Protein 4GYY (pdb70)

Sequence (1392 aa):
PTHADSSLNNLANIKREQGNIEEAVRLYRKALEVFPEFAAAHSNLASVLQQQGKLQEALMHYKEAIRRISSPTFADAYSNMGNTLKEMQDVQGALQCYTRAIQINPAFADAHSNLASIHKDSGNIPEAIASYRTALKLKPDFPDAYCNLAHCLQIVCDWTDYDERMKKLVSSIVADQLEKNRLPSVHPHHSMLYPLSHGFRKAIAEERHGNLCLDKINVLHKPPYEHPKDLKLSDGRLRVGYVSSDFGNHPTSHLMQSIPGMHNPDKFEVFCYALSPDDGTNFRVKVMAEANHFIDLSQIPCNGKAADRIHQDGIHILVNMNGYTKGARNELFALRPAPIQAMWLGYPGTSGALFMDYIITDQETSPAEVAEQYSEKLAYMPHTFFIGDHANMFPHLKKKAVIDFHIYDNRIVLNGIDLKAFLDSLPDVKIVNMPVIPMNTIAEAVIEMINRGQIQITINGFSISNGLATTQINNNKAATGEEVPRTIIVTTRSQYGLPEDAIVYCNFNQLYKIDPSSTLQMMWANILKRVPNSVLWLLRFPAVGEPNIQQYAQNMGLPQNRIIFSPVAPKEEHVRRGQLADVCLDTPLCNGHTTTGMDVLWAGTTPMVTMPGETLASRVAASQLTCLGCLELIAKNRQEYEDIAVKLGTDLEYLKKVRGKVWKQRISSPLFNTKQYTMELERLYLQMWEHYAAGNKPDHMIKYPGGSTPVSSANMMAVRLYRKALEVFPEFAAAHSNLASVLQQQGKLQEALMHYKEAIRISPTFADAYSNMGNTLKEMQDVQGALQCYTRAIQINPAFADAHSNLASIHKDSGNIPEAIASYRTALKLKPDFPDAYCNLAHCLQIVCDWTDYDERMKKLVSSIVADQLEKNRLPSVHPHHSMLYPLSHGFRKAIAEERHGNLCLDKINVLHKPPYEHPKDLKLSDGRLRVGYVSSDFGNHPTSHLMQSIPGMHNPDKFEVFCYALSPDDGTNFRVKVMAEANHFIDLSQIPCNGKAADRIHQDGIHILVNMNGYTKGARNELFALRPAPIQAMWLGYPGTSGALFMDYIITDQETSPAEVAEQYSEKLAYMPHTFFIGDHANMFPHLKKKAVIDFHIYDNRIVLLNGIDLKAFLDSLPDVKIVNMPVIPMNTIAEAVIEMINRGQIQITINGFSISNGLATTQINNKAATGEEVPRTIIVTTRSQYGLPEDAIVYCNFNQLYKIDPSSTLQMMWANILKRVPNSVLWLLRFPAVGEPNIQQYAQNMGLPQNRIIFSPVAPKEEHVRRGQLADVCLDTPLCNGHTTTGMDVLWAGTPMVTMPGETLASRVAASQLTCLGCLELIAKNRQEYEDIAVKLGTDLEYLKKVRGKVWKQRISSPLFNTKQYTMELERLYLQMWEHYAAGNKPDHMIKYPGGSTPVSSANMM

Organism: Homo sapiens (NCBI:txid9606)

CATH classification: 1.25.40.10 (+4 more: 1.25.40.10, 3.40.50.11380, 3.30.720.150)

Solvent-accessible surface area: 55702 Å² total; per-residue (Å²): 96,112,102,0,80,51,14,16,79,79,0,44,74,55,52,143,112,45,61,34,104,51,0,12,130,19,0,99,89,0,23,122,49,75,78,78,28,16,40,0,14,11,35,0,0,28,0,1,36,118,50,46,93,30,147,57,0,21,121,15,1,109,59,0,30,134,44,32,91,108,48,9,66,0,36,3,43,16,0,47,0,16,50,98,65,152,60,71,147,16,0,51,103,10,1,45,96,0,30,114,45,59,93,63,29,9,51,0,20,6,34,26,0,18,4,30,35,78,74,56,64,10,78,80,0,18,48,13,0,102,44,0,27,158,72,75,101,120,22,39,70,0,33,6,40,16,1,17,0,14,0,32,8,0,29,15,86,99,35,106,118,12,8,152,90,0,38,69,23,0,36,57,17,35,142,135,112,168,64,1,3,4,9,7,15,31,7,17,2,5,85,8,59,49,44,62,36,60,30,0,2,52,58,9,0,49,59,10,51,90,105,14,90,63,69,153,65,104,126,34,151,55,39,176,52,33,162,165,6,130,37,54,0,52,0,0,0,3,0,13,17,2,4,37,32,21,8,0,7,7,0,9,6,0,4,8,44,12,4,27,34,88,5,18,0,9,0,0,0,17,26,92,82,79,57,19,49,2,3,86,51,0,87,54,26,11,70,75,44,13,44,0,35,139,36,113,47,36,4,143,0,0,59,90,0,56,140,26,16,1,3,0,0,0,4,1,4,1,5,11,138,38,20,36,8,22,0,3,7,14,116,1,3,17,4,1,0,3,3,13,19,14,23,16,14,4,2,2,144,4,5,33,2,4,3,0,0,119,64,1,0,21,49,148,38,22,150,17,12,39,4,74,1,0,28,5,78,79,6,9,8,0,0,1,2,35,70,6,2,33,4,0,67,153,21,0,0,7,52,116,203,75,88,37,1,22,12,0,2,0,11,97,28,10,153,48,3,17,111,48,17,90,114,40,137,108,87,169,30,22,4,2,39,88,43,108,36,0,96,36,3,51,99,0,18,111,162,48,62,52,44,29,40,11,78,34,12,6,0,1,4,0,83,3,9,55,128,47,33,77,73,6,0,18,6,26,28,48,7,65,20,4,4,0,0,6,0,62,21,22,56,6,35,56,96,9,15,0,0,0,3,9,8,44,1,37,18,2,13,38,63,2,0,72,5,0,0,47,0,0,102,119,4,113,85,3,11,0,0,1,3,89,37,44,54,66,0,43,85,39,0,27,92,48,0,119,106,40,46,2,76,134,108,36,7,30,18,3,60,19,7,12,34,1,13,25,1,0,2,2,2,0,0,5,0,6,0,2,0,15,34,4,0,1,23,25,26,1,0,6,5,0,0,3,2,0,0,2,0,0,34,32,29,107,18,9,0,6,47,0,0,7,0,0,0,40,12,0,30,0,118,56,0,31,0,178,78,145,103,58,0,19,61,22,0,9,97,0,5,75,60,109,128,36,12,137,125,0,18,39,71,0,56,129,42,4,91,70,8,32,1,7,64,15,19,61,13,0,34,35,0,9,152,5,0,58,71,1,11,116,45,61,52,75,68,72,180,47,69,65,25,79,234,41,104,91,45,76,53,38,45,49,42,23,35,125,110,84,33,180,108,58,99,108,34,24,123,120,112,79,74,86,15,46,4,12,11,69,0,0,43,33,0,34,137,86,45,102,29,143,57,0,20,118,14,1,111,58,0,28,137,45,30,91,108,50,10,65,0,37,4,43,17,0,47,0,15,50,99,65,152,62,72,148,17,0,51,104,10,1,46,98,0,28,114,45,60,95,64,27,8,52,0,20,5,33,25,0,20,4,32,34,76,75,57,66,10,77,81,0,18,50,14,0,101,46,0,28,161,71,73,100,120,23,40,70,0,35,5,39,15,2,19,0,12,0,32,9,0,28,16,86,100,33,106,115,13,7,158,91,0,38,69,24,0,34,58,19,32,146,133,111,167,63,1,4,4,10,7,16,29,8,17,1,4,84,8,60,49,43,64,36,59,34,0,2,53,58,8,0,48,57,10,50,92,104,14,88,88,72,154,65,100,126,34,155,54,36,174,55,35,163,162,5,128,39,53,0,51,0,0,0,3,0,13,16,1,4,40,32,20,7,0,6,8,0,9,6,0,4,9,44,12,3,26,34,90,4,19,0,10,0,0,0,17,26,92,83,76,58,19,50,1,2,84,48,0,88,54,24,11,68,74,43,11,44,0,36,140,38,112,48,34,4,144,0,0,58,90,0,56,137,27,14,1,3,0,0,0,4,1,3,1,6,10,134,38,21,37,7,22,0,2,7,15,116,1,3,18,3,1,0,2,2,13,20,14,23,15,14,4,2,3,141,5,6,32,3,4,2,0,0,120,63,0,0,20,49,151,37,23,150,18,12,39,4,76,0,0,29,4,78,80,6,9,6,0,0,2,3,33,69,5,2,32,4,0,72,152,20,0,1,6,54,114,204,71,87,39,1,22,12,0,2,0,11,96,28,9,153,48,3,16,112,47,17,88,117,40,138,109,85,170,28,24,5,1,41,92,43,107,38,0,95,38,3,47,96,0,17,112,167,48,59,54,44,28,41,10,78,33,13,6,2,1,4,0,82,4,11,58,125,46,30,79,75,6,0,19,6,27,28,47,6,65,19,4,4,0,0,6,0,62,22,21,55,6,34,59,95,9,16,0,0,0,3,9,7,45,1,37,17,2,14,38,62,2,0,73,4,0,0,47,0,0,103,119,3,113,84,3,12,0,0,1,3,90,39,42,54,67,0,43,84,42,0,27,92,47,0,119,104,42,46,3,75,134,109,38,7,30,18,1,61,17,6,12,36,1,13,26,1,0,2,1,2,0,0,5,0,8,0,1,0,15,35,3,0,1,23,25,26,2,0,5,5,0,0,2,2,0,0,2,0,0,35,34,30,109,19,8,1,6,47,0,0,6,0,0,0,40,12,0,29,0,117,55,0,32,0,180,80,144,102,60,0,18,61,20,0,8,96,0,5,75,60,109,126,36,12,138,128,0,16,38,70,0,57,132,43,3,92,67,8,31,1,7,62,15,19,60,13,0,33,36,0,9,147,6,0,58,72,1,11,116,47,64,52,77,69,71,181,49,70,65,25,77,238,41,105,91,44,78,52,38,46,50,42,22,36,120,107

Foldseek 3Di:
DVVLVVLQVVLVVCVVVLNLVVSLVSLVVSCVVPVLDLVSLLVNLVSCVLLVVLVSSLVSLVSNCVSPVLPLVSLQVNLVSCVVVVNLVSSLVSLVSSCVSPVLPLSSLQSNLVSCVVVVNLVSSLVSLVSSCVSPVPDQLSLQVNVLSCLLQVPCVVVVVSLVVLQVQLVVCLVVVHQGNHALLCVLLGPHDLVSSLSNLLSVLVSLLSNCVNVVDDAADADLACVVVLQAAEEEEEDQPQAQDLVLQFFLCQQLLFDPNHYAYEYEHLHDYPPFLSNVSNCVRHNYYHDCVVPPDLVVVLVVVLVVRHAEYEAQAQPHPSDNCNSLSSPSYPAYEYADNGQAASSHPSHAEYEFACQLANPVVCVSYPHFYQHQHFGSTAGQCCPLEVQLLAWEAEPCVDDQFAKIKTAPCVVVVLVVDPPWDPPVYIYHYPDPVNVVLVVCLVVVNAWDADPNAIEGELQNCCVVPVCNLQSSDPDHGMYMAHCVNFVHDPFAAEEEDEDSSSLDHLVRLLLVLLLCVLQVRAAYEYECSPVSSVVSSQVSSVVSPDHPVRYGYDYDGRPNSLLQNLLNHLAYEFRQSFGDRSVLLSNLSSLHHYAAEADNRSRNRRNCSLCVQLPNNQRYDPDSVSSSVSSNCLRPVVVVSVVSS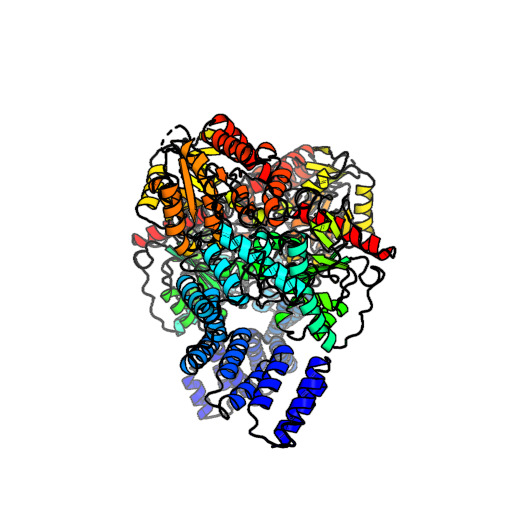VSSSVSNPVGCRHVSSVSSVSVVVSVVVQSVCVSVVHRRHHNHD/DVVDDDDDDDDDDD/DLVVLVVVCVVPVLDLVSLLVNLLVCVLLVNLVSSLVSLVSNCVSPVLPLVSLQVNLVSCVVVVNLVSSLVSLVSSCVSPVLPLSSLQSNLVSCVVVVNLVSSLVSLVSSCVSPVPDQLSLQVNVLSCLLLVPCVVVVVSLVVLQVQLVVCLVVVHQGNHALLCVLLGPHDLVSSLSNLLSVQVSLLVNCVVVVDDAADADLACVVVLQAAEEEEEDQPQALDLLLQFPLCQQLLFDPNHYAYEYEHLHDYPPFLSNVSNCVRHNYYHDCVVPPDLVVVLVVVLVVRHAEYEAQAQPHPSDNCNSLSSPSHPAYEYADNGQAESSHPSHAEYEFACQLANPVNCVSYPHFYQHQHFGSTAGQCCPLEVQLLAKEAEPCVDDQFAKIKTAPCVVVVLVVDPPFDPPVYIYHYPDPVNVVLVVCLVVVNAWDADPNAIEGELQRCCVVPVCSLQSSDPDHGMYMAHCVNQVHDPFAAEEEDEDSSSLDHLVNLLLVLLLCVLQVRAAYEYECSPVSSVVSSQVSSVVSVDHPVRYGYDYDGRPNSLLQNLLNHLAYEFRQSFGDRSVLLSNLSNLHHYAAEADNGSRNRRNVSLCVQLPNNQRYDPDSVSSSVSSNCLRPVVVVSVVSSVSSSVSNPVGCHHVSSVSSVSVVVSVVVQSVCVSVVHRRHHNHD/DVVDDDDDDDDDDD

Secondary structure (DSSP, 8-state):
-HHHHHHHHHHHHHHHHT-HHHHHHHHHHHHHH-S--HHHHHHHHHHHHHTT-HHHHHHHHHHHHHH-TT-HHHHHHHHHHHHHTT-HHHHHHHHHHHHHH-TT-HHHHHHHHHHHHHTT-HHHHHHHHHHHHHH-S--HHHHHHHHHHHHHTT--TTHHHHHHHHHHHHHHHHHTT---SS-GGGGGGS---HHHHHHHHHHHHHHHHHHHGGGTPPPPPPPSSSTTTTT-EEEEEEES-SSSSHHHHHHTTHHHHS-TTTEEEEEEESS---SSHHHHHHHHHSSEEEEGGG---HHHHHHHHHHTT-SEEEES-SSBTT--THHHHT--SSEEEEESS-SS----TT--EEEE-TTTS-GGGGGG-SSEEEE-SS-S----HHHH-GGGSS-EEE-----SSSEEEE-TTHHHHHHTSSS-EE---EEE-SSHHHHHHHHHHHHT-SEEEETTEEEEEGGGHHHH-HHHHHTSS---SEEEEEGGGTT--TTSEEEE--S-GGG--HHHHHHHHHHHHH-SSEEEEEEETTGGGHHHHHHHHHHTT--GGGEEEEE---HHHHHHHGGG-SEEE--SSS--SHHHHHHHHTT--EEB---SSGGGTHHHHHHHHHT-GGGB-SSHHHHHHHHHHHHH-HHHHHHHHHHHHHHHHHSSTT-HHHHHHHHHHHHHHHHHHHHTTPPP--B--/-TTS------BPP-/-HHHHHHHHHH-S--HHHHHHHHHHHHHTT-HHHHHHHHHHHHHH-TT-HHHHHHHHHHHHHTT-HHHHHHHHHHHHHH-TT-HHHHHHHHHHHHHTT-HHHHHHHHHHHHHH-SS-HHHHHHHHHHHHHTT--TTHHHHHHHHHHHHHHHHHTT---SS-GGGGGGS---HHHHHHHHHHHHHHHHHHHGGGTPPPPPPPSSSGGGTT-EEEEEEES-SSSSHHHHHHTTHHHHS-TTTEEEEEEESS---SSHHHHHHHHHSSEEEEGGG---HHHHHHHHHHTT-SEEEES-SSBTT--THHHHT--SSEEEEESS-SS----TT--EEEE-TTTS-GGGGGG-SSEEEE-SS-S----HHHH-GGGSS-EEE-----SSSEEEE-TTHHHHHHTSSS-EE---EEE-SSHHHHHHHHHHHHT-SEEEETTEEEEEGGGHHHH-HHHHTTSS---SEEEEEGGGTT--TTSEEEE--S-GGG--HHHHHHHHHHHHH-SSEEEEEEETTGGGHHHHHHHHHHTT--GGGEEEEE---HHHHHHHGGG-SEEE--SSS--SHHHHHHHHTT--EEB---SSGGGTHHHHHHHHHT-GGGB-SSHHHHHHHHHHHHH-HHHHHHHHHHHHHHHHHSSTT-HHHHHHHHHHHHHHHHHHHHTTPPP--B--/-TTS------BPP-

Structure (mmCIF, N/CA/C/O backbone):
data_4GYY
#
_entry.id   4GYY
#
_cell.length_a   98.520
_cell.length_b   136.480
_cell.length_c   152.770
_cell.angle_alpha   90.00
_cell.angle_beta   103.51
_cell.angle_gamma   90.00
#
_symmetry.space_group_name_H-M   'I 1 2 1'
#
loop_
_entity.id
_entity.type
_entity.pdbx_description
1 polymer 'UDP-N-acetylglucosamine--peptide N-acetylglucosaminyltransferase 110 kDa subunit'
2 polymer 'Casein kinase II subunit alpha'
3 non-polymer '(2S,3R,4R,5S,6R)-3-(acetylamino)-4,5-dihydroxy-6-(hydroxymethyl)tetrahydro-2H-thiopyran-2-yl [(2R,3S,4R,5R)-5-(2,4-dioxo-3,4-dihydropyrimidin-1(2H)-yl)-3,4-dihydroxytetrahydrofuran-2-yl]methyl dihydrogen diphosphate'
4 non-polymer 'SULFATE ION'
5 water water
#
loop_
_atom_site.group_PDB
_atom_site.id
_atom_site.type_symbol
_atom_site.label_atom_id
_atom_site.label_alt_id
_atom_site.label_comp_id
_atom_site.label_asym_id
_atom_site.label_entity_id
_atom_site.label_seq_id
_atom_site.pdbx_PDB_ins_code
_atom_site.Cartn_x
_atom_site.Cartn_y
_atom_site.Cartn_z
_atom_site.occupancy
_atom_site.B_iso_or_equiv
_atom_site.auth_seq_id
_atom_site.auth_comp_id
_atom_site.auth_asym_id
_atom_site.auth_atom_id
_atom_site.pdbx_PDB_model_num
ATOM 1 N N . PRO A 1 6 ? -1.081 41.302 -42.498 1.00 73.68 314 PRO A N 1
ATOM 2 C CA . PRO A 1 6 ? -1.466 42.615 -41.970 1.00 72.90 314 PRO A CA 1
ATOM 3 C C . PRO A 1 6 ? -2.953 42.895 -42.167 1.00 70.46 314 PRO A C 1
ATOM 4 O O . PRO A 1 6 ? -3.748 42.659 -41.257 1.00 68.38 314 PRO A O 1
ATOM 8 N N . THR A 1 7 ? -3.317 43.392 -43.345 1.00 70.02 315 THR A N 1
ATOM 9 C CA . THR A 1 7 ? -4.708 43.717 -43.648 1.00 68.10 315 THR A CA 1
ATOM 10 C C . THR A 1 7 ? -5.569 42.456 -43.675 1.00 63.02 315 THR A C 1
ATOM 11 O O . THR A 1 7 ? -6.701 42.455 -43.190 1.00 62.87 315 THR A O 1
ATOM 15 N N . HIS A 1 8 ? -5.021 41.385 -44.242 1.00 58.70 316 HIS A N 1
ATOM 16 C CA . HIS A 1 8 ? -5.704 40.096 -44.284 1.00 54.59 316 HIS A CA 1
ATOM 17 C C . HIS A 1 8 ? -5.905 39.553 -42.871 1.00 48.44 316 HIS A C 1
ATOM 18 O O . HIS A 1 8 ? -6.969 39.024 -42.543 1.00 46.32 316 HIS A O 1
ATOM 25 N N . ALA A 1 9 ? -4.879 39.690 -42.038 1.00 45.01 317 ALA A N 1
ATOM 26 C CA . ALA A 1 9 ? -4.939 39.202 -40.666 1.00 42.02 317 ALA A CA 1
ATOM 27 C C . ALA A 1 9 ? -5.966 39.967 -39.840 1.00 41.64 317 ALA A C 1
ATOM 28 O O . ALA A 1 9 ? -6.670 39.380 -39.014 1.00 39.90 317 ALA A O 1
ATOM 30 N N . ASP A 1 10 ? -6.039 41.277 -40.063 1.00 43.40 318 ASP A N 1
ATOM 31 C CA . ASP A 1 10 ? -7.015 42.128 -39.393 1.00 45.53 318 ASP A CA 1
ATOM 32 C C . ASP A 1 10 ? -8.425 41.636 -39.677 1.00 45.78 318 ASP A C 1
ATOM 33 O O . ASP A 1 10 ? -9.254 41.537 -38.770 1.00 44.69 318 ASP A O 1
ATOM 38 N N A SER A 1 11 ? -8.691 41.328 -40.942 0.47 47.05 319 SER A N 1
ATOM 39 N N B SER A 1 11 ? -8.688 41.328 -40.944 0.53 47.04 319 SER A N 1
ATOM 40 C CA A SER A 1 11 ? -10.003 40.850 -41.361 0.47 48.51 319 SER A CA 1
ATOM 41 C CA B SER A 1 11 ? -9.997 40.847 -41.369 0.53 48.51 319 SER A CA 1
ATOM 42 C C A SER A 1 11 ? -10.339 39.507 -40.721 0.47 47.23 319 SER A C 1
ATOM 43 C C B SER A 1 11 ? -10.336 39.512 -40.715 0.53 47.23 319 SER A C 1
ATOM 44 O O A SER A 1 11 ? -11.472 39.284 -40.295 0.47 47.81 319 SER A O 1
ATOM 45 O O B SER A 1 11 ? -11.465 39.297 -40.277 0.53 47.78 319 SER A O 1
ATOM 50 N N . LEU A 1 12 ? -9.351 38.621 -40.648 1.00 45.73 320 LEU A N 1
ATOM 51 C CA . LEU A 1 12 ? -9.539 37.311 -40.029 1.00 45.35 320 LEU A CA 1
ATOM 52 C C . LEU A 1 12 ? -9.838 37.423 -38.535 1.00 44.08 320 LEU A C 1
ATOM 53 O O . LEU A 1 12 ? -10.684 36.700 -38.009 1.00 43.83 320 LEU A O 1
ATOM 58 N N . ASN A 1 13 ? -9.137 38.329 -37.857 1.00 42.96 321 ASN A N 1
ATOM 59 C CA . ASN A 1 13 ? -9.377 38.575 -36.439 1.00 41.70 321 ASN A CA 1
ATOM 60 C C . ASN A 1 13 ? -10.780 39.131 -36.216 1.00 43.51 321 ASN A C 1
ATOM 61 O O . ASN A 1 13 ? -11.449 38.793 -35.238 1.00 43.29 321 ASN A O 1
ATOM 66 N N . ASN A 1 14 ? -11.224 39.978 -37.140 1.00 44.22 322 ASN A N 1
ATOM 67 C CA . ASN A 1 14 ? -12.575 40.519 -37.093 1.00 46.85 322 ASN A CA 1
ATOM 68 C C . ASN A 1 14 ? -13.629 39.422 -37.219 1.00 46.81 322 ASN A C 1
ATOM 69 O O . ASN A 1 14 ? -14.570 39.368 -36.429 1.00 48.44 322 ASN A O 1
ATOM 74 N N . LEU A 1 15 ? -13.461 38.551 -38.212 1.00 45.03 323 LEU A N 1
ATOM 75 C CA . LEU A 1 15 ? -14.394 37.451 -38.449 1.00 46.41 323 LEU A CA 1
ATOM 76 C C . LEU A 1 15 ? -14.447 36.496 -37.263 1.00 43.99 323 LEU A C 1
ATOM 77 O O . LEU A 1 15 ? -15.501 35.954 -36.935 1.00 45.08 323 LEU A O 1
ATOM 82 N N . ALA A 1 16 ? -13.298 36.287 -36.630 1.00 40.35 324 ALA A N 1
ATOM 83 C CA . ALA A 1 16 ? -13.227 35.458 -35.439 1.00 39.13 324 ALA A CA 1
ATOM 84 C C . ALA A 1 16 ? -14.006 36.112 -34.301 1.00 41.45 324 ALA A C 1
ATOM 85 O O . ALA A 1 16 ? -14.722 35.434 -33.563 1.00 40.80 324 ALA A O 1
ATOM 87 N N . ASN A 1 17 ? -13.862 37.429 -34.169 1.00 43.57 325 ASN A N 1
ATOM 88 C CA . ASN A 1 17 ? -14.643 38.196 -33.203 1.00 46.48 325 ASN A CA 1
ATOM 89 C C . ASN A 1 17 ? -16.127 38.129 -33.533 1.00 53.44 325 ASN A C 1
ATOM 90 O O . ASN A 1 17 ? -16.963 37.997 -32.640 1.00 55.35 325 ASN A O 1
ATOM 95 N N . ILE A 1 18 ? -16.441 38.229 -34.822 1.00 57.72 326 ILE A N 1
ATOM 96 C CA . ILE A 1 18 ? -17.813 38.094 -35.298 1.00 64.73 326 ILE A CA 1
ATOM 97 C C . ILE A 1 18 ? -18.377 36.741 -34.886 1.00 70.09 326 ILE A C 1
ATOM 98 O O . ILE A 1 18 ? -19.449 36.659 -34.287 1.00 73.20 326 ILE A O 1
ATOM 103 N N . LYS A 1 19 ? -17.636 35.683 -35.200 1.00 71.67 327 LYS A N 1
ATOM 104 C CA . LYS A 1 19 ? -18.048 34.326 -34.867 1.00 75.69 327 LYS A CA 1
ATOM 105 C C . LYS A 1 19 ? -18.048 34.102 -33.356 1.00 77.35 327 LYS A C 1
ATOM 106 O O . LYS A 1 19 ? -18.754 33.231 -32.849 1.00 79.25 327 LYS A O 1
ATOM 112 N N . ARG A 1 20 ? -17.251 34.893 -32.645 1.00 76.93 328 ARG A N 1
ATOM 113 C CA . ARG A 1 20 ? -17.185 34.806 -31.191 1.00 78.19 328 ARG A CA 1
ATOM 114 C C . ARG A 1 20 ? -18.487 35.285 -30.560 1.00 81.86 328 ARG A C 1
ATOM 115 O O . ARG A 1 20 ? -18.995 34.671 -29.623 1.00 83.03 328 ARG A O 1
ATOM 123 N N . GLU A 1 21 ? -19.026 36.382 -31.084 1.00 84.31 329 GLU A N 1
ATOM 124 C CA . GLU A 1 21 ? -20.266 36.949 -30.566 1.00 88.78 329 GLU A CA 1
ATOM 125 C C . GLU A 1 21 ? -21.467 36.080 -30.928 1.00 91.44 329 GLU A C 1
ATOM 126 O O . GLU A 1 21 ? -22.459 36.047 -30.199 1.00 94.11 329 GLU A O 1
ATOM 132 N N . GLN A 1 22 ? -21.373 35.382 -32.056 1.00 91.01 330 GLN A N 1
ATOM 133 C CA . GLN A 1 22 ? -22.440 34.492 -32.503 1.00 93.81 330 GLN A CA 1
ATOM 134 C C . GLN A 1 22 ? -22.614 33.327 -31.538 1.00 94.58 330 GLN A C 1
ATOM 135 O O . GLN A 1 22 ? -23.723 32.833 -31.335 1.00 98.08 330 GLN A O 1
ATOM 141 N N . GLY A 1 23 ? -21.507 32.890 -30.949 1.00 91.59 331 GLY A N 1
ATOM 142 C CA . GLY A 1 23 ? -21.522 31.755 -30.047 1.00 91.69 331 GLY A CA 1
ATOM 143 C C . GLY A 1 23 ? -20.681 30.612 -30.581 1.00 88.63 331 GLY A C 1
ATOM 144 O O . GLY A 1 23 ? -20.337 29.687 -29.846 1.00 88.28 331 GLY A O 1
ATOM 145 N N . ASN A 1 24 ? -20.354 30.676 -31.868 1.00 86.42 332 ASN A N 1
ATOM 146 C CA . ASN A 1 24 ? -19.511 29.665 -32.491 1.00 84.44 332 ASN A CA 1
ATOM 147 C C . ASN A 1 24 ? -18.062 29.837 -32.048 1.00 81.76 332 ASN A C 1
ATOM 148 O O . ASN A 1 24 ? -17.259 30.471 -32.733 1.00 78.95 332 ASN A O 1
ATOM 153 N N . ILE A 1 25 ? -17.740 29.265 -30.893 1.00 82.47 333 ILE A N 1
ATOM 154 C CA . ILE A 1 25 ? -16.441 29.460 -30.262 1.00 79.55 333 ILE A CA 1
ATOM 155 C C . ILE A 1 25 ? -15.312 28.725 -30.985 1.00 75.68 333 ILE A C 1
ATOM 156 O O . ILE A 1 25 ? -14.206 29.248 -31.115 1.00 73.12 333 ILE A O 1
ATOM 161 N N . GLU A 1 26 ? -15.593 27.514 -31.457 1.00 75.31 334 GLU A N 1
ATOM 162 C CA . GLU A 1 26 ? -14.584 26.726 -32.159 1.00 72.77 334 GLU A CA 1
ATOM 163 C C . GLU A 1 26 ? -14.193 27.348 -33.498 1.00 68.39 334 GLU A C 1
ATOM 164 O O . GLU A 1 26 ? -13.030 27.290 -33.901 1.00 65.49 334 GLU A O 1
ATOM 170 N N . GLU A 1 27 ? -15.167 27.939 -34.183 1.00 67.29 335 GLU A N 1
ATOM 171 C CA . GLU A 1 27 ? -14.893 28.659 -35.421 1.00 64.27 335 GLU A CA 1
ATOM 172 C C . GLU A 1 27 ? -14.058 29.902 -35.139 1.00 57.90 335 GLU A C 1
ATOM 173 O O . GLU A 1 27 ? -13.191 30.271 -35.932 1.00 55.67 335 GLU A O 1
ATOM 179 N N . ALA A 1 28 ? -14.325 30.541 -34.004 1.00 54.68 336 ALA A N 1
ATOM 180 C CA . ALA A 1 28 ? -13.554 31.702 -33.580 1.00 50.86 336 ALA A CA 1
ATOM 181 C C . ALA A 1 28 ? -12.093 31.319 -33.374 1.00 46.42 336 ALA A C 1
ATOM 182 O O . ALA A 1 28 ? -11.192 32.011 -33.845 1.00 43.71 336 ALA A O 1
ATOM 184 N N . VAL A 1 29 ? -11.867 30.209 -32.675 1.00 45.11 337 VAL A N 1
ATOM 185 C CA . VAL A 1 29 ? -10.515 29.708 -32.448 1.00 42.63 337 VAL A CA 1
ATOM 186 C C . VAL A 1 29 ? -9.823 29.408 -33.773 1.00 41.77 337 VAL A C 1
ATOM 187 O O . VAL A 1 29 ? -8.680 29.810 -33.990 1.00 41.18 337 VAL A O 1
ATOM 191 N N . ARG A 1 30 ? -10.531 28.715 -34.661 1.00 44.37 338 ARG A N 1
ATOM 192 C CA . ARG A 1 30 ? -10.008 28.380 -35.982 1.00 45.11 338 ARG A CA 1
ATOM 193 C C . ARG A 1 30 ? -9.608 29.626 -36.773 1.00 43.74 338 ARG A C 1
ATOM 194 O O . ARG A 1 30 ? -8.566 29.644 -37.430 1.00 43.54 338 ARG A O 1
ATOM 202 N N . LEU A 1 31 ? -10.435 30.665 -36.701 1.00 42.89 339 LEU A N 1
ATOM 203 C CA . LEU A 1 31 ? -10.177 31.904 -37.435 1.00 41.47 339 LEU A CA 1
ATOM 204 C C . LEU A 1 31 ? -9.055 32.739 -36.809 1.00 38.63 339 LEU A C 1
ATOM 205 O O . LEU A 1 31 ? -8.302 33.405 -37.520 1.00 38.60 339 LEU A O 1
ATOM 210 N N . TYR A 1 32 ? -8.952 32.707 -35.482 1.00 36.80 340 TYR A N 1
ATOM 211 C CA . TYR A 1 32 ? -7.857 33.380 -34.784 1.00 34.85 340 TYR A CA 1
ATOM 212 C C . TYR A 1 32 ? -6.518 32.770 -35.186 1.00 35.28 340 TYR A C 1
ATOM 213 O O . TYR A 1 32 ? -5.542 33.486 -35.415 1.00 33.16 340 TYR A O 1
ATOM 222 N N . ARG A 1 33 ? -6.477 31.443 -35.262 1.00 35.63 341 ARG A N 1
ATOM 223 C CA . ARG A 1 33 ? -5.256 30.740 -35.649 1.00 36.02 341 ARG A CA 1
ATOM 224 C C . ARG A 1 33 ? -4.861 31.056 -37.087 1.00 36.15 341 ARG A C 1
ATOM 225 O O . ARG A 1 33 ? -3.677 31.131 -37.411 1.00 36.23 341 ARG A O 1
ATOM 233 N N . LYS A 1 34 ? -5.858 31.237 -37.948 1.00 37.94 342 LYS A N 1
ATOM 234 C CA . LYS A 1 34 ? -5.600 31.566 -39.345 1.00 41.30 342 LYS A CA 1
ATOM 235 C C . LYS A 1 34 ? -5.030 32.978 -39.461 1.00 40.03 342 LYS A C 1
ATOM 236 O O . LYS A 1 34 ? -4.206 33.254 -40.332 1.00 41.63 342 LYS A O 1
ATOM 242 N N . ALA A 1 35 ? -5.474 33.864 -38.575 1.00 38.00 343 ALA A N 1
ATOM 243 C CA . ALA A 1 35 ? -4.940 35.221 -38.511 1.00 37.24 343 ALA A CA 1
ATOM 244 C C . ALA A 1 35 ? -3.468 35.183 -38.121 1.00 36.19 343 ALA A C 1
ATOM 245 O O . ALA A 1 35 ? -2.641 35.892 -38.695 1.00 35.45 343 ALA A O 1
ATOM 247 N N . LEU A 1 36 ? -3.149 34.346 -37.140 1.00 34.64 344 LEU A N 1
ATOM 248 C CA . LEU A 1 36 ? -1.773 34.180 -36.692 1.00 34.84 344 LEU A CA 1
ATOM 249 C C . LEU A 1 36 ? -0.926 33.536 -37.784 1.00 37.47 344 LEU A C 1
ATOM 250 O O . LEU A 1 36 ? 0.272 33.794 -37.887 1.00 38.61 344 LEU A O 1
ATOM 255 N N . GLU A 1 37 ? -1.556 32.698 -38.600 1.00 39.79 345 GLU A N 1
ATOM 256 C CA . GLU A 1 37 ? -0.867 32.068 -39.718 1.00 43.66 345 GLU A CA 1
ATOM 257 C C . GLU A 1 37 ? -0.464 33.113 -40.758 1.00 45.75 345 GLU A C 1
ATOM 258 O O . GLU A 1 37 ? 0.620 33.039 -41.336 1.00 47.96 345 GLU A O 1
ATOM 264 N N . VAL A 1 38 ? -1.337 34.091 -40.980 1.00 45.22 346 VAL A N 1
ATOM 265 C CA . VAL A 1 38 ? -1.069 35.163 -41.935 1.00 47.06 346 VAL A CA 1
ATOM 266 C C . VAL A 1 38 ? -0.072 36.175 -41.373 1.00 46.10 346 VAL A C 1
ATOM 267 O O . VAL A 1 38 ? 0.901 36.535 -42.034 1.00 46.88 346 VAL A O 1
ATOM 271 N N . PHE A 1 39 ? -0.325 36.630 -40.149 1.00 44.25 347 PHE A N 1
ATOM 272 C CA . PHE A 1 39 ? 0.542 37.599 -39.488 1.00 45.15 347 PHE A CA 1
ATOM 273 C C . PHE A 1 39 ? 0.828 37.147 -38.057 1.00 41.33 347 PHE A C 1
ATOM 274 O O . PHE A 1 39 ? 0.077 37.474 -37.140 1.00 38.24 347 PHE A O 1
ATOM 282 N N . PRO A 1 40 ? 1.917 36.386 -37.871 1.00 41.38 348 PRO A N 1
ATOM 283 C CA . PRO A 1 40 ? 2.330 35.804 -36.587 1.00 39.64 348 PRO A CA 1
ATOM 284 C C . PRO A 1 40 ? 2.451 36.817 -35.446 1.00 38.63 348 PRO A C 1
ATOM 285 O O . PRO A 1 40 ? 2.110 36.493 -34.308 1.00 36.86 348 PRO A O 1
ATOM 289 N N . GLU A 1 41 ? 2.925 38.022 -35.748 1.00 39.04 349 GLU A N 1
ATOM 290 C CA . GLU A 1 41 ? 3.144 39.036 -34.719 1.00 37.78 349 GLU A CA 1
ATOM 291 C C . GLU A 1 41 ? 1.912 39.911 -34.496 1.00 35.66 349 GLU A C 1
ATOM 292 O O . GLU A 1 41 ? 2.001 41.138 -34.511 1.00 35.09 349 GLU A O 1
ATOM 298 N N . PHE A 1 42 ? 0.766 39.272 -34.283 1.00 33.37 350 PHE A N 1
ATOM 299 C CA . PHE A 1 42 ? -0.492 39.989 -34.104 1.00 33.31 350 PHE A CA 1
ATOM 300 C C . PHE A 1 42 ? -0.923 39.928 -32.636 1.00 30.70 350 PHE A C 1
ATOM 301 O O . PHE A 1 42 ? -1.578 38.975 -32.211 1.00 27.82 350 PHE A O 1
ATOM 309 N N . ALA A 1 43 ? -0.554 40.955 -31.875 1.00 29.82 351 ALA A N 1
ATOM 310 C CA . ALA A 1 43 ? -0.825 40.999 -30.438 1.00 30.23 351 ALA A CA 1
ATOM 311 C C . ALA A 1 43 ? -2.310 40.864 -30.101 1.00 30.08 351 ALA A C 1
ATOM 312 O O . ALA A 1 43 ? -2.679 40.129 -29.187 1.00 31.37 351 ALA A O 1
ATOM 314 N N . ALA A 1 44 ? -3.154 41.573 -30.842 1.00 31.88 352 ALA A N 1
ATOM 315 C CA . ALA A 1 44 ? -4.592 41.546 -30.596 1.00 34.17 352 ALA A CA 1
ATOM 316 C C . ALA A 1 44 ? -5.183 40.155 -30.817 1.00 35.25 352 ALA A C 1
ATOM 317 O O . ALA A 1 44 ? -6.076 39.729 -30.083 1.00 36.04 352 ALA A O 1
ATOM 319 N N . ALA A 1 45 ? -4.678 39.450 -31.827 1.00 34.68 353 ALA A N 1
ATOM 320 C CA . ALA A 1 45 ? -5.164 38.111 -32.146 1.00 34.38 353 ALA A CA 1
ATOM 321 C C . ALA A 1 45 ? -4.774 37.111 -31.064 1.00 32.83 353 ALA A C 1
ATOM 322 O O . ALA A 1 45 ? -5.580 36.267 -30.670 1.00 32.28 353 ALA A O 1
ATOM 324 N N . HIS A 1 46 ? -3.536 37.208 -30.587 1.00 29.96 354 HIS A N 1
ATOM 325 C CA . HIS A 1 46 ? -3.085 36.375 -29.478 1.00 29.64 354 HIS A CA 1
ATOM 326 C C . HIS A 1 46 ? -3.920 36.640 -28.232 1.00 31.33 354 HIS A C 1
ATOM 327 O O . HIS A 1 46 ? -4.334 35.710 -27.541 1.00 31.01 354 HIS A O 1
ATOM 334 N N . SER A 1 47 ? -4.171 37.915 -27.958 1.00 32.39 355 SER A N 1
ATOM 335 C CA . SER A 1 47 ? -4.913 38.307 -26.767 1.00 32.65 355 SER A CA 1
ATOM 336 C C . SER A 1 47 ? -6.363 37.827 -26.827 1.00 32.13 355 SER A C 1
ATOM 337 O O . SER A 1 47 ? -6.919 37.389 -25.820 1.00 31.73 355 SER A O 1
ATOM 340 N N . ASN A 1 48 ? -6.966 37.904 -28.009 1.00 32.54 356 ASN A N 1
ATOM 341 C CA . ASN A 1 48 ? -8.342 37.454 -28.195 1.00 33.28 356 ASN A CA 1
ATOM 342 C C . ASN A 1 48 ? -8.474 35.937 -28.101 1.00 32.82 356 ASN A C 1
ATOM 343 O O . ASN A 1 48 ? -9.397 35.420 -27.471 1.00 34.06 356 ASN A O 1
ATOM 348 N N . LEU A 1 49 ? -7.552 35.228 -28.743 1.00 30.61 357 LEU A N 1
ATOM 349 C CA . LEU A 1 49 ? -7.546 33.771 -28.698 1.00 30.79 357 LEU A CA 1
ATOM 350 C C . LEU A 1 49 ? -7.318 33.279 -27.271 1.00 29.11 357 LEU A C 1
ATOM 351 O O . LEU A 1 49 ? -7.930 32.303 -26.838 1.00 29.46 357 LEU A O 1
ATOM 356 N N . ALA A 1 50 ? -6.444 33.966 -26.543 1.00 27.88 358 ALA A N 1
ATOM 357 C CA . ALA A 1 50 ? -6.161 33.616 -25.155 1.00 28.26 358 ALA A CA 1
ATOM 358 C C . ALA A 1 50 ? -7.415 33.755 -24.297 1.00 29.44 358 ALA A C 1
ATOM 359 O O . ALA A 1 50 ? -7.717 32.887 -23.480 1.00 27.81 358 ALA A O 1
ATOM 361 N N . SER A 1 51 ? -8.140 34.849 -24.496 1.00 30.48 359 SER A N 1
ATOM 362 C CA . SER A 1 51 ? -9.374 35.095 -23.762 1.00 34.92 359 SER A CA 1
ATOM 363 C C . SER A 1 51 ? -10.400 34.001 -24.043 1.00 35.04 359 SER A C 1
ATOM 364 O O . SER A 1 51 ? -11.073 33.518 -23.132 1.00 36.91 359 SER A O 1
ATOM 367 N N . VAL A 1 52 ? -10.504 33.613 -25.309 1.00 33.79 360 VAL A N 1
ATOM 368 C CA . VAL A 1 52 ? -11.435 32.574 -25.732 1.00 36.18 360 VAL A CA 1
ATOM 369 C C . VAL A 1 52 ? -11.066 31.216 -25.136 1.00 34.88 360 VAL A C 1
ATOM 370 O O . VAL A 1 52 ? -11.935 30.476 -24.668 1.00 36.03 360 VAL A O 1
ATOM 374 N N . LEU A 1 53 ? -9.775 30.898 -25.142 1.00 31.11 361 LEU A N 1
ATOM 375 C CA . LEU A 1 53 ? -9.298 29.651 -24.556 1.00 31.53 361 LEU A CA 1
ATOM 376 C C . LEU A 1 53 ? -9.534 29.646 -23.045 1.00 31.37 361 LEU A C 1
ATOM 377 O O . LEU A 1 53 ? -9.919 28.625 -22.473 1.00 30.97 361 LEU A O 1
ATOM 382 N N . GLN A 1 54 ? -9.311 30.796 -22.412 1.00 31.23 362 GLN A N 1
ATOM 383 C CA . GLN A 1 54 ? -9.524 30.946 -20.975 1.00 32.80 362 GLN A CA 1
ATOM 384 C C . GLN A 1 54 ? -10.989 30.711 -20.613 1.00 34.63 362 GLN A C 1
ATOM 385 O O . GLN A 1 54 ? -11.294 30.093 -19.590 1.00 33.47 362 GLN A O 1
ATOM 391 N N . GLN A 1 55 ? -11.889 31.206 -21.457 1.00 37.68 363 GLN A N 1
ATOM 392 C CA . GLN A 1 55 ? -13.320 31.005 -21.258 1.00 43.48 363 GLN A CA 1
ATOM 393 C C . GLN A 1 55 ? -13.704 29.538 -21.432 1.00 43.82 363 GLN A C 1
ATOM 394 O O . GLN A 1 55 ? -14.638 29.052 -20.793 1.00 44.19 363 GLN A O 1
ATOM 400 N N . GLN A 1 56 ? -12.978 28.835 -22.297 1.00 42.98 364 GLN A N 1
ATOM 401 C CA . GLN A 1 56 ? -13.225 27.415 -22.526 1.00 43.58 364 GLN A CA 1
ATOM 402 C C . GLN A 1 56 ? -12.634 26.559 -21.411 1.00 41.60 364 GLN A C 1
ATOM 403 O O . GLN A 1 56 ? -12.869 25.351 -21.351 1.00 42.43 364 GLN A O 1
ATOM 409 N N . GLY A 1 57 ? -11.861 27.190 -20.532 1.00 37.70 365 GLY A N 1
ATOM 410 C CA . GLY A 1 57 ? -11.232 26.492 -19.427 1.00 36.31 365 GLY A CA 1
ATOM 411 C C . GLY A 1 57 ? -9.871 25.925 -19.786 1.00 35.44 365 GLY A C 1
ATOM 412 O O . GLY A 1 57 ? -9.254 25.220 -18.986 1.00 35.73 365 GLY A O 1
ATOM 413 N N . LYS A 1 58 ? -9.406 26.229 -20.993 1.00 33.11 366 LYS A N 1
ATOM 414 C CA . LYS A 1 58 ? -8.099 25.775 -21.456 1.00 30.91 366 LYS A CA 1
ATOM 415 C C . LYS A 1 58 ? -7.023 26.767 -21.020 1.00 28.43 366 LYS A C 1
ATOM 416 O O . LYS A 1 58 ? -6.503 27.537 -21.829 1.00 28.96 366 LYS A O 1
ATOM 422 N N . LEU A 1 59 ? -6.693 26.732 -19.734 1.00 26.29 367 LEU A N 1
ATOM 423 C CA . LEU A 1 59 ? -5.861 27.756 -19.109 1.00 25.31 367 LEU A CA 1
ATOM 424 C C . LEU A 1 59 ? -4.390 27.735 -19.531 1.00 26.18 367 LEU A C 1
ATOM 425 O O . LEU A 1 59 ? -3.790 28.790 -19.744 1.00 23.59 367 LEU A O 1
ATOM 430 N N . GLN A 1 60 ? -3.804 26.545 -19.635 1.00 25.76 368 GLN A N 1
ATOM 431 C CA . GLN A 1 60 ? -2.409 26.433 -20.059 1.00 25.68 368 GLN A CA 1
ATOM 432 C C . GLN A 1 60 ? -2.215 26.962 -21.473 1.00 25.01 368 GLN A C 1
ATOM 433 O O . GLN A 1 60 ? -1.216 27.623 -21.771 1.00 24.96 368 GLN A O 1
ATOM 439 N N . GLU A 1 61 ? -3.179 26.675 -22.339 1.00 24.36 369 GLU A N 1
ATOM 440 C CA . GLU A 1 61 ? -3.107 27.110 -23.726 1.00 24.06 369 GLU A CA 1
ATOM 441 C C . GLU A 1 61 ? -3.328 28.616 -23.819 1.00 23.74 369 GLU A C 1
ATOM 442 O O . GLU A 1 61 ? -2.709 29.295 -24.638 1.00 24.44 369 GLU A O 1
ATOM 448 N N . ALA A 1 62 ? -4.214 29.135 -22.976 1.00 21.19 370 ALA A N 1
ATOM 449 C CA . ALA A 1 62 ? -4.472 30.571 -22.941 1.00 22.59 370 ALA A CA 1
ATOM 450 C C . ALA A 1 62 ? -3.208 31.317 -22.537 1.00 22.46 370 ALA A C 1
ATOM 451 O O . ALA A 1 62 ? -2.883 32.358 -23.102 1.00 23.36 370 ALA A O 1
ATOM 453 N N . LEU A 1 63 ? -2.495 30.758 -21.564 1.00 23.05 371 LEU A N 1
ATOM 454 C CA . LEU A 1 63 ? -1.253 31.336 -21.061 1.00 23.82 371 LEU A CA 1
ATOM 455 C C . LEU A 1 63 ? -0.204 31.514 -22.162 1.00 25.34 371 LEU A C 1
ATOM 456 O O . LEU A 1 63 ? 0.510 32.518 -22.192 1.00 22.49 371 LEU A O 1
ATOM 461 N N . MET A 1 64 ? -0.112 30.537 -23.062 1.00 26.06 372 MET A N 1
ATOM 462 C CA . MET A 1 64 ? 0.812 30.617 -24.193 1.00 26.27 372 MET A CA 1
ATOM 463 C C . MET A 1 64 ? 0.611 31.899 -24.983 1.00 27.17 372 MET A C 1
ATOM 464 O O . MET A 1 64 ? 1.566 32.601 -25.311 1.00 26.19 372 MET A O 1
ATOM 469 N N . HIS A 1 65 ? -0.647 32.196 -25.283 1.00 26.72 373 HIS A N 1
ATOM 470 C CA . HIS A 1 65 ? -0.977 33.317 -26.145 1.00 25.32 373 HIS A CA 1
ATOM 471 C C . HIS A 1 65 ? -0.892 34.664 -25.438 1.00 24.51 373 HIS A C 1
ATOM 472 O O . HIS A 1 65 ? -0.572 35.672 -26.063 1.00 22.19 373 HIS A O 1
ATOM 479 N N . TYR A 1 66 ? -1.170 34.682 -24.137 1.00 25.36 374 TYR A N 1
ATOM 480 C CA . TYR A 1 66 ? -0.941 35.885 -23.348 1.00 24.91 374 TYR A CA 1
ATOM 481 C C . TYR A 1 66 ? 0.541 36.246 -23.367 1.00 22.69 374 TYR A C 1
ATOM 482 O O . TYR A 1 66 ? 0.904 37.411 -23.513 1.00 20.67 374 TYR A O 1
ATOM 491 N N . LYS A 1 67 ? 1.396 35.239 -23.233 1.00 22.98 375 LYS A N 1
ATOM 492 C CA . LYS A 1 67 ? 2.836 35.471 -23.250 1.00 23.72 375 LYS A CA 1
ATOM 493 C C . LYS A 1 67 ? 3.299 36.032 -24.596 1.00 25.95 375 LYS A C 1
ATOM 494 O O . LYS A 1 67 ? 4.222 36.844 -24.653 1.00 24.22 375 LYS A O 1
ATOM 500 N N . GLU A 1 68 ? 2.645 35.607 -25.673 1.00 29.30 376 GLU A N 1
ATOM 501 C CA . GLU A 1 68 ? 2.933 36.150 -26.997 1.00 32.11 376 GLU A CA 1
ATOM 502 C C . GLU A 1 68 ? 2.543 37.619 -27.078 1.00 31.46 376 GLU A C 1
ATOM 503 O O . GLU A 1 68 ? 3.334 38.461 -27.509 1.00 30.57 376 GLU A O 1
ATOM 509 N N . ALA A 1 69 ? 1.314 37.912 -26.659 1.00 27.75 377 ALA A N 1
ATOM 510 C CA . ALA A 1 69 ? 0.773 39.265 -26.720 1.00 28.86 377 ALA A CA 1
ATOM 511 C C . ALA A 1 69 ? 1.653 40.280 -25.997 1.00 30.74 377 ALA A C 1
ATOM 512 O O . ALA A 1 69 ? 1.945 41.348 -26.538 1.00 33.21 377 ALA A O 1
ATOM 514 N N . ILE A 1 70 ? 2.087 39.943 -24.784 1.00 28.31 378 ILE A N 1
ATOM 515 C CA . ILE A 1 70 ? 2.875 40.881 -23.985 1.00 29.39 378 ILE A CA 1
ATOM 516 C C . ILE A 1 70 ? 4.259 41.149 -24.574 1.00 31.20 378 ILE A C 1
ATOM 517 O O . ILE A 1 70 ? 4.809 42.236 -24.398 1.00 33.74 378 ILE A O 1
ATOM 522 N N . ARG A 1 71 ? 4.823 40.166 -25.270 1.00 30.54 379 ARG A N 1
ATOM 523 C CA A ARG A 1 71 ? 6.110 40.360 -25.927 0.68 31.32 379 ARG A CA 1
ATOM 524 C CA B ARG A 1 71 ? 6.109 40.341 -25.938 0.32 31.07 379 ARG A CA 1
ATOM 525 C C . ARG A 1 71 ? 5.983 41.304 -27.117 1.00 33.37 379 ARG A C 1
ATOM 526 O O . ARG A 1 71 ? 6.753 42.260 -27.242 1.00 33.77 379 ARG A O 1
ATOM 541 N N . ILE A 1 72 ? 5.010 41.030 -27.982 1.00 33.34 380 ILE A N 1
ATOM 542 C CA . ILE A 1 72 ? 4.784 41.834 -29.175 1.00 33.81 380 ILE A CA 1
ATOM 543 C C . ILE A 1 72 ? 4.468 43.280 -28.803 1.00 34.43 380 ILE A C 1
ATOM 544 O O . ILE A 1 72 ? 4.979 44.214 -29.420 1.00 34.40 380 ILE A O 1
ATOM 549 N N . SER A 1 73 ? 3.639 43.457 -27.779 1.00 32.57 381 SER A N 1
ATOM 550 C CA A SER A 1 73 ? 3.260 44.789 -27.320 0.62 33.07 381 SER A CA 1
ATOM 551 C CA B SER A 1 73 ? 3.261 44.788 -27.318 0.38 33.06 381 SER A CA 1
ATOM 552 C C . SER A 1 73 ? 3.569 44.956 -25.834 1.00 32.69 381 SER A C 1
ATOM 553 O O . SER A 1 73 ? 2.778 44.556 -24.984 1.00 30.92 381 SER A O 1
ATOM 558 N N . PRO A 1 74 ? 4.732 45.549 -25.517 1.00 32.66 382 PRO A N 1
ATOM 559 C CA . PRO A 1 74 ? 5.177 45.738 -24.129 1.00 30.92 382 PRO A CA 1
ATOM 560 C C . PRO A 1 74 ? 4.312 46.717 -23.336 1.00 32.50 382 PRO A C 1
ATOM 561 O O . PRO A 1 74 ? 4.414 46.757 -22.110 1.00 31.70 382 PRO A O 1
ATOM 565 N N . THR A 1 75 ? 3.482 47.497 -24.021 1.00 34.09 383 THR A N 1
ATOM 566 C CA . THR A 1 75 ? 2.603 48.444 -23.341 1.00 35.44 383 THR A CA 1
ATOM 567 C C . THR A 1 75 ? 1.177 47.900 -23.238 1.00 33.77 383 THR A C 1
ATOM 568 O O . THR A 1 75 ? 0.249 48.623 -22.870 1.00 36.57 383 THR A O 1
ATOM 572 N N . PHE A 1 76 ? 1.013 46.622 -23.567 1.00 32.06 384 PHE A N 1
ATOM 573 C CA . PHE A 1 76 ? -0.294 45.972 -23.555 1.00 31.28 384 PHE A CA 1
ATOM 574 C C . PHE A 1 76 ? -0.699 45.635 -22.120 1.00 28.08 384 PHE A C 1
ATOM 575 O O . PHE A 1 76 ? -0.703 44.466 -21.731 1.00 26.73 384 PHE A O 1
ATOM 583 N N . ALA A 1 77 ? -1.033 46.660 -21.340 1.00 27.32 385 ALA A N 1
ATOM 584 C CA . ALA A 1 77 ? -1.412 46.472 -19.940 1.00 26.62 385 ALA A CA 1
ATOM 585 C C . ALA A 1 77 ? -2.599 45.525 -19.783 1.00 27.83 385 ALA A C 1
ATOM 586 O O . ALA A 1 77 ? -2.646 44.727 -18.845 1.00 26.53 385 ALA A O 1
ATOM 588 N N . ASP A 1 78 ? -3.553 45.622 -20.704 1.00 28.28 386 ASP A N 1
ATOM 589 C CA . ASP A 1 78 ? -4.754 44.794 -20.662 1.00 28.56 386 ASP A CA 1
ATOM 590 C C . ASP A 1 78 ? -4.403 43.312 -20.746 1.00 27.48 386 ASP A C 1
ATOM 591 O O . ASP A 1 78 ? -5.016 42.478 -20.073 1.00 25.90 386 ASP A O 1
ATOM 596 N N . ALA A 1 79 ? -3.405 42.992 -21.565 1.00 27.08 387 ALA A N 1
ATOM 597 C CA . ALA A 1 79 ? -2.944 41.617 -21.704 1.00 23.99 387 ALA A CA 1
ATOM 598 C C . ALA A 1 79 ? -2.332 41.104 -20.403 1.00 21.41 387 ALA A C 1
ATOM 599 O O . ALA A 1 79 ? -2.600 39.975 -19.987 1.00 22.33 387 ALA A O 1
ATOM 601 N N . TYR A 1 80 ? -1.512 41.932 -19.759 1.00 18.19 388 TYR A N 1
ATOM 602 C CA . TYR A 1 80 ? -0.942 41.574 -18.461 1.00 19.56 388 TYR A CA 1
ATOM 603 C C . TYR A 1 80 ? -2.040 41.304 -17.444 1.00 20.13 388 TYR A C 1
ATOM 604 O O . TYR A 1 80 ? -1.965 40.344 -16.674 1.00 19.38 388 TYR A O 1
ATOM 613 N N . SER A 1 81 ? -3.059 42.157 -17.452 1.00 21.17 389 SER A N 1
ATOM 614 C CA . SER A 1 81 ? -4.167 42.032 -16.514 1.00 22.29 389 SER A CA 1
ATOM 615 C C . SER A 1 81 ? -4.931 40.730 -16.733 1.00 23.66 389 SER A C 1
ATOM 616 O O . SER A 1 81 ? -5.185 39.978 -15.788 1.00 23.19 389 SER A O 1
ATOM 619 N N . ASN A 1 82 ? -5.300 40.467 -17.982 1.00 24.50 390 ASN A N 1
ATOM 620 C CA . ASN A 1 82 ? -6.026 39.244 -18.308 1.00 25.24 390 ASN A CA 1
ATOM 621 C C . ASN A 1 82 ? -5.190 37.993 -18.064 1.00 23.26 390 ASN A C 1
ATOM 622 O O . ASN A 1 82 ? -5.719 36.953 -17.665 1.00 20.63 390 ASN A O 1
ATOM 627 N N . MET A 1 83 ? -3.884 38.097 -18.297 1.00 20.98 391 MET A N 1
ATOM 628 C CA . MET A 1 83 ? -2.980 36.997 -17.995 1.00 21.06 391 MET A CA 1
ATOM 629 C C . MET A 1 83 ? -2.964 36.741 -16.491 1.00 20.71 391 MET A C 1
ATOM 630 O O . MET A 1 83 ? -2.882 35.596 -16.046 1.00 19.02 391 MET A O 1
ATOM 635 N N . GLY A 1 84 ? -3.056 37.812 -15.709 1.00 18.98 392 GLY A N 1
ATOM 636 C CA . GLY A 1 84 ? -3.129 37.678 -14.267 1.00 19.44 392 GLY A CA 1
ATOM 637 C C . GLY A 1 84 ? -4.376 36.919 -13.856 1.00 19.62 392 GLY A C 1
ATOM 638 O O . GLY A 1 84 ? -4.320 36.039 -12.997 1.00 18.11 392 GLY A O 1
ATOM 639 N N . ASN A 1 85 ? -5.501 37.254 -14.483 1.00 20.47 393 ASN A N 1
ATOM 640 C CA . ASN A 1 85 ? -6.762 36.566 -14.217 1.00 22.60 393 ASN A CA 1
ATOM 641 C C . ASN A 1 85 ? -6.653 35.073 -14.480 1.00 22.63 393 ASN A C 1
ATOM 642 O O . ASN A 1 85 ? -7.209 34.261 -13.741 1.00 22.15 393 ASN A O 1
ATOM 647 N N . THR A 1 86 ? -5.940 34.720 -15.544 1.00 18.59 394 THR A N 1
ATOM 648 C CA . THR A 1 86 ? -5.730 33.317 -15.894 1.00 20.09 394 THR A CA 1
ATOM 649 C C . THR A 1 86 ? -4.889 32.602 -14.838 1.00 18.90 394 THR A C 1
ATOM 650 O O . THR A 1 86 ? -5.243 31.508 -14.384 1.00 21.58 394 THR A O 1
ATOM 654 N N . LEU A 1 87 ? -3.784 33.225 -14.439 1.00 15.92 395 LEU A N 1
ATOM 655 C CA . LEU A 1 87 ? -2.920 32.661 -13.403 1.00 17.42 395 LEU A CA 1
ATOM 656 C C . LEU A 1 87 ? -3.657 32.479 -12.077 1.00 19.04 395 LEU A C 1
ATOM 657 O O . LEU A 1 87 ? -3.449 31.489 -11.369 1.00 19.72 395 LEU A O 1
ATOM 662 N N . LYS A 1 88 ? -4.514 33.440 -11.747 1.00 18.34 396 LYS A N 1
ATOM 663 C CA . LYS A 1 88 ? -5.329 33.352 -10.542 1.00 19.19 396 LYS A CA 1
ATOM 664 C C . LYS A 1 88 ? -6.189 32.094 -10.582 1.00 20.11 396 LYS A C 1
ATOM 665 O O . LYS A 1 88 ? -6.302 31.373 -9.589 1.00 21.68 396 LYS A O 1
ATOM 671 N N . GLU A 1 89 ? -6.783 31.830 -11.741 1.00 18.78 397 GLU A N 1
ATOM 672 C CA . GLU A 1 89 ? -7.653 30.671 -11.911 1.00 22.58 397 GLU A CA 1
ATOM 673 C C . GLU A 1 89 ? -6.846 29.371 -11.876 1.00 23.22 397 GLU A C 1
ATOM 674 O O . GLU A 1 89 ? -7.356 28.324 -11.469 1.00 22.37 397 GLU A O 1
ATOM 680 N N . MET A 1 90 ? -5.582 29.448 -12.291 1.00 20.78 398 MET A N 1
ATOM 681 C CA . MET A 1 90 ? -4.670 28.307 -12.227 1.00 23.35 398 MET A CA 1
ATOM 682 C C . MET A 1 90 ? -4.085 28.144 -10.830 1.00 24.03 398 MET A C 1
ATOM 683 O O . MET A 1 90 ? -3.250 27.267 -10.595 1.00 25.38 398 MET A O 1
ATOM 688 N N . GLN A 1 91 ? -4.526 29.005 -9.917 1.00 24.39 399 GLN A N 1
ATOM 689 C CA . GLN A 1 91 ? -4.082 29.005 -8.526 1.00 27.07 399 GLN A CA 1
ATOM 690 C C . GLN A 1 91 ? -2.603 29.364 -8.375 1.00 25.43 399 GLN A C 1
ATOM 691 O O . GLN A 1 91 ? -1.927 28.903 -7.457 1.00 25.62 399 GLN A O 1
ATOM 697 N N . ASP A 1 92 ? -2.112 30.197 -9.286 1.00 24.93 400 ASP A N 1
ATOM 698 C CA . ASP A 1 92 ? -0.777 30.765 -9.156 1.00 23.11 400 ASP A CA 1
ATOM 699 C C . ASP A 1 92 ? -0.952 32.200 -8.682 1.00 23.83 400 ASP A C 1
ATOM 700 O O . ASP A 1 92 ? -0.896 33.134 -9.480 1.00 24.97 400 ASP A O 1
ATOM 705 N N . VAL A 1 93 ? -1.173 32.366 -7.380 1.00 23.82 401 VAL A N 1
ATOM 706 C CA . VAL A 1 93 ? -1.469 33.679 -6.807 1.00 26.20 401 VAL A CA 1
ATOM 707 C C . VAL A 1 93 ? -0.300 34.652 -6.952 1.00 26.59 401 VAL A C 1
ATOM 708 O O . VAL A 1 93 ? -0.495 35.830 -7.256 1.00 24.76 401 VAL A O 1
ATOM 712 N N . GLN A 1 94 ? 0.916 34.162 -6.740 1.00 26.02 402 GLN A N 1
ATOM 713 C CA . GLN A 1 94 ? 2.087 35.021 -6.866 1.00 26.78 402 GLN A CA 1
ATOM 714 C C . GLN A 1 94 ? 2.270 35.509 -8.296 1.00 23.64 402 GLN A C 1
ATOM 715 O O . GLN A 1 94 ? 2.576 36.678 -8.522 1.00 23.93 402 GLN A O 1
ATOM 721 N N . GLY A 1 95 ? 2.075 34.611 -9.259 1.00 20.68 403 GLY A N 1
ATOM 722 C CA . GLY A 1 95 ? 2.195 34.962 -10.663 1.00 21.79 403 GLY A CA 1
ATOM 723 C C . GLY A 1 95 ? 1.143 35.974 -11.078 1.00 21.78 403 GLY A C 1
ATOM 724 O O . GLY A 1 95 ? 1.426 36.908 -11.834 1.00 21.72 403 GLY A O 1
ATOM 725 N N . ALA A 1 96 ? -0.077 35.788 -10.581 1.00 20.75 404 ALA A N 1
ATOM 726 C CA . ALA A 1 96 ? -1.171 36.706 -10.885 1.00 20.26 404 ALA A CA 1
ATOM 727 C C . ALA A 1 96 ? -0.862 38.101 -10.366 1.00 21.27 404 ALA A C 1
ATOM 728 O O . ALA A 1 96 ? -1.068 39.097 -11.065 1.00 19.02 404 ALA A O 1
ATOM 730 N N . LEU A 1 97 ? -0.367 38.171 -9.135 1.00 21.77 405 LEU A N 1
ATOM 731 C CA . LEU A 1 97 ? -0.010 39.452 -8.545 1.00 23.67 405 LEU A CA 1
ATOM 732 C C . LEU A 1 97 ? 1.091 40.147 -9.350 1.00 23.24 405 LEU A C 1
ATOM 733 O O . LEU A 1 97 ? 1.060 41.364 -9.527 1.00 23.44 405 LEU A O 1
ATOM 738 N N . GLN A 1 98 ? 2.057 39.378 -9.845 1.00 23.46 406 GLN A N 1
ATOM 739 C CA . GLN A 1 98 ? 3.108 39.952 -10.688 1.00 22.96 406 GLN A CA 1
ATOM 740 C C . GLN A 1 98 ? 2.514 40.589 -11.939 1.00 20.52 406 GLN A C 1
ATOM 741 O O . GLN A 1 98 ? 2.920 41.684 -12.344 1.00 18.47 406 GLN A O 1
ATOM 747 N N . CYS A 1 99 ? 1.548 39.908 -12.551 1.00 17.82 407 CYS A N 1
ATOM 748 C CA . CYS A 1 99 ? 0.929 40.416 -13.773 1.00 17.47 407 CYS A CA 1
ATOM 749 C C . CYS A 1 99 ? 0.111 41.669 -13.526 1.00 16.78 407 CYS A C 1
ATOM 750 O O . CYS A 1 99 ? 0.138 42.606 -14.321 1.00 15.89 407 CYS A O 1
ATOM 753 N N . TYR A 1 100 ? -0.639 41.675 -12.430 1.00 15.68 408 TYR A N 1
ATOM 754 C CA . TYR A 1 100 ? -1.421 42.848 -12.070 1.00 17.48 408 TYR A CA 1
ATOM 755 C C . TYR A 1 100 ? -0.495 44.014 -11.747 1.00 18.19 408 TYR A C 1
ATOM 756 O O . TYR A 1 100 ? -0.772 45.157 -12.114 1.00 17.98 408 TYR A O 1
ATOM 765 N N . THR A 1 101 ? 0.594 43.721 -11.041 1.00 15.66 409 THR A N 1
ATOM 766 C CA . THR A 1 101 ? 1.555 44.749 -10.654 1.00 19.32 409 THR A CA 1
ATOM 767 C C . THR A 1 101 ? 2.195 45.386 -11.883 1.00 18.11 409 THR A C 1
ATOM 768 O O . THR A 1 101 ? 2.363 46.605 -11.945 1.00 17.73 409 THR A O 1
ATOM 772 N N . ARG A 1 102 ? 2.534 44.565 -12.871 1.00 17.18 410 ARG A N 1
ATOM 773 C CA . ARG A 1 102 ? 3.110 45.088 -14.107 1.00 17.43 410 ARG A CA 1
ATOM 774 C C . ARG A 1 102 ? 2.103 45.928 -14.884 1.00 19.39 410 ARG A C 1
ATOM 775 O O . ARG A 1 102 ? 2.451 46.970 -15.429 1.00 20.41 410 ARG A O 1
ATOM 783 N N . ALA A 1 103 ? 0.855 45.475 -14.929 1.00 18.58 411 ALA A N 1
ATOM 784 C CA . ALA A 1 103 ? -0.200 46.220 -15.613 1.00 20.01 411 ALA A CA 1
ATOM 785 C C . ALA A 1 103 ? -0.327 47.633 -15.044 1.00 20.34 411 ALA A C 1
ATOM 786 O O . ALA A 1 103 ? -0.489 48.596 -15.788 1.00 19.83 411 ALA A O 1
ATOM 788 N N . ILE A 1 104 ? -0.230 47.743 -13.724 1.00 23.54 412 ILE A N 1
ATOM 789 C CA . ILE A 1 104 ? -0.328 49.026 -13.029 1.00 23.55 412 ILE A CA 1
ATOM 790 C C . ILE A 1 104 ? 0.911 49.901 -13.251 1.00 24.59 412 ILE A C 1
ATOM 791 O O . ILE A 1 104 ? 0.806 51.129 -13.356 1.00 25.62 412 ILE A O 1
ATOM 796 N N . GLN A 1 105 ? 2.081 49.271 -13.341 1.00 23.55 413 GLN A N 1
ATOM 797 C CA . GLN A 1 105 ? 3.313 49.995 -13.658 1.00 23.71 413 GLN A CA 1
ATOM 798 C C . GLN A 1 105 ? 3.257 50.554 -15.074 1.00 23.29 413 GLN A C 1
ATOM 799 O O . GLN A 1 105 ? 3.644 51.701 -15.324 1.00 21.87 413 GLN A O 1
ATOM 805 N N . ILE A 1 106 ? 2.765 49.740 -16.000 1.00 20.52 414 ILE A N 1
ATOM 806 C CA . ILE A 1 106 ? 2.615 50.164 -17.387 1.00 21.71 414 ILE A CA 1
ATOM 807 C C . ILE A 1 106 ? 1.597 51.300 -17.509 1.00 24.63 414 ILE A C 1
ATOM 808 O O . ILE A 1 106 ? 1.853 52.306 -18.178 1.00 25.58 414 ILE A O 1
ATOM 813 N N . ASN A 1 107 ? 0.456 51.147 -16.842 1.00 22.56 415 ASN A N 1
ATOM 814 C CA . ASN A 1 107 ? -0.602 52.155 -16.866 1.00 25.75 415 ASN A CA 1
ATOM 815 C C . ASN A 1 107 ? -1.188 52.391 -15.473 1.00 26.62 415 ASN A C 1
ATOM 816 O O . ASN A 1 107 ? -2.094 51.675 -15.051 1.00 24.49 415 ASN A O 1
ATOM 821 N N . PRO A 1 108 ? -0.674 53.405 -14.757 1.00 28.80 416 PRO A N 1
ATOM 822 C CA . PRO A 1 108 ? -1.111 53.713 -13.389 1.00 28.77 416 PRO A CA 1
ATOM 823 C C . PRO A 1 108 ? -2.606 54.026 -13.279 1.00 29.21 416 PRO A C 1
ATOM 824 O O . PRO A 1 108 ? -3.169 53.914 -12.190 1.00 29.27 416 PRO A O 1
ATOM 828 N N . ALA A 1 109 ? -3.234 54.393 -14.392 1.00 27.74 417 ALA A N 1
ATOM 829 C CA . ALA A 1 109 ? -4.641 54.790 -14.389 1.00 28.20 417 ALA A CA 1
ATOM 830 C C . ALA A 1 109 ? -5.575 53.654 -14.798 1.00 26.26 417 ALA A C 1
ATOM 831 O O . ALA A 1 109 ? -6.782 53.856 -14.948 1.00 27.32 417 ALA A O 1
ATOM 833 N N . PHE A 1 110 ? -5.009 52.461 -14.970 1.00 24.54 418 PHE A N 1
ATOM 834 C CA . PHE A 1 110 ? -5.759 51.276 -15.371 1.00 25.41 418 PHE A CA 1
ATOM 835 C C . PHE A 1 110 ? -6.604 50.784 -14.197 1.00 23.98 418 PHE A C 1
ATOM 836 O O . PHE A 1 110 ? -6.133 50.000 -13.379 1.00 21.79 418 PHE A O 1
ATOM 844 N N . ALA A 1 111 ? -7.852 51.242 -14.130 1.00 23.06 419 ALA A N 1
ATOM 845 C CA . ALA A 1 111 ? -8.744 50.934 -13.011 1.00 21.91 419 ALA A CA 1
ATOM 846 C C . ALA A 1 111 ? -8.955 49.433 -12.773 1.00 23.42 419 ALA A C 1
ATOM 847 O O . ALA A 1 111 ? -8.930 48.972 -11.627 1.00 24.12 419 ALA A O 1
ATOM 849 N N . ASP A 1 112 ? -9.159 48.680 -13.852 1.00 23.16 420 ASP A N 1
ATOM 850 C CA . ASP A 1 112 ? -9.425 47.242 -13.756 1.00 24.51 420 ASP A CA 1
ATOM 851 C C . ASP A 1 112 ? -8.305 46.463 -13.069 1.00 22.66 420 ASP A C 1
ATOM 852 O O . ASP A 1 112 ? -8.569 45.521 -12.318 1.00 20.19 420 ASP A O 1
ATOM 857 N N . ALA A 1 113 ? -7.061 46.851 -13.341 1.00 19.77 421 ALA A N 1
ATOM 858 C CA . ALA A 1 113 ? -5.901 46.167 -12.777 1.00 18.41 421 ALA A CA 1
ATOM 859 C C . ALA A 1 113 ? -5.813 46.382 -11.273 1.00 17.85 421 ALA A C 1
ATOM 860 O O . ALA A 1 113 ? -5.438 45.473 -10.532 1.00 15.74 421 ALA A O 1
ATOM 862 N N . HIS A 1 114 ? -6.145 47.592 -10.829 1.00 18.32 422 HIS A N 1
ATOM 863 C CA . HIS A 1 114 ? -6.167 47.903 -9.404 1.00 19.73 422 HIS A CA 1
ATOM 864 C C . HIS A 1 114 ? -7.225 47.071 -8.695 1.00 18.40 422 HIS A C 1
ATOM 865 O O . HIS A 1 114 ? -7.018 46.614 -7.573 1.00 18.09 422 HIS A O 1
ATOM 872 N N . SER A 1 115 ? -8.364 46.893 -9.356 1.00 16.70 423 SER A N 1
ATOM 873 C CA . SER A 1 115 ? -9.445 46.088 -8.815 1.00 19.22 423 SER A CA 1
ATOM 874 C C . SER A 1 115 ? -9.035 44.618 -8.759 1.00 19.96 423 SER A C 1
ATOM 875 O O . SER A 1 115 ? -9.317 43.915 -7.788 1.00 17.18 423 SER A O 1
ATOM 878 N N . ASN A 1 116 ? -8.357 44.152 -9.799 1.00 20.61 424 ASN A N 1
ATOM 879 C CA . ASN A 1 116 ? -7.909 42.768 -9.809 1.00 20.38 424 ASN A CA 1
ATOM 880 C C . ASN A 1 116 ? -6.867 42.506 -8.722 1.00 19.73 424 ASN A C 1
ATOM 881 O O . ASN A 1 116 ? -6.884 41.453 -8.086 1.00 20.79 424 ASN A O 1
ATOM 886 N N . LEU A 1 117 ? -5.986 43.481 -8.494 1.00 18.04 425 LEU A N 1
ATOM 887 C CA . LEU A 1 117 ? -4.986 43.377 -7.432 1.00 17.99 425 LEU A CA 1
ATOM 888 C C . LEU A 1 117 ? -5.642 43.380 -6.052 1.00 14.68 425 LEU A C 1
ATOM 889 O O . LEU A 1 117 ? -5.243 42.628 -5.155 1.00 15.93 425 LEU A O 1
ATOM 894 N N . ALA A 1 118 ? -6.648 44.232 -5.890 1.00 13.62 426 ALA A N 1
ATOM 895 C CA . ALA A 1 118 ? -7.432 44.258 -4.657 1.00 16.60 426 ALA A CA 1
ATOM 896 C C . ALA A 1 118 ? -8.014 42.886 -4.323 1.00 18.35 426 ALA A C 1
ATOM 897 O O . ALA A 1 118 ? -8.000 42.467 -3.164 1.00 17.09 426 ALA A O 1
ATOM 899 N N . SER A 1 119 ? -8.515 42.189 -5.339 1.00 19.45 427 SER A N 1
ATOM 900 C CA . SER A 1 119 ? -9.152 40.888 -5.137 1.00 21.78 427 SER A CA 1
ATOM 901 C C . SER A 1 119 ? -8.177 39.791 -4.690 1.00 22.26 427 SER A C 1
ATOM 902 O O . SER A 1 119 ? -8.568 38.861 -3.978 1.00 23.49 427 SER A O 1
ATOM 905 N N . ILE A 1 120 ? -6.920 39.893 -5.116 1.00 18.31 428 ILE A N 1
ATOM 906 C CA . ILE A 1 120 ? -5.878 38.979 -4.651 1.00 21.70 428 ILE A CA 1
ATOM 907 C C . ILE A 1 120 ? -5.630 39.218 -3.171 1.00 21.65 428 ILE A C 1
ATOM 908 O O . ILE A 1 120 ? -5.533 38.274 -2.385 1.00 23.74 428 ILE A O 1
ATOM 913 N N . HIS A 1 121 ? -5.532 40.491 -2.798 1.00 20.10 429 HIS A N 1
ATOM 914 C CA . HIS A 1 121 ? -5.365 40.868 -1.398 1.00 22.13 429 HIS A CA 1
ATOM 915 C C . HIS A 1 121 ? -6.542 40.367 -0.567 1.00 23.14 429 HIS A C 1
ATOM 916 O O . HIS A 1 121 ? -6.355 39.801 0.512 1.00 26.06 429 HIS A O 1
ATOM 923 N N . LYS A 1 122 ? -7.753 40.569 -1.081 1.00 23.91 430 LYS A N 1
ATOM 924 C CA . LYS A 1 122 ? -8.969 40.124 -0.396 1.00 22.30 430 LYS A CA 1
ATOM 925 C C . LYS A 1 122 ? -8.977 38.611 -0.204 1.00 25.94 430 LYS A C 1
ATOM 926 O O . LYS A 1 122 ? -9.228 38.114 0.899 1.00 25.03 430 LYS A O 1
ATOM 932 N N . ASP A 1 123 ? -8.701 37.878 -1.277 1.00 26.77 431 ASP A N 1
ATOM 933 C CA . ASP A 1 123 ? -8.702 36.420 -1.215 1.00 32.37 431 ASP A CA 1
ATOM 934 C C . ASP A 1 123 ? -7.571 35.899 -0.334 1.00 35.15 431 ASP A C 1
ATOM 935 O O . ASP A 1 123 ? -7.643 34.787 0.197 1.00 37.73 431 ASP A O 1
ATOM 940 N N . SER A 1 124 ? -6.533 36.712 -0.174 1.00 34.41 432 SER A N 1
ATOM 941 C CA . SER A 1 124 ? -5.385 36.344 0.645 1.00 37.76 432 SER A CA 1
ATOM 942 C C . SER A 1 124 ? -5.587 36.741 2.102 1.00 39.47 432 SER A C 1
ATOM 943 O O . SER A 1 124 ? -4.714 36.519 2.938 1.00 42.89 432 SER A O 1
ATOM 946 N N . GLY A 1 125 ? -6.737 37.337 2.400 1.00 37.30 433 GLY A N 1
ATOM 947 C CA . GLY A 1 125 ? -7.065 37.720 3.761 1.00 35.88 433 GLY A CA 1
ATOM 948 C C . GLY A 1 125 ? -6.501 39.064 4.190 1.00 35.00 433 GLY A C 1
ATOM 949 O O . GLY A 1 125 ? -6.563 39.417 5.368 1.00 39.17 433 GLY A O 1
ATOM 950 N N . ASN A 1 126 ? -5.956 39.816 3.238 1.00 26.76 434 ASN A N 1
ATOM 951 C CA . ASN A 1 126 ? -5.402 41.135 3.525 1.00 25.42 434 ASN A CA 1
ATOM 952 C C . ASN A 1 126 ? -6.416 42.224 3.189 1.00 23.77 434 ASN A C 1
ATOM 953 O O . ASN A 1 126 ? -6.321 42.886 2.153 1.00 19.90 434 ASN A O 1
ATOM 958 N N . ILE A 1 127 ? -7.389 42.404 4.075 1.00 22.38 435 ILE A N 1
ATOM 959 C CA . ILE A 1 127 ? -8.492 43.332 3.834 1.00 22.15 435 ILE A CA 1
ATOM 960 C C . ILE A 1 127 ? -8.099 44.814 3.734 1.00 23.25 435 ILE A C 1
ATOM 961 O O . ILE A 1 127 ? -8.537 45.494 2.806 1.00 21.66 435 ILE A O 1
ATOM 966 N N . PRO A 1 128 ? -7.286 45.327 4.684 1.00 27.16 436 PRO A N 1
ATOM 967 C CA . PRO A 1 128 ? -6.922 46.745 4.579 1.00 29.37 436 PRO A CA 1
ATOM 968 C C . PRO A 1 128 ? -6.223 47.076 3.264 1.00 28.15 436 PRO A C 1
ATOM 969 O O . PRO A 1 128 ? -6.389 48.178 2.743 1.00 29.62 436 PRO A O 1
ATOM 973 N N . GLU A 1 129 ? -5.463 46.130 2.727 1.00 28.22 437 GLU A N 1
ATOM 974 C CA . GLU A 1 129 ? -4.780 46.354 1.461 1.00 29.28 437 GLU A CA 1
ATOM 975 C C . GLU A 1 129 ? -5.747 46.221 0.284 1.00 25.81 437 GLU A C 1
ATOM 976 O O . GLU A 1 129 ? -5.633 46.945 -0.706 1.00 26.37 437 GLU A O 1
ATOM 982 N N . ALA A 1 130 ? -6.693 45.294 0.401 1.00 22.31 438 ALA A N 1
ATOM 983 C CA . ALA A 1 130 ? -7.748 45.129 -0.595 1.00 19.46 438 ALA A CA 1
ATOM 984 C C . ALA A 1 130 ? -8.574 46.408 -0.714 1.00 20.51 438 ALA A C 1
ATOM 985 O O . ALA A 1 130 ? -8.806 46.918 -1.818 1.00 19.43 438 ALA A O 1
ATOM 987 N N . ILE A 1 131 ? -9.004 46.921 0.433 1.00 20.07 439 ILE A N 1
ATOM 988 C CA . ILE A 1 131 ? -9.762 48.169 0.500 1.00 21.28 439 ILE A CA 1
ATOM 989 C C . ILE A 1 131 ? -9.015 49.325 -0.170 1.00 23.93 439 ILE A C 1
ATOM 990 O O . ILE A 1 131 ? -9.590 50.071 -0.965 1.00 23.63 439 ILE A O 1
ATOM 995 N N . ALA A 1 132 ? -7.730 49.455 0.142 1.00 25.64 440 ALA A N 1
ATOM 996 C CA . ALA A 1 132 ? -6.904 50.516 -0.427 1.00 26.25 440 ALA A CA 1
ATOM 997 C C . ALA A 1 132 ? -6.876 50.464 -1.954 1.00 23.66 440 ALA A C 1
ATOM 998 O O . ALA A 1 132 ? -7.027 51.487 -2.618 1.00 24.83 440 ALA A O 1
ATOM 1000 N N . SER A 1 133 ? -6.695 49.268 -2.507 1.00 21.80 441 SER A N 1
ATOM 1001 C CA . SER A 1 133 ? -6.644 49.099 -3.957 1.00 23.25 441 SER A CA 1
ATOM 1002 C C . SER A 1 133 ? -8.007 49.305 -4.632 1.00 21.40 441 SER A C 1
ATOM 1003 O O . SER A 1 133 ? -8.077 49.871 -5.723 1.00 20.31 441 SER A O 1
ATOM 1006 N N . TYR A 1 134 ? -9.081 48.845 -3.990 1.00 17.26 442 TYR A N 1
ATOM 1007 C CA . TYR A 1 134 ? -10.439 49.097 -4.488 1.00 19.25 442 TYR A CA 1
ATOM 1008 C C . TYR A 1 134 ? -10.758 50.586 -4.535 1.00 20.56 442 TYR A C 1
ATOM 1009 O O . TYR A 1 134 ? -11.410 51.065 -5.466 1.00 19.83 442 TYR A O 1
ATOM 1018 N N . ARG A 1 135 ? -10.303 51.318 -3.526 1.00 21.10 443 ARG A N 1
ATOM 1019 C CA . ARG A 1 135 ? -10.566 52.750 -3.475 1.00 22.15 443 ARG A CA 1
ATOM 1020 C C . ARG A 1 135 ? -9.813 53.487 -4.579 1.00 22.84 443 ARG A C 1
ATOM 1021 O O . ARG A 1 135 ? -10.314 54.463 -5.128 1.00 22.53 443 ARG A O 1
ATOM 1029 N N . THR A 1 136 ? -8.623 53.001 -4.916 1.00 24.00 444 THR A N 1
ATOM 1030 C CA . THR A 1 136 ? -7.858 53.568 -6.024 1.00 23.86 444 THR A CA 1
ATOM 1031 C C . THR A 1 136 ? -8.582 53.334 -7.351 1.00 21.78 444 THR A C 1
ATOM 1032 O O . THR A 1 136 ? -8.687 54.237 -8.181 1.00 22.10 444 THR A O 1
ATOM 1036 N N . ALA A 1 137 ? -9.078 52.115 -7.539 1.00 20.21 445 ALA A N 1
ATOM 1037 C CA . ALA A 1 137 ? -9.864 51.768 -8.719 1.00 21.06 445 ALA A CA 1
ATOM 1038 C C . ALA A 1 137 ? -11.050 52.715 -8.884 1.00 21.62 445 ALA A C 1
ATOM 1039 O O . ALA A 1 137 ? -11.303 53.234 -9.975 1.00 24.52 445 ALA A O 1
ATOM 1041 N N . LEU A 1 138 ? -11.758 52.952 -7.785 1.00 20.87 446 LEU A N 1
ATOM 1042 C CA . LEU A 1 138 ? -12.946 53.798 -7.794 1.00 22.94 446 LEU A CA 1
ATOM 1043 C C . LEU A 1 138 ? -12.624 55.284 -7.948 1.00 25.95 446 LEU A C 1
ATOM 1044 O O . LEU A 1 138 ? -13.465 56.062 -8.396 1.00 26.22 446 LEU A O 1
ATOM 1049 N N . LYS A 1 139 ? -11.417 55.682 -7.565 1.00 28.53 447 LYS A N 1
ATOM 1050 C CA . LYS A 1 139 ? -10.991 57.064 -7.774 1.00 31.29 447 LYS A CA 1
ATOM 1051 C C . LYS A 1 139 ? -10.738 57.288 -9.260 1.00 31.29 447 LYS A C 1
ATOM 1052 O O . LYS A 1 139 ? -11.082 58.334 -9.816 1.00 31.20 447 LYS A O 1
ATOM 1058 N N . LEU A 1 140 ? -10.149 56.286 -9.901 1.00 27.17 448 LEU A N 1
ATOM 1059 C CA . LEU A 1 140 ? -9.862 56.336 -11.327 1.00 29.77 448 LEU A CA 1
ATOM 1060 C C . LEU A 1 140 ? -11.141 56.201 -12.143 1.00 32.98 448 LEU A C 1
ATOM 1061 O O . LEU A 1 140 ? -11.338 56.904 -13.135 1.00 35.56 448 LEU A O 1
ATOM 1066 N N . LYS A 1 141 ? -12.010 55.293 -11.714 1.00 30.97 449 LYS A N 1
ATOM 1067 C CA . LYS A 1 141 ? -13.266 55.038 -12.405 1.00 30.82 449 LYS A CA 1
ATOM 1068 C C . LYS A 1 141 ? -14.408 54.974 -11.400 1.00 28.86 449 LYS A C 1
ATOM 1069 O O . LYS A 1 141 ? -14.695 53.907 -10.847 1.00 28.31 449 LYS A O 1
ATOM 1075 N N . PRO A 1 142 ? -15.058 56.124 -11.150 1.00 29.10 450 PRO A N 1
ATOM 1076 C CA . PRO A 1 142 ? -16.154 56.234 -10.180 1.00 29.76 450 PRO A CA 1
ATOM 1077 C C . PRO A 1 142 ? -17.299 55.266 -10.475 1.00 29.97 450 PRO A C 1
ATOM 1078 O O . PRO A 1 142 ? -17.946 54.783 -9.545 1.00 29.77 450 PRO A O 1
ATOM 1082 N N . ASP A 1 143 ? -17.544 55.000 -11.754 1.00 30.19 451 ASP A N 1
ATOM 1083 C CA . ASP A 1 143 ? -18.588 54.066 -12.160 1.00 33.13 451 ASP A CA 1
ATOM 1084 C C . ASP A 1 143 ? -17.976 52.694 -12.426 1.00 30.19 451 ASP A C 1
ATOM 1085 O O . ASP A 1 143 ? -17.608 52.370 -13.557 1.00 31.55 451 ASP A O 1
ATOM 1090 N N . PHE A 1 144 ? -17.873 51.892 -11.372 1.00 27.96 452 PHE A N 1
ATOM 1091 C CA . PHE A 1 144 ? -17.180 50.610 -11.448 1.00 24.88 452 PHE A CA 1
ATOM 1092 C C . PHE A 1 144 ? -17.857 49.615 -10.500 1.00 23.72 452 PHE A C 1
ATOM 1093 O O . PHE A 1 144 ? -17.411 49.424 -9.368 1.00 23.13 452 PHE A O 1
ATOM 1101 N N . PRO A 1 145 ? -18.938 48.976 -10.971 1.00 25.80 453 PRO A N 1
ATOM 1102 C CA . PRO A 1 145 ? -19.766 48.076 -10.159 1.00 27.39 453 PRO A CA 1
ATOM 1103 C C . PRO A 1 145 ? -18.977 46.962 -9.467 1.00 27.53 453 PRO A C 1
ATOM 1104 O O . PRO A 1 145 ? -19.212 46.705 -8.284 1.00 24.73 453 PRO A O 1
ATOM 1108 N N . ASP A 1 146 ? -18.065 46.311 -10.186 1.00 25.42 454 ASP A N 1
ATOM 1109 C CA . ASP A 1 146 ? -17.294 45.221 -9.587 1.00 29.91 454 ASP A CA 1
ATOM 1110 C C . ASP A 1 146 ? -16.484 45.700 -8.389 1.00 26.56 454 ASP A C 1
ATOM 1111 O O . ASP A 1 146 ? -16.499 45.070 -7.337 1.00 25.18 454 ASP A O 1
ATOM 1116 N N . ALA A 1 147 ? -15.786 46.821 -8.551 1.00 23.73 455 ALA A N 1
ATOM 1117 C CA . ALA A 1 147 ? -14.959 47.360 -7.475 1.00 21.09 455 ALA A CA 1
ATOM 1118 C C . ALA A 1 147 ? -15.798 47.895 -6.309 1.00 20.45 455 ALA A C 1
ATOM 1119 O O . ALA A 1 147 ? -15.433 47.723 -5.147 1.00 21.01 455 ALA A O 1
ATOM 1121 N N . TYR A 1 148 ? -16.916 48.545 -6.615 1.00 20.39 456 TYR A N 1
ATOM 1122 C CA . TYR A 1 148 ? -17.755 49.094 -5.552 1.00 19.08 456 TYR A CA 1
ATOM 1123 C C . TYR A 1 148 ? -18.340 47.974 -4.690 1.00 20.40 456 TYR A C 1
ATOM 1124 O O . TYR A 1 148 ? -18.339 48.061 -3.460 1.00 19.19 456 TYR A O 1
ATOM 1133 N N . CYS A 1 149 ? -18.832 46.923 -5.339 1.00 19.02 457 CYS A N 1
ATOM 1134 C CA . CYS A 1 149 ? -19.476 45.823 -4.621 1.00 19.96 457 CYS A CA 1
ATOM 1135 C C . CYS A 1 149 ? -18.480 44.952 -3.861 1.00 19.35 457 CYS A C 1
ATOM 1136 O O . CYS A 1 149 ? -18.769 44.478 -2.761 1.00 18.64 457 CYS A O 1
ATOM 1139 N N . ASN A 1 150 ? -17.310 44.725 -4.447 1.00 19.62 458 ASN A N 1
ATOM 1140 C CA . ASN A 1 150 ? -16.269 43.988 -3.741 1.00 20.18 458 ASN A CA 1
ATOM 1141 C C . ASN A 1 150 ? -15.749 44.786 -2.547 1.00 19.69 458 ASN A C 1
ATOM 1142 O O . ASN A 1 150 ? -15.445 44.217 -1.501 1.00 20.98 458 ASN A O 1
ATOM 1147 N N . LEU A 1 151 ? -15.651 46.104 -2.704 1.00 19.31 459 LEU A N 1
ATOM 1148 C CA . LEU A 1 151 ? -15.267 46.978 -1.596 1.00 17.22 459 LEU A CA 1
ATOM 1149 C C . LEU A 1 151 ? -16.302 46.895 -0.473 1.00 16.50 459 LEU A C 1
ATOM 1150 O O . LEU A 1 151 ? -15.949 46.829 0.705 1.00 15.94 459 LEU A O 1
ATOM 1155 N N . ALA A 1 152 ? -17.577 46.896 -0.847 1.00 16.88 460 ALA A N 1
ATOM 1156 C CA . ALA A 1 152 ? -18.660 46.845 0.129 1.00 17.83 460 ALA A CA 1
ATOM 1157 C C . ALA A 1 152 ? -18.572 45.570 0.964 1.00 16.72 460 ALA A C 1
ATOM 1158 O O . ALA A 1 152 ? -18.836 45.577 2.167 1.00 16.93 460 ALA A O 1
ATOM 1160 N N . HIS A 1 153 ? -18.185 44.473 0.330 1.00 15.92 461 HIS A N 1
ATOM 1161 C CA . HIS A 1 153 ? -18.063 43.220 1.062 1.00 14.77 461 HIS A CA 1
ATOM 1162 C C . HIS A 1 153 ? -16.846 43.243 1.988 1.00 14.40 461 HIS A C 1
ATOM 1163 O O . HIS A 1 153 ? -16.901 42.722 3.092 1.00 16.09 461 HIS A O 1
ATOM 1170 N N . CYS A 1 154 ? -15.750 43.851 1.537 1.00 15.51 462 CYS A N 1
ATOM 1171 C CA . CYS A 1 154 ? -14.587 44.067 2.405 1.00 15.40 462 CYS A CA 1
ATOM 1172 C C . CYS A 1 154 ? -14.977 44.836 3.663 1.00 15.27 462 CYS A C 1
ATOM 1173 O O . CYS A 1 154 ? -14.595 44.472 4.777 1.00 16.72 462 CYS A O 1
ATOM 1176 N N . LEU A 1 155 ? -15.732 45.910 3.472 1.00 14.32 463 LEU A N 1
ATOM 1177 C CA . LEU A 1 155 ? -16.149 46.743 4.585 1.00 15.86 463 LEU A CA 1
ATOM 1178 C C . LEU A 1 155 ? -17.078 45.957 5.498 1.00 16.48 463 LEU A C 1
ATOM 1179 O O . LEU A 1 155 ? -17.056 46.138 6.712 1.00 17.35 463 LEU A O 1
ATOM 1184 N N . GLN A 1 156 ? -17.886 45.078 4.911 1.00 14.99 464 GLN A N 1
ATOM 1185 C CA . GLN A 1 156 ? -18.785 44.228 5.695 1.00 16.56 464 GLN A CA 1
ATOM 1186 C C . GLN A 1 156 ? -17.986 43.267 6.574 1.00 14.93 464 GLN A C 1
ATOM 1187 O O . GLN A 1 156 ? -18.304 43.072 7.748 1.00 14.99 464 GLN A O 1
ATOM 1193 N N . ILE A 1 157 ? -16.952 42.665 5.990 1.00 14.31 465 ILE A N 1
ATOM 1194 C CA . ILE A 1 157 ? -16.083 41.723 6.701 1.00 13.05 465 ILE A CA 1
ATOM 1195 C C . ILE A 1 157 ? -15.452 42.331 7.954 1.00 13.75 465 ILE A C 1
ATOM 1196 O O . ILE A 1 157 ? -15.322 41.661 8.979 1.00 14.73 465 ILE A O 1
ATOM 1201 N N . VAL A 1 158 ? -15.067 43.604 7.882 1.00 14.55 466 VAL A N 1
ATOM 1202 C CA . VAL A 1 158 ? -14.388 44.232 9.014 1.00 15.41 466 VAL A CA 1
ATOM 1203 C C . VAL A 1 158 ? -15.291 45.153 9.831 1.00 15.01 466 VAL A C 1
ATOM 1204 O O . VAL A 1 158 ? -14.813 45.866 10.711 1.00 15.73 466 VAL A O 1
ATOM 1208 N N . CYS A 1 159 ? -16.588 45.118 9.540 1.00 13.70 467 CYS A N 1
ATOM 1209 C CA . CYS A 1 159 ? -17.576 45.924 10.254 1.00 15.88 467 CYS A CA 1
ATOM 1210 C C . CYS A 1 159 ? -17.255 47.413 10.179 1.00 15.99 467 CYS A C 1
ATOM 1211 O O . CYS A 1 159 ? -17.355 48.138 11.170 1.00 16.72 467 CYS A O 1
ATOM 1214 N N . ASP A 1 160 ? -16.852 47.854 8.994 1.00 16.47 468 ASP A N 1
ATOM 1215 C CA . ASP A 1 160 ? -16.736 49.274 8.705 1.00 15.38 468 ASP A CA 1
ATOM 1216 C C . ASP A 1 160 ? -18.084 49.717 8.153 1.00 18.83 468 ASP A C 1
ATOM 1217 O O . ASP A 1 160 ? -18.478 49.319 7.055 1.00 20.67 468 ASP A O 1
ATOM 1222 N N . TRP A 1 161 ? -18.787 50.541 8.922 1.00 16.36 469 TRP A N 1
ATOM 1223 C CA . TRP A 1 161 ? -20.150 50.918 8.587 1.00 18.77 469 TRP A CA 1
ATOM 1224 C C . TRP A 1 161 ? -20.252 52.402 8.246 1.00 22.11 469 TRP A C 1
ATOM 1225 O O . TRP A 1 161 ? -21.317 53.000 8.379 1.00 21.61 469 TRP A O 1
ATOM 1236 N N . THR A 1 162 ? -19.140 52.991 7.814 1.00 23.23 470 THR A N 1
ATOM 1237 C CA . THR A 1 162 ? -19.135 54.389 7.382 1.00 25.59 470 THR A CA 1
ATOM 1238 C C . THR A 1 162 ? -20.104 54.572 6.218 1.00 25.31 470 THR A C 1
ATOM 1239 O O . THR A 1 162 ? -20.016 53.858 5.222 1.00 22.62 470 THR A O 1
ATOM 1243 N N . ASP A 1 163 ? -21.039 55.509 6.361 1.00 27.60 471 ASP A N 1
ATOM 1244 C CA . ASP A 1 163 ? -22.030 55.799 5.320 1.00 31.48 471 ASP A CA 1
ATOM 1245 C C . ASP A 1 163 ? -22.800 54.549 4.898 1.00 29.96 471 ASP A C 1
ATOM 1246 O O . ASP A 1 163 ? -23.102 54.365 3.717 1.00 27.63 471 ASP A O 1
ATOM 1251 N N . TYR A 1 164 ? -23.112 53.701 5.874 1.00 28.53 472 TYR A N 1
ATOM 1252 C CA . TYR A 1 164 ? -23.719 52.392 5.624 1.00 26.42 472 TYR A CA 1
ATOM 1253 C C . TYR A 1 164 ? -25.021 52.458 4.824 1.00 25.62 472 TYR A C 1
ATOM 1254 O O . TYR A 1 164 ? -25.172 51.760 3.827 1.00 23.02 472 TYR A O 1
ATOM 1263 N N . ASP A 1 165 ? -25.955 53.298 5.264 1.00 27.89 473 ASP A N 1
ATOM 1264 C CA . ASP A 1 165 ? -27.274 53.383 4.631 1.00 30.73 473 ASP A CA 1
ATOM 1265 C C . ASP A 1 165 ? -27.185 53.781 3.158 1.00 29.36 473 ASP A C 1
ATOM 1266 O O . ASP A 1 165 ? -27.903 53.241 2.314 1.00 29.54 473 ASP A O 1
ATOM 1271 N N . GLU A 1 166 ? -26.304 54.730 2.864 1.00 27.98 474 GLU A N 1
ATOM 1272 C CA . GLU A 1 166 ? -26.067 55.182 1.501 1.00 30.34 474 GLU A CA 1
ATOM 1273 C C . GLU A 1 166 ? -25.383 54.082 0.696 1.00 25.26 474 GLU A C 1
ATOM 1274 O O . GLU A 1 166 ? -25.646 53.906 -0.496 1.00 24.45 474 GLU A O 1
ATOM 1280 N N . ARG A 1 167 ? -24.499 53.344 1.356 1.00 21.28 475 ARG A N 1
ATOM 1281 C CA . ARG A 1 167 ? -23.785 52.253 0.703 1.00 20.55 475 ARG A CA 1
ATOM 1282 C C . ARG A 1 167 ? -24.764 51.171 0.249 1.00 24.69 475 ARG A C 1
ATOM 1283 O O . ARG A 1 167 ? -24.672 50.661 -0.869 1.00 25.09 475 ARG A O 1
ATOM 1291 N N . MET A 1 168 ? -25.705 50.827 1.123 1.00 23.83 476 MET A N 1
ATOM 1292 C CA . MET A 1 168 ? -26.700 49.809 0.802 1.00 24.06 476 MET A CA 1
ATOM 1293 C C . MET A 1 168 ? -27.585 50.257 -0.357 1.00 26.19 476 MET A C 1
ATOM 1294 O O . MET A 1 168 ? -27.872 49.477 -1.262 1.00 27.77 476 MET A O 1
ATOM 1299 N N . LYS A 1 169 ? -28.014 51.515 -0.322 1.00 26.08 477 LYS A N 1
ATOM 1300 C CA . LYS A 1 169 ? -28.835 52.067 -1.394 1.00 28.76 477 LYS A CA 1
ATOM 1301 C C . LYS A 1 169 ? -28.116 51.988 -2.739 1.00 29.88 477 LYS A C 1
ATOM 1302 O O . LYS A 1 169 ? -28.714 51.618 -3.750 1.00 29.32 477 LYS A O 1
ATOM 1308 N N . LYS A 1 170 ? -26.830 52.328 -2.743 1.00 29.95 478 LYS A N 1
ATOM 1309 C CA . LYS A 1 170 ? -26.048 52.305 -3.975 1.00 32.64 478 LYS A CA 1
ATOM 1310 C C . LYS A 1 170 ? -25.901 50.885 -4.504 1.00 29.70 478 LYS A C 1
ATOM 1311 O O . LYS A 1 170 ? -25.988 50.656 -5.710 1.00 27.46 478 LYS A O 1
ATOM 1317 N N . LEU A 1 171 ? -25.691 49.936 -3.593 1.00 29.96 479 LEU A N 1
ATOM 1318 C CA . LEU A 1 171 ? -25.549 48.527 -3.955 1.00 30.42 479 LEU A CA 1
ATOM 1319 C C . LEU A 1 171 ? -26.803 47.991 -4.636 1.00 31.07 479 LEU A C 1
ATOM 1320 O O . LEU A 1 171 ? -26.723 47.269 -5.631 1.00 30.94 479 LEU A O 1
ATOM 1325 N N . VAL A 1 172 ? -27.958 48.337 -4.079 1.00 31.17 480 VAL A N 1
ATOM 1326 C CA . VAL A 1 172 ? -29.239 47.946 -4.652 1.00 30.88 480 VAL A CA 1
ATOM 1327 C C . VAL A 1 172 ? -29.409 48.582 -6.027 1.00 30.05 480 VAL A C 1
ATOM 1328 O O . VAL A 1 172 ? -29.866 47.940 -6.973 1.00 31.70 480 VAL A O 1
ATOM 1332 N N . SER A 1 173 ? -29.025 49.848 -6.130 1.00 29.24 481 SER A N 1
ATOM 1333 C CA A SER A 1 173 ? -29.135 50.582 -7.383 0.68 31.33 481 SER A CA 1
ATOM 1334 C CA B SER A 1 173 ? -29.132 50.583 -7.384 0.32 31.37 481 SER A CA 1
ATOM 1335 C C . SER A 1 173 ? -28.276 49.948 -8.474 1.00 32.11 481 SER A C 1
ATOM 1336 O O . SER A 1 173 ? -28.714 49.809 -9.614 1.00 31.04 481 SER A O 1
ATOM 1341 N N . ILE A 1 174 ? -27.055 49.563 -8.110 1.00 31.84 482 ILE A N 1
ATOM 1342 C CA . ILE A 1 174 ? -26.122 48.946 -9.049 1.00 33.37 482 ILE A CA 1
ATOM 1343 C C . ILE A 1 174 ? -26.657 47.618 -9.575 1.00 33.09 482 ILE A C 1
ATOM 1344 O O . ILE A 1 174 ? -26.630 47.361 -10.780 1.00 33.53 482 ILE A O 1
ATOM 1349 N N . VAL A 1 175 ? -27.147 46.782 -8.664 1.00 31.36 483 VAL A N 1
ATOM 1350 C CA . VAL A 1 175 ? -27.720 45.491 -9.034 1.00 31.94 483 VAL A CA 1
ATOM 1351 C C . VAL A 1 175 ? -28.946 45.670 -9.928 1.00 33.48 483 VAL A C 1
ATOM 1352 O O . VAL A 1 175 ? -29.104 44.968 -10.927 1.00 34.34 483 VAL A O 1
ATOM 1356 N N . ALA A 1 176 ? -29.805 46.621 -9.570 1.00 33.47 484 ALA A N 1
ATOM 1357 C CA . ALA A 1 176 ? -30.997 46.908 -10.359 1.00 36.37 484 ALA A CA 1
ATOM 1358 C C . ALA A 1 176 ? -30.623 47.279 -11.790 1.00 40.28 484 ALA A C 1
ATOM 1359 O O . ALA A 1 176 ? -31.295 46.881 -12.741 1.00 41.72 484 ALA A O 1
ATOM 1361 N N . ASP A 1 177 ? -29.538 48.035 -11.931 1.00 41.45 485 ASP A N 1
ATOM 1362 C CA . ASP A 1 177 ? -29.073 48.484 -13.238 1.00 43.86 485 ASP A CA 1
ATOM 1363 C C . ASP A 1 177 ? -28.427 47.349 -14.030 1.00 43.62 485 ASP A C 1
ATOM 1364 O O . ASP A 1 177 ? -28.661 47.209 -15.229 1.00 46.73 485 ASP A O 1
ATOM 1369 N N . GLN A 1 178 ? -27.620 46.535 -13.356 1.00 40.73 486 GLN A N 1
ATOM 1370 C CA . GLN A 1 178 ? -26.947 45.422 -14.019 1.00 41.07 486 GLN A CA 1
ATOM 1371 C C . GLN A 1 178 ? -27.940 44.368 -14.507 1.00 42.66 486 GLN A C 1
ATOM 1372 O O . GLN A 1 178 ? -27.800 43.838 -15.610 1.00 44.61 486 GLN A O 1
ATOM 1378 N N . LEU A 1 179 ? -28.941 44.074 -13.683 1.00 41.44 487 LEU A N 1
ATOM 1379 C CA . LEU A 1 179 ? -29.985 43.126 -14.054 1.00 43.92 487 LEU A CA 1
ATOM 1380 C C . LEU A 1 179 ? -30.793 43.643 -15.237 1.00 49.69 487 LEU A C 1
ATOM 1381 O O . LEU A 1 179 ? -31.192 42.875 -16.112 1.00 51.64 487 LEU A O 1
ATOM 1386 N N . GLU A 1 180 ? -31.030 44.951 -15.254 1.00 52.65 488 GLU A N 1
ATOM 1387 C CA . GLU A 1 180 ? -31.786 45.589 -16.325 1.00 58.35 488 GLU A CA 1
ATOM 1388 C C . GLU A 1 180 ? -31.020 45.561 -17.644 1.00 61.37 488 GLU A C 1
ATOM 1389 O O . GLU A 1 180 ? -31.600 45.340 -18.707 1.00 62.49 488 GLU A O 1
ATOM 1395 N N . LYS A 1 181 ? -29.712 45.785 -17.568 1.00 63.15 489 LYS A N 1
ATOM 1396 C CA . LYS A 1 181 ? -28.875 45.827 -18.761 1.00 67.25 489 LYS A CA 1
ATOM 1397 C C . LYS A 1 181 ? -28.327 44.452 -19.129 1.00 69.21 489 LYS A C 1
ATOM 1398 O O . LYS A 1 181 ? -27.394 44.341 -19.926 1.00 70.42 489 LYS A O 1
ATOM 1404 N N . ASN A 1 182 ? -28.919 43.414 -18.543 1.00 69.74 490 ASN A N 1
ATOM 1405 C CA . ASN A 1 182 ? -28.562 42.027 -18.836 1.00 70.91 490 ASN A CA 1
ATOM 1406 C C . ASN A 1 182 ? -27.074 41.733 -18.651 1.00 68.88 490 ASN A C 1
ATOM 1407 O O . ASN A 1 182 ? -26.432 41.151 -19.525 1.00 70.49 490 ASN A O 1
ATOM 1412 N N . ARG A 1 183 ? -26.529 42.148 -17.513 1.00 64.99 491 ARG A N 1
ATOM 1413 C CA . ARG A 1 183 ? -25.137 41.864 -17.195 1.00 62.81 491 ARG A CA 1
ATOM 1414 C C . ARG A 1 183 ? -25.031 41.082 -15.891 1.00 57.62 491 ARG A C 1
ATOM 1415 O O . ARG A 1 183 ? -25.977 41.038 -15.106 1.00 56.60 491 ARG A O 1
ATOM 1423 N N . LEU A 1 184 ? -23.879 40.457 -15.671 1.00 53.50 492 LEU A N 1
ATOM 1424 C CA . LEU A 1 184 ? -23.653 39.686 -14.456 1.00 47.49 492 LEU A CA 1
ATOM 1425 C C . LEU A 1 184 ? -23.478 40.622 -13.269 1.00 43.33 492 LEU A C 1
ATOM 1426 O O . LEU A 1 184 ? -22.523 41.400 -13.226 1.00 43.18 492 LEU A O 1
ATOM 1431 N N . PRO A 1 185 ? -24.405 40.550 -12.300 1.00 38.65 493 PRO A N 1
ATOM 1432 C CA . PRO A 1 185 ? -24.385 41.432 -11.129 1.00 35.37 493 PRO A CA 1
ATOM 1433 C C . PRO A 1 185 ? -23.075 41.325 -10.354 1.00 33.87 493 PRO A C 1
ATOM 1434 O O . PRO A 1 185 ? -22.502 40.239 -10.256 1.00 33.53 493 PRO A O 1
ATOM 1438 N N . SER A 1 186 ? -22.612 42.446 -9.813 1.00 30.96 494 SER A N 1
ATOM 1439 C CA . SER A 1 186 ? -21.332 42.486 -9.114 1.00 29.15 494 SER A CA 1
ATOM 1440 C C . SER A 1 186 ? -21.443 42.015 -7.668 1.00 27.60 494 SER A C 1
ATOM 1441 O O . SER A 1 186 ? -20.436 41.874 -6.971 1.00 25.03 494 SER A O 1
ATOM 1444 N N . VAL A 1 187 ? -22.670 41.785 -7.214 1.00 26.49 495 VAL A N 1
ATOM 1445 C CA . VAL A 1 187 ? -22.885 41.180 -5.910 1.00 24.49 495 VAL A CA 1
ATOM 1446 C C . VAL A 1 187 ? -22.996 39.672 -6.086 1.00 23.79 495 VAL A C 1
ATOM 1447 O O . VAL A 1 187 ? -23.780 39.193 -6.906 1.00 21.72 495 VAL A O 1
ATOM 1451 N N . HIS A 1 188 ? -22.196 38.932 -5.327 1.00 22.41 496 HIS A N 1
ATOM 1452 C CA . HIS A 1 188 ? -22.214 37.477 -5.389 1.00 23.89 496 HIS A CA 1
ATOM 1453 C C . HIS A 1 188 ? -23.464 36.949 -4.690 1.00 23.44 496 HIS A C 1
ATOM 1454 O O . HIS A 1 188 ? -23.853 37.463 -3.641 1.00 20.61 496 HIS A O 1
ATOM 1461 N N . PRO A 1 189 ? -24.101 35.919 -5.267 1.00 24.23 497 PRO A N 1
ATOM 1462 C CA . PRO A 1 189 ? -25.340 35.387 -4.687 1.00 24.59 497 PRO A CA 1
ATOM 1463 C C . PRO A 1 189 ? -25.170 34.882 -3.255 1.00 22.38 497 PRO A C 1
ATOM 1464 O O . PRO A 1 189 ? -26.126 34.930 -2.483 1.00 22.59 497 PRO A O 1
ATOM 1468 N N . HIS A 1 190 ? -23.973 34.428 -2.896 1.00 20.48 498 HIS A N 1
ATOM 1469 C CA . HIS A 1 190 ? -23.741 33.938 -1.540 1.00 22.92 498 HIS A CA 1
ATOM 1470 C C . HIS A 1 190 ? -23.702 35.090 -0.540 1.00 23.86 498 HIS A C 1
ATOM 1471 O O . HIS A 1 190 ? -23.788 34.881 0.673 1.00 25.63 498 HIS A O 1
ATOM 1478 N N . HIS A 1 191 ? -23.580 36.306 -1.060 1.00 21.33 499 HIS A N 1
ATOM 1479 C CA . HIS A 1 191 ? -23.523 37.499 -0.226 1.00 20.77 499 HIS A CA 1
ATOM 1480 C C . HIS A 1 191 ? -24.826 38.287 -0.263 1.00 20.67 499 HIS A C 1
ATOM 1481 O O . HIS A 1 191 ? -24.994 39.241 0.491 1.00 21.28 499 HIS A O 1
ATOM 1488 N N . SER A 1 192 ? -25.744 37.899 -1.143 1.00 22.06 500 SER A N 1
ATOM 1489 C CA . SER A 1 192 ? -26.928 38.718 -1.403 1.00 24.29 500 SER A CA 1
ATOM 1490 C C . SER A 1 192 ? -27.873 38.851 -0.204 1.00 24.75 500 SER A C 1
ATOM 1491 O O . SER A 1 192 ? -28.664 39.790 -0.135 1.00 24.21 500 SER A O 1
ATOM 1494 N N . MET A 1 193 ? -27.786 37.924 0.744 1.00 23.57 501 MET A N 1
ATOM 1495 C CA . MET A 1 193 ? -28.617 38.017 1.942 1.00 24.50 501 MET A CA 1
ATOM 1496 C C . MET A 1 193 ? -28.164 39.141 2.879 1.00 24.80 501 MET A C 1
ATOM 1497 O O . MET A 1 193 ? -28.896 39.527 3.787 1.00 27.30 501 MET A O 1
ATOM 1502 N N . LEU A 1 194 ? -26.963 39.671 2.655 1.00 20.45 502 LEU A N 1
ATOM 1503 C CA . LEU A 1 194 ? -26.407 40.695 3.541 1.00 19.47 502 LEU A CA 1
ATOM 1504 C C . LEU A 1 194 ? -26.918 42.106 3.246 1.00 20.25 502 LEU A C 1
ATOM 1505 O O . LEU A 1 194 ? -26.765 43.005 4.071 1.00 18.84 502 LEU A O 1
ATOM 1510 N N . TYR A 1 195 ? -27.517 42.293 2.074 1.00 21.27 503 TYR A N 1
ATOM 1511 C CA . TYR A 1 195 ? -27.905 43.622 1.604 1.00 22.59 503 TYR A CA 1
ATOM 1512 C C . TYR A 1 195 ? -29.411 43.686 1.396 1.00 22.70 503 TYR A C 1
ATOM 1513 O O . TYR A 1 195 ? -30.031 42.675 1.082 1.00 24.36 503 TYR A O 1
ATOM 1522 N N . PRO A 1 196 ? -30.008 44.878 1.564 1.00 24.44 504 PRO A N 1
ATOM 1523 C CA . PRO A 1 196 ? -31.468 45.018 1.483 1.00 26.65 504 PRO A CA 1
ATOM 1524 C C . PRO A 1 196 ? -32.014 44.926 0.056 1.00 29.71 504 PRO A C 1
ATOM 1525 O O . PRO A 1 196 ? -32.795 45.783 -0.367 1.00 29.73 504 PRO A O 1
ATOM 1529 N N . LEU A 1 197 ? -31.601 43.893 -0.670 1.00 30.77 505 LEU A N 1
ATOM 1530 C CA . LEU A 1 197 ? -32.126 43.622 -2.000 1.00 32.53 505 LEU A CA 1
ATOM 1531 C C . LEU A 1 197 ? -33.484 42.938 -1.866 1.00 34.51 505 LEU A C 1
ATOM 1532 O O . LEU A 1 197 ? -33.773 42.309 -0.846 1.00 35.95 505 LEU A O 1
ATOM 1537 N N . SER A 1 198 ? -34.317 43.053 -2.892 1.00 34.50 506 SER A N 1
ATOM 1538 C CA . SER A 1 198 ? -35.589 42.340 -2.901 1.00 34.61 506 SER A CA 1
ATOM 1539 C C . SER A 1 198 ? -35.337 40.847 -3.091 1.00 34.74 506 SER A C 1
ATOM 1540 O O . SER A 1 198 ? -34.277 40.448 -3.581 1.00 31.26 506 SER A O 1
ATOM 1543 N N . HIS A 1 199 ? -36.302 40.021 -2.698 1.00 35.48 507 HIS A N 1
ATOM 1544 C CA . HIS A 1 199 ? -36.186 38.582 -2.917 1.00 34.91 507 HIS A CA 1
ATOM 1545 C C . HIS A 1 199 ? -36.141 38.296 -4.413 1.00 31.87 507 HIS A C 1
ATOM 1546 O O . HIS A 1 199 ? -35.465 37.368 -4.860 1.00 29.45 507 HIS A O 1
ATOM 1553 N N . GLY A 1 200 ? -36.858 39.112 -5.182 1.00 31.80 508 GLY A N 1
ATOM 1554 C CA . GLY A 1 200 ? -36.832 39.019 -6.629 1.00 32.33 508 GLY A CA 1
ATOM 1555 C C . GLY A 1 200 ? -35.435 39.248 -7.175 1.00 31.37 508 GLY A C 1
ATOM 1556 O O . GLY A 1 200 ? -34.987 38.529 -8.068 1.00 31.49 508 GLY A O 1
ATOM 1557 N N . PHE A 1 201 ? -34.744 40.247 -6.630 1.00 29.90 509 PHE A N 1
ATOM 1558 C CA . PHE A 1 201 ? -33.380 40.555 -7.053 1.00 31.43 509 PHE A CA 1
ATOM 1559 C C . PHE A 1 201 ? -32.402 39.458 -6.657 1.00 29.64 509 PHE A C 1
ATOM 1560 O O . PHE A 1 201 ? -31.529 39.090 -7.441 1.00 30.22 509 PHE A O 1
ATOM 1568 N N . ARG A 1 202 ? -32.548 38.943 -5.439 1.00 27.76 510 ARG A N 1
ATOM 1569 C CA . ARG A 1 202 ? -31.661 37.891 -4.949 1.00 27.77 510 ARG A CA 1
ATOM 1570 C C . ARG A 1 202 ? -31.786 36.616 -5.779 1.00 27.53 510 ARG A C 1
ATOM 1571 O O . ARG A 1 202 ? -30.783 35.976 -6.099 1.00 25.69 510 ARG A O 1
ATOM 1579 N N . LYS A 1 203 ? -33.014 36.247 -6.129 1.00 28.29 511 LYS A N 1
ATOM 1580 C CA . LYS A 1 203 ? -33.230 35.074 -6.971 1.00 28.73 511 LYS A CA 1
ATOM 1581 C C . LYS A 1 203 ? -32.685 35.330 -8.370 1.00 27.50 511 LYS A C 1
ATOM 1582 O O . LYS A 1 203 ? -32.162 34.424 -9.019 1.00 27.13 511 LYS A O 1
ATOM 1588 N N . ALA A 1 204 ? -32.809 36.577 -8.822 1.00 25.61 512 ALA A N 1
ATOM 1589 C CA . ALA A 1 204 ? -32.348 36.973 -10.146 1.00 26.69 512 ALA A CA 1
ATOM 1590 C C . ALA A 1 204 ? -30.827 36.925 -10.254 1.00 25.05 512 ALA A C 1
ATOM 1591 O O . ALA A 1 204 ? -30.288 36.526 -11.282 1.00 24.29 512 ALA A O 1
ATOM 1593 N N . ILE A 1 205 ? -30.141 37.346 -9.197 1.00 24.11 513 ILE A N 1
ATOM 1594 C CA . ILE A 1 205 ? -28.686 37.257 -9.147 1.00 24.52 513 ILE A CA 1
ATOM 1595 C C . ILE A 1 205 ? -28.245 35.803 -9.283 1.00 25.66 513 ILE A C 1
ATOM 1596 O O . ILE A 1 205 ? -27.373 35.474 -10.094 1.00 24.22 513 ILE A O 1
ATOM 1601 N N . ALA A 1 206 ? -28.868 34.935 -8.493 1.00 24.30 514 ALA A N 1
ATOM 1602 C CA . ALA A 1 206 ? -28.556 33.513 -8.524 1.00 23.83 514 ALA A CA 1
ATOM 1603 C C . ALA A 1 206 ? -28.816 32.915 -9.901 1.00 25.39 514 ALA A C 1
ATOM 1604 O O . ALA A 1 206 ? -28.021 32.122 -10.401 1.00 26.70 514 ALA A O 1
ATOM 1606 N N . GLU A 1 207 ? -29.930 33.307 -10.509 1.00 27.71 515 GLU A N 1
ATOM 1607 C CA A GLU A 1 207 ? -30.304 32.811 -11.831 0.56 30.80 515 GLU A CA 1
ATOM 1608 C CA B GLU A 1 207 ? -30.302 32.810 -11.828 0.44 30.84 515 GLU A CA 1
ATOM 1609 C C . GLU A 1 207 ? -29.248 33.151 -12.881 1.00 32.07 515 GLU A C 1
ATOM 1610 O O . GLU A 1 207 ? -28.962 32.343 -13.769 1.00 32.34 515 GLU A O 1
ATOM 1621 N N . ARG A 1 208 ? -28.673 34.349 -12.777 1.00 34.73 516 ARG A N 1
ATOM 1622 C CA . ARG A 1 208 ? -27.629 34.789 -13.703 1.00 37.97 516 ARG A CA 1
ATOM 1623 C C . ARG A 1 208 ? -26.423 33.857 -13.643 1.00 37.53 516 ARG A C 1
ATOM 1624 O O . ARG A 1 208 ? -25.837 33.514 -14.666 1.00 37.88 516 ARG A O 1
ATOM 1632 N N . HIS A 1 209 ? -26.054 33.454 -12.433 1.00 37.24 517 HIS A N 1
ATOM 1633 C CA . HIS A 1 209 ? -24.927 32.549 -12.252 1.00 38.34 517 HIS A CA 1
ATOM 1634 C C . HIS A 1 209 ? -25.255 31.147 -12.753 1.00 38.23 517 HIS A C 1
ATOM 1635 O O . HIS A 1 209 ? -24.398 30.462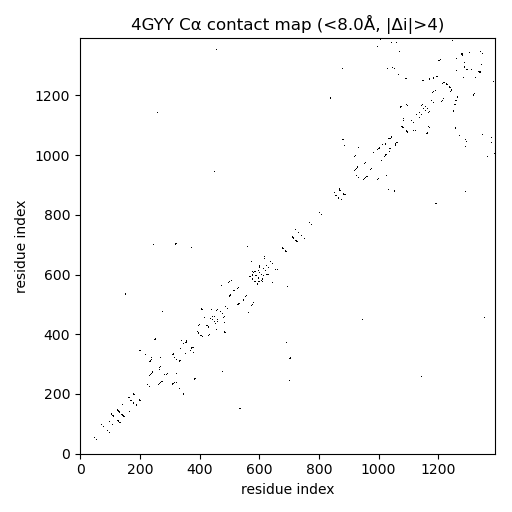 -13.311 1.00 39.02 517 HIS A O 1
ATOM 1642 N N . GLY A 1 210 ? -26.501 30.729 -12.555 1.00 37.79 518 GLY A N 1
ATOM 1643 C CA . GLY A 1 210 ? -26.974 29.456 -13.070 1.00 38.22 518 GLY A CA 1
ATOM 1644 C C . GLY A 1 210 ? -26.900 29.411 -14.585 1.00 40.31 518 GLY A C 1
ATOM 1645 O O . GLY A 1 210 ? -26.652 28.359 -15.173 1.00 40.36 518 GLY A O 1
ATOM 1646 N N . ASN A 1 211 ? -27.109 30.560 -15.219 1.00 42.41 519 ASN A N 1
ATOM 1647 C CA . ASN A 1 211 ? -27.025 30.653 -16.671 1.00 43.92 519 ASN A CA 1
ATOM 1648 C C . ASN A 1 211 ? -25.584 30.640 -17.177 1.00 42.16 519 ASN A C 1
ATOM 1649 O O . ASN A 1 211 ? -25.328 30.277 -18.324 1.00 43.72 519 ASN A O 1
ATOM 1654 N N . LEU A 1 212 ? -24.649 31.039 -16.320 1.00 40.36 520 LEU A N 1
ATOM 1655 C CA . LEU A 1 212 ? -23.231 30.944 -16.647 1.00 41.40 520 LEU A CA 1
ATOM 1656 C C . LEU A 1 212 ? -22.835 29.486 -16.850 1.00 40.82 520 LEU A C 1
ATOM 1657 O O . LEU A 1 212 ? -22.084 29.160 -17.767 1.00 42.27 520 LEU A O 1
ATOM 1662 N N . CYS A 1 213 ? -23.341 28.616 -15.981 1.00 38.66 521 CYS A N 1
ATOM 1663 C CA . CYS A 1 213 ? -23.066 27.187 -16.078 1.00 37.38 521 CYS A CA 1
ATOM 1664 C C . CYS A 1 213 ? -23.657 26.612 -17.360 1.00 38.65 521 CYS A C 1
ATOM 1665 O O . CYS A 1 213 ? -23.015 25.821 -18.052 1.00 38.92 521 CYS A O 1
ATOM 1668 N N . LEU A 1 214 ? -24.885 27.015 -17.668 1.00 39.68 522 LEU A N 1
ATOM 1669 C CA . LEU A 1 214 ? -25.550 26.589 -18.893 1.00 42.78 522 LEU A CA 1
ATOM 1670 C C . LEU A 1 214 ? -24.763 27.003 -20.134 1.00 45.25 522 LEU A C 1
ATOM 1671 O O . LEU A 1 214 ? -24.621 26.222 -21.073 1.00 46.58 522 LEU A O 1
ATOM 1676 N N . ASP A 1 215 ? -24.245 28.227 -20.132 1.00 46.56 523 ASP A N 1
ATOM 1677 C CA . ASP A 1 215 ? -23.467 28.720 -21.264 1.00 50.05 523 ASP A CA 1
ATOM 1678 C C . ASP A 1 215 ? -22.163 27.948 -21.433 1.00 49.73 523 ASP A C 1
ATOM 1679 O O . ASP A 1 215 ? -21.661 27.798 -22.548 1.00 51.25 523 ASP A O 1
ATOM 1684 N N . LYS A 1 216 ? -21.618 27.460 -20.324 1.00 47.25 524 LYS A N 1
ATOM 1685 C CA . LYS A 1 216 ? -20.376 26.698 -20.364 1.00 48.94 524 LYS A CA 1
ATOM 1686 C C . LYS A 1 216 ? -20.575 25.291 -20.924 1.00 50.14 524 LYS A C 1
ATOM 1687 O O . LYS A 1 216 ? -19.732 24.794 -21.668 1.00 52.94 524 LYS A O 1
ATOM 1693 N N . ILE A 1 217 ? -21.689 24.653 -20.571 1.00 47.90 525 ILE A N 1
ATOM 1694 C CA . ILE A 1 217 ? -21.942 23.279 -21.001 1.00 48.93 525 ILE A CA 1
ATOM 1695 C C . ILE A 1 217 ? -22.543 23.178 -22.403 1.00 53.40 525 ILE A C 1
ATOM 1696 O O . ILE A 1 217 ? -22.409 22.149 -23.065 1.00 53.92 525 ILE A O 1
ATOM 1701 N N . ASN A 1 218 ? -23.207 24.238 -22.854 1.00 56.36 526 ASN A N 1
ATOM 1702 C CA . ASN A 1 218 ? -23.838 24.221 -24.171 1.00 59.92 526 ASN A CA 1
ATOM 1703 C C . ASN A 1 218 ? -22.823 24.083 -25.303 1.00 58.87 526 ASN A C 1
ATOM 1704 O O . ASN A 1 218 ? -23.160 23.630 -26.397 1.00 59.87 526 ASN A O 1
ATOM 1709 N N . VAL A 1 219 ? -21.579 24.465 -25.031 1.00 57.34 527 VAL A N 1
ATOM 1710 C CA . VAL A 1 219 ? -20.518 24.366 -26.026 1.00 58.87 527 VAL A CA 1
ATOM 1711 C C . VAL A 1 219 ? -19.990 22.937 -26.137 1.00 57.91 527 VAL A C 1
ATOM 1712 O O . VAL A 1 219 ? -19.252 22.611 -27.066 1.00 59.33 527 VAL A O 1
ATOM 1716 N N . LEU A 1 220 ? -20.369 22.089 -25.185 1.00 54.63 528 LEU A N 1
ATOM 1717 C CA . LEU A 1 220 ? -20.023 20.674 -25.246 1.00 53.43 528 LEU A CA 1
ATOM 1718 C C . LEU A 1 220 ? -20.931 19.968 -26.244 1.00 54.44 528 LEU A C 1
ATOM 1719 O O . LEU A 1 220 ? -20.609 18.885 -26.732 1.00 55.32 528 LEU A O 1
ATOM 1724 N N . HIS A 1 221 ? -22.068 20.598 -26.534 1.00 54.60 529 HIS A N 1
ATOM 1725 C CA . HIS A 1 221 ? -23.062 20.067 -27.465 1.00 56.28 529 HIS A CA 1
ATOM 1726 C C . HIS A 1 221 ? -23.489 18.644 -27.117 1.00 55.12 529 HIS A C 1
ATOM 1727 O O . HIS A 1 221 ? -23.698 17.812 -28.000 1.00 56.35 529 HIS A O 1
ATOM 1734 N N . LYS A 1 222 ? -23.616 18.374 -25.823 1.00 52.26 530 LYS A N 1
ATOM 1735 C CA . LYS A 1 222 ? -24.044 17.064 -25.357 1.00 52.84 530 LYS A CA 1
ATOM 1736 C C . LYS A 1 222 ? -25.564 16.972 -25.354 1.00 52.65 530 LYS A C 1
ATOM 1737 O O . LYS A 1 222 ? -26.248 17.904 -24.932 1.00 53.18 530 LYS A O 1
ATOM 1743 N N . PRO A 1 223 ? -26.098 15.843 -25.837 1.00 52.28 531 PRO A N 1
ATOM 1744 C CA . PRO A 1 223 ? -27.544 15.610 -25.848 1.00 52.27 531 PRO A CA 1
ATOM 1745 C C . PRO A 1 223 ? -28.064 15.387 -24.433 1.00 49.32 531 PRO A C 1
ATOM 1746 O O . PRO A 1 223 ? -27.267 15.119 -23.532 1.00 46.41 531 PRO A O 1
ATOM 1750 N N . PRO A 1 224 ? -29.385 15.511 -24.233 1.00 48.80 532 PRO A N 1
ATOM 1751 C CA . PRO A 1 224 ? -29.966 15.193 -22.926 1.00 46.50 532 PRO A CA 1
ATOM 1752 C C . PRO A 1 224 ? -29.785 13.716 -22.598 1.00 45.65 532 PRO A C 1
ATOM 1753 O O . PRO A 1 224 ? -29.946 12.863 -23.472 1.00 48.13 532 PRO A O 1
ATOM 1757 N N . TYR A 1 225 ? -29.443 13.426 -21.348 1.00 42.14 533 TYR A N 1
ATOM 1758 C CA . TYR A 1 225 ? -29.215 12.056 -20.909 1.00 41.32 533 TYR A CA 1
ATOM 1759 C C . TYR A 1 225 ? -30.512 11.262 -20.830 1.00 43.99 533 TYR A C 1
ATOM 1760 O O . TYR A 1 225 ? -31.583 11.823 -20.600 1.00 44.11 533 TYR A O 1
ATOM 1769 N N . GLU A 1 226 ? -30.405 9.951 -21.020 1.00 46.23 534 GLU A N 1
ATOM 1770 C CA . GLU A 1 226 ? -31.520 9.048 -20.774 1.00 48.43 534 GLU A CA 1
ATOM 1771 C C . GLU A 1 226 ? -31.539 8.681 -19.295 1.00 45.37 534 GLU A C 1
ATOM 1772 O O . GLU A 1 226 ? -30.564 8.145 -18.767 1.00 46.00 534 GLU A O 1
ATOM 1778 N N . HIS A 1 227 ? -32.648 8.977 -18.628 1.00 43.00 535 HIS A N 1
ATOM 1779 C CA . HIS A 1 227 ? -32.761 8.738 -17.194 1.00 42.01 535 HIS A CA 1
ATOM 1780 C C . HIS A 1 227 ? -33.513 7.442 -16.908 1.00 44.30 535 HIS A C 1
ATOM 1781 O O . HIS A 1 227 ? -34.404 7.060 -17.666 1.00 45.59 535 HIS A O 1
ATOM 1788 N N . PRO A 1 228 ? -33.146 6.756 -15.814 1.00 43.66 536 PRO A N 1
ATOM 1789 C CA . PRO A 1 228 ? -33.842 5.528 -15.414 1.00 44.72 536 PRO A CA 1
ATOM 1790 C C . PRO A 1 228 ? -35.305 5.794 -15.066 1.00 46.03 536 PRO A C 1
ATOM 1791 O O . PRO A 1 228 ? -35.617 6.824 -14.467 1.00 45.08 536 PRO A O 1
ATOM 1795 N N . LYS A 1 229 ? -36.185 4.872 -15.445 1.00 48.84 537 LYS A N 1
ATOM 1796 C CA . LYS A 1 229 ? -37.619 5.023 -15.212 1.00 50.97 537 LYS A CA 1
ATOM 1797 C C . LYS A 1 229 ? -38.097 4.236 -13.999 1.00 47.69 537 LYS A C 1
ATOM 1798 O O . LYS A 1 229 ? -39.250 4.362 -13.587 1.00 47.35 537 LYS A O 1
ATOM 1804 N N . ASP A 1 230 ? -37.214 3.417 -13.438 1.00 45.82 538 ASP A N 1
ATOM 1805 C CA . ASP A 1 230 ? -37.565 2.587 -12.290 1.00 44.77 538 ASP A CA 1
ATOM 1806 C C . ASP A 1 230 ? -36.333 2.216 -11.474 1.00 42.07 538 ASP A C 1
ATOM 1807 O O . ASP A 1 230 ? -35.236 2.711 -11.730 1.00 42.12 538 ASP A O 1
ATOM 1812 N N . LEU A 1 231 ? -36.519 1.334 -10.498 1.00 40.35 539 LEU A N 1
ATOM 1813 C CA . LEU A 1 231 ? -35.418 0.893 -9.653 1.00 39.47 539 LEU A CA 1
ATOM 1814 C C . LEU A 1 231 ? -35.026 -0.553 -9.960 1.00 42.32 539 LEU A C 1
ATOM 1815 O O . LEU A 1 231 ? -34.340 -1.198 -9.169 1.00 42.81 539 LEU A O 1
ATOM 1820 N N . LYS A 1 232 ? -35.457 -1.053 -11.115 1.00 44.57 540 LYS A N 1
ATOM 1821 C CA . LYS A 1 232 ? -35.208 -2.445 -11.489 1.00 47.34 540 LYS A CA 1
ATOM 1822 C C . LYS A 1 232 ? -33.725 -2.753 -11.679 1.00 45.89 540 LYS A C 1
ATOM 1823 O O . LYS A 1 232 ? -33.227 -3.763 -11.183 1.00 46.39 540 LYS A O 1
ATOM 1829 N N . LEU A 1 233 ? -33.023 -1.881 -12.394 1.00 45.56 541 LEU A N 1
ATOM 1830 C CA . LEU A 1 233 ? -31.604 -2.090 -12.662 1.00 45.61 541 LEU A CA 1
ATOM 1831 C C . LEU A 1 233 ? -30.746 -1.907 -11.412 1.00 42.80 541 LEU A C 1
ATOM 1832 O O . LEU A 1 233 ? -29.591 -2.331 -11.378 1.00 43.42 541 LEU A O 1
ATOM 1837 N N . SER A 1 234 ? -31.318 -1.282 -10.387 1.00 38.54 542 SER A N 1
ATOM 1838 C CA . SER A 1 234 ? -30.603 -1.049 -9.139 1.00 35.94 542 SER A CA 1
ATOM 1839 C C . SER A 1 234 ? -31.106 -1.948 -8.009 1.00 35.67 542 SER A C 1
ATOM 1840 O O . SER A 1 234 ? -30.899 -1.650 -6.833 1.00 32.02 542 SER A O 1
ATOM 1843 N N . ASP A 1 235 ? -31.766 -3.044 -8.377 1.00 40.21 543 ASP A N 1
ATOM 1844 C CA . ASP A 1 235 ? -32.233 -4.040 -7.411 1.00 43.87 543 ASP A CA 1
ATOM 1845 C C . ASP A 1 235 ? -33.208 -3.455 -6.385 1.00 41.37 543 ASP A C 1
ATOM 1846 O O . ASP A 1 235 ? -33.207 -3.853 -5.221 1.00 40.39 543 ASP A O 1
ATOM 1851 N N . GLY A 1 236 ? -34.029 -2.505 -6.822 1.00 39.08 544 GLY A N 1
ATOM 1852 C CA . GLY A 1 236 ? -35.025 -1.898 -5.955 1.00 36.87 544 GLY A CA 1
ATOM 1853 C C . GLY A 1 236 ? -34.492 -0.780 -5.075 1.00 35.01 544 GLY A C 1
ATOM 1854 O O . GLY A 1 236 ? -35.226 -0.222 -4.258 1.00 33.71 544 GLY A O 1
ATOM 1855 N N . ARG A 1 237 ? -33.217 -0.445 -5.245 1.00 34.13 545 ARG A N 1
ATOM 1856 C CA . ARG A 1 237 ? -32.586 0.593 -4.436 1.00 32.94 545 ARG A CA 1
ATOM 1857 C C . ARG A 1 237 ? -32.574 1.933 -5.165 1.00 32.21 545 ARG A C 1
ATOM 1858 O O . ARG A 1 237 ? -32.365 1.986 -6.378 1.00 32.81 545 ARG A O 1
ATOM 1866 N N . LEU A 1 238 ? -32.797 3.011 -4.420 1.00 29.95 546 LEU A N 1
ATOM 1867 C CA . LEU A 1 238 ? -32.691 4.357 -4.971 1.00 30.10 546 LEU A CA 1
ATOM 1868 C C . LEU A 1 238 ? -31.234 4.799 -4.928 1.00 28.25 546 LEU A C 1
ATOM 1869 O O . LEU A 1 238 ? -30.611 4.808 -3.868 1.00 27.59 546 LEU A O 1
ATOM 1874 N N . ARG A 1 239 ? -30.687 5.155 -6.084 1.00 28.10 547 ARG A N 1
ATOM 1875 C CA . ARG A 1 239 ? -29.299 5.596 -6.158 1.00 27.14 547 ARG A CA 1
ATOM 1876 C C . ARG A 1 239 ? -29.190 7.101 -5.935 1.00 24.66 547 ARG A C 1
ATOM 1877 O O . ARG A 1 239 ? -29.657 7.894 -6.751 1.00 26.63 547 ARG A O 1
ATOM 1885 N N . VAL A 1 240 ? -28.577 7.477 -4.816 1.00 22.55 548 VAL A N 1
ATOM 1886 C CA . VAL A 1 240 ? -28.441 8.874 -4.421 1.00 23.22 548 VAL A CA 1
ATOM 1887 C C . VAL A 1 240 ? -26.985 9.311 -4.514 1.00 23.75 548 VAL A C 1
ATOM 1888 O O . VAL A 1 240 ? -26.108 8.701 -3.903 1.00 23.91 548 VAL A O 1
ATOM 1892 N N . GLY A 1 241 ? -26.731 10.364 -5.284 1.00 21.76 549 GLY A N 1
ATOM 1893 C CA . GLY A 1 241 ? -25.387 10.890 -5.422 1.00 20.94 549 GLY A CA 1
ATOM 1894 C C . GLY A 1 241 ? -25.208 12.208 -4.690 1.00 23.25 549 GLY A C 1
ATOM 1895 O O . GLY A 1 241 ? -25.909 13.176 -4.969 1.00 25.25 549 GLY A O 1
ATOM 1896 N N . TYR A 1 242 ? -24.273 12.240 -3.745 1.00 20.88 550 TYR A N 1
ATOM 1897 C CA . TYR A 1 242 ? -23.947 13.469 -3.027 1.00 20.27 550 TYR A CA 1
ATOM 1898 C C . TYR A 1 242 ? -22.714 14.130 -3.635 1.00 21.90 550 TYR A C 1
ATOM 1899 O O . TYR A 1 242 ? -21.620 13.561 -3.612 1.00 22.38 550 TYR A O 1
ATOM 1908 N N . VAL A 1 243 ? -22.895 15.331 -4.178 1.00 18.39 551 VAL A N 1
ATOM 1909 C CA . VAL A 1 243 ? -21.808 16.043 -4.838 1.00 19.12 551 VAL A CA 1
ATOM 1910 C C . VAL A 1 243 ? -21.318 17.192 -3.967 1.00 19.47 551 VAL A C 1
ATOM 1911 O O . VAL A 1 243 ? -22.079 18.109 -3.651 1.00 19.46 551 VAL A O 1
ATOM 1915 N N . SER A 1 244 ? -20.049 17.147 -3.578 1.00 18.88 552 SER A N 1
ATOM 1916 C CA . SER A 1 244 ? -19.508 18.180 -2.704 1.00 21.23 552 SER A CA 1
ATOM 1917 C C . SER A 1 244 ? -18.008 18.392 -2.885 1.00 20.94 552 SER A C 1
ATOM 1918 O O . SER A 1 244 ? -17.254 17.438 -3.080 1.00 18.46 552 SER A O 1
ATOM 1921 N N . SER A 1 245 ? -17.584 19.650 -2.806 1.00 18.38 553 SER A N 1
ATOM 1922 C CA . SER A 1 245 ? -16.167 19.982 -2.793 1.00 18.15 553 SER A CA 1
ATOM 1923 C C . SER A 1 245 ? -15.639 19.964 -1.363 1.00 19.21 553 SER A C 1
ATOM 1924 O O . SER A 1 245 ? -14.472 20.278 -1.120 1.00 18.48 553 SER A O 1
ATOM 1927 N N . ASP A 1 246 ? -16.499 19.586 -0.418 1.00 17.04 554 ASP A N 1
ATOM 1928 C CA . ASP A 1 246 ? -16.179 19.721 0.999 1.00 16.06 554 ASP A CA 1
ATOM 1929 C C . ASP A 1 246 ? -16.204 18.403 1.794 1.00 17.22 554 ASP A C 1
ATOM 1930 O O . ASP A 1 246 ? -16.505 18.404 2.992 1.00 16.36 554 ASP A O 1
ATOM 1935 N N . PHE A 1 247 ? -15.900 17.287 1.133 1.00 15.28 555 PHE A N 1
ATOM 1936 C CA . PHE A 1 247 ? -15.657 16.033 1.841 1.00 15.85 555 PHE A CA 1
ATOM 1937 C C . PHE A 1 247 ? -14.233 16.060 2.379 1.00 16.70 555 PHE A C 1
ATOM 1938 O O . PHE A 1 247 ? -13.282 15.697 1.680 1.00 17.30 555 PHE A O 1
ATOM 1946 N N . GLY A 1 248 ? -14.095 16.498 3.625 1.00 15.22 556 GLY A N 1
ATOM 1947 C CA . GLY A 1 248 ? -12.797 16.740 4.226 1.00 13.36 556 GLY A CA 1
ATOM 1948 C C . GLY A 1 248 ? -12.981 17.702 5.380 1.00 16.33 556 GLY A C 1
ATOM 1949 O O . GLY A 1 248 ? -14.083 17.818 5.912 1.00 15.41 556 GLY A O 1
ATOM 1950 N N . ASN A 1 249 ? -11.922 18.400 5.773 1.00 14.53 557 ASN A N 1
ATOM 1951 C CA . ASN A 1 249 ? -12.034 19.320 6.900 1.00 14.12 557 ASN A CA 1
ATOM 1952 C C . ASN A 1 249 ? -12.707 20.631 6.489 1.00 15.92 557 ASN A C 1
ATOM 1953 O O . ASN A 1 249 ? -12.057 21.566 6.016 1.00 13.47 557 ASN A O 1
ATOM 1958 N N . HIS A 1 250 ? -14.021 20.681 6.685 1.00 13.96 558 HIS A N 1
ATOM 1959 C CA . HIS A 1 250 ? -14.845 21.809 6.270 1.00 15.97 558 HIS A CA 1
ATOM 1960 C C . HIS A 1 250 ? -16.172 21.657 7.003 1.00 14.52 558 HIS A C 1
ATOM 1961 O O . HIS A 1 250 ? -16.581 20.531 7.298 1.00 12.76 558 HIS A O 1
ATOM 1968 N N . PRO A 1 251 ? -16.840 22.779 7.321 1.00 15.45 559 PRO A N 1
ATOM 1969 C CA . PRO A 1 251 ? -18.121 22.720 8.039 1.00 15.06 559 PRO A CA 1
ATOM 1970 C C . PRO A 1 251 ? -19.119 21.697 7.477 1.00 14.87 559 PRO A C 1
ATOM 1971 O O . PRO A 1 251 ? -19.816 21.041 8.253 1.00 15.52 559 PRO A O 1
ATOM 1975 N N . THR A 1 252 ? -19.165 21.537 6.157 1.00 15.23 560 THR A N 1
ATOM 1976 C CA . THR A 1 252 ? -20.101 20.599 5.544 1.00 16.90 560 THR A CA 1
ATOM 1977 C C . THR A 1 252 ? -19.928 19.176 6.093 1.00 17.35 560 THR A C 1
ATOM 1978 O O . THR A 1 252 ? -20.897 18.536 6.507 1.00 16.45 560 THR A O 1
ATOM 1982 N N . SER A 1 253 ? -18.694 18.689 6.120 1.00 16.39 561 SER A N 1
ATOM 1983 C CA . SER A 1 253 ? -18.436 17.374 6.701 1.00 16.09 561 SER A CA 1
ATOM 1984 C C . SER A 1 253 ? -18.675 17.351 8.215 1.00 15.77 561 SER A C 1
ATOM 1985 O O . SER A 1 253 ? -19.071 16.326 8.762 1.00 15.06 561 SER A O 1
ATOM 1988 N N . HIS A 1 254 ? -18.450 18.478 8.888 1.00 13.68 562 HIS A N 1
ATOM 1989 C CA . HIS A 1 254 ? -18.716 18.561 10.328 1.00 13.24 562 HIS A CA 1
ATOM 1990 C C . HIS A 1 254 ? -20.205 18.427 10.624 1.00 14.06 562 HIS A C 1
ATOM 1991 O O . HIS A 1 254 ? -20.603 18.112 11.749 1.00 14.95 562 HIS A O 1
ATOM 1998 N N . LEU A 1 255 ? -21.032 18.688 9.618 1.00 13.15 563 LEU A N 1
ATOM 1999 C CA . LEU A 1 255 ? -22.469 18.551 9.773 1.00 14.28 563 LEU A CA 1
ATOM 2000 C C . LEU A 1 255 ? -22.980 17.166 9.380 1.00 16.58 563 LEU A C 1
ATOM 2001 O O . LEU A 1 255 ? -23.796 16.586 10.096 1.00 15.77 563 LEU A O 1
ATOM 2006 N N . MET A 1 256 ? -22.506 16.637 8.250 1.00 15.36 564 MET A N 1
ATOM 2007 C CA . MET A 1 256 ? -23.150 15.460 7.661 1.00 17.36 564 MET A CA 1
ATOM 2008 C C . MET A 1 256 ? -22.297 14.211 7.444 1.00 14.26 564 MET A C 1
ATOM 2009 O O . MET A 1 256 ? -22.754 13.284 6.784 1.00 17.30 564 MET A O 1
ATOM 2014 N N . GLN A 1 257 ? -21.085 14.163 7.990 1.00 11.87 565 GLN A N 1
ATOM 2015 C CA . GLN A 1 257 ? -20.194 13.033 7.692 1.00 13.92 565 GLN A CA 1
ATOM 2016 C C . GLN A 1 257 ? -20.769 11.662 8.075 1.00 15.28 565 GLN A C 1
ATOM 2017 O O . GLN A 1 257 ? -20.377 10.646 7.506 1.00 16.37 565 GLN A O 1
ATOM 2023 N N . SER A 1 258 ? -21.705 11.631 9.020 1.00 17.00 566 SER A N 1
ATOM 2024 C CA . SER A 1 258 ? -22.267 10.356 9.467 1.00 17.78 566 SER A CA 1
ATOM 2025 C C . SER A 1 258 ? -23.409 9.876 8.580 1.00 18.42 566 SER A C 1
ATOM 2026 O O . SER A 1 258 ? -23.775 8.703 8.614 1.00 18.37 566 SER A O 1
ATOM 2029 N N . ILE A 1 259 ? -23.970 10.785 7.792 1.00 17.27 567 ILE A N 1
ATOM 2030 C CA . ILE A 1 259 ? -25.171 10.483 7.008 1.00 18.21 567 ILE A CA 1
ATOM 2031 C C . ILE A 1 259 ? -25.028 9.397 5.925 1.00 19.03 567 ILE A C 1
ATOM 2032 O O . ILE A 1 259 ? -25.892 8.520 5.826 1.00 19.76 567 ILE A O 1
ATOM 2037 N N . PRO A 1 260 ? -23.956 9.442 5.107 1.00 17.96 568 PRO A N 1
ATOM 2038 C CA . PRO A 1 260 ? -23.839 8.360 4.116 1.00 18.40 568 PRO A CA 1
ATOM 2039 C C . PRO A 1 260 ? -23.849 6.949 4.723 1.00 18.52 568 PRO A C 1
ATOM 2040 O O . PRO A 1 260 ? -24.500 6.057 4.180 1.00 19.98 568 PRO A O 1
ATOM 2044 N N . GLY A 1 261 ? -23.160 6.761 5.842 1.00 15.55 569 GLY A N 1
ATOM 2045 C CA . GLY A 1 261 ? -23.083 5.450 6.469 1.00 16.55 569 GLY A CA 1
ATOM 2046 C C . GLY A 1 261 ? -24.360 5.030 7.175 1.00 17.63 569 GLY A C 1
ATOM 2047 O O . GLY A 1 261 ? -24.528 3.858 7.528 1.00 18.44 569 GLY A O 1
ATOM 2048 N N . MET A 1 262 ? -25.263 5.984 7.384 1.00 18.89 570 MET A N 1
ATOM 2049 C CA . MET A 1 262 ? -26.518 5.705 8.070 1.00 21.35 570 MET A CA 1
ATOM 2050 C C . MET A 1 262 ? -27.665 5.379 7.120 1.00 22.65 570 MET A C 1
ATOM 2051 O O . MET A 1 262 ? -28.755 5.018 7.558 1.00 21.02 570 MET A O 1
ATOM 2056 N N . HIS A 1 263 ? -27.419 5.505 5.820 1.00 22.37 571 HIS A N 1
ATOM 2057 C CA . HIS A 1 263 ? -28.433 5.145 4.839 1.00 23.04 571 HIS A CA 1
ATOM 2058 C C . HIS A 1 263 ? -28.728 3.647 4.872 1.00 21.48 571 HIS A C 1
ATOM 2059 O O . HIS A 1 263 ? -27.835 2.833 5.093 1.00 25.89 571 HIS A O 1
ATOM 2066 N N . ASN A 1 264 ? -29.993 3.298 4.662 1.00 20.68 572 ASN A N 1
ATOM 2067 C CA . ASN A 1 264 ? -30.427 1.907 4.650 1.00 22.86 572 ASN A CA 1
ATOM 2068 C C . ASN A 1 264 ? -30.034 1.237 3.338 1.00 22.55 572 ASN A C 1
ATOM 2069 O O . ASN A 1 264 ? -30.581 1.566 2.287 1.00 24.12 572 ASN A O 1
ATOM 2074 N N . PRO A 1 265 ? -29.088 0.284 3.393 1.00 24.11 573 PRO A N 1
ATOM 2075 C CA . PRO A 1 265 ? -28.574 -0.352 2.174 1.00 24.63 573 PRO A CA 1
ATOM 2076 C C . PRO A 1 265 ? -29.604 -1.210 1.433 1.00 24.09 573 PRO A C 1
ATOM 2077 O O . PRO A 1 265 ? -29.412 -1.503 0.254 1.00 23.55 573 PRO A O 1
ATOM 2081 N N . ASP A 1 266 ? -30.676 -1.606 2.110 1.00 22.16 574 ASP A N 1
ATOM 2082 C CA . ASP A 1 266 ? -31.715 -2.407 1.472 1.00 25.63 574 ASP A CA 1
ATOM 2083 C C . ASP A 1 266 ? -32.518 -1.575 0.475 1.00 26.70 574 ASP A C 1
ATOM 2084 O O . ASP A 1 266 ? -33.088 -2.113 -0.479 1.00 25.51 574 ASP A O 1
ATOM 2089 N N . LYS A 1 267 ? -32.561 -0.265 0.700 1.00 27.55 575 LYS A N 1
ATOM 2090 C CA . LYS A 1 267 ? -33.386 0.625 -0.113 1.00 30.04 575 LYS A CA 1
ATOM 2091 C C . LYS A 1 267 ? -32.592 1.731 -0.800 1.00 29.29 575 LYS A C 1
ATOM 2092 O O . LYS A 1 267 ? -33.101 2.386 -1.708 1.00 29.89 575 LYS A O 1
ATOM 2098 N N . PHE A 1 268 ? -31.360 1.959 -0.357 1.00 27.76 576 PHE A N 1
ATOM 2099 C CA . PHE A 1 268 ? -30.559 3.049 -0.909 1.00 26.60 576 PHE A CA 1
ATOM 2100 C C . PHE A 1 268 ? -29.133 2.629 -1.237 1.00 27.40 576 PHE A C 1
ATOM 2101 O O . PHE A 1 268 ? -28.526 1.828 -0.527 1.00 26.98 576 PHE A O 1
ATOM 2109 N N . GLU A 1 269 ? -28.616 3.173 -2.331 1.00 26.97 577 GLU A N 1
ATOM 2110 C CA . GLU A 1 269 ? -27.231 2.967 -2.724 1.00 25.93 577 GLU A CA 1
ATOM 2111 C C . GLU A 1 269 ? -26.585 4.343 -2.817 1.00 24.46 577 GLU A C 1
ATOM 2112 O O . GLU A 1 269 ? -26.972 5.159 -3.653 1.00 25.70 577 GLU A O 1
ATOM 2118 N N . VAL A 1 270 ? -25.615 4.605 -1.947 1.00 21.76 578 VAL A N 1
ATOM 2119 C CA . VAL A 1 270 ? -25.053 5.948 -1.831 1.00 24.08 578 VAL A CA 1
ATOM 2120 C C . VAL A 1 270 ? -23.760 6.118 -2.617 1.00 24.21 578 VAL A C 1
ATOM 2121 O O . VAL A 1 270 ? -22.803 5.358 -2.446 1.00 22.49 578 VAL A O 1
ATOM 2125 N N . PHE A 1 271 ? -23.760 7.125 -3.484 1.00 21.80 579 PHE A N 1
ATOM 2126 C CA . PHE A 1 271 ? -22.590 7.511 -4.249 1.00 21.52 579 PHE A CA 1
ATOM 2127 C C . PHE A 1 271 ? -22.157 8.888 -3.768 1.00 21.88 579 PHE A C 1
ATOM 2128 O O . PHE A 1 271 ? -22.951 9.828 -3.771 1.00 22.23 579 PHE A O 1
ATOM 2136 N N . CYS A 1 272 ? -20.910 9.010 -3.332 1.00 20.28 580 CYS A N 1
ATOM 2137 C CA . CYS A 1 272 ? -20.372 10.323 -2.998 1.00 21.45 580 CYS A CA 1
ATOM 2138 C C . CYS A 1 272 ? -19.400 10.761 -4.079 1.00 21.52 580 CYS A C 1
ATOM 2139 O O . CYS A 1 272 ? -18.442 10.049 -4.381 1.00 21.32 580 CYS A O 1
ATOM 2142 N N . TYR A 1 273 ? -19.668 11.920 -4.676 1.00 18.41 581 TYR A N 1
ATOM 2143 C CA . TYR A 1 273 ? -18.801 12.467 -5.708 1.00 21.30 581 TYR A CA 1
ATOM 2144 C C . TYR A 1 273 ? -18.032 13.645 -5.141 1.00 21.12 581 TYR A C 1
ATOM 2145 O O . TYR A 1 273 ? -18.595 14.715 -4.922 1.00 20.32 581 TYR A O 1
ATOM 2154 N N . ALA A 1 274 ? -16.747 13.433 -4.886 1.00 21.80 582 ALA A N 1
ATOM 2155 C CA . ALA A 1 274 ? -15.900 14.473 -4.323 1.00 21.97 582 ALA A CA 1
ATOM 2156 C C . ALA A 1 274 ? -15.373 15.380 -5.426 1.00 21.50 582 ALA A C 1
ATOM 2157 O O . ALA A 1 274 ? -14.854 14.903 -6.431 1.00 20.91 582 ALA A O 1
ATOM 2159 N N . LEU A 1 275 ? -15.507 16.688 -5.230 1.00 19.31 583 LEU A N 1
ATOM 2160 C CA . LEU A 1 275 ? -14.987 17.655 -6.190 1.00 19.02 583 LEU A CA 1
ATOM 2161 C C . LEU A 1 275 ? -13.608 18.151 -5.768 1.00 22.49 583 LEU A C 1
ATOM 2162 O O . LEU A 1 275 ? -12.949 18.884 -6.503 1.00 28.20 583 LEU A O 1
ATOM 2167 N N . SER A 1 276 ? -13.179 17.755 -4.576 1.00 21.33 584 SER A N 1
ATOM 2168 C CA . SER A 1 276 ? -11.872 18.145 -4.064 1.00 23.21 584 SER A CA 1
ATOM 2169 C C . SER A 1 276 ? -10.994 16.913 -3.891 1.00 24.55 584 SER A C 1
ATOM 2170 O O . SER A 1 276 ? -11.506 15.810 -3.714 1.00 23.73 584 SER A O 1
ATOM 2173 N N . PRO A 1 277 ? -9.666 17.096 -3.958 1.00 24.96 585 PRO A N 1
ATOM 2174 C CA . PRO A 1 277 ? -8.747 15.996 -3.646 1.00 26.30 585 PRO A CA 1
ATOM 2175 C C . PRO A 1 277 ? -8.770 15.625 -2.162 1.00 24.42 585 PRO A C 1
ATOM 2176 O O . PRO A 1 277 ? -9.267 16.393 -1.330 1.00 20.83 585 PRO A O 1
ATOM 2180 N N . ASP A 1 278 ? -8.251 14.441 -1.850 1.00 22.35 586 ASP A N 1
ATOM 2181 C CA . ASP A 1 278 ? -8.187 13.934 -0.480 1.00 23.50 586 ASP A CA 1
ATOM 2182 C C . ASP A 1 278 ? -7.257 14.812 0.351 1.00 22.27 586 ASP A C 1
ATOM 2183 O O . ASP A 1 278 ? -6.071 14.920 0.042 1.00 20.89 586 ASP A O 1
ATOM 2188 N N . ASP A 1 279 ? -7.793 15.431 1.404 1.00 19.78 587 ASP A N 1
ATOM 2189 C CA . ASP A 1 279 ? -6.995 16.321 2.249 1.00 20.60 587 ASP A CA 1
ATOM 2190 C C . ASP A 1 279 ? -6.309 15.604 3.415 1.00 20.71 587 ASP A C 1
ATOM 2191 O O . ASP A 1 279 ? -5.654 16.239 4.241 1.00 21.30 587 ASP A O 1
ATOM 2196 N N . GLY A 1 280 ? -6.461 14.282 3.473 1.00 21.46 588 GLY A N 1
ATOM 2197 C CA . GLY A 1 280 ? -5.781 13.470 4.468 1.00 21.80 588 GLY A CA 1
ATOM 2198 C C . GLY A 1 280 ? -6.418 13.440 5.852 1.00 22.25 588 GLY A C 1
ATOM 2199 O O . GLY A 1 280 ? -5.861 12.854 6.781 1.00 24.40 588 GLY A O 1
ATOM 2200 N N . THR A 1 281 ? -7.584 14.061 5.999 1.00 18.22 589 THR A N 1
ATOM 2201 C CA . THR A 1 281 ? -8.238 14.135 7.302 1.00 17.96 589 THR A CA 1
ATOM 2202 C C . THR A 1 281 ? -9.215 12.986 7.527 1.00 19.01 589 THR A C 1
ATOM 2203 O O . THR A 1 281 ? -9.646 12.332 6.576 1.00 19.82 589 THR A O 1
ATOM 2207 N N . ASN A 1 282 ? -9.573 12.757 8.790 1.00 18.24 590 ASN A N 1
ATOM 2208 C CA . ASN A 1 282 ? -10.499 11.679 9.141 1.00 16.35 590 ASN A CA 1
ATOM 2209 C C . ASN A 1 282 ? -11.901 11.895 8.590 1.00 18.14 590 ASN A C 1
ATOM 2210 O O . ASN A 1 282 ? -12.657 10.941 8.419 1.00 17.05 590 ASN A O 1
ATOM 2215 N N . PHE A 1 283 ? -12.253 13.148 8.319 1.00 17.20 591 PHE A N 1
ATOM 2216 C CA . PHE A 1 283 ? -13.551 13.448 7.730 1.00 16.40 591 PHE A CA 1
ATOM 2217 C C . PHE A 1 283 ? -13.652 12.814 6.348 1.00 16.71 591 PHE A C 1
ATOM 2218 O O . PHE A 1 283 ? -14.675 12.232 5.994 1.00 17.06 591 PHE A O 1
ATOM 2226 N N . ARG A 1 284 ? -12.580 12.925 5.571 1.00 17.14 592 ARG A N 1
ATOM 2227 C CA . ARG A 1 284 ? -12.546 12.329 4.244 1.00 17.30 592 ARG A CA 1
ATOM 2228 C C . ARG A 1 284 ? -12.506 10.800 4.363 1.00 17.58 592 ARG A C 1
ATOM 2229 O O . ARG A 1 284 ? -13.199 10.094 3.628 1.00 16.24 592 ARG A O 1
ATOM 2237 N N . VAL A 1 285 ? -11.715 10.301 5.309 1.00 14.59 593 VAL A N 1
ATOM 2238 C CA . VAL A 1 285 ? -11.613 8.864 5.555 1.00 17.99 593 VAL A CA 1
ATOM 2239 C C . VAL A 1 285 ? -12.984 8.237 5.828 1.00 18.51 593 VAL A C 1
ATOM 2240 O O . VAL A 1 285 ? -13.323 7.183 5.274 1.00 18.85 593 VAL A O 1
ATOM 2244 N N . LYS A 1 286 ? -13.770 8.892 6.675 1.00 17.35 594 LYS A N 1
ATOM 2245 C CA . LYS A 1 286 ? -15.057 8.345 7.095 1.00 17.40 594 LYS A CA 1
ATOM 2246 C C . LYS A 1 286 ? -16.035 8.239 5.934 1.00 17.72 594 LYS A C 1
ATOM 2247 O O . LYS A 1 286 ? -16.698 7.217 5.764 1.00 18.73 594 LYS A O 1
ATOM 2253 N N . VAL A 1 287 ? -16.126 9.298 5.137 1.00 14.43 595 VAL A N 1
ATOM 2254 C CA . VAL A 1 287 ? -17.057 9.308 4.013 1.00 16.31 595 VAL A CA 1
ATOM 2255 C C . VAL A 1 287 ? -16.645 8.273 2.959 1.00 17.48 595 VAL A C 1
ATOM 2256 O O . VAL A 1 287 ? -17.485 7.552 2.419 1.00 17.79 595 VAL A O 1
ATOM 2260 N N . MET A 1 288 ? -15.349 8.190 2.679 1.00 18.37 596 MET A N 1
ATOM 2261 C CA . MET A 1 288 ? -14.850 7.206 1.720 1.00 16.74 596 MET A CA 1
ATOM 2262 C C . MET A 1 288 ? -15.093 5.770 2.189 1.00 19.16 596 MET A C 1
ATOM 2263 O O . MET A 1 288 ? -15.314 4.871 1.377 1.00 21.83 596 MET A O 1
ATOM 2268 N N . ALA A 1 289 ? -15.059 5.558 3.498 1.00 19.51 597 ALA A N 1
ATOM 2269 C CA . ALA A 1 289 ? -15.220 4.215 4.046 1.00 21.93 597 ALA A CA 1
ATOM 2270 C C . ALA A 1 289 ? -16.681 3.785 4.170 1.00 22.04 597 ALA A C 1
ATOM 2271 O O . ALA A 1 289 ? -16.992 2.592 4.078 1.00 22.59 597 ALA A O 1
ATOM 2273 N N . GLU A 1 290 ? -17.576 4.748 4.370 1.00 20.73 598 GLU A N 1
ATOM 2274 C CA . GLU A 1 290 ? -18.962 4.424 4.696 1.00 20.01 598 GLU A CA 1
ATOM 2275 C C . GLU A 1 290 ? -19.949 4.599 3.541 1.00 22.57 598 GLU A C 1
ATOM 2276 O O . GLU A 1 290 ? -21.034 4.015 3.558 1.00 24.92 598 GLU A O 1
ATOM 2282 N N . ALA A 1 291 ? -19.583 5.392 2.539 1.00 20.14 599 ALA A N 1
ATOM 2283 C CA . ALA A 1 291 ? -20.414 5.484 1.345 1.00 22.31 599 ALA A CA 1
ATOM 2284 C C . ALA A 1 291 ? -20.329 4.158 0.596 1.00 22.44 599 ALA A C 1
ATOM 2285 O O . ALA A 1 291 ? -19.307 3.466 0.665 1.00 22.45 599 ALA A O 1
ATOM 2287 N N . ASN A 1 292 ? -21.399 3.792 -0.106 1.00 22.43 600 ASN A N 1
ATOM 2288 C CA . ASN A 1 292 ? -21.370 2.581 -0.921 1.00 25.10 600 ASN A CA 1
ATOM 2289 C C . ASN A 1 292 ? -20.350 2.716 -2.043 1.00 25.77 600 ASN A C 1
ATOM 2290 O O . ASN A 1 292 ? -19.645 1.762 -2.380 1.00 24.31 600 ASN A O 1
ATOM 2295 N N . HIS A 1 293 ? -20.273 3.914 -2.613 1.00 23.92 601 HIS A N 1
ATOM 2296 C CA . HIS A 1 293 ? -19.301 4.207 -3.658 1.00 25.37 601 HIS A CA 1
ATOM 2297 C C . HIS A 1 293 ? -18.747 5.609 -3.456 1.00 24.68 601 HIS A C 1
ATOM 2298 O O . HIS A 1 293 ? -19.488 6.533 -3.116 1.00 24.10 601 HIS A O 1
ATOM 2305 N N . PHE A 1 294 ? -17.443 5.766 -3.653 1.00 23.88 602 PHE A N 1
ATOM 2306 C CA . PHE A 1 294 ? -16.820 7.080 -3.548 1.00 23.59 602 PHE A CA 1
ATOM 2307 C C . PHE A 1 294 ? -16.013 7.369 -4.804 1.00 25.21 602 PHE A C 1
ATOM 2308 O O . PHE A 1 294 ? -15.123 6.602 -5.173 1.00 25.87 602 PHE A O 1
ATOM 2316 N N . ILE A 1 295 ? -16.336 8.481 -5.456 1.00 23.45 603 ILE A N 1
ATOM 2317 C CA . ILE A 1 295 ? -15.718 8.838 -6.726 1.00 24.10 603 ILE A CA 1
ATOM 2318 C C . ILE A 1 295 ? -15.003 10.178 -6.614 1.00 23.80 603 ILE A C 1
ATOM 2319 O O . ILE A 1 295 ? -15.604 11.181 -6.230 1.00 23.18 603 ILE A O 1
ATOM 2324 N N . ASP A 1 296 ? -13.717 10.191 -6.944 1.00 27.07 604 ASP A N 1
ATOM 2325 C CA . ASP A 1 296 ? -12.940 11.423 -6.886 1.00 27.00 604 ASP A CA 1
ATOM 2326 C C . ASP A 1 296 ? -13.021 12.149 -8.224 1.00 26.72 604 ASP A C 1
ATOM 2327 O O . ASP A 1 296 ? -12.260 11.860 -9.149 1.00 27.06 604 ASP A O 1
ATOM 2332 N N . LEU A 1 297 ? -13.955 13.091 -8.324 1.00 25.64 605 LEU A N 1
ATOM 2333 C CA . LEU A 1 297 ? -14.145 13.841 -9.560 1.00 25.24 605 LEU A CA 1
ATOM 2334 C C . LEU A 1 297 ? -13.107 14.946 -9.748 1.00 25.75 605 LEU A C 1
ATOM 2335 O O . LEU A 1 297 ? -13.059 15.582 -10.800 1.00 26.05 605 LEU A O 1
ATOM 2340 N N . SER A 1 298 ? -12.278 15.177 -8.735 1.00 24.74 606 SER A N 1
ATOM 2341 C CA . SER A 1 298 ? -11.212 16.168 -8.864 1.00 27.52 606 SER A CA 1
ATOM 2342 C C . SER A 1 298 ? -10.167 15.681 -9.865 1.00 30.64 606 SER A C 1
ATOM 2343 O O . SER A 1 298 ? -9.418 16.476 -10.430 1.00 31.66 606 SER A O 1
ATOM 2346 N N . GLN A 1 299 ? -10.132 14.370 -10.088 1.00 32.13 607 GLN A N 1
ATOM 2347 C CA . GLN A 1 299 ? -9.219 13.777 -11.064 1.00 35.33 607 GLN A CA 1
ATOM 2348 C C . GLN A 1 299 ? -9.815 13.805 -12.469 1.00 34.79 607 GLN A C 1
ATOM 2349 O O . GLN A 1 299 ? -9.169 13.399 -13.438 1.00 35.58 607 GLN A O 1
ATOM 2355 N N . ILE A 1 300 ? -11.053 14.281 -12.572 1.00 33.35 608 ILE A N 1
ATOM 2356 C CA . ILE A 1 300 ? -11.747 14.373 -13.854 1.00 33.21 608 ILE A CA 1
ATOM 2357 C C . ILE A 1 300 ? -12.193 15.815 -14.111 1.00 33.35 608 ILE A C 1
ATOM 2358 O O . ILE A 1 300 ? -13.338 16.175 -13.834 1.00 31.29 608 ILE A O 1
ATOM 2363 N N . PRO A 1 301 ? -11.278 16.648 -14.635 1.00 36.70 609 PRO A N 1
ATOM 2364 C CA . PRO A 1 301 ? -11.515 18.083 -14.843 1.00 37.37 609 PRO A CA 1
ATOM 2365 C C . PRO A 1 301 ? -12.653 18.385 -15.819 1.00 37.59 609 PRO A C 1
ATOM 2366 O O . PRO A 1 301 ? -13.363 19.374 -15.635 1.00 39.17 609 PRO A O 1
ATOM 2370 N N . CYS A 1 302 ? -12.816 17.556 -16.845 1.00 35.68 610 CYS A N 1
ATOM 2371 C CA . CYS A 1 302 ? -13.859 17.782 -17.840 1.00 35.80 610 CYS A CA 1
ATOM 2372 C C . CYS A 1 302 ? -15.247 17.541 -17.252 1.00 34.59 610 CYS A C 1
ATOM 2373 O O . CYS A 1 302 ? -15.557 16.434 -16.805 1.00 31.60 610 CYS A O 1
ATOM 2376 N N . ASN A 1 303 ? -16.078 18.580 -17.248 1.00 34.37 611 ASN A N 1
ATOM 2377 C CA . ASN A 1 303 ? -17.440 18.457 -16.735 1.00 34.00 611 ASN A CA 1
ATOM 2378 C C . ASN A 1 303 ? -18.295 17.508 -17.575 1.00 33.27 611 ASN A C 1
ATOM 2379 O O . ASN A 1 303 ? -19.225 16.880 -17.065 1.00 32.66 611 ASN A O 1
ATOM 2384 N N . GLY A 1 304 ? -17.970 17.401 -18.858 1.00 33.04 612 GLY A N 1
ATOM 2385 C CA . GLY A 1 304 ? -18.653 16.475 -19.742 1.00 35.41 612 GLY A CA 1
ATOM 2386 C C . GLY A 1 304 ? -18.374 15.029 -19.372 1.00 36.30 612 GLY A C 1
ATOM 2387 O O . GLY A 1 304 ? -19.287 14.203 -19.315 1.00 35.80 612 GLY A O 1
ATOM 2388 N N . LYS A 1 305 ? -17.107 14.723 -19.112 1.00 35.59 613 LYS A N 1
ATOM 2389 C CA . LYS A 1 305 ? -16.701 13.366 -18.756 1.00 34.62 613 LYS A CA 1
ATOM 2390 C C . LYS A 1 305 ? -17.126 13.000 -17.334 1.00 33.08 613 LYS A C 1
ATOM 2391 O O . LYS A 1 305 ? -17.424 11.841 -17.044 1.00 31.66 613 LYS A O 1
ATOM 2397 N N . ALA A 1 306 ? -17.154 13.990 -16.449 1.00 30.70 614 ALA A N 1
ATOM 2398 C CA . ALA A 1 306 ? -17.595 13.758 -15.080 1.00 28.97 614 ALA A CA 1
ATOM 2399 C C . ALA A 1 306 ? -19.100 13.508 -15.030 1.00 29.45 614 ALA A C 1
ATOM 2400 O O . ALA A 1 306 ? -19.565 12.633 -14.302 1.00 28.48 614 ALA A O 1
ATOM 2402 N N . ALA A 1 307 ? -19.857 14.279 -15.807 1.00 31.27 615 ALA A N 1
ATOM 2403 C CA . ALA A 1 307 ? -21.304 14.099 -15.886 1.00 31.79 615 ALA A CA 1
ATOM 2404 C C . ALA A 1 307 ? -21.638 12.744 -16.500 1.00 33.71 615 ALA A C 1
ATOM 2405 O O . ALA A 1 307 ? -22.599 12.089 -16.097 1.00 33.73 615 ALA A O 1
ATOM 2407 N N . ASP A 1 308 ? -20.842 12.333 -17.482 1.00 35.18 616 ASP A N 1
ATOM 2408 C CA . ASP A 1 308 ? -20.991 11.013 -18.081 1.00 34.94 616 ASP A CA 1
ATOM 2409 C C . ASP A 1 308 ? -20.827 9.920 -17.023 1.00 33.82 616 ASP A C 1
ATOM 2410 O O . ASP A 1 308 ? -21.560 8.934 -17.022 1.00 33.25 616 ASP A O 1
ATOM 2415 N N . ARG A 1 309 ? -19.873 10.114 -16.118 1.00 33.26 617 ARG A N 1
ATOM 2416 C CA . ARG A 1 309 ? -19.614 9.159 -15.045 1.00 33.75 617 ARG A CA 1
ATOM 2417 C C . ARG A 1 309 ? -20.794 9.043 -14.083 1.00 32.03 617 ARG A C 1
ATOM 2418 O O . ARG A 1 309 ? -21.172 7.943 -13.670 1.00 32.12 617 ARG A O 1
ATOM 2426 N N . ILE A 1 310 ? -21.360 10.189 -13.717 1.00 28.05 618 ILE A N 1
ATOM 2427 C CA . ILE A 1 310 ? -22.523 10.226 -12.842 1.00 27.03 618 ILE A CA 1
ATOM 2428 C C . ILE A 1 310 ? -23.696 9.502 -13.494 1.00 30.08 618 ILE A C 1
ATOM 2429 O O . ILE A 1 310 ? -24.380 8.703 -12.853 1.00 30.65 618 ILE A O 1
ATOM 2434 N N . HIS A 1 311 ? -23.913 9.769 -14.778 1.00 31.05 619 HIS A N 1
ATOM 2435 C CA . HIS A 1 311 ? -24.980 9.113 -15.531 1.00 34.12 619 HIS A CA 1
ATOM 2436 C C . HIS A 1 311 ? -24.756 7.605 -15.667 1.00 34.98 619 HIS A C 1
ATOM 2437 O O . HIS A 1 311 ? -25.706 6.825 -15.622 1.00 34.83 619 HIS A O 1
ATOM 2444 N N . GLN A 1 312 ? -23.500 7.204 -15.839 1.00 36.24 620 GLN A N 1
ATOM 2445 C CA . GLN A 1 312 ? -23.157 5.786 -15.948 1.00 40.16 620 GLN A CA 1
ATOM 2446 C C . GLN A 1 312 ? -23.509 5.046 -14.658 1.00 38.12 620 GLN A C 1
ATOM 2447 O O . GLN A 1 312 ? -23.923 3.885 -14.687 1.00 39.13 620 GLN A O 1
ATOM 2453 N N . ASP A 1 313 ? -23.349 5.730 -13.527 1.00 34.46 621 ASP A N 1
ATOM 2454 C CA . ASP A 1 313 ? -23.653 5.146 -12.221 1.00 34.04 621 ASP A CA 1
ATOM 2455 C C . ASP A 1 313 ? -25.152 4.948 -12.002 1.00 33.31 621 ASP A C 1
ATOM 2456 O O . ASP A 1 313 ? -25.562 4.241 -11.084 1.00 33.73 621 ASP A O 1
ATOM 2461 N N . GLY A 1 314 ? -25.966 5.585 -12.839 1.00 32.95 622 GLY A N 1
ATOM 2462 C CA . GLY A 1 314 ? -27.406 5.403 -12.791 1.00 32.13 622 GLY A CA 1
ATOM 2463 C C . GLY A 1 314 ? -28.086 6.150 -11.658 1.00 30.63 622 GLY A C 1
ATOM 2464 O O . GLY A 1 314 ? -29.123 5.712 -11.157 1.00 30.24 622 GLY A O 1
ATOM 2465 N N . ILE A 1 315 ? -27.505 7.281 -11.266 1.00 29.24 623 ILE A N 1
ATOM 2466 C CA . ILE A 1 315 ? -28.028 8.099 -10.173 1.00 28.86 623 ILE A CA 1
ATOM 2467 C C . ILE A 1 315 ? -29.471 8.546 -10.416 1.00 29.68 623 ILE A C 1
ATOM 2468 O O . ILE A 1 315 ? -29.787 9.097 -11.470 1.00 30.85 623 ILE A O 1
ATOM 2473 N N . HIS A 1 316 ? -30.341 8.305 -9.439 1.00 27.17 624 HIS A N 1
ATOM 2474 C CA . HIS A 1 316 ? -31.727 8.757 -9.528 1.00 26.92 624 HIS A CA 1
ATOM 2475 C C . HIS A 1 316 ? -31.869 10.174 -8.995 1.00 27.22 624 HIS A C 1
ATOM 2476 O O . HIS A 1 316 ? -32.533 11.011 -9.603 1.00 29.03 624 HIS A O 1
ATOM 2483 N N . ILE A 1 317 ? -31.251 10.434 -7.848 1.00 24.74 625 ILE A N 1
ATOM 2484 C CA . ILE A 1 317 ? -31.296 11.760 -7.242 1.00 25.04 625 ILE A CA 1
ATOM 2485 C C . ILE A 1 317 ? -29.890 12.284 -6.996 1.00 24.57 625 ILE A C 1
ATOM 2486 O O . ILE A 1 317 ? -29.128 11.700 -6.228 1.00 22.95 625 ILE A O 1
ATOM 2491 N N . LEU A 1 318 ? -29.553 13.385 -7.659 1.00 24.35 626 LEU A N 1
ATOM 2492 C CA . LEU A 1 318 ? -28.250 14.013 -7.491 1.00 24.35 626 LEU A CA 1
ATOM 2493 C C . LEU A 1 318 ? -28.390 15.204 -6.555 1.00 24.21 626 LEU A C 1
ATOM 2494 O O . LEU A 1 318 ? -29.250 16.059 -6.752 1.00 26.60 626 LEU A O 1
ATOM 2499 N N . VAL A 1 319 ? -27.540 15.257 -5.537 1.00 22.25 627 VAL A N 1
ATOM 2500 C CA . VAL A 1 319 ? -27.680 16.254 -4.481 1.00 22.35 627 VAL A CA 1
ATOM 2501 C C . VAL A 1 319 ? -26.571 17.300 -4.519 1.00 21.07 627 VAL A C 1
ATOM 2502 O O . VAL A 1 319 ? -25.391 16.974 -4.363 1.00 19.40 627 VAL A O 1
ATOM 2506 N N . ASN A 1 320 ? -26.964 18.558 -4.723 1.00 21.21 628 ASN A N 1
ATOM 2507 C CA . ASN A 1 320 ? -26.023 19.670 -4.804 1.00 21.75 628 ASN A CA 1
ATOM 2508 C C . ASN A 1 320 ? -25.735 20.256 -3.432 1.00 21.26 628 ASN A C 1
ATOM 2509 O O . ASN A 1 320 ? -26.570 20.947 -2.856 1.00 23.10 628 ASN A O 1
ATOM 2514 N N . MET A 1 321 ? -24.541 19.991 -2.920 1.00 19.25 629 MET A N 1
ATOM 2515 C CA . MET A 1 321 ? -24.185 20.441 -1.584 1.00 19.18 629 MET A CA 1
ATOM 2516 C C . MET A 1 321 ? -23.340 21.716 -1.596 1.00 17.58 629 MET A C 1
ATOM 2517 O O . MET A 1 321 ? -22.905 22.182 -0.548 1.00 19.70 629 MET A O 1
ATOM 2522 N N . ASN A 1 322 ? -23.108 22.278 -2.778 1.00 16.75 630 ASN A N 1
ATOM 2523 C CA . ASN A 1 322 ? -22.281 23.483 -2.877 1.00 19.45 630 ASN A CA 1
ATOM 2524 C C . ASN A 1 322 ? -23.020 24.776 -3.200 1.00 20.21 630 ASN A C 1
ATOM 2525 O O . ASN A 1 322 ? -22.764 25.809 -2.583 1.00 18.57 630 ASN A O 1
ATOM 2530 N N . GLY A 1 323 ? -23.923 24.727 -4.171 1.00 20.43 631 GLY A N 1
ATOM 2531 C CA . GLY A 1 323 ? -24.483 25.950 -4.712 1.00 20.96 631 GLY A CA 1
ATOM 2532 C C . GLY A 1 323 ? -23.341 26.801 -5.239 1.00 22.30 631 GLY A C 1
ATOM 2533 O O . GLY A 1 323 ? -22.425 26.285 -5.882 1.00 21.55 631 GLY A O 1
ATOM 2534 N N . TYR A 1 324 ? -23.370 28.096 -4.946 1.00 20.55 632 TYR A N 1
ATOM 2535 C CA . TYR A 1 324 ? -22.329 28.999 -5.430 1.00 21.83 632 TYR A CA 1
ATOM 2536 C C . TYR A 1 324 ? -21.242 29.223 -4.381 1.00 20.95 632 TYR A C 1
ATOM 2537 O O . TYR A 1 324 ? -21.012 30.338 -3.920 1.00 21.16 632 TYR A O 1
ATOM 2546 N N . THR A 1 325 ? -20.580 28.132 -4.012 1.00 21.96 633 THR A N 1
ATOM 2547 C CA . THR A 1 325 ? -19.493 28.176 -3.050 1.00 18.36 633 THR A CA 1
ATOM 2548 C C . THR A 1 325 ? -18.223 27.603 -3.661 1.00 21.75 633 THR A C 1
ATOM 2549 O O . THR A 1 325 ? -18.272 26.914 -4.678 1.00 22.62 633 THR A O 1
ATOM 2553 N N . LYS A 1 326 ? -17.094 27.901 -3.028 1.00 22.98 634 LYS A N 1
ATOM 2554 C CA . LYS A 1 326 ? -15.778 27.479 -3.500 1.00 21.56 634 LYS A CA 1
ATOM 2555 C C . LYS A 1 326 ? -15.710 25.988 -3.836 1.00 20.72 634 LYS A C 1
ATOM 2556 O O . LYS A 1 326 ? -16.112 25.138 -3.037 1.00 19.66 634 LYS A O 1
ATOM 2562 N N . GLY A 1 327 ? -15.200 25.678 -5.022 1.00 22.81 635 GLY A N 1
ATOM 2563 C CA . GLY A 1 327 ? -15.044 24.297 -5.440 1.00 22.99 635 GLY A CA 1
ATOM 2564 C C . GLY A 1 327 ? -16.235 23.749 -6.201 1.00 23.83 635 GLY A C 1
ATOM 2565 O O . GLY A 1 327 ? -16.168 22.656 -6.764 1.00 25.12 635 GLY A O 1
ATOM 2566 N N . ALA A 1 328 ? -17.330 24.503 -6.226 1.00 22.75 636 ALA A N 1
ATOM 2567 C CA . ALA A 1 328 ? -18.530 24.058 -6.930 1.00 22.74 636 ALA A CA 1
ATOM 2568 C C . ALA A 1 328 ? -18.269 23.801 -8.407 1.00 24.09 636 ALA A C 1
ATOM 2569 O O . ALA A 1 328 ? -17.457 24.481 -9.043 1.00 23.94 636 ALA A O 1
ATOM 2571 N N . ARG A 1 329 ? -18.960 22.802 -8.943 1.00 23.85 637 ARG A N 1
ATOM 2572 C CA . ARG A 1 329 ? -18.966 22.551 -10.375 1.00 25.76 637 ARG A CA 1
ATOM 2573 C C . ARG A 1 329 ? -20.403 22.335 -10.829 1.00 25.74 637 ARG A C 1
ATOM 2574 O O . ARG A 1 329 ? -20.785 21.241 -11.230 1.00 26.58 637 ARG A O 1
ATOM 2582 N N . ASN A 1 330 ? -21.199 23.397 -10.759 1.00 23.46 638 ASN A N 1
ATOM 2583 C CA . ASN A 1 330 ? -22.622 23.313 -11.064 1.00 24.28 638 ASN A CA 1
ATOM 2584 C C . ASN A 1 330 ? -22.914 23.027 -12.534 1.00 27.21 638 ASN A C 1
ATOM 2585 O O . ASN A 1 330 ? -24.054 22.747 -12.903 1.00 29.71 638 ASN A O 1
ATOM 2590 N N . GLU A 1 331 ? -21.879 23.097 -13.366 1.00 28.22 639 GLU A N 1
ATOM 2591 C CA . GLU A 1 331 ? -21.965 22.632 -14.745 1.00 29.13 639 GLU A CA 1
ATOM 2592 C C . GLU A 1 331 ? -22.400 21.165 -14.791 1.00 28.14 639 GLU A C 1
ATOM 2593 O O . GLU A 1 331 ? -23.099 20.746 -15.713 1.00 30.45 639 GLU A O 1
ATOM 2599 N N . LEU A 1 332 ? -21.983 20.394 -13.791 1.00 27.32 640 LEU A N 1
ATOM 2600 C CA . LEU A 1 332 ? -22.387 18.993 -13.674 1.00 26.98 640 LEU A CA 1
ATOM 2601 C C . LEU A 1 332 ? -23.905 18.866 -13.598 1.00 27.22 640 LEU A C 1
ATOM 2602 O O . LEU A 1 332 ? -24.495 18.001 -14.237 1.00 28.27 640 LEU A O 1
ATOM 2607 N N . PHE A 1 333 ? -24.532 19.743 -12.818 1.00 26.11 641 PHE A N 1
ATOM 2608 C CA . PHE A 1 333 ? -25.986 19.746 -12.677 1.00 25.94 641 PHE A CA 1
ATOM 2609 C C . PHE A 1 333 ? -26.691 20.362 -13.889 1.00 26.92 641 PHE A C 1
ATOM 2610 O O . PHE A 1 333 ? -27.791 19.943 -14.254 1.00 25.69 641 PHE A O 1
ATOM 2618 N N . ALA A 1 334 ? -26.052 21.342 -14.521 1.00 27.07 642 ALA A N 1
ATOM 2619 C CA . ALA A 1 334 ? -26.597 21.935 -15.739 1.00 29.12 642 ALA A CA 1
ATOM 2620 C C . ALA A 1 334 ? -26.703 20.897 -16.856 1.00 29.64 642 ALA A C 1
ATOM 2621 O O . ALA A 1 334 ? -27.561 20.999 -17.735 1.00 29.02 642 ALA A O 1
ATOM 2623 N N . LEU A 1 335 ? -25.828 19.897 -16.817 1.00 28.28 643 LEU A N 1
ATOM 2624 C CA . LEU A 1 335 ? -25.844 18.825 -17.809 1.00 31.71 643 LEU A CA 1
ATOM 2625 C C . LEU A 1 335 ? -26.954 17.809 -17.537 1.00 34.33 643 LEU A C 1
ATOM 2626 O O . LEU A 1 335 ? -27.262 16.972 -18.389 1.00 35.80 643 LEU A O 1
ATOM 2631 N N . ARG A 1 336 ? -27.545 17.895 -16.348 1.00 32.91 644 ARG A N 1
ATOM 2632 C CA . ARG A 1 336 ? -28.649 17.021 -15.933 1.00 34.38 644 ARG A CA 1
ATOM 2633 C C . ARG A 1 336 ? -28.427 15.516 -16.150 1.00 31.90 644 ARG A C 1
ATOM 2634 O O . ARG A 1 336 ? -29.171 14.883 -16.900 1.00 31.68 644 ARG A O 1
ATOM 2642 N N . PRO A 1 337 ? -27.416 14.934 -15.485 1.00 30.61 645 PRO A N 1
ATOM 2643 C CA . PRO A 1 337 ? -27.177 13.492 -15.622 1.00 30.64 645 PRO A CA 1
ATOM 2644 C C . PRO A 1 337 ? -28.170 12.658 -14.813 1.00 31.86 645 PRO A C 1
ATOM 2645 O O . PRO A 1 337 ? -28.239 11.441 -14.992 1.00 32.74 645 PRO A O 1
ATOM 2649 N N . ALA A 1 338 ? -28.922 13.309 -13.928 1.00 30.64 646 ALA A N 1
ATOM 2650 C CA . ALA A 1 338 ? -29.905 12.619 -13.097 1.00 30.90 646 ALA A CA 1
ATOM 2651 C C . ALA A 1 338 ? -31.294 13.219 -13.303 1.00 32.57 646 ALA A C 1
ATOM 2652 O O . ALA A 1 338 ? -31.417 14.411 -13.586 1.00 32.27 646 ALA A O 1
ATOM 2654 N N . PRO A 1 339 ? -32.345 12.391 -13.175 1.00 33.59 647 PRO A N 1
ATOM 2655 C CA . PRO A 1 339 ? -33.727 12.841 -13.398 1.00 34.39 647 PRO A CA 1
ATOM 2656 C C . PRO A 1 339 ? -34.254 13.772 -12.307 1.00 33.45 647 PRO A C 1
ATOM 2657 O O . PRO A 1 339 ? -35.198 14.526 -12.542 1.00 32.92 647 PRO A O 1
ATOM 2661 N N . ILE A 1 340 ? -33.659 13.698 -11.122 1.00 33.10 648 ILE A N 1
ATOM 2662 C CA . ILE A 1 340 ? -34.052 14.545 -10.005 1.00 31.71 648 ILE A CA 1
ATOM 2663 C C . ILE A 1 340 ? -32.801 15.143 -9.385 1.00 29.64 648 ILE A C 1
ATOM 2664 O O . ILE A 1 340 ? -31.874 14.419 -9.019 1.00 27.55 648 ILE A O 1
ATOM 2669 N N . GLN A 1 341 ? -32.767 16.468 -9.281 1.00 28.28 649 GLN A N 1
ATOM 2670 C CA . GLN A 1 341 ? -31.598 17.154 -8.743 1.00 26.31 649 GLN A CA 1
ATOM 2671 C C . GLN A 1 341 ? -32.002 18.162 -7.672 1.00 26.22 649 GLN A C 1
ATOM 2672 O O . GLN A 1 341 ? -32.836 19.033 -7.907 1.00 28.23 649 GLN A O 1
ATOM 2678 N N . ALA A 1 342 ? -31.411 18.029 -6.489 1.00 24.26 650 ALA A N 1
ATOM 2679 C CA . ALA A 1 342 ? -31.846 18.805 -5.334 1.00 23.01 650 ALA A CA 1
ATOM 2680 C C . ALA A 1 342 ? -30.700 19.523 -4.623 1.00 22.71 650 ALA A C 1
ATOM 2681 O O . ALA A 1 342 ? -29.591 18.997 -4.518 1.00 21.66 650 ALA A O 1
ATOM 2683 N N . MET A 1 343 ? -30.982 20.731 -4.141 1.00 22.37 651 MET A N 1
ATOM 2684 C CA . MET A 1 343 ? -30.046 21.474 -3.304 1.00 22.40 651 MET A CA 1
ATOM 2685 C C . MET A 1 343 ? -30.202 21.015 -1.861 1.00 22.13 651 MET A C 1
ATOM 2686 O O . MET A 1 343 ? -31.325 20.862 -1.376 1.00 23.19 651 MET A O 1
ATOM 2691 N N . TRP A 1 344 ? -29.087 20.812 -1.167 1.00 19.89 652 TRP A N 1
ATOM 2692 C CA . TRP A 1 344 ? -29.146 20.376 0.225 1.00 19.75 652 TRP A CA 1
ATOM 2693 C C . TRP A 1 344 ? -27.991 20.872 1.090 1.00 20.55 652 TRP A C 1
ATOM 2694 O O . TRP A 1 344 ? -26.821 20.597 0.803 1.00 18.95 652 TRP A O 1
ATOM 2705 N N . LEU A 1 345 ? -28.351 21.624 2.131 1.00 18.15 653 LEU A N 1
ATOM 2706 C CA . LEU A 1 345 ? -27.502 21.867 3.305 1.00 17.85 653 LEU A CA 1
ATOM 2707 C C . LEU A 1 345 ? -26.374 22.893 3.146 1.00 19.14 653 LEU A C 1
ATOM 2708 O O . LEU A 1 345 ? -26.284 23.850 3.919 1.00 19.25 653 LEU A O 1
ATOM 2713 N N . GLY A 1 346 ? -25.511 22.693 2.160 1.00 17.35 654 GLY A N 1
ATOM 2714 C CA . GLY A 1 346 ? -24.340 23.539 2.016 1.00 16.14 654 GLY A CA 1
ATOM 2715 C C . GLY A 1 346 ? -24.629 24.985 1.655 1.00 18.31 654 GLY A C 1
ATOM 2716 O O . GLY A 1 346 ? -23.987 25.894 2.172 1.00 21.64 654 GLY A O 1
ATOM 2717 N N . TYR A 1 347 ? -25.597 25.204 0.774 1.00 17.77 655 TYR A N 1
ATOM 2718 C CA . TYR A 1 347 ? -25.855 26.545 0.258 1.00 19.69 655 TYR A CA 1
ATOM 2719 C C . TYR A 1 347 ? -27.124 27.170 0.845 1.00 21.15 655 TYR A C 1
ATOM 2720 O O . TYR A 1 347 ? -28.228 26.693 0.587 1.00 21.74 655 TYR A O 1
ATOM 2729 N N . PRO A 1 348 ? -26.964 28.247 1.635 1.00 21.33 656 PRO A N 1
ATOM 2730 C CA . PRO A 1 348 ? -28.101 28.884 2.313 1.00 21.01 656 PRO A CA 1
ATOM 2731 C C . PRO A 1 348 ? -28.861 29.873 1.436 1.00 21.61 656 PRO A C 1
ATOM 2732 O O . PRO A 1 348 ? -28.978 31.055 1.774 1.00 21.65 656 PRO A O 1
ATOM 2736 N N . GLY A 1 349 ? -29.394 29.389 0.322 1.00 21.82 657 GLY A N 1
ATOM 2737 C CA . GLY A 1 349 ? -30.146 30.246 -0.572 1.00 24.82 657 GLY A CA 1
ATOM 2738 C C . GLY A 1 349 ? -30.601 29.477 -1.788 1.00 25.02 657 GLY A C 1
ATOM 2739 O O . GLY A 1 349 ? -30.303 28.292 -1.926 1.00 23.45 657 GLY A O 1
ATOM 2740 N N . THR A 1 350 ? -31.326 30.151 -2.672 1.00 26.86 658 THR A N 1
ATOM 2741 C CA . THR A 1 350 ? -31.810 29.519 -3.890 1.00 26.87 658 THR A CA 1
ATOM 2742 C C . THR A 1 350 ? -30.720 29.522 -4.954 1.00 26.08 658 THR A C 1
ATOM 2743 O O . THR A 1 350 ? -29.874 30.415 -4.985 1.00 26.40 658 THR A O 1
ATOM 2747 N N . SER A 1 351 ? -30.732 28.510 -5.816 1.00 26.58 659 SER A N 1
ATOM 2748 C CA . SER A 1 351 ? -29.771 28.435 -6.907 1.00 26.10 659 SER A CA 1
ATOM 2749 C C . SER A 1 351 ? -30.218 29.326 -8.057 1.00 26.72 659 SER A C 1
ATOM 2750 O O . SER A 1 351 ? -29.411 29.745 -8.887 1.00 28.34 659 SER A O 1
ATOM 2753 N N . GLY A 1 352 ? -31.518 29.600 -8.111 1.00 26.72 660 GLY A N 1
ATOM 2754 C CA . GLY A 1 352 ? -32.084 30.387 -9.188 1.00 27.68 660 GLY A CA 1
ATOM 2755 C C . GLY A 1 352 ? -32.053 29.661 -10.520 1.00 30.76 660 GLY A C 1
ATOM 2756 O O . GLY A 1 352 ? -32.430 30.221 -11.546 1.00 32.63 660 GLY A O 1
ATOM 2757 N N . ALA A 1 353 ? -31.622 28.403 -10.505 1.00 30.57 661 ALA A N 1
ATOM 2758 C CA . ALA A 1 353 ? -31.360 27.669 -11.737 1.00 32.43 661 ALA A CA 1
ATOM 2759 C C . ALA A 1 353 ? -32.455 26.663 -12.071 1.00 34.65 661 ALA A C 1
ATOM 2760 O O . ALA A 1 353 ? -32.964 25.966 -11.193 1.00 35.72 661 ALA A O 1
ATOM 2762 N N . LEU A 1 354 ? -32.801 26.580 -13.350 1.00 36.05 662 LEU A N 1
ATOM 2763 C CA . LEU A 1 354 ? -33.850 25.670 -13.792 1.00 38.90 662 LEU A CA 1
ATOM 2764 C C . LEU A 1 354 ? -33.408 24.207 -13.782 1.00 36.72 662 LEU A C 1
ATOM 2765 O O . LEU A 1 354 ? -34.244 23.307 -13.844 1.00 38.46 662 LEU A O 1
ATOM 2770 N N . PHE A 1 355 ? -32.103 23.966 -13.702 1.00 34.06 663 PHE A N 1
ATOM 2771 C CA . PHE A 1 355 ? -31.604 22.592 -13.654 1.00 32.86 663 PHE A CA 1
ATOM 2772 C C . PHE A 1 355 ? -31.614 21.991 -12.245 1.00 30.55 663 PHE A C 1
ATOM 2773 O O . PHE A 1 355 ? -31.316 20.810 -12.065 1.00 29.75 663 PHE A O 1
ATOM 2781 N N . MET A 1 356 ? -31.960 22.803 -11.249 1.00 27.48 664 MET A N 1
ATOM 2782 C CA . MET A 1 356 ? -32.186 22.289 -9.900 1.00 27.13 664 MET A CA 1
ATOM 2783 C C . MET A 1 356 ? -33.684 22.172 -9.631 1.00 28.67 664 MET A C 1
ATOM 2784 O O . MET A 1 356 ? -34.412 23.163 -9.680 1.00 29.64 664 MET A O 1
ATOM 2789 N N . ASP A 1 357 ? -34.138 20.960 -9.335 1.00 29.33 665 ASP A N 1
ATOM 2790 C CA . ASP A 1 357 ? -35.566 20.686 -9.189 1.00 30.63 665 ASP A CA 1
ATOM 2791 C C . ASP A 1 357 ? -36.116 21.061 -7.815 1.00 29.58 665 ASP A C 1
ATOM 2792 O O . ASP A 1 357 ? -37.194 21.654 -7.708 1.00 29.59 665 ASP A O 1
ATOM 2797 N N . TYR A 1 358 ? -35.372 20.704 -6.772 1.00 26.26 666 TYR A N 1
ATOM 2798 C CA . TYR A 1 358 ? -35.825 20.887 -5.399 1.00 26.25 666 TYR A CA 1
ATOM 2799 C C . TYR A 1 358 ? -34.789 21.591 -4.546 1.00 25.87 666 TYR A C 1
ATOM 2800 O O . TYR A 1 358 ? -33.594 21.551 -4.839 1.00 25.42 666 TYR A O 1
ATOM 2809 N N . ILE A 1 359 ? -35.258 22.235 -3.483 1.00 26.50 667 ILE A N 1
ATOM 2810 C CA . ILE A 1 359 ? -34.382 22.636 -2.393 1.00 24.46 667 ILE A CA 1
ATOM 2811 C C . ILE A 1 359 ? -34.875 21.971 -1.110 1.00 26.02 667 ILE A C 1
ATOM 2812 O O . ILE A 1 359 ? -36.051 22.069 -0.753 1.00 27.67 667 ILE A O 1
ATOM 2817 N N . ILE A 1 360 ? -33.978 21.265 -0.436 1.00 23.23 668 ILE A N 1
ATOM 2818 C CA . ILE A 1 360 ? -34.340 20.573 0.789 1.00 22.72 668 ILE A CA 1
ATOM 2819 C C . ILE A 1 360 ? -34.291 21.560 1.944 1.00 22.69 668 ILE A C 1
ATOM 2820 O O . ILE A 1 360 ? -33.231 22.080 2.292 1.00 21.83 668 ILE A O 1
ATOM 2825 N N . THR A 1 361 ? -35.455 21.827 2.518 1.00 21.60 669 THR A N 1
ATOM 2826 C CA . THR A 1 361 ? -35.581 22.817 3.574 1.00 21.81 669 THR A CA 1
ATOM 2827 C C . THR A 1 361 ? -36.648 22.356 4.565 1.00 20.94 669 THR A C 1
ATOM 2828 O O . THR A 1 361 ? -36.868 21.154 4.729 1.00 20.68 669 THR A O 1
ATOM 2832 N N . ASP A 1 362 ? -37.295 23.293 5.245 1.00 21.18 670 ASP A N 1
ATOM 2833 C CA . ASP A 1 362 ? -38.379 22.938 6.158 1.00 21.91 670 ASP A CA 1
ATOM 2834 C C . ASP A 1 362 ? -39.368 24.089 6.304 1.00 22.58 670 ASP A C 1
ATOM 2835 O O . ASP A 1 362 ? -39.119 25.192 5.814 1.00 20.72 670 ASP A O 1
ATOM 2840 N N . GLN A 1 363 ? -40.484 23.825 6.978 1.00 23.24 671 GLN A N 1
ATOM 2841 C CA . GLN A 1 363 ? -41.570 24.797 7.092 1.00 25.81 671 GLN A CA 1
ATOM 2842 C C . GLN A 1 363 ? -41.166 26.061 7.853 1.00 24.50 671 GLN A C 1
ATOM 2843 O O . GLN A 1 363 ? -41.638 27.160 7.552 1.00 24.62 671 GLN A O 1
ATOM 2849 N N . GLU A 1 364 ? -40.294 25.905 8.842 1.00 24.17 672 GLU A N 1
ATOM 2850 C CA . GLU A 1 364 ? -39.847 27.048 9.635 1.00 24.83 672 GLU A CA 1
ATOM 2851 C C . GLU A 1 364 ? -38.850 27.902 8.855 1.00 24.98 672 GLU A C 1
ATOM 2852 O O . GLU A 1 364 ? -38.914 29.133 8.885 1.00 24.75 672 GLU A O 1
ATOM 2858 N N . THR A 1 365 ? -37.936 27.243 8.151 1.00 21.88 673 THR A N 1
ATOM 2859 C CA . THR A 1 365 ? -36.917 27.947 7.379 1.00 22.54 673 THR A CA 1
ATOM 2860 C C . THR A 1 365 ? -37.521 28.617 6.149 1.00 25.31 673 THR A C 1
ATOM 2861 O O . THR A 1 365 ? -37.198 29.763 5.830 1.00 25.01 673 THR A O 1
ATOM 2865 N N . SER A 1 366 ? -38.405 27.898 5.464 1.00 25.69 674 SER A N 1
ATOM 2866 C CA . SER A 1 366 ? -38.953 28.373 4.201 1.00 25.23 674 SER A CA 1
ATOM 2867 C C . SER A 1 366 ? -40.453 28.136 4.115 1.00 26.42 674 SER A C 1
ATOM 2868 O O . SER A 1 366 ? -40.894 27.252 3.381 1.00 25.53 674 SER A O 1
ATOM 2871 N N . PRO A 1 367 ? -41.245 28.928 4.857 1.00 29.91 675 PRO A N 1
ATOM 2872 C CA . PRO A 1 367 ? -42.705 28.770 4.833 1.00 31.07 675 PRO A CA 1
ATOM 2873 C C . PRO A 1 367 ? -43.256 28.899 3.414 1.00 33.90 675 PRO A C 1
ATOM 2874 O O . PRO A 1 367 ? -42.680 29.618 2.601 1.00 33.69 675 PRO A O 1
ATOM 2878 N N . ALA A 1 368 ? -44.351 28.202 3.124 1.00 36.36 676 ALA A N 1
ATOM 2879 C CA . ALA A 1 368 ? -44.897 28.149 1.768 1.00 40.77 676 ALA A CA 1
ATOM 2880 C C . ALA A 1 368 ? -45.254 29.527 1.217 1.00 44.44 676 ALA A C 1
ATOM 2881 O O . ALA A 1 368 ? -45.332 29.715 0.004 1.00 45.27 676 ALA A O 1
ATOM 2883 N N . GLU A 1 369 ? -45.463 30.482 2.118 1.00 46.68 677 GLU A N 1
ATOM 2884 C CA . GLU A 1 369 ? -45.827 31.841 1.739 1.00 51.11 677 GLU A CA 1
ATOM 2885 C C . GLU A 1 369 ? -44.728 32.524 0.930 1.00 50.01 677 GLU A C 1
ATOM 2886 O O . GLU A 1 369 ? -45.009 33.362 0.072 1.00 51.76 677 GLU A O 1
ATOM 2892 N N . VAL A 1 370 ? -43.478 32.166 1.204 1.00 46.67 678 VAL A N 1
ATOM 2893 C CA . VAL A 1 370 ? -42.348 32.782 0.518 1.00 45.23 678 VAL A CA 1
ATOM 2894 C C . VAL A 1 370 ? -41.686 31.842 -0.490 1.00 43.16 678 VAL A C 1
ATOM 2895 O O . VAL A 1 370 ? -40.479 31.909 -0.716 1.00 42.81 678 VAL A O 1
ATOM 2899 N N . ALA A 1 371 ? -42.487 30.978 -1.105 1.00 42.34 679 ALA A N 1
ATOM 2900 C CA . ALA A 1 371 ? -41.984 30.059 -2.121 1.00 41.86 679 ALA A CA 1
ATOM 2901 C C . ALA A 1 371 ? -41.408 30.799 -3.329 1.00 40.62 679 ALA A C 1
ATOM 2902 O O . ALA A 1 371 ? -40.552 30.270 -4.036 1.00 39.05 679 ALA A O 1
ATOM 2904 N N . GLU A 1 372 ? -41.873 32.025 -3.559 1.00 41.41 680 GLU A N 1
ATOM 2905 C CA . GLU A 1 372 ? -41.399 32.808 -4.699 1.00 42.37 680 GLU A CA 1
ATOM 2906 C C . GLU A 1 372 ? -39.965 33.311 -4.534 1.00 37.08 680 GLU A C 1
ATOM 2907 O O . GLU A 1 372 ? -39.377 33.837 -5.478 1.00 36.75 680 GLU A O 1
ATOM 2913 N N . GLN A 1 373 ? -39.406 33.143 -3.339 1.00 34.45 681 GLN A N 1
ATOM 2914 C CA . GLN A 1 373 ? -37.999 33.456 -3.106 1.00 34.10 681 GLN A CA 1
ATOM 2915 C C . GLN A 1 373 ? -37.101 32.415 -3.760 1.00 31.97 681 GLN A C 1
ATOM 2916 O O . GLN A 1 373 ? -35.916 32.656 -3.983 1.00 32.80 681 GLN A O 1
ATOM 2922 N N . TYR A 1 374 ? -37.673 31.252 -4.056 1.00 29.16 682 TYR A N 1
ATOM 2923 C CA . TYR A 1 374 ? -36.907 30.123 -4.567 1.00 28.17 682 TYR A CA 1
ATOM 2924 C C . TYR A 1 374 ? -37.327 29.763 -5.984 1.00 30.00 682 TYR A C 1
ATOM 2925 O O . TYR A 1 374 ? -38.507 29.813 -6.322 1.00 33.69 682 TYR A O 1
ATOM 2934 N N . SER A 1 375 ? -36.356 29.397 -6.813 1.00 28.96 683 SER A N 1
ATOM 2935 C CA . SER A 1 375 ? -36.653 28.900 -8.149 1.00 30.37 683 SER A CA 1
ATOM 2936 C C . SER A 1 375 ? -37.027 27.427 -8.067 1.00 29.81 683 SER A C 1
ATOM 2937 O O . SER A 1 375 ? -37.793 26.921 -8.888 1.00 30.41 683 SER A O 1
ATOM 2940 N N . GLU A 1 376 ? -36.476 26.744 -7.068 1.00 29.57 684 GLU A N 1
ATOM 2941 C CA . GLU A 1 376 ? -36.756 25.330 -6.854 1.00 30.72 684 GLU A CA 1
ATOM 2942 C C . GLU A 1 376 ? -38.101 25.129 -6.167 1.00 31.17 684 GLU A C 1
ATOM 2943 O O . GLU A 1 376 ? -38.633 26.043 -5.535 1.00 31.36 684 GLU A O 1
ATOM 2949 N N . LYS A 1 377 ? -38.641 23.922 -6.286 1.00 30.88 685 LYS A N 1
ATOM 2950 C CA . LYS A 1 377 ? -39.792 23.527 -5.492 1.00 31.16 685 LYS A CA 1
ATOM 2951 C C . LYS A 1 377 ? -39.309 23.197 -4.086 1.00 29.25 685 LYS A C 1
ATOM 2952 O O . LYS A 1 377 ? -38.197 22.700 -3.905 1.00 28.70 685 LYS A O 1
ATOM 2958 N N . LEU A 1 378 ? -40.143 23.477 -3.092 1.00 28.51 686 LEU A N 1
ATOM 2959 C CA . LEU A 1 378 ? -39.781 23.226 -1.704 1.00 27.80 686 LEU A CA 1
ATOM 2960 C C . LEU A 1 378 ? -39.963 21.757 -1.350 1.00 28.19 686 LEU A C 1
ATOM 2961 O O . LEU A 1 378 ? -40.983 21.153 -1.677 1.00 31.69 686 LEU A O 1
ATOM 2966 N N . ALA A 1 379 ? -38.968 21.188 -0.679 1.00 26.37 687 ALA A N 1
ATOM 2967 C CA . ALA A 1 379 ? -39.059 19.820 -0.185 1.00 26.39 687 ALA A CA 1
ATOM 2968 C C . ALA A 1 379 ? -38.761 19.828 1.307 1.00 25.08 687 ALA A C 1
ATOM 2969 O O . ALA A 1 379 ? -37.612 20.015 1.717 1.00 22.38 687 ALA A O 1
ATOM 2971 N N . TYR A 1 380 ? -39.803 19.639 2.113 1.00 25.70 688 TYR A N 1
ATOM 2972 C CA . TYR A 1 380 ? -39.704 19.807 3.561 1.00 26.36 688 TYR A CA 1
ATOM 2973 C C . TYR A 1 380 ? -39.231 18.563 4.296 1.00 25.36 688 TYR A C 1
ATOM 2974 O O . TYR A 1 380 ? -39.808 17.487 4.149 1.00 24.35 688 TYR A O 1
ATOM 2983 N N . MET A 1 381 ? -38.192 18.730 5.104 1.00 22.87 689 MET A N 1
ATOM 2984 C CA . MET A 1 381 ? -37.889 17.783 6.163 1.00 22.46 689 MET A CA 1
ATOM 2985 C C . MET A 1 381 ? -38.868 18.091 7.291 1.00 25.39 689 MET A C 1
ATOM 2986 O O . MET A 1 381 ? -39.330 19.229 7.410 1.00 25.61 689 MET A O 1
ATOM 2991 N N . PRO A 1 382 ? -39.200 17.087 8.121 1.00 25.29 690 PRO A N 1
ATOM 2992 C CA . PRO A 1 382 ? -40.288 17.269 9.094 1.00 25.85 690 PRO A CA 1
ATOM 2993 C C . PRO A 1 382 ? -39.979 18.224 10.247 1.00 24.06 690 PRO A C 1
ATOM 2994 O O . PRO A 1 382 ? -40.901 18.843 10.780 1.00 25.17 690 PRO A O 1
ATOM 2998 N N . HIS A 1 383 ? -38.716 18.341 10.639 1.00 20.83 691 HIS A N 1
ATOM 2999 C CA . HIS A 1 383 ? -38.359 19.267 11.709 1.00 22.83 691 HIS A CA 1
ATOM 3000 C C . HIS A 1 383 ? -37.514 20.429 11.188 1.00 22.83 691 HIS A C 1
ATOM 3001 O O . HIS A 1 383 ? -38.051 21.479 10.835 1.00 23.84 691 HIS A O 1
ATOM 3008 N N . THR A 1 384 ? -36.201 20.249 11.136 1.00 22.31 692 THR A N 1
ATOM 3009 C CA . THR A 1 384 ? -35.354 21.221 10.447 1.00 21.47 692 THR A CA 1
ATOM 3010 C C . THR A 1 384 ? -34.511 20.501 9.406 1.00 20.04 692 THR A C 1
ATOM 3011 O O . THR A 1 384 ? -34.219 19.311 9.550 1.00 21.76 692 THR A O 1
ATOM 3015 N N . PHE A 1 385 ? -34.136 21.212 8.347 1.00 18.78 693 PHE A N 1
ATOM 3016 C CA . PHE A 1 385 ? -33.245 20.638 7.353 1.00 19.87 693 PHE A CA 1
ATOM 3017 C C . PHE A 1 385 ? -31.823 20.658 7.888 1.00 20.25 693 PHE A C 1
ATOM 3018 O O . PHE A 1 385 ? -30.947 19.968 7.365 1.00 19.99 693 PHE A O 1
ATOM 3026 N N . PHE A 1 386 ? -31.583 21.459 8.922 1.00 20.01 694 PHE A N 1
ATOM 3027 C CA . PHE A 1 386 ? -30.234 21.522 9.465 1.00 18.82 694 PHE A CA 1
ATOM 3028 C C . PHE A 1 386 ? -29.897 20.288 10.300 1.00 18.27 694 PHE A C 1
ATOM 3029 O O . PHE A 1 386 ? -30.777 19.653 10.888 1.00 21.20 694 PHE A O 1
ATOM 3037 N N . ILE A 1 387 ? -28.618 19.937 10.311 1.00 16.26 695 ILE A N 1
ATOM 3038 C CA . ILE A 1 387 ? -28.137 18.777 11.042 1.00 15.82 695 ILE A CA 1
ATOM 3039 C C . ILE A 1 387 ? -26.699 19.074 11.452 1.00 16.38 695 ILE A C 1
ATOM 3040 O O . ILE A 1 387 ? -26.068 19.979 10.903 1.00 17.62 695 ILE A O 1
ATOM 3045 N N . GLY A 1 388 ? -26.196 18.344 12.440 1.00 15.50 696 GLY A N 1
ATOM 3046 C CA . GLY A 1 388 ? -24.820 18.486 12.877 1.00 16.05 696 GLY A CA 1
ATOM 3047 C C . GLY A 1 388 ? -24.306 17.155 13.382 1.00 16.75 696 GLY A C 1
ATOM 3048 O O . GLY A 1 388 ? -25.081 16.341 13.881 1.00 17.15 696 GLY A O 1
ATOM 3049 N N . ASP A 1 389 ? -23.004 16.920 13.255 1.00 17.00 697 ASP A N 1
ATOM 3050 C CA . ASP A 1 389 ? -22.444 15.642 13.679 1.00 15.12 697 ASP A CA 1
ATOM 3051 C C . ASP A 1 389 ? -21.932 15.686 15.116 1.00 13.28 697 ASP A C 1
ATOM 3052 O O . ASP A 1 389 ? -21.119 14.859 15.516 1.00 15.52 697 ASP A O 1
ATOM 3057 N N . HIS A 1 390 ? -22.426 16.638 15.900 1.00 13.84 698 HIS A N 1
ATOM 3058 C CA . HIS A 1 390 ? -21.881 16.882 17.231 1.00 11.20 698 HIS A CA 1
ATOM 3059 C C . HIS A 1 390 ? -21.938 15.677 18.172 1.00 14.36 698 HIS A C 1
ATOM 3060 O O . HIS A 1 390 ? -21.036 15.489 18.986 1.00 13.62 698 HIS A O 1
ATOM 3067 N N . ALA A 1 391 ? -22.989 14.868 18.064 1.00 13.19 699 ALA A N 1
ATOM 3068 C CA . ALA A 1 391 ? -23.141 13.719 18.957 1.00 16.13 699 ALA A CA 1
ATOM 3069 C C . ALA A 1 391 ? -22.029 12.695 18.726 1.00 18.06 699 ALA A C 1
ATOM 3070 O O . ALA A 1 391 ? -21.611 11.999 19.651 1.00 19.31 699 ALA A O 1
ATOM 3072 N N . ASN A 1 392 ? -21.548 12.623 17.489 1.00 17.36 700 ASN A N 1
ATOM 3073 C CA . ASN A 1 392 ? -20.447 11.732 17.126 1.00 17.07 700 ASN A CA 1
ATOM 3074 C C . ASN A 1 392 ? -19.070 12.360 17.347 1.00 17.07 700 ASN A C 1
ATOM 3075 O O . ASN A 1 392 ? -18.150 11.700 17.826 1.00 17.68 700 ASN A O 1
ATOM 3080 N N . MET A 1 393 ? -18.932 13.636 16.995 1.00 15.64 701 MET A N 1
ATOM 3081 C CA . MET A 1 393 ? -17.640 14.313 17.071 1.00 14.48 701 MET A CA 1
ATOM 3082 C C . MET A 1 393 ? -17.268 14.742 18.481 1.00 13.80 701 MET A C 1
ATOM 3083 O O . MET A 1 393 ? -16.100 14.662 18.865 1.00 13.81 701 MET A O 1
ATOM 3088 N N . PHE A 1 394 ? -18.256 15.209 19.244 1.00 13.76 702 PHE A N 1
ATOM 3089 C CA . PHE A 1 394 ? -18.000 15.754 20.578 1.00 13.09 702 PHE A CA 1
ATOM 3090 C C . PHE A 1 394 ? -18.820 15.088 21.692 1.00 13.93 702 PHE A C 1
ATOM 3091 O O . PHE A 1 394 ? -19.522 15.781 22.438 1.00 14.62 702 PHE A O 1
ATOM 3099 N N . PRO A 1 395 ? -18.718 13.754 21.833 1.00 14.17 703 PRO A N 1
ATOM 3100 C CA . PRO A 1 395 ? -19.534 13.079 22.846 1.00 14.16 703 PRO A CA 1
ATOM 3101 C C . PRO A 1 395 ? -19.055 13.375 24.262 1.00 15.78 703 PRO A C 1
ATOM 3102 O O . PRO A 1 395 ? -19.783 13.120 25.227 1.00 15.80 703 PRO A O 1
ATOM 3106 N N . HIS A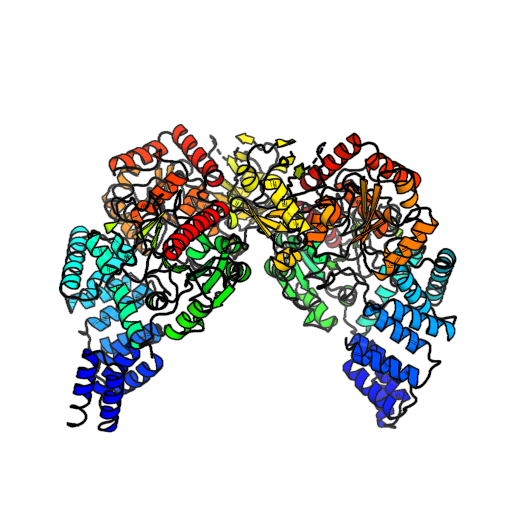 1 396 ? -17.845 13.910 24.390 1.00 14.17 704 HIS A N 1
ATOM 3107 C CA . HIS A 1 396 ? -17.326 14.282 25.699 1.00 16.32 704 HIS A CA 1
ATOM 3108 C C . HIS A 1 396 ? -18.055 15.492 26.291 1.00 15.91 704 HIS A C 1
ATOM 3109 O O . HIS A 1 396 ? -17.912 15.786 27.477 1.00 17.92 704 HIS A O 1
ATOM 3116 N N . LEU A 1 397 ? -18.841 16.181 25.466 1.00 14.07 705 LEU A N 1
ATOM 3117 C CA . LEU A 1 397 ? -19.605 17.341 25.917 1.00 14.83 705 LEU A CA 1
ATOM 3118 C C . LEU A 1 397 ? -21.051 16.977 26.258 1.00 15.16 705 LEU A C 1
ATOM 3119 O O . LEU A 1 397 ? -21.851 17.847 26.598 1.00 16.03 705 LEU A O 1
ATOM 3124 N N . LYS A 1 398 ? -21.381 15.689 26.159 1.00 19.75 706 LYS A N 1
ATOM 3125 C CA . LYS A 1 398 ? -22.715 15.214 26.523 1.00 21.47 706 LYS A CA 1
ATOM 3126 C C . LYS A 1 398 ? -22.985 15.399 28.006 1.00 20.81 706 LYS A C 1
ATOM 3127 O O . LYS A 1 398 ? -24.117 15.660 28.410 1.00 23.37 706 LYS A O 1
ATOM 3133 N N . LYS A 1 399 ? -21.942 15.261 28.815 1.00 18.78 707 LYS A N 1
ATOM 3134 C CA . LYS A 1 399 ? -22.061 15.499 30.246 1.00 22.28 707 LYS A CA 1
ATOM 3135 C C . LYS A 1 399 ? -20.988 16.486 30.692 1.00 23.92 707 LYS A C 1
ATOM 3136 O O . LYS A 1 399 ? -20.004 16.708 29.982 1.00 21.57 707 LYS A O 1
ATOM 3142 N N . LYS A 1 400 ? -21.194 17.091 31.857 1.00 23.91 708 LYS A N 1
ATOM 3143 C CA . LYS A 1 400 ? -20.205 17.999 32.428 1.00 22.25 708 LYS A CA 1
ATOM 3144 C C . LYS A 1 400 ? -20.189 17.912 33.950 1.00 23.97 708 LYS A C 1
ATOM 3145 O O . LYS A 1 400 ? -21.106 17.360 34.566 1.00 25.37 708 LYS A O 1
ATOM 3151 N N . ALA A 1 401 ? -19.121 18.427 34.548 1.00 20.81 709 ALA A N 1
ATOM 3152 C CA . ALA A 1 401 ? -19.078 18.657 35.983 1.00 22.42 709 ALA A CA 1
ATOM 3153 C C . ALA A 1 401 ? -18.521 20.052 36.202 1.00 21.30 709 ALA A C 1
ATOM 3154 O O . ALA A 1 401 ? -17.937 20.642 35.292 1.00 20.15 709 ALA A O 1
ATOM 3156 N N . VAL A 1 402 ? -18.717 20.596 37.394 1.00 20.87 710 VAL A N 1
ATOM 3157 C CA . VAL A 1 402 ? -18.170 21.907 37.695 1.00 21.91 710 VAL A CA 1
ATOM 3158 C C . VAL A 1 402 ? -17.385 21.903 39.000 1.00 26.54 710 VAL A C 1
ATOM 3159 O O . VAL A 1 402 ? -17.546 21.013 39.842 1.00 29.90 710 VAL A O 1
ATOM 3163 N N . ILE A 1 403 ? -16.513 22.891 39.146 1.00 27.43 711 ILE A N 1
ATOM 3164 C CA . ILE A 1 403 ? -15.785 23.097 40.384 1.00 32.49 711 ILE A CA 1
ATOM 3165 C C . ILE A 1 403 ? -16.327 24.346 41.057 1.00 38.13 711 ILE A C 1
ATOM 3166 O O . ILE A 1 403 ? -16.308 25.430 40.473 1.00 39.02 711 ILE A O 1
ATOM 3171 N N . ASP A 1 404 ? -16.821 24.191 42.279 1.00 42.01 712 ASP A N 1
ATOM 3172 C CA . ASP A 1 404 ? -17.327 25.324 43.043 1.00 48.70 712 ASP A CA 1
ATOM 3173 C C . ASP A 1 404 ? -16.208 25.944 43.872 1.00 56.59 712 ASP A C 1
ATOM 3174 O O . ASP A 1 404 ? -15.796 25.383 44.888 1.00 59.92 712 ASP A O 1
ATOM 3179 N N . PHE A 1 405 ? -15.714 27.097 43.434 1.00 61.06 713 PHE A N 1
ATOM 3180 C CA . PHE A 1 405 ? -14.657 27.787 44.162 1.00 69.74 713 PHE A CA 1
ATOM 3181 C C . PHE A 1 405 ? -15.226 28.907 45.025 1.00 72.28 713 PHE A C 1
ATOM 3182 O O . PHE A 1 405 ? -14.608 29.328 46.003 1.00 76.12 713 PHE A O 1
ATOM 3190 N N . HIS A 1 410 ? -22.582 31.047 45.420 1.00 77.20 718 HIS A N 1
ATOM 3191 C CA . HIS A 1 410 ? -23.465 29.926 45.122 1.00 75.05 718 HIS A CA 1
ATOM 3192 C C . HIS A 1 410 ? -22.797 28.956 44.154 1.00 67.07 718 HIS A C 1
ATOM 3193 O O . HIS A 1 410 ? -21.572 28.930 44.040 1.00 66.12 718 HIS A O 1
ATOM 3200 N N . ILE A 1 411 ? -23.606 28.160 43.461 1.00 48.10 719 ILE A N 1
ATOM 3201 C CA . ILE A 1 411 ? -23.086 27.206 42.484 1.00 44.59 719 ILE A CA 1
ATOM 3202 C C . ILE A 1 411 ? -23.402 27.632 41.051 1.00 43.15 719 ILE A C 1
ATOM 3203 O O . ILE A 1 411 ? -24.567 27.778 40.680 1.00 44.57 719 ILE A O 1
ATOM 3208 N N . TYR A 1 412 ? -22.354 27.833 40.256 1.00 40.29 720 TYR A N 1
ATOM 3209 C CA . TYR A 1 412 ? -22.493 28.197 38.849 1.00 36.86 720 TYR A CA 1
ATOM 3210 C C . TYR A 1 412 ? -22.255 26.967 37.975 1.00 30.74 720 TYR A C 1
ATOM 3211 O O . TYR A 1 412 ? -21.447 26.112 38.323 1.00 25.93 720 TYR A O 1
ATOM 3220 N N . ASP A 1 413 ? -22.934 26.894 36.833 1.00 20.26 721 ASP A N 1
ATOM 3221 C CA . ASP A 1 413 ? -22.746 25.773 35.912 1.00 19.28 721 ASP A CA 1
ATOM 3222 C C . ASP A 1 413 ? -21.781 26.114 34.779 1.00 18.95 721 ASP A C 1
ATOM 3223 O O . ASP A 1 413 ? -21.544 25.294 33.889 1.00 22.14 721 ASP A O 1
ATOM 3228 N N . ASN A 1 414 ? -21.228 27.322 34.803 1.00 19.24 722 ASN A N 1
ATOM 3229 C CA . ASN A 1 414 ? -20.454 27.787 33.654 1.00 18.47 722 ASN A CA 1
ATOM 3230 C C . ASN A 1 414 ? -19.252 28.680 3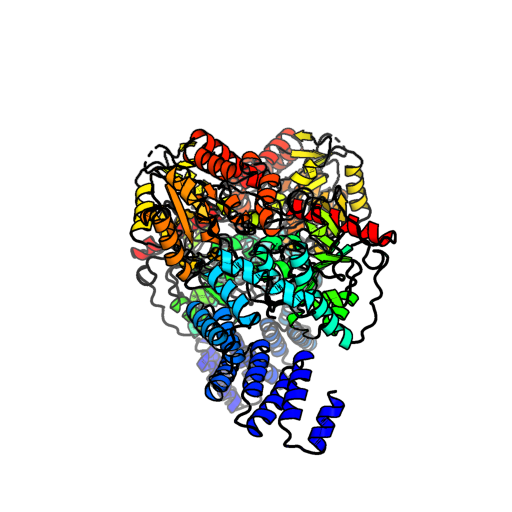3.972 1.00 20.18 722 ASN A C 1
ATOM 3231 O O . ASN A 1 414 ? -18.861 29.508 33.154 1.00 23.66 722 ASN A O 1
ATOM 3236 N N . ARG A 1 415 ? -18.668 28.501 35.152 1.00 21.78 723 ARG A N 1
ATOM 3237 C CA . ARG A 1 415 ? -17.475 29.248 35.539 1.00 22.30 723 ARG A CA 1
ATOM 3238 C C . ARG A 1 415 ? -16.213 28.390 35.418 1.00 22.61 723 ARG A C 1
ATOM 3239 O O . ARG A 1 415 ? -15.211 28.813 34.839 1.00 20.58 723 ARG A O 1
ATOM 3247 N N . ILE A 1 416 ? -16.272 27.183 35.974 1.00 20.73 724 ILE A N 1
ATOM 3248 C CA . ILE A 1 416 ? -15.194 26.210 35.847 1.00 21.05 724 ILE A CA 1
ATOM 3249 C C . ILE A 1 416 ? -15.816 24.870 35.489 1.00 22.35 724 ILE A C 1
ATOM 3250 O O . ILE A 1 416 ? -16.578 24.307 36.275 1.00 23.55 724 ILE A O 1
ATOM 3255 N N . VAL A 1 417 ? -15.498 24.372 34.297 1.00 19.05 725 VAL A N 1
ATOM 3256 C CA . VAL A 1 417 ? -16.179 23.206 33.748 1.00 18.01 725 VAL A CA 1
ATOM 3257 C C . VAL A 1 417 ? -15.208 22.070 33.404 1.00 18.16 725 VAL A C 1
ATOM 3258 O O . VAL A 1 417 ? -14.113 22.314 32.902 1.00 17.02 725 VAL A O 1
ATOM 3262 N N . LEU A 1 418 ? -15.608 20.835 33.703 1.00 16.97 726 LEU A N 1
ATOM 3263 C CA . LEU A 1 418 ? -14.863 19.646 33.280 1.00 17.47 726 LEU A CA 1
ATOM 3264 C C . LEU A 1 418 ? -15.692 18.843 32.286 1.00 18.49 726 LEU A C 1
ATOM 3265 O O . LEU A 1 418 ? -16.915 18.765 32.417 1.00 18.32 726 LEU A O 1
ATOM 3270 N N . ASN A 1 419 ? -15.024 18.243 31.301 1.00 16.84 727 ASN A N 1
ATOM 3271 C CA . ASN A 1 419 ? -15.658 17.319 30.370 1.00 16.70 727 ASN A CA 1
ATOM 3272 C C . ASN A 1 419 ? -14.697 16.182 30.074 1.00 17.44 727 ASN A C 1
ATOM 3273 O O . ASN A 1 419 ? -13.491 16.396 29.960 1.00 17.15 727 ASN A O 1
ATOM 3278 N N . GLY A 1 420 ? -15.224 14.980 29.926 1.00 17.53 728 GLY A N 1
ATOM 3279 C CA . GLY A 1 420 ? -14.388 13.880 29.487 1.00 17.89 728 GLY A CA 1
ATOM 3280 C C . GLY A 1 420 ? -15.140 12.576 29.402 1.00 18.05 728 GLY A C 1
ATOM 3281 O O . GLY A 1 420 ? -16.096 12.346 30.139 1.00 19.67 728 GLY A O 1
ATOM 3282 N N . ILE A 1 421 ? -14.691 11.719 28.492 1.00 19.58 729 ILE A N 1
ATOM 3283 C CA . ILE A 1 421 ? -15.238 10.381 28.359 1.00 21.39 729 ILE A CA 1
ATOM 3284 C C . ILE A 1 421 ? -15.111 9.635 29.684 1.00 21.51 729 ILE A C 1
ATOM 3285 O O . ILE A 1 421 ? -16.000 8.872 30.069 1.00 21.25 729 ILE A O 1
ATOM 3290 N N . ASP A 1 422 ? -14.020 9.888 30.400 1.00 20.63 730 ASP A N 1
ATOM 3291 C CA . ASP A 1 422 ? -13.768 9.208 31.667 1.00 21.85 730 ASP A CA 1
ATOM 3292 C C . ASP A 1 422 ? -14.075 10.076 32.894 1.00 20.26 730 ASP A C 1
ATOM 3293 O O . ASP A 1 422 ? -13.613 9.793 34.000 1.00 19.64 730 ASP A O 1
ATOM 3298 N N . LEU A 1 423 ? -14.873 11.120 32.701 1.00 21.19 731 LEU A N 1
ATOM 3299 C CA . LEU A 1 423 ? -15.211 12.036 33.793 1.00 21.83 731 LEU A CA 1
ATOM 3300 C C . LEU A 1 423 ? -15.883 11.361 34.996 1.00 23.63 731 LEU A C 1
ATOM 3301 O O . LEU A 1 423 ? -15.613 11.717 36.145 1.00 22.40 731 LEU A O 1
ATOM 3306 N N . LYS A 1 424 ? -16.757 10.394 34.737 1.00 22.84 732 LYS A N 1
ATOM 3307 C CA . LYS A 1 424 ? -17.461 9.719 35.823 1.00 24.84 732 LYS A CA 1
ATOM 3308 C C . LYS A 1 424 ? -16.486 8.998 36.751 1.00 24.27 732 LYS A C 1
ATOM 3309 O O . LYS A 1 424 ? -16.548 9.160 37.968 1.00 25.72 732 LYS A O 1
ATOM 3315 N N . ALA A 1 425 ? -15.586 8.212 36.164 1.00 22.93 733 ALA A N 1
ATOM 3316 C CA . ALA A 1 425 ? -14.558 7.501 36.918 1.00 25.01 733 ALA A CA 1
ATOM 3317 C C . ALA A 1 425 ? -13.703 8.447 37.767 1.00 23.59 733 ALA A C 1
ATOM 3318 O O . ALA A 1 425 ? -13.396 8.149 38.922 1.00 23.73 733 ALA A O 1
ATOM 3320 N N . PHE A 1 426 ? -13.323 9.582 37.187 1.00 19.89 734 PHE A N 1
ATOM 3321 C CA . PHE A 1 426 ? -12.538 10.586 37.898 1.00 21.39 734 PHE A CA 1
ATOM 3322 C C . PHE A 1 426 ? -13.293 11.109 39.107 1.00 24.46 734 PHE A C 1
ATOM 3323 O O . PHE A 1 426 ? -12.753 11.152 40.213 1.00 27.07 734 PHE A O 1
ATOM 3331 N N . LEU A 1 427 ? -14.547 11.495 38.888 1.00 24.51 735 LEU A N 1
ATOM 3332 C CA . LEU A 1 427 ? -15.412 11.961 39.966 1.00 25.12 735 LEU A CA 1
ATOM 3333 C C . LEU A 1 427 ? -15.554 10.902 41.058 1.00 27.60 735 LEU A C 1
ATOM 3334 O O . LEU A 1 427 ? -15.566 11.226 42.242 1.00 26.68 735 LEU A O 1
ATOM 3339 N N . ASP A 1 428 ? -15.645 9.636 40.658 1.00 26.47 736 ASP A N 1
ATOM 3340 C CA . ASP A 1 428 ? -15.787 8.548 41.622 1.00 32.14 736 ASP A CA 1
ATOM 3341 C C . ASP A 1 428 ? -14.545 8.386 42.495 1.00 32.03 736 ASP A C 1
ATOM 3342 O O . ASP A 1 428 ? -14.614 7.797 43.574 1.00 33.02 736 ASP A O 1
ATOM 3347 N N . SER A 1 429 ? -13.413 8.910 42.033 1.00 27.29 737 SER A N 1
ATOM 3348 C CA . SER A 1 429 ? -12.172 8.809 42.793 1.00 30.93 737 SER A CA 1
ATOM 3349 C C . SER A 1 429 ? -12.106 9.879 43.875 1.00 34.55 737 SER A C 1
ATOM 3350 O O . SER A 1 429 ? -11.264 9.815 44.771 1.00 36.65 737 SER A O 1
ATOM 3353 N N . LEU A 1 430 ? -13.003 10.857 43.787 1.00 35.52 738 LEU A N 1
ATOM 3354 C CA . LEU A 1 430 ? -12.980 12.010 44.679 1.00 39.00 738 LEU A CA 1
ATOM 3355 C C . LEU A 1 430 ? -14.001 11.887 45.805 1.00 44.59 738 LEU A C 1
ATOM 3356 O O . LEU A 1 430 ? -15.078 11.323 45.616 1.00 45.69 738 LEU A O 1
ATOM 3361 N N . PRO A 1 431 ? -13.658 12.414 46.987 1.00 50.20 739 PRO A N 1
ATOM 3362 C CA . PRO A 1 431 ? -14.617 12.513 48.090 1.00 55.08 739 PRO A CA 1
ATOM 3363 C C . PRO A 1 431 ? -15.378 13.836 48.049 1.00 57.83 739 PRO A C 1
ATOM 3364 O O . PRO A 1 431 ? -14.934 14.783 47.399 1.00 57.58 739 PRO A O 1
ATOM 3368 N N . ASP A 1 432 ? -16.519 13.882 48.731 1.00 62.31 740 ASP A N 1
ATOM 3369 C CA . ASP A 1 432 ? -17.299 15.110 48.898 1.00 63.49 740 ASP A CA 1
ATOM 3370 C C . ASP A 1 432 ? -17.851 15.703 47.600 1.00 56.08 740 ASP A C 1
ATOM 3371 O O . ASP A 1 432 ? -18.210 16.880 47.556 1.00 54.82 740 ASP A O 1
ATOM 3376 N N . VAL A 1 433 ? -17.923 14.889 46.550 1.00 48.21 741 VAL A N 1
ATOM 3377 C CA . VAL A 1 433 ? -18.561 15.308 45.307 1.00 42.58 741 VAL A CA 1
ATOM 3378 C C . VAL A 1 433 ? -20.067 15.437 45.521 1.00 42.86 741 VAL A C 1
ATOM 3379 O O . VAL A 1 433 ? -20.713 14.517 46.023 1.00 40.87 741 VAL A O 1
ATOM 3383 N N . LYS A 1 434 ? -20.617 16.589 45.152 1.00 43.36 742 LYS A N 1
ATOM 3384 C CA . LYS A 1 434 ? -22.034 16.869 45.350 1.00 45.43 742 LYS A CA 1
ATOM 3385 C C . LYS A 1 434 ? -22.795 16.766 44.033 1.00 44.22 742 LYS A C 1
ATOM 3386 O O . LYS A 1 434 ? -22.294 17.173 42.982 1.00 41.84 742 LYS A O 1
ATOM 3392 N N . ILE A 1 435 ? -24.006 16.221 44.090 1.00 44.45 743 ILE A N 1
ATOM 3393 C CA . ILE A 1 435 ? -24.845 16.099 42.903 1.00 45.13 743 ILE A CA 1
ATOM 3394 C C . ILE A 1 435 ? -26.071 17.002 43.007 1.00 46.78 743 ILE A C 1
ATOM 3395 O O . ILE A 1 435 ? -26.860 16.882 43.944 1.00 48.22 743 ILE A O 1
ATOM 3400 N N . VAL A 1 436 ? -26.227 17.911 42.049 1.00 44.53 744 VAL A N 1
ATOM 3401 C CA . VAL A 1 436 ? -27.380 18.808 42.034 1.00 46.62 744 VAL A CA 1
ATOM 3402 C C . VAL A 1 436 ? -28.216 18.608 40.776 1.00 47.38 744 VAL A C 1
ATOM 3403 O O . VAL A 1 436 ? -27.696 18.213 39.734 1.00 47.39 744 VAL A O 1
ATOM 3407 N N . ASN A 1 455 ? -28.827 16.381 36.167 1.00 56.69 763 ASN A N 1
ATOM 3408 C CA . ASN A 1 455 ? -27.852 16.057 37.202 1.00 55.57 763 ASN A CA 1
ATOM 3409 C C . ASN A 1 455 ? -26.458 16.591 36.891 1.00 48.32 763 ASN A C 1
ATOM 3410 O O . ASN A 1 455 ? -25.804 16.144 35.947 1.00 48.93 763 ASN A O 1
ATOM 3415 N N . MET A 1 456 ? -26.009 17.549 37.696 1.00 42.08 764 MET A N 1
ATOM 3416 C CA . MET A 1 456 ? -24.690 18.142 37.526 1.00 35.88 764 MET A CA 1
ATOM 3417 C C . MET A 1 456 ? -23.819 17.929 38.761 1.00 32.10 764 MET A C 1
ATOM 3418 O O . MET A 1 456 ? -24.098 18.483 39.830 1.00 30.24 764 MET A O 1
ATOM 3423 N N . PRO A 1 457 ? -22.763 17.114 38.617 1.00 29.05 765 PRO A N 1
ATOM 3424 C CA . PRO A 1 457 ? -21.797 16.871 39.693 1.00 28.45 765 PRO A CA 1
ATOM 3425 C C . PRO A 1 457 ? -20.999 18.130 40.018 1.00 28.95 765 PRO A C 1
ATOM 3426 O O . PRO A 1 457 ? -20.557 18.844 39.109 1.00 27.58 765 PRO A O 1
ATOM 3430 N N . VAL A 1 458 ? -20.818 18.397 41.307 1.00 29.94 766 VAL A N 1
ATOM 3431 C CA . VAL A 1 458 ? -20.062 19.564 41.749 1.00 31.28 766 VAL A CA 1
ATOM 3432 C C . VAL A 1 458 ? -18.902 19.157 42.651 1.00 33.47 766 VAL A C 1
ATOM 3433 O O . VAL A 1 458 ? -19.099 18.465 43.655 1.00 35.58 766 VAL A O 1
ATOM 3437 N N . ILE A 1 459 ? -17.697 19.585 42.287 1.00 44.96 767 ILE A N 1
ATOM 3438 C CA . ILE A 1 459 ? -16.513 19.350 43.105 1.00 44.66 767 ILE A CA 1
ATOM 3439 C C . ILE A 1 459 ? -16.275 20.539 44.027 1.00 49.58 767 ILE A C 1
ATOM 3440 O O . ILE A 1 459 ? -16.143 21.670 43.561 1.00 48.73 767 ILE A O 1
ATOM 3445 N N . PRO A 1 460 ? -16.223 20.284 45.344 1.00 53.94 768 PRO A N 1
ATOM 3446 C CA . PRO A 1 460 ? -16.026 21.338 46.346 1.00 58.53 768 PRO A CA 1
ATOM 3447 C C . PRO A 1 460 ? -14.625 21.940 46.285 1.00 61.14 768 PRO A C 1
ATOM 3448 O O . PRO A 1 460 ? -13.712 21.329 45.733 1.00 58.92 768 PRO A O 1
ATOM 3452 N N . MET A 1 461 ? -14.466 23.131 46.853 1.00 65.49 769 MET A N 1
ATOM 3453 C CA . MET A 1 461 ? -13.183 23.824 46.830 1.00 67.78 769 MET A CA 1
ATOM 3454 C C . MET A 1 461 ? -12.191 23.184 47.797 1.00 67.40 769 MET A C 1
ATOM 3455 O O . MET A 1 461 ? -12.109 23.569 48.964 1.00 69.75 769 MET A O 1
ATOM 3460 N N . ASN A 1 462 ? -11.442 22.204 47.306 1.00 64.00 770 ASN A N 1
ATOM 3461 C CA . ASN A 1 462 ? -10.443 21.527 48.122 1.00 63.66 770 ASN A CA 1
ATOM 3462 C C . ASN A 1 462 ? -9.070 21.497 47.456 1.00 63.16 770 ASN A C 1
ATOM 3463 O O . ASN A 1 462 ? -8.800 22.275 46.541 1.00 61.91 770 ASN A O 1
ATOM 3468 N N . THR A 1 463 ? -8.211 20.596 47.926 1.00 64.01 771 THR A N 1
ATOM 3469 C CA . THR A 1 463 ? -6.854 20.469 47.406 1.00 64.83 771 THR A CA 1
ATOM 3470 C C . THR A 1 463 ? -6.862 20.155 45.914 1.00 64.95 771 THR A C 1
ATOM 3471 O O . THR A 1 463 ? -6.057 20.691 45.151 1.00 65.14 771 THR A O 1
ATOM 3475 N N . ILE A 1 464 ? -7.785 19.289 45.507 1.00 65.18 772 ILE A N 1
ATOM 3476 C CA . ILE A 1 464 ? -7.945 18.922 44.106 1.00 65.48 772 ILE A CA 1
ATOM 3477 C C . ILE A 1 464 ? -8.312 20.136 43.252 1.00 67.04 772 ILE A C 1
ATOM 3478 O O . ILE A 1 464 ? -7.779 20.321 42.157 1.00 66.95 772 ILE A O 1
ATOM 3483 N N . ALA A 1 465 ? -9.213 20.968 43.765 1.00 43.93 773 ALA A N 1
ATOM 3484 C CA . ALA A 1 465 ? -9.702 22.130 43.023 1.00 43.27 773 ALA A CA 1
ATOM 3485 C C . ALA A 1 465 ? -8.650 23.226 42.854 1.00 43.42 773 ALA A C 1
ATOM 3486 O O . ALA A 1 465 ? -8.636 23.936 41.847 1.00 43.25 773 ALA A O 1
ATOM 3488 N N . GLU A 1 466 ? -7.779 23.373 43.847 1.00 43.47 774 GLU A N 1
ATOM 3489 C CA . GLU A 1 466 ? -6.733 24.388 43.794 1.00 44.42 774 GLU A CA 1
ATOM 3490 C C . GLU A 1 466 ? -5.698 24.024 42.735 1.00 41.49 774 GLU A C 1
ATOM 3491 O O . GLU A 1 466 ? -5.128 24.897 42.078 1.00 40.30 774 GLU A O 1
ATOM 3497 N N . ALA A 1 467 ? -5.470 22.725 42.576 1.00 40.15 775 ALA A N 1
ATOM 3498 C CA . ALA A 1 467 ? -4.492 22.211 41.625 1.00 37.32 775 ALA A CA 1
ATOM 3499 C C . ALA A 1 467 ? -4.889 22.530 40.187 1.00 33.57 775 ALA A C 1
ATOM 3500 O O . ALA A 1 467 ? -4.035 22.759 39.331 1.00 31.75 775 ALA A O 1
ATOM 3502 N N . VAL A 1 468 ? -6.190 22.548 39.928 1.00 34.17 776 VAL A N 1
ATOM 3503 C CA . VAL A 1 468 ? -6.696 22.851 38.596 1.00 34.52 776 VAL A CA 1
ATOM 3504 C C . VAL A 1 468 ? -6.552 24.337 38.270 1.00 35.89 776 VAL A C 1
ATOM 3505 O O . VAL A 1 468 ? -6.143 24.705 37.167 1.00 33.82 776 VAL A O 1
ATOM 3509 N N . ILE A 1 469 ? -6.880 25.190 39.237 1.00 35.90 777 ILE A N 1
ATOM 3510 C CA . ILE A 1 469 ? -6.754 26.632 39.059 1.00 35.92 777 ILE A CA 1
ATOM 3511 C C . ILE A 1 469 ? -5.295 27.024 38.848 1.00 34.68 777 ILE A C 1
ATOM 3512 O O . ILE A 1 469 ? -4.977 27.882 38.020 1.00 32.97 777 ILE A O 1
ATOM 3517 N N . GLU A 1 470 ? -4.412 26.383 39.605 1.00 35.54 778 GLU A N 1
ATOM 3518 C CA . GLU A 1 470 ? -2.981 26.638 39.512 1.00 36.75 778 GLU A CA 1
ATOM 3519 C C . GLU A 1 470 ? -2.454 26.314 38.115 1.00 31.15 778 GLU A C 1
ATOM 3520 O O . GLU A 1 470 ? -1.616 27.040 37.575 1.00 29.71 778 GLU A O 1
ATOM 3526 N N . MET A 1 471 ? -2.956 25.229 37.532 1.00 27.81 779 MET A N 1
ATOM 3527 C CA . MET A 1 471 ? -2.562 24.833 36.182 1.00 25.24 779 MET A CA 1
ATOM 3528 C C . MET A 1 471 ? -2.907 25.915 35.166 1.00 24.92 779 MET A C 1
ATOM 3529 O O . MET A 1 471 ? -2.072 26.301 34.345 1.00 23.64 779 MET A O 1
ATOM 3534 N N . ILE A 1 472 ? -4.145 26.398 35.231 1.00 26.32 780 ILE A N 1
ATOM 3535 C CA . ILE A 1 472 ? -4.628 27.417 34.304 1.00 28.04 780 ILE A CA 1
ATOM 3536 C C . ILE A 1 472 ? -3.832 28.714 34.420 1.00 29.59 780 ILE A C 1
ATOM 3537 O O . ILE A 1 472 ? -3.427 29.297 33.412 1.00 31.04 780 ILE A O 1
ATOM 3542 N N . ASN A 1 473 ? -3.607 29.164 35.650 1.00 32.54 781 ASN A N 1
ATOM 3543 C CA . ASN A 1 473 ? -2.886 30.414 35.887 1.00 32.92 781 ASN A CA 1
ATOM 3544 C C . ASN A 1 473 ? -1.427 30.371 35.440 1.00 34.59 781 ASN A C 1
ATOM 3545 O O . ASN A 1 473 ? -0.887 31.369 34.956 1.00 34.82 781 ASN A O 1
ATOM 3550 N N . ARG A 1 474 ? -0.794 29.213 35.599 1.00 33.29 782 ARG A N 1
ATOM 3551 C CA . ARG A 1 474 ? 0.606 29.056 35.226 1.00 31.81 782 ARG A CA 1
ATOM 3552 C C . ARG A 1 474 ? 0.748 28.753 33.742 1.00 30.18 782 ARG A C 1
ATOM 3553 O O . ARG A 1 474 ? 1.853 28.734 33.203 1.00 31.69 782 ARG A O 1
ATOM 3561 N N . GLY A 1 475 ? -0.381 28.520 33.083 1.00 27.81 783 GLY A N 1
ATOM 3562 C CA . GLY A 1 475 ? -0.378 28.189 31.672 1.00 26.93 783 GLY A CA 1
ATOM 3563 C C . GLY A 1 475 ? 0.122 26.779 31.422 1.00 27.38 783 GLY A C 1
ATOM 3564 O O . GLY A 1 475 ? 0.547 26.451 30.314 1.00 28.66 783 GLY A O 1
ATOM 3565 N N . GLN A 1 476 ? 0.080 25.946 32.458 1.00 28.54 784 GLN A N 1
ATOM 3566 C CA . GLN A 1 476 ? 0.481 24.548 32.333 1.00 28.92 784 GLN A CA 1
ATOM 3567 C C . GLN A 1 476 ? -0.446 23.803 31.377 1.00 25.24 784 GLN A C 1
ATOM 3568 O O . GLN A 1 476 ? -1.643 24.087 31.306 1.00 22.17 784 GLN A O 1
ATOM 3574 N N . ILE A 1 477 ? 0.119 22.846 30.649 1.00 22.20 785 ILE A N 1
ATOM 3575 C CA . ILE A 1 477 ? -0.609 22.105 29.626 1.00 21.48 785 ILE A CA 1
ATOM 3576 C C . ILE A 1 477 ? -1.535 21.049 30.224 1.00 19.64 785 ILE A C 1
ATOM 3577 O O . ILE A 1 477 ? -2.654 20.840 29.748 1.00 17.63 785 ILE A O 1
ATOM 3582 N N . GLN A 1 478 ? -1.064 20.383 31.270 1.00 19.20 786 GLN A N 1
ATOM 3583 C CA . GLN A 1 478 ? -1.802 19.265 31.845 1.00 21.12 786 GLN A CA 1
ATOM 3584 C C . GLN A 1 478 ? -1.237 18.894 33.206 1.00 22.63 786 GLN A C 1
ATOM 3585 O O . GLN A 1 478 ? -0.081 19.189 33.511 1.00 24.48 786 GLN A O 1
ATOM 3591 N N . ILE A 1 479 ? -2.061 18.250 34.024 1.00 21.72 787 ILE A N 1
ATOM 3592 C CA . ILE A 1 479 ? -1.608 17.699 35.294 1.00 23.42 787 ILE A CA 1
ATOM 3593 C C . ILE A 1 479 ? -2.205 16.308 35.455 1.00 21.41 787 ILE A C 1
ATOM 3594 O O . ILE A 1 479 ? -2.957 15.847 34.598 1.00 21.57 787 ILE A O 1
ATOM 3599 N N . THR A 1 480 ? -1.862 15.639 36.546 1.00 20.40 788 THR A N 1
ATOM 3600 C CA . THR A 1 480 ? -2.418 14.327 36.836 1.00 22.55 788 THR A CA 1
ATOM 3601 C C . THR A 1 480 ? -3.045 14.346 38.222 1.00 24.27 788 THR A C 1
ATOM 3602 O O . THR A 1 480 ? -2.417 14.786 39.182 1.00 26.58 788 THR A O 1
ATOM 3606 N N . ILE A 1 481 ? -4.289 13.888 38.323 1.00 24.39 789 ILE A N 1
ATOM 3607 C CA . ILE A 1 481 ? -4.954 13.763 39.617 1.00 23.50 789 ILE A CA 1
ATOM 3608 C C . ILE A 1 481 ? -5.574 12.376 39.768 1.00 24.04 789 ILE A C 1
ATOM 3609 O O . ILE A 1 481 ? -6.436 11.990 38.980 1.00 24.65 789 ILE A O 1
ATOM 3614 N N . ASN A 1 482 ? -5.138 11.644 40.792 1.00 23.84 790 ASN A N 1
ATOM 3615 C CA . ASN A 1 482 ? -5.570 10.262 41.013 1.00 23.79 790 ASN A CA 1
ATOM 3616 C C . ASN A 1 482 ? -5.390 9.392 39.775 1.00 24.51 790 ASN A C 1
ATOM 3617 O O . ASN A 1 482 ? -6.213 8.517 39.494 1.00 23.97 790 ASN A O 1
ATOM 3622 N N . GLY A 1 483 ? -4.316 9.646 39.032 1.00 23.26 791 GLY A N 1
ATOM 3623 C CA . GLY A 1 483 ? -3.988 8.841 37.870 1.00 23.42 791 GLY A CA 1
ATOM 3624 C C . GLY A 1 483 ? -4.710 9.269 36.608 1.00 21.72 791 GLY A C 1
ATOM 3625 O O . GLY A 1 483 ? -4.454 8.732 35.530 1.00 20.81 791 GLY A O 1
ATOM 3626 N N . PHE A 1 484 ? -5.611 10.239 36.735 1.00 20.51 792 PHE A N 1
ATOM 3627 C CA . PHE A 1 484 ? -6.384 10.715 35.591 1.00 19.83 792 PHE A CA 1
ATOM 3628 C C . PHE A 1 484 ? -5.702 11.894 34.907 1.00 22.54 792 PHE A C 1
ATOM 3629 O O . PHE A 1 484 ? -5.096 12.737 35.566 1.00 23.08 792 PHE A O 1
ATOM 3637 N N . SER A 1 485 ? -5.814 11.948 33.583 1.00 25.22 793 SER A N 1
ATOM 3638 C CA . SER A 1 485 ? -5.226 13.017 32.791 1.00 24.42 793 SER A CA 1
ATOM 3639 C C . SER A 1 485 ? -6.142 14.240 32.761 1.00 23.50 793 SER A C 1
ATOM 3640 O O . SER A 1 485 ? -7.249 14.176 32.229 1.00 24.09 793 SER A O 1
ATOM 3643 N N . ILE A 1 486 ? -5.673 15.349 33.329 1.00 22.37 794 ILE A N 1
ATOM 3644 C CA . ILE A 1 486 ? -6.441 16.593 33.375 1.00 22.36 794 ILE A CA 1
ATOM 3645 C C . ILE A 1 486 ? -5.785 17.655 32.487 1.00 21.83 794 ILE A C 1
ATOM 3646 O O . ILE A 1 486 ? -4.711 18.151 32.811 1.00 24.02 794 ILE A O 1
ATOM 3651 N N . SER A 1 487 ? -6.438 18.009 31.382 1.00 19.70 795 SER A N 1
ATOM 3652 C CA . SER A 1 487 ? -5.833 18.882 30.372 1.00 16.95 795 SER A CA 1
ATOM 3653 C C . SER A 1 487 ? -6.344 20.321 30.438 1.00 17.83 795 SER A C 1
ATOM 3654 O O . SER A 1 487 ? -7.527 20.554 30.667 1.00 16.49 795 SER A O 1
ATOM 3657 N N . ASN A 1 488 ? -5.444 21.277 30.226 1.00 17.16 796 ASN A N 1
ATOM 3658 C CA . ASN A 1 488 ? -5.820 22.678 30.050 1.00 18.00 796 ASN A CA 1
ATOM 3659 C C . ASN A 1 488 ? -6.524 22.848 28.704 1.00 17.26 796 ASN A C 1
ATOM 3660 O O . ASN A 1 488 ? -5.942 22.584 27.655 1.00 17.25 796 ASN A O 1
ATOM 3665 N N . GLY A 1 489 ? -7.775 23.294 28.735 1.00 16.44 797 GLY A N 1
ATOM 3666 C CA . GLY A 1 489 ? -8.547 23.477 27.518 1.00 15.46 797 GLY A CA 1
ATOM 3667 C C . GLY A 1 489 ? -7.950 24.398 26.458 1.00 13.98 797 GLY A C 1
ATOM 3668 O O . GLY A 1 489 ? -8.371 24.354 25.307 1.00 14.82 797 GLY A O 1
ATOM 3669 N N . LEU A 1 490 ? -6.983 25.227 26.839 1.00 14.16 798 LEU A N 1
ATOM 3670 C CA . LEU A 1 490 ? -6.339 26.146 25.896 1.00 14.66 798 LEU A CA 1
ATOM 3671 C C . LEU A 1 490 ? -5.182 25.489 25.160 1.00 15.71 798 LEU A C 1
ATOM 3672 O O . LEU A 1 490 ? -4.570 26.098 24.283 1.00 16.61 798 LEU A O 1
ATOM 3677 N N . ALA A 1 491 ? -4.878 24.249 25.518 1.00 15.50 799 ALA A N 1
ATOM 3678 C CA . ALA A 1 491 ? -3.654 23.625 25.033 1.00 15.70 799 ALA A CA 1
ATOM 3679 C C . ALA A 1 491 ? -3.888 22.351 24.235 1.00 17.79 799 ALA A C 1
ATOM 3680 O O . ALA A 1 491 ? -2.978 21.532 24.100 1.00 17.56 799 ALA A O 1
ATOM 3682 N N . THR A 1 492 ? -5.091 22.189 23.690 1.00 15.78 800 THR A N 1
ATOM 3683 C CA . THR A 1 492 ? -5.444 20.941 23.016 1.00 17.77 800 THR A CA 1
ATOM 3684 C C . THR A 1 492 ? -4.562 20.610 21.807 1.00 18.48 800 THR A C 1
ATOM 3685 O O . THR A 1 492 ? -4.295 19.435 21.546 1.00 19.00 800 THR A O 1
ATOM 3689 N N . THR A 1 493 ? -4.101 21.624 21.075 1.00 15.76 801 THR A N 1
ATOM 3690 C CA . THR A 1 493 ? -3.267 21.346 19.900 1.00 14.44 801 THR A CA 1
ATOM 3691 C C . THR A 1 493 ? -1.922 20.732 20.287 1.00 17.07 801 THR A C 1
ATOM 3692 O O . THR A 1 493 ? -1.310 20.010 19.493 1.00 16.33 801 THR A O 1
ATOM 3696 N N . GLN A 1 494 ? -1.476 21.015 21.506 1.00 15.07 802 GLN A N 1
ATOM 3697 C CA . GLN A 1 494 ? -0.214 20.481 22.023 1.00 18.70 802 GLN A CA 1
ATOM 3698 C C . GLN A 1 494 ? -0.361 19.068 22.591 1.00 20.95 802 GLN A C 1
ATOM 3699 O O . GLN A 1 494 ? 0.630 18.366 22.803 1.00 23.46 802 GLN A O 1
ATOM 3705 N N . ILE A 1 495 ? -1.599 18.664 22.849 1.00 17.93 803 ILE A N 1
ATOM 3706 C CA . ILE A 1 495 ? -1.879 17.368 23.463 1.00 18.07 803 ILE A CA 1
ATOM 3707 C C . ILE A 1 495 ? -2.302 16.355 22.414 1.00 19.51 803 ILE A C 1
ATOM 3708 O O . ILE A 1 495 ? -1.737 15.263 22.324 1.00 22.71 803 ILE A O 1
ATOM 3713 N N . ASN A 1 496 ? -3.290 16.727 21.608 1.00 17.38 804 ASN A N 1
ATOM 3714 C CA . ASN A 1 496 ? -3.735 15.885 20.500 1.00 18.39 804 ASN A CA 1
ATOM 3715 C C . ASN A 1 496 ? -4.359 16.761 19.427 1.00 17.46 804 ASN A C 1
ATOM 3716 O O . ASN A 1 496 ? -5.510 17.174 19.547 1.00 16.27 804 ASN A O 1
ATOM 3721 N N . ASN A 1 497 ? -3.601 17.035 18.370 1.00 19.06 805 ASN A N 1
ATOM 3722 C CA A ASN A 1 497 ? -4.062 17.951 17.336 0.67 20.86 805 ASN A CA 1
ATOM 3723 C CA B ASN A 1 497 ? -4.054 17.946 17.326 0.33 21.01 805 ASN A CA 1
ATOM 3724 C C . ASN A 1 497 ? -5.309 17.458 16.605 1.00 19.76 805 ASN A C 1
ATOM 3725 O O . ASN A 1 497 ? -6.134 18.258 16.173 1.00 18.44 805 ASN A O 1
ATOM 3734 N N . LYS A 1 498 ? -5.450 16.141 16.474 1.00 16.45 806 LYS A N 1
ATOM 3735 C CA . LYS A 1 498 ? -6.636 15.583 15.830 1.00 16.11 806 LYS A CA 1
ATOM 3736 C C . LYS A 1 498 ? -7.873 15.742 16.713 1.00 13.99 806 LYS A C 1
ATOM 3737 O O . LYS A 1 498 ? -8.989 15.891 16.215 1.00 15.32 806 LYS A O 1
ATOM 3743 N N . ALA A 1 499 ? -7.671 15.716 18.023 1.00 12.08 807 ALA A N 1
ATOM 3744 C CA . ALA A 1 499 ? -8.759 15.988 18.951 1.00 15.93 807 ALA A CA 1
ATOM 3745 C C . ALA A 1 499 ? -9.172 17.461 18.853 1.00 15.61 807 ALA A C 1
ATOM 3746 O O . ALA A 1 499 ? -10.353 17.789 18.915 1.00 18.30 807 ALA A O 1
ATOM 3748 N N . ALA A 1 500 ? -8.188 18.338 18.689 1.00 14.93 808 ALA A N 1
ATOM 3749 C CA . ALA A 1 500 ? -8.446 19.775 18.572 1.00 16.52 808 ALA A CA 1
ATOM 3750 C C . ALA A 1 500 ? -9.312 20.111 17.353 1.00 17.99 808 ALA A C 1
ATOM 3751 O O . ALA A 1 500 ? -10.197 20.965 17.423 1.00 16.85 808 ALA A O 1
ATOM 3753 N N . THR A 1 501 ? -9.058 19.432 16.239 1.00 17.05 809 THR A N 1
ATOM 3754 C CA . THR A 1 501 ? -9.754 19.718 14.987 1.00 15.34 809 THR A CA 1
ATOM 3755 C C . THR A 1 501 ? -11.087 18.990 14.882 1.00 14.95 809 THR A C 1
ATOM 3756 O O . THR A 1 501 ? -11.863 19.239 13.963 1.00 18.05 809 THR A O 1
ATOM 3760 N N . GLY A 1 502 ? -11.347 18.072 15.809 1.00 14.14 810 GLY A N 1
ATOM 3761 C CA . GLY A 1 502 ? -12.573 17.298 15.771 1.00 12.40 810 GLY A CA 1
ATOM 3762 C C . GLY A 1 502 ? -12.433 15.975 15.027 1.00 15.12 810 GLY A C 1
ATOM 3763 O O . GLY A 1 502 ? -13.406 15.236 14.885 1.00 15.68 810 GLY A O 1
ATOM 3764 N N . GLU A 1 503 ? -11.229 15.676 14.549 1.00 13.39 811 GLU A N 1
ATOM 3765 C CA . GLU A 1 503 ? -10.984 14.417 13.834 1.00 14.37 811 GLU A CA 1
ATOM 3766 C C . GLU A 1 503 ? -11.000 13.194 14.750 1.00 16.62 811 GLU A C 1
ATOM 3767 O O . GLU A 1 503 ? -11.260 12.076 14.295 1.00 16.10 811 GLU A O 1
ATOM 3773 N N . GLU A 1 504 ? -10.692 13.413 16.026 1.00 16.73 812 GLU A N 1
ATOM 3774 C CA . GLU A 1 504 ? -10.713 12.368 17.047 1.00 15.93 812 GLU A CA 1
ATOM 3775 C C . GLU A 1 504 ? -11.428 12.882 18.289 1.00 14.65 812 GLU A C 1
ATOM 3776 O O . GLU A 1 504 ? -11.415 14.073 18.564 1.00 13.46 812 GLU A O 1
ATOM 3782 N N . VAL A 1 505 ? -12.045 11.979 19.045 1.00 13.04 813 VAL A N 1
ATOM 3783 C CA . VAL A 1 505 ? -12.611 12.344 20.338 1.00 14.53 813 VAL A CA 1
ATOM 3784 C C . VAL A 1 505 ? -11.464 12.452 21.339 1.00 15.38 813 VAL A C 1
ATOM 3785 O O . VAL A 1 505 ? -10.595 11.581 21.373 1.00 16.09 813 VAL A O 1
ATOM 3789 N N . PRO A 1 506 ? -11.435 13.534 22.139 1.00 13.81 814 PRO A N 1
ATOM 3790 C CA . PRO A 1 506 ? -10.383 13.675 23.155 1.00 15.31 814 PRO A CA 1
ATOM 3791 C C . PRO A 1 506 ? -10.373 12.486 24.112 1.00 15.90 814 PRO A C 1
ATOM 3792 O O . PRO A 1 506 ? -11.437 11.938 24.426 1.00 17.48 814 PRO A O 1
ATOM 3796 N N . ARG A 1 507 ? -9.192 12.088 24.570 1.00 16.46 815 ARG A N 1
ATOM 3797 C CA . ARG A 1 507 ? -9.087 10.933 25.457 1.00 17.36 815 ARG A CA 1
ATOM 3798 C C . ARG A 1 507 ? -8.688 11.325 26.878 1.00 18.21 815 ARG A C 1
ATOM 3799 O O . ARG A 1 507 ? -8.532 10.466 27.744 1.00 17.98 815 ARG A O 1
ATOM 3807 N N . THR A 1 508 ? -8.551 12.630 27.112 1.00 16.11 816 THR A N 1
ATOM 3808 C CA . THR A 1 508 ? -8.286 13.145 28.449 1.00 16.66 816 THR A CA 1
ATOM 3809 C C . THR A 1 508 ? -9.484 13.941 28.957 1.00 16.79 816 THR A C 1
ATOM 3810 O O . THR A 1 508 ? -10.416 14.233 28.208 1.00 17.29 816 THR A O 1
ATOM 3814 N N . ILE A 1 509 ? -9.451 14.271 30.242 1.00 16.67 817 ILE A N 1
ATOM 3815 C CA . ILE A 1 509 ? -10.445 15.152 30.844 1.00 16.66 817 ILE A CA 1
ATOM 3816 C C . ILE A 1 509 ? -9.976 16.598 30.686 1.00 19.07 817 ILE A C 1
ATOM 3817 O O . ILE A 1 509 ? -8.841 16.928 31.029 1.00 22.06 817 ILE A O 1
ATOM 3822 N N . ILE A 1 510 ? -10.848 17.454 30.161 1.00 13.51 818 ILE A N 1
ATOM 3823 C CA . ILE A 1 510 ? -10.459 18.810 29.800 1.00 13.63 818 ILE A CA 1
ATOM 3824 C C . ILE A 1 510 ? -11.093 19.814 30.755 1.00 16.30 818 ILE A C 1
ATOM 3825 O O . ILE A 1 510 ? -12.220 19.613 31.199 1.00 16.30 818 ILE A O 1
ATOM 3830 N N . VAL A 1 511 ? -10.350 20.872 31.080 1.00 17.38 819 VAL A N 1
ATOM 3831 C CA . VAL A 1 511 ? -10.842 21.948 31.933 1.00 16.33 819 VAL A CA 1
ATOM 3832 C C . VAL A 1 511 ? -11.073 23.205 31.111 1.00 17.80 819 VAL A C 1
ATOM 3833 O O . VAL A 1 511 ? -10.204 23.627 30.342 1.00 17.40 819 VAL A O 1
ATOM 3837 N N . THR A 1 512 ? -12.242 23.808 31.299 1.00 17.12 820 THR A N 1
ATOM 3838 C CA . THR A 1 512 ? -12.611 25.034 30.606 1.00 17.31 820 THR A CA 1
ATOM 3839 C C . THR A 1 512 ? -13.070 26.035 31.657 1.00 17.04 820 THR A C 1
ATOM 3840 O O . THR A 1 512 ? -13.905 25.709 32.495 1.00 16.86 820 THR A O 1
ATOM 3844 N N . THR A 1 513 ? -12.504 27.240 31.644 1.00 18.19 821 THR A N 1
ATOM 3845 C CA . THR A 1 513 ? -12.832 28.228 32.669 1.00 17.94 821 THR A CA 1
ATOM 3846 C C . THR A 1 513 ? -13.000 29.623 32.086 1.00 16.80 821 THR A C 1
ATOM 3847 O O . THR A 1 513 ? -12.395 29.955 31.074 1.00 15.76 821 THR A O 1
ATOM 3851 N N . ARG A 1 514 ? -13.809 30.447 32.746 1.00 15.60 822 ARG A N 1
ATOM 3852 C CA . ARG A 1 514 ? -13.967 31.834 32.323 1.00 15.03 822 ARG A CA 1
ATOM 3853 C C . ARG A 1 514 ? -12.642 32.599 32.366 1.00 16.78 822 ARG A C 1
ATOM 3854 O O . ARG A 1 514 ? -12.395 33.484 31.537 1.00 18.85 822 ARG A O 1
ATOM 3862 N N . SER A 1 515 ? -11.786 32.246 33.321 1.00 16.94 823 SER A N 1
ATOM 3863 C CA . SER A 1 515 ? -10.490 32.905 33.460 1.00 21.15 823 SER A CA 1
ATOM 3864 C C . SER A 1 515 ? -9.580 32.664 32.250 1.00 20.82 823 SER A C 1
ATOM 3865 O O . SER A 1 515 ? -8.720 33.488 31.945 1.00 21.23 823 SER A O 1
ATOM 3868 N N . GLN A 1 516 ? -9.776 31.541 31.560 1.00 18.77 824 GLN A N 1
ATOM 3869 C CA . GLN A 1 516 ? -9.018 31.256 30.343 1.00 17.94 824 GLN A CA 1
ATOM 3870 C C . GLN A 1 516 ? -9.249 32.320 29.275 1.00 18.76 824 GLN A C 1
ATOM 3871 O O . GLN A 1 516 ? -8.394 32.546 28.420 1.00 21.59 824 GLN A O 1
ATOM 3877 N N . TYR A 1 517 ? -10.403 32.977 29.330 1.00 17.60 825 TYR A N 1
ATOM 3878 C CA . TYR A 1 517 ? -10.783 33.916 28.281 1.00 17.30 825 TYR A CA 1
ATOM 3879 C C . TYR A 1 517 ? -10.991 35.345 28.755 1.00 18.89 825 TYR A C 1
ATOM 3880 O O . TYR A 1 517 ? -11.369 36.212 27.965 1.00 20.64 825 TYR A O 1
ATOM 3889 N N . GLY A 1 518 ? -10.733 35.594 30.035 1.00 17.92 826 GLY A N 1
ATOM 3890 C CA . GLY A 1 518 ? -10.863 36.933 30.589 1.00 17.99 826 GLY A CA 1
ATOM 3891 C C . GLY A 1 518 ? -12.310 37.325 30.820 1.00 19.02 826 GLY A C 1
ATOM 3892 O O . GLY A 1 518 ? -12.654 38.511 30.840 1.00 18.35 826 GLY A O 1
ATOM 3893 N N . LEU A 1 519 ? -13.159 36.321 31.003 1.00 20.10 827 LEU A N 1
ATOM 3894 C CA . LEU A 1 519 ? -14.581 36.533 31.258 1.00 19.89 827 LEU A CA 1
ATOM 3895 C C . LEU A 1 519 ? -14.843 36.736 32.747 1.00 21.70 827 LEU A C 1
ATOM 3896 O O . LEU A 1 519 ? -14.246 36.058 33.584 1.00 20.70 827 LEU A O 1
ATOM 3901 N N . PRO A 1 520 ? -15.746 37.668 33.088 1.00 24.53 828 PRO A N 1
ATOM 3902 C CA . PRO A 1 520 ? -16.011 37.952 34.503 1.00 25.75 828 PRO A CA 1
ATOM 3903 C C . PRO A 1 520 ? -16.684 36.781 35.217 1.00 24.80 828 PRO A C 1
ATOM 3904 O O . PRO A 1 520 ? -17.630 36.197 34.688 1.00 22.54 828 PRO A O 1
ATOM 3908 N N . GLU A 1 521 ? -16.193 36.460 36.411 1.00 27.07 829 GLU A N 1
ATOM 3909 C CA . GLU A 1 521 ? -16.730 35.374 37.227 1.00 31.22 829 GLU A CA 1
ATOM 3910 C C . GLU A 1 521 ? -18.081 35.718 37.844 1.00 35.46 829 GLU A C 1
ATOM 3911 O O . GLU A 1 521 ? -18.776 34.840 38.357 1.00 39.72 829 GLU A O 1
ATOM 3917 N N . ASP A 1 522 ? -18.446 36.994 37.817 1.00 34.32 830 ASP A N 1
ATOM 3918 C CA . ASP A 1 522 ? -19.631 37.448 38.541 1.00 38.69 830 ASP A CA 1
ATOM 3919 C C . ASP A 1 522 ? -20.604 38.237 37.675 1.00 38.32 830 ASP A C 1
ATOM 3920 O O . ASP A 1 522 ? -21.220 39.199 38.145 1.00 40.68 830 ASP A O 1
ATOM 3925 N N . ALA A 1 523 ? -20.747 37.829 36.419 1.00 35.19 831 ALA A N 1
ATOM 3926 C CA . ALA A 1 523 ? -21.619 38.540 35.493 1.00 31.87 831 ALA A CA 1
ATOM 3927 C C . ALA A 1 523 ? -22.187 37.639 34.400 1.00 25.03 831 ALA A C 1
ATOM 3928 O O . ALA A 1 523 ? -21.704 36.534 34.177 1.00 23.62 831 ALA A O 1
ATOM 3930 N N . ILE A 1 524 ? -23.227 38.129 33.733 1.00 22.11 832 ILE A N 1
ATOM 3931 C CA . ILE A 1 524 ? -23.882 37.416 32.642 1.00 17.57 832 ILE A CA 1
ATOM 3932 C C . ILE A 1 524 ? -23.063 37.530 31.359 1.00 17.87 832 ILE A C 1
ATOM 3933 O O . ILE A 1 524 ? -22.679 38.628 30.962 1.00 19.02 832 ILE A O 1
ATOM 3938 N N . VAL A 1 525 ? -22.789 36.397 30.719 1.00 14.72 833 VAL A N 1
ATOM 3939 C CA . VAL A 1 525 ? -22.016 36.397 29.475 1.00 17.22 833 VAL A CA 1
ATOM 3940 C C . VAL A 1 525 ? -22.916 36.114 28.277 1.00 16.41 833 VAL A C 1
ATOM 3941 O O . VAL A 1 525 ? -23.472 35.024 28.161 1.00 16.05 833 VAL A O 1
ATOM 3945 N N . TYR A 1 526 ? -23.093 37.118 27.417 1.00 15.30 834 TYR A N 1
ATOM 3946 C CA . TYR A 1 526 ? -23.777 36.930 26.137 1.00 14.65 834 TYR A CA 1
ATOM 3947 C C . TYR A 1 526 ? -22.726 36.688 25.071 1.00 17.22 834 TYR A C 1
ATOM 3948 O O . TYR A 1 526 ? -21.781 37.462 24.949 1.00 18.92 834 TYR A O 1
ATOM 3957 N N . CYS A 1 527 ? -22.892 35.638 24.279 1.00 16.90 835 CYS A N 1
ATOM 3958 C CA . CYS A 1 527 ? -21.887 35.343 23.260 1.00 13.99 835 CYS A CA 1
ATOM 3959 C C . CYS A 1 527 ? -22.426 35.365 21.833 1.00 14.57 835 CYS A C 1
ATOM 3960 O O . CYS A 1 527 ? -23.624 35.252 21.603 1.00 18.24 835 CYS A O 1
ATOM 3963 N N . ASN A 1 528 ? -21.520 35.536 20.874 1.00 13.48 836 ASN A N 1
ATOM 3964 C CA . ASN A 1 528 ? -21.818 35.263 19.476 1.00 14.03 836 ASN A CA 1
ATOM 3965 C C . ASN A 1 528 ? -20.503 34.913 18.798 1.00 14.41 836 ASN A C 1
ATOM 3966 O O . ASN A 1 528 ? -19.596 35.743 18.731 1.00 13.67 836 ASN A O 1
ATOM 3971 N N . PHE A 1 529 ? -20.396 33.678 18.319 1.00 12.70 837 PHE A N 1
ATOM 3972 C CA . PHE A 1 529 ? -19.125 33.182 17.789 1.00 13.88 837 PHE A CA 1
ATOM 3973 C C . PHE A 1 529 ? -19.045 33.167 16.260 1.00 16.64 837 PHE A C 1
ATOM 3974 O O . PHE A 1 529 ? -18.245 32.432 15.678 1.00 16.25 837 PHE A O 1
ATOM 3982 N N . ASN A 1 530 ? -19.865 33.983 15.608 1.00 14.41 838 ASN A N 1
ATOM 3983 C CA . ASN A 1 530 ? -19.849 34.045 14.153 1.00 15.56 838 ASN A CA 1
ATOM 3984 C C . ASN A 1 530 ? -18.750 34.948 13.613 1.00 14.64 838 ASN A C 1
ATOM 3985 O O . ASN A 1 530 ? -18.206 35.791 14.337 1.00 14.71 838 ASN A O 1
ATOM 3990 N N . GLN A 1 531 ? -18.432 34.766 12.336 1.00 10.54 839 GLN A N 1
ATOM 3991 C CA . GLN A 1 531 ? -17.610 35.739 11.631 1.00 12.37 839 GLN A CA 1
ATOM 3992 C C . GLN A 1 531 ? -18.302 37.086 11.753 1.00 14.65 839 GLN A C 1
ATOM 3993 O O . GLN A 1 531 ? -19.529 37.166 11.663 1.00 15.10 839 GLN A O 1
ATOM 3999 N N . LEU A 1 532 ? -17.513 38.138 11.944 1.00 15.26 840 LEU A N 1
ATOM 4000 C CA . LEU A 1 532 ? -18.050 39.466 12.235 1.00 15.08 840 LEU A CA 1
ATOM 4001 C C . LEU A 1 532 ? -18.870 40.057 11.089 1.00 16.07 840 LEU A C 1
ATOM 4002 O O . LEU A 1 532 ? -19.638 40.996 11.299 1.00 16.15 840 LEU A O 1
ATOM 4007 N N . TYR A 1 533 ? -18.722 39.504 9.885 1.00 13.71 841 TYR A N 1
ATOM 4008 C CA . TYR A 1 533 ? -19.445 40.029 8.728 1.00 15.40 841 TYR A CA 1
ATOM 4009 C C . TYR A 1 533 ? -20.968 39.981 8.903 1.00 13.74 841 TYR A C 1
ATOM 4010 O O . TYR A 1 533 ? -21.700 40.741 8.263 1.00 14.15 841 TYR A O 1
ATOM 4019 N N . LYS A 1 534 ? -21.440 39.091 9.771 1.00 14.84 842 LYS A N 1
ATOM 4020 C CA . LYS A 1 534 ? -22.875 38.911 9.979 1.00 15.37 842 LYS A CA 1
ATOM 4021 C C . LYS A 1 534 ? -23.498 40.005 10.839 1.00 16.94 842 LYS A C 1
ATOM 4022 O O . LYS A 1 534 ? -24.720 40.083 10.960 1.00 16.25 842 LYS A O 1
ATOM 4028 N N . ILE A 1 535 ? -22.659 40.838 11.446 1.00 15.82 843 ILE A N 1
ATOM 4029 C CA . ILE A 1 535 ? -23.153 41.936 12.275 1.00 16.89 843 ILE A CA 1
ATOM 4030 C C . ILE A 1 535 ? -23.379 43.181 11.423 1.00 17.83 843 ILE A C 1
ATOM 4031 O O . ILE A 1 535 ? -22.598 43.466 10.512 1.00 19.39 843 ILE A O 1
ATOM 4036 N N . ASP A 1 536 ? -24.457 43.908 11.708 1.00 18.01 844 ASP A N 1
ATOM 4037 C CA . ASP A 1 536 ? -24.728 45.183 11.053 1.00 18.14 844 ASP A CA 1
ATOM 4038 C C . ASP A 1 536 ? -25.031 46.236 12.132 1.00 15.90 844 ASP A C 1
ATOM 4039 O O . ASP A 1 536 ? -25.143 45.886 13.308 1.00 15.61 844 ASP A O 1
ATOM 4044 N N . PRO A 1 537 ? -25.132 47.524 11.751 1.00 15.33 845 PRO A N 1
ATOM 4045 C CA . PRO A 1 537 ? -25.398 48.546 12.774 1.00 17.35 845 PRO A CA 1
ATOM 4046 C C . PRO A 1 537 ? -26.640 48.288 13.636 1.00 19.60 845 PRO A C 1
ATOM 4047 O O . PRO A 1 537 ? -26.600 48.513 14.852 1.00 20.39 845 PRO A O 1
ATOM 4051 N N . SER A 1 538 ? -27.725 47.836 13.015 1.00 18.97 846 SER A N 1
ATOM 4052 C CA A SER A 1 538 ? -28.959 47.586 13.751 0.36 20.73 846 SER A CA 1
ATOM 4053 C CA C SER A 1 538 ? -28.967 47.565 13.731 0.64 20.93 846 SER A CA 1
ATOM 4054 C C . SER A 1 538 ? -28.777 46.475 14.782 1.00 20.03 846 SER A C 1
ATOM 4055 O O . SER A 1 538 ? -29.362 46.527 15.869 1.00 17.89 846 SER A O 1
ATOM 4060 N N . THR A 1 539 ? -27.957 45.481 14.450 1.00 18.83 847 THR A N 1
ATOM 4061 C CA . THR A 1 539 ? -27.702 44.373 15.364 1.00 19.54 847 THR A CA 1
ATOM 4062 C C . THR A 1 539 ? -26.855 44.813 16.554 1.00 17.43 847 THR A C 1
ATOM 4063 O O . THR A 1 539 ? -27.163 44.477 17.694 1.00 15.87 847 THR A O 1
ATOM 4067 N N . LEU A 1 540 ? -25.781 45.555 16.298 1.00 16.90 848 LEU A N 1
ATOM 4068 C CA . LEU A 1 540 ? -24.927 45.992 17.401 1.00 18.22 848 LEU A CA 1
ATOM 4069 C C . LEU A 1 540 ? -25.702 46.926 18.341 1.00 17.94 848 LEU A C 1
ATOM 4070 O O . LEU A 1 540 ? -25.526 46.875 19.563 1.00 17.87 848 LEU A O 1
ATOM 4075 N N . GLN A 1 541 ? -26.581 47.751 17.778 1.00 19.64 849 GLN A N 1
ATOM 4076 C CA . GLN A 1 541 ? -27.413 48.637 18.596 1.00 19.68 849 GLN A CA 1
ATOM 4077 C C . GLN A 1 541 ? -28.339 47.823 19.501 1.00 20.26 849 GLN A C 1
ATOM 4078 O O . GLN A 1 541 ? -28.520 48.154 20.673 1.00 22.32 849 GLN A O 1
ATOM 4084 N N . MET A 1 542 ? -28.919 46.759 18.951 1.00 18.80 850 MET A N 1
ATOM 4085 C CA A MET A 1 542 ? -29.764 45.851 19.723 0.58 17.34 850 MET A CA 1
ATOM 4086 C CA B MET A 1 542 ? -29.770 45.861 19.723 0.42 17.56 850 MET A CA 1
ATOM 4087 C C . MET A 1 542 ? -28.999 45.274 20.904 1.00 17.87 850 MET A C 1
ATOM 4088 O O . MET A 1 542 ? -29.495 45.249 22.035 1.00 18.29 850 MET A O 1
ATOM 4097 N N . TRP A 1 543 ? -27.788 44.802 20.627 1.00 17.77 851 TRP A N 1
ATOM 4098 C CA . TRP A 1 543 ? -26.933 44.208 21.646 1.00 17.20 851 TRP A CA 1
ATOM 4099 C C . TRP A 1 543 ? -26.530 45.236 22.695 1.00 18.44 851 TRP A C 1
ATOM 4100 O O . TRP A 1 543 ? -26.429 44.920 23.882 1.00 17.87 851 TRP A O 1
ATOM 4111 N N . ALA A 1 544 ? -26.306 46.469 22.251 1.00 17.79 852 ALA A N 1
ATOM 4112 C CA . ALA A 1 544 ? -25.968 47.550 23.165 1.00 20.14 852 ALA A CA 1
ATOM 4113 C C . ALA A 1 544 ? -27.125 47.837 24.114 1.00 21.47 852 ALA A C 1
ATOM 4114 O O . ALA A 1 544 ? -26.914 48.116 25.298 1.00 21.19 852 ALA A O 1
ATOM 4116 N N . ASN A 1 545 ? -28.347 47.777 23.591 1.00 19.46 853 ASN A N 1
ATOM 4117 C CA . ASN A 1 545 ? -29.527 48.053 24.404 1.00 21.39 853 ASN A CA 1
ATOM 4118 C C . ASN A 1 545 ? -29.682 46.999 25.489 1.00 19.60 853 ASN A C 1
ATOM 4119 O O . ASN A 1 545 ? -30.135 47.291 26.598 1.00 20.37 853 ASN A O 1
ATOM 4124 N N . ILE A 1 546 ? -29.292 45.773 25.155 1.00 18.12 854 ILE A N 1
ATOM 4125 C CA . ILE A 1 546 ? -29.369 44.650 26.078 1.00 19.71 854 ILE A CA 1
ATOM 4126 C C . ILE A 1 546 ? -28.334 44.789 27.190 1.00 20.28 854 ILE A C 1
ATOM 4127 O O . ILE A 1 546 ? -28.664 44.668 28.370 1.00 19.95 854 ILE A O 1
ATOM 4132 N N . LEU A 1 547 ? -27.089 45.066 26.812 1.00 17.24 855 LEU A N 1
ATOM 4133 C CA . LEU A 1 547 ? -26.018 45.269 27.785 1.00 18.91 855 LEU A CA 1
ATOM 4134 C C . LEU A 1 547 ? -26.341 46.395 28.769 1.00 19.99 855 LEU A C 1
ATOM 4135 O O . LEU A 1 547 ? -26.105 46.272 29.973 1.00 20.32 855 LEU A O 1
ATOM 4140 N N . LYS A 1 548 ? -26.874 47.492 28.242 1.00 18.69 856 LYS A N 1
ATOM 4141 C CA . LYS A 1 548 ? -27.262 48.633 29.065 1.00 21.83 856 LYS A CA 1
ATOM 4142 C C . LYS A 1 548 ? -28.321 48.267 30.103 1.00 22.49 856 LYS A C 1
ATOM 4143 O O . LYS A 1 548 ? -28.339 48.825 31.198 1.00 24.46 856 LYS A O 1
ATOM 4149 N N . ARG A 1 549 ? -29.204 47.339 29.749 1.00 20.63 857 ARG A N 1
ATOM 4150 C CA . ARG A 1 549 ? -30.292 46.933 30.642 1.00 22.34 857 ARG A CA 1
ATOM 4151 C C . ARG A 1 549 ? -29.874 45.883 31.672 1.00 22.96 857 ARG A C 1
ATOM 4152 O O . ARG A 1 549 ? -30.598 45.635 32.638 1.00 22.47 857 ARG A O 1
ATOM 4160 N N . VAL A 1 550 ? -28.713 45.268 31.461 1.00 19.41 858 VAL A N 1
ATOM 4161 C CA . VAL A 1 550 ? -28.226 44.210 32.341 1.00 19.85 858 VAL A CA 1
ATOM 4162 C C . VAL A 1 550 ? -26.832 44.588 32.834 1.00 23.44 858 VAL A C 1
ATOM 4163 O O . VAL A 1 550 ? -25.832 44.226 32.207 1.00 24.19 858 VAL A O 1
ATOM 4167 N N . PRO A 1 551 ? -26.765 45.338 33.948 1.00 28.10 859 PRO A N 1
ATOM 4168 C CA . PRO A 1 551 ? -25.534 45.934 34.484 1.00 30.37 859 PRO A CA 1
ATOM 4169 C C . PRO A 1 551 ? -24.392 44.938 34.586 1.00 30.30 859 PRO A C 1
ATOM 4170 O O . PRO A 1 551 ? -23.270 45.213 34.157 1.00 29.58 859 PRO A O 1
ATOM 4174 N N . ASN A 1 552 ? -24.686 43.774 35.143 1.00 30.11 860 ASN A N 1
ATOM 4175 C CA . ASN A 1 552 ? -23.675 42.758 35.311 1.00 36.11 860 ASN A CA 1
ATOM 4176 C C . ASN A 1 552 ? -23.655 41.879 34.071 1.00 34.47 860 ASN A C 1
ATOM 4177 O O . ASN A 1 552 ? -24.121 40.738 34.126 1.00 35.67 860 ASN A O 1
ATOM 4182 N N . SER A 1 553 ? -23.150 42.414 32.953 1.00 25.66 861 SER A N 1
ATOM 4183 C CA . SER A 1 553 ? -23.070 41.629 31.714 1.00 20.12 861 SER A CA 1
ATOM 4184 C C . SER A 1 553 ? -22.007 42.076 30.711 1.00 16.93 861 SER A C 1
ATOM 4185 O O . SER A 1 553 ? -21.695 43.263 30.580 1.00 19.46 861 SER A O 1
ATOM 4188 N N . VAL A 1 554 ? -21.482 41.101 29.979 1.00 16.45 862 VAL A N 1
ATOM 4189 C CA . VAL A 1 554 ? -20.545 41.377 28.898 1.00 16.45 862 VAL A CA 1
ATOM 4190 C C . VAL A 1 554 ? -20.990 40.698 27.610 1.00 18.34 862 VAL A C 1
ATOM 4191 O O . VAL A 1 554 ? -21.758 39.735 27.631 1.00 19.82 862 VAL A O 1
ATOM 4195 N N . LEU A 1 555 ? -20.500 41.205 26.484 1.00 18.08 863 LEU A N 1
ATOM 4196 C CA . LEU A 1 555 ? -20.717 40.556 25.201 1.00 17.68 863 LEU A CA 1
ATOM 4197 C C . LEU A 1 555 ? -19.408 39.907 24.776 1.00 17.44 863 LEU A C 1
ATOM 4198 O O . LEU A 1 555 ? -18.355 40.539 24.834 1.00 18.93 863 LEU A O 1
ATOM 4203 N N . TRP A 1 556 ? -19.483 38.647 24.352 1.00 13.78 864 TRP A N 1
ATOM 4204 C CA . TRP A 1 556 ? -18.302 37.859 24.019 1.00 14.99 864 TRP A CA 1
ATOM 4205 C C . TRP A 1 556 ? -18.268 37.612 22.514 1.00 14.63 864 TRP A C 1
ATOM 4206 O O . TRP A 1 556 ? -19.130 36.908 21.977 1.00 14.74 864 TRP A O 1
ATOM 4217 N N . LEU A 1 557 ? -17.280 38.202 21.836 1.00 14.39 865 LEU A N 1
ATOM 4218 C CA . LEU A 1 557 ? -17.139 38.074 20.383 1.00 14.52 865 LEU A CA 1
ATOM 4219 C C . LEU A 1 557 ? -15.772 37.506 19.995 1.00 14.37 865 LEU A C 1
ATOM 4220 O O . LEU A 1 557 ? -14.887 37.371 20.835 1.00 14.90 865 LEU A O 1
ATOM 4225 N N . LEU A 1 558 ? -15.599 37.205 18.710 1.00 13.37 866 LEU A N 1
ATOM 4226 C CA . LEU A 1 558 ? -14.344 36.645 18.224 1.00 11.39 866 LEU A CA 1
ATOM 4227 C C . LEU A 1 558 ? -13.600 37.609 17.300 1.00 11.88 866 LEU A C 1
ATOM 4228 O O . LEU A 1 558 ? -14.216 38.421 16.616 1.00 13.32 866 LEU A O 1
ATOM 4233 N N . ARG A 1 559 ? -12.278 37.498 17.286 1.00 14.09 867 ARG A N 1
ATOM 4234 C CA . ARG A 1 559 ? -11.448 38.214 16.319 1.00 14.89 867 ARG A CA 1
ATOM 4235 C C . ARG A 1 559 ? -11.528 37.502 14.975 1.00 13.24 867 ARG A C 1
ATOM 4236 O O . ARG A 1 559 ? -10.638 36.726 14.602 1.00 15.13 867 ARG A O 1
ATOM 4244 N N . PHE A 1 560 ? -12.607 37.772 14.249 1.00 13.59 868 PHE A N 1
ATOM 4245 C CA . PHE A 1 560 ? -12.979 36.958 13.097 1.00 13.88 868 PHE A CA 1
ATOM 4246 C C . PHE A 1 560 ? -13.410 37.850 11.936 1.00 14.49 868 PHE A C 1
ATOM 4247 O O . PHE A 1 560 ? -14.568 37.803 11.535 1.00 13.56 868 PHE A O 1
ATOM 4255 N N . PRO A 1 561 ? -12.479 38.638 11.361 1.00 16.38 869 PRO A N 1
ATOM 4256 C CA . PRO A 1 561 ? -11.043 38.748 11.654 1.00 17.65 869 PRO A CA 1
ATOM 4257 C C . PRO A 1 561 ? -10.739 39.793 12.720 1.00 17.43 869 PRO A C 1
ATOM 4258 O O . PRO A 1 561 ? -11.604 40.615 13.040 1.00 17.34 869 PRO A O 1
ATOM 4262 N N . ALA A 1 562 ? -9.513 39.772 13.240 1.00 14.56 870 ALA A N 1
ATOM 4263 C CA . ALA A 1 562 ? -9.091 40.724 14.268 1.00 15.64 870 ALA A CA 1
ATOM 4264 C C . ALA A 1 562 ? -9.269 42.181 13.852 1.00 16.52 870 ALA A C 1
ATOM 4265 O O . ALA A 1 562 ? -9.613 43.028 14.680 1.00 16.03 870 ALA A O 1
ATOM 4267 N N . VAL A 1 563 ? -9.035 42.484 12.577 1.00 14.64 871 VAL A N 1
ATOM 4268 C CA . VAL A 1 563 ? -9.165 43.866 12.110 1.00 18.90 871 VAL A CA 1
ATOM 4269 C C . VAL A 1 563 ? -10.584 44.441 12.264 1.00 20.37 871 VAL A C 1
ATOM 4270 O O . VAL A 1 563 ? -10.789 45.643 12.119 1.00 21.22 871 VAL A O 1
ATOM 4274 N N . GLY A 1 564 ? -11.550 43.583 12.579 1.00 18.87 872 GLY A N 1
ATOM 4275 C CA . GLY A 1 564 ? -12.907 44.025 12.855 1.00 18.89 872 GLY A CA 1
ATOM 4276 C C . GLY A 1 564 ? -13.096 44.488 14.291 1.00 19.44 872 GLY A C 1
ATOM 4277 O O . GLY A 1 564 ? -14.020 45.248 14.591 1.00 18.71 872 GLY A O 1
ATOM 4278 N N . GLU A 1 565 ? -12.212 44.043 15.180 1.00 20.33 873 GLU A N 1
ATOM 4279 C CA . GLU A 1 565 ? -12.300 44.404 16.596 1.00 20.34 873 GLU A CA 1
ATOM 4280 C C . GLU A 1 565 ? -12.319 45.916 16.890 1.00 19.88 873 GLU A C 1
ATOM 4281 O O . GLU A 1 565 ? -13.190 46.387 17.625 1.00 20.21 873 GLU A O 1
ATOM 4287 N N . PRO A 1 566 ? -11.370 46.686 16.325 1.00 20.35 874 PRO A N 1
ATOM 4288 C CA . PRO A 1 566 ? -11.429 48.117 16.642 1.00 20.31 874 PRO A CA 1
ATOM 4289 C C . PRO A 1 566 ? -12.666 48.816 16.073 1.00 21.80 874 PRO A C 1
ATOM 4290 O O . PRO A 1 566 ? -13.093 49.827 16.630 1.00 21.76 874 PRO A O 1
ATOM 4294 N N . ASN A 1 567 ? -13.232 48.295 14.987 1.00 17.91 875 ASN A N 1
ATOM 4295 C CA . ASN A 1 567 ? -14.444 48.889 14.430 1.00 18.91 875 ASN A CA 1
ATOM 4296 C C . ASN A 1 567 ? -15.655 48.654 15.330 1.00 18.96 875 ASN A C 1
ATOM 4297 O O . ASN A 1 567 ? -16.418 49.577 15.610 1.00 20.64 875 ASN A O 1
ATOM 4302 N N . ILE A 1 568 ? -15.820 47.417 15.786 1.00 18.47 876 ILE A N 1
ATOM 4303 C CA . ILE A 1 568 ? -16.870 47.090 16.746 1.00 18.36 876 ILE A CA 1
ATOM 4304 C C . ILE A 1 568 ? -16.725 47.910 18.024 1.00 20.08 876 ILE A C 1
ATOM 4305 O O . ILE A 1 568 ? -17.705 48.459 18.548 1.00 20.17 876 ILE A O 1
ATOM 4310 N N . GLN A 1 569 ? -15.501 48.006 18.529 1.00 21.39 877 GLN A N 1
ATOM 4311 C CA . GLN A 1 569 ? -15.273 48.746 19.765 1.00 26.10 877 GLN A CA 1
ATOM 4312 C C . GLN A 1 569 ? -15.589 50.233 19.619 1.00 26.83 877 GLN A C 1
ATOM 4313 O O . GLN A 1 569 ? -16.142 50.847 20.537 1.00 26.37 877 GLN A O 1
ATOM 4319 N N . GLN A 1 570 ? -15.256 50.812 18.469 1.00 25.34 878 GLN A N 1
ATOM 4320 C CA . GLN A 1 570 ? -15.542 52.226 18.242 1.00 27.39 878 GLN A CA 1
ATOM 4321 C C . GLN A 1 570 ? -17.044 52.489 18.209 1.00 25.72 878 GLN A C 1
ATOM 4322 O O . GLN A 1 570 ? -17.534 53.429 18.838 1.00 25.52 878 GLN A O 1
ATOM 4328 N N . TYR A 1 571 ? -17.773 51.659 17.470 1.00 22.31 879 TYR A N 1
ATOM 4329 C CA . TYR A 1 571 ? -19.221 51.806 17.377 1.00 22.41 879 TYR A CA 1
ATOM 4330 C C . TYR A 1 571 ? -19.885 51.568 18.728 1.00 23.61 879 TYR A C 1
ATOM 4331 O O . TYR A 1 571 ? -20.829 52.270 19.093 1.00 24.15 879 TYR A O 1
ATOM 4340 N N . ALA A 1 572 ? -19.374 50.588 19.469 1.00 21.51 880 ALA A N 1
ATOM 4341 C CA . ALA A 1 572 ? -19.869 50.297 20.811 1.00 25.18 880 ALA A CA 1
ATOM 4342 C C . ALA A 1 572 ? -19.695 51.501 21.734 1.00 27.33 880 ALA A C 1
ATOM 4343 O O . ALA A 1 572 ? -20.605 51.855 22.489 1.00 28.89 880 ALA A O 1
ATOM 4345 N N . GLN A 1 573 ? -18.520 52.120 21.671 1.00 29.52 881 GLN A N 1
ATOM 4346 C CA . GLN A 1 573 ? -18.224 53.309 22.465 1.00 33.79 881 GLN A CA 1
ATOM 4347 C C . GLN A 1 573 ? -19.142 54.465 22.078 1.00 33.12 881 GLN A C 1
ATOM 4348 O O . GLN A 1 573 ? -19.577 55.238 22.936 1.00 34.92 881 GLN A O 1
ATOM 4354 N N . ASN A 1 574 ? -19.438 54.580 20.787 1.00 30.98 882 ASN A N 1
ATOM 4355 C CA . ASN A 1 574 ? -20.368 55.601 20.312 1.00 34.61 882 ASN A CA 1
ATOM 4356 C C . ASN A 1 574 ? -21.773 55.363 20.855 1.00 35.71 882 ASN A C 1
ATOM 4357 O O . ASN A 1 574 ? -22.540 56.305 21.057 1.00 35.18 882 ASN A O 1
ATOM 4362 N N . MET A 1 575 ? -22.103 54.095 21.089 1.00 35.31 883 MET A N 1
ATOM 4363 C CA . MET A 1 575 ? -23.410 53.723 21.625 1.00 36.77 883 MET A CA 1
ATOM 4364 C C . MET A 1 575 ? -23.454 53.829 23.148 1.00 38.17 883 MET A C 1
ATOM 4365 O O . MET A 1 575 ? -24.492 53.593 23.759 1.00 39.99 883 MET A O 1
ATOM 4370 N N . GLY A 1 576 ? -22.326 54.178 23.759 1.00 38.49 884 GLY A N 1
ATOM 4371 C CA . GLY A 1 576 ? -22.282 54.405 25.194 1.00 40.54 884 GLY A CA 1
ATOM 4372 C C . GLY A 1 576 ? -21.799 53.229 26.025 1.00 41.31 884 GLY A C 1
ATOM 4373 O O . GLY A 1 576 ? -21.970 53.218 27.245 1.00 42.23 884 GLY A O 1
ATOM 4374 N N . LEU A 1 577 ? -21.194 52.241 25.370 1.00 37.46 885 LEU A N 1
ATOM 4375 C CA . LEU A 1 577 ? -20.644 51.079 26.062 1.00 37.02 885 LEU A CA 1
ATOM 4376 C C . LEU A 1 577 ? -19.135 51.201 26.224 1.00 38.87 885 LEU A C 1
ATOM 4377 O O . LEU A 1 577 ? -18.413 51.294 25.234 1.00 39.79 885 LEU A O 1
ATOM 4382 N N . PRO A 1 578 ? -18.651 51.196 27.474 1.00 37.43 886 PRO A N 1
ATOM 4383 C CA . PRO A 1 578 ? -17.203 51.173 27.713 1.00 35.89 886 PRO A CA 1
ATOM 4384 C C . PRO A 1 578 ? -16.540 49.913 27.153 1.00 34.24 886 PRO A C 1
ATOM 4385 O O . PRO A 1 578 ? -17.207 48.894 26.951 1.00 31.65 886 PRO A O 1
ATOM 4389 N N . GLN A 1 579 ? -15.234 49.993 26.913 1.00 34.62 887 GLN A N 1
ATOM 4390 C CA . GLN A 1 579 ? -14.486 48.904 26.287 1.00 35.74 887 GLN A CA 1
ATOM 4391 C C . GLN A 1 579 ? -14.620 47.586 27.046 1.00 33.33 887 GLN A C 1
ATOM 4392 O O . GLN A 1 579 ? -14.575 46.506 26.451 1.00 33.24 887 GLN A O 1
ATOM 4398 N N . ASN A 1 580 ? -14.802 47.677 28.360 1.00 34.53 888 ASN A N 1
ATOM 4399 C CA . ASN A 1 580 ? -14.855 46.485 29.202 1.00 34.29 888 ASN A CA 1
ATOM 4400 C C . ASN A 1 580 ? -16.163 45.697 29.113 1.00 30.11 888 ASN A C 1
ATOM 4401 O O . ASN A 1 580 ? -16.318 44.677 29.782 1.00 33.65 888 ASN A O 1
ATOM 4406 N N . ARG A 1 581 ? -17.105 46.165 28.301 1.00 25.36 889 ARG A N 1
ATOM 4407 C CA . ARG A 1 581 ? -18.386 45.470 28.177 1.00 23.96 889 ARG A CA 1
ATOM 4408 C C . ARG A 1 581 ? -18.328 44.448 27.051 1.00 22.15 889 ARG A C 1
ATOM 4409 O O . ARG A 1 581 ? -19.189 43.579 26.954 1.00 20.48 889 ARG A O 1
ATOM 4417 N N . ILE A 1 582 ? -17.315 44.565 26.195 1.00 21.99 890 ILE A N 1
ATOM 4418 C CA . ILE A 1 582 ? -17.136 43.621 25.093 1.00 19.89 890 ILE A CA 1
ATOM 4419 C C . ILE A 1 582 ? -15.790 42.915 25.201 1.00 19.70 890 ILE A C 1
ATOM 4420 O O . ILE A 1 582 ? -14.746 43.554 25.310 1.00 21.49 890 ILE A O 1
ATOM 4425 N N . ILE A 1 583 ? -15.826 41.589 25.177 1.00 17.06 891 ILE A N 1
ATOM 4426 C CA . ILE A 1 583 ? -14.622 40.788 25.326 1.00 19.22 891 ILE A CA 1
ATOM 4427 C C . ILE A 1 583 ? -14.376 39.995 24.047 1.00 17.97 891 ILE A C 1
ATOM 4428 O O . ILE A 1 583 ? -15.276 39.326 23.543 1.00 17.04 891 ILE A O 1
ATOM 4433 N N . PHE A 1 584 ? -13.162 40.104 23.511 1.00 16.91 892 PHE A N 1
ATOM 4434 C CA . PHE A 1 584 ? -12.787 39.381 22.303 1.00 15.50 892 PHE A CA 1
ATOM 4435 C C . PHE A 1 584 ? -11.857 38.213 22.606 1.00 15.33 892 PHE A C 1
ATOM 4436 O O . PHE A 1 584 ? -10.988 38.305 23.473 1.00 18.78 892 PHE A O 1
ATOM 4444 N N . SER A 1 585 ? -12.065 37.111 21.894 1.00 11.87 893 SER A N 1
ATOM 4445 C CA . SER A 1 585 ? -11.178 35.960 21.961 1.00 14.29 893 SER A CA 1
ATOM 4446 C C . SER A 1 585 ? -10.728 35.641 20.544 1.00 14.83 893 SER A C 1
ATOM 4447 O O . SER A 1 585 ? -11.425 35.978 19.583 1.00 14.11 893 SER A O 1
ATOM 4450 N N . PRO A 1 586 ? -9.567 34.986 20.407 1.00 15.05 894 PRO A N 1
ATOM 4451 C CA . PRO A 1 586 ? -9.142 34.506 19.090 1.00 16.01 894 PRO A CA 1
ATOM 4452 C C . PRO A 1 586 ? -10.054 33.381 18.612 1.00 16.19 894 PRO A C 1
ATOM 4453 O O . PRO A 1 586 ? -10.687 32.707 19.436 1.00 15.24 894 PRO A O 1
ATOM 4457 N N . VAL A 1 587 ? -10.127 33.196 17.297 1.00 17.27 895 VAL A N 1
ATOM 4458 C CA . VAL A 1 587 ? -10.746 32.013 16.716 1.00 15.42 895 VAL A CA 1
ATOM 4459 C C . VAL A 1 587 ? -9.990 30.813 17.279 1.00 15.41 895 VAL A C 1
ATOM 4460 O O . VAL A 1 587 ? -8.777 30.878 17.486 1.00 14.74 895 VAL A O 1
ATOM 4464 N N . ALA A 1 588 ? -10.711 29.732 17.549 1.00 13.15 896 ALA A N 1
ATOM 4465 C CA . ALA A 1 588 ? -10.132 28.577 18.226 1.00 12.88 896 ALA A CA 1
ATOM 4466 C C . ALA A 1 588 ? -10.234 27.330 17.354 1.00 14.42 896 ALA A C 1
ATOM 4467 O O . ALA A 1 588 ? -11.030 27.293 16.418 1.00 13.49 896 ALA A O 1
ATOM 4469 N N . PRO A 1 589 ? -9.424 26.300 17.658 1.00 13.24 897 PRO A N 1
ATOM 4470 C CA . PRO A 1 589 ? -9.637 24.998 17.017 1.00 16.12 897 PRO A CA 1
ATOM 4471 C C . PRO A 1 589 ? -11.068 24.533 17.263 1.00 15.18 897 PRO A C 1
ATOM 4472 O O . PRO A 1 589 ? -11.669 24.939 18.262 1.00 12.44 897 PRO A O 1
ATOM 4476 N N . LYS A 1 590 ? -11.585 23.703 16.360 1.00 13.63 898 LYS A N 1
ATOM 4477 C CA . LYS A 1 590 ? -12.988 23.287 16.348 1.00 12.85 898 LYS A CA 1
ATOM 4478 C C . LYS A 1 590 ? -13.511 22.826 17.710 1.00 13.61 898 LYS A C 1
ATOM 4479 O O . LYS A 1 590 ? -14.541 23.315 18.188 1.00 12.08 898 LYS A O 1
ATOM 4485 N N . GLU A 1 591 ? -12.801 21.894 18.338 1.00 14.33 899 GLU A N 1
ATOM 4486 C CA . GLU A 1 591 ? -13.253 21.329 19.614 1.00 13.00 899 GLU A CA 1
ATOM 4487 C C . GLU A 1 591 ? -13.302 22.377 20.721 1.00 13.84 899 GLU A C 1
ATOM 4488 O O . GLU A 1 591 ? -14.253 22.404 21.516 1.00 13.25 899 GLU A O 1
ATOM 4494 N N . GLU A 1 592 ? -12.284 23.236 20.780 1.00 12.26 900 GLU A N 1
ATOM 4495 C CA . GLU A 1 592 ? -12.238 24.282 21.809 1.00 15.41 900 GLU A CA 1
ATOM 4496 C C . GLU A 1 592 ? -13.366 25.296 21.622 1.00 14.48 900 GLU A C 1
ATOM 4497 O O . GLU A 1 592 ? -13.978 25.758 22.591 1.00 12.24 900 GLU A O 1
ATOM 4503 N N . HIS A 1 593 ? -13.623 25.643 20.368 1.00 14.93 901 HIS A N 1
ATOM 4504 C CA . HIS A 1 593 ? -14.735 26.513 20.003 1.00 13.45 901 HIS A CA 1
ATOM 4505 C C . HIS A 1 593 ? -16.079 25.984 20.518 1.00 13.66 901 HIS A C 1
ATOM 4506 O O . HIS A 1 593 ? -16.839 26.718 21.158 1.00 12.60 901 HIS A O 1
ATOM 4513 N N . VAL A 1 594 ? -16.370 24.710 20.262 1.00 11.79 902 VAL A N 1
ATOM 4514 C CA . VAL A 1 594 ? -17.623 24.126 20.744 1.00 12.60 902 VAL A CA 1
ATOM 4515 C C . VAL A 1 594 ? -17.619 24.021 22.268 1.00 14.73 902 VAL A C 1
ATOM 4516 O O . VAL A 1 594 ? -18.588 24.397 22.930 1.00 13.40 902 VAL A O 1
ATOM 4520 N N . ARG A 1 595 ? -16.510 23.546 22.825 1.00 14.03 903 ARG A N 1
ATOM 4521 C CA . ARG A 1 595 ? -16.397 23.366 24.274 1.00 14.29 903 ARG A CA 1
ATOM 4522 C C . ARG A 1 595 ? -16.542 24.668 25.072 1.00 14.01 903 ARG A C 1
ATOM 4523 O O . ARG A 1 595 ? -17.209 24.699 26.111 1.00 12.92 903 ARG A O 1
ATOM 4531 N N . ARG A 1 596 ? -15.931 25.749 24.595 1.00 13.61 904 ARG A N 1
ATOM 4532 C CA . ARG A 1 596 ? -15.977 26.999 25.355 1.00 15.80 904 ARG A CA 1
ATOM 4533 C C . ARG A 1 596 ? -17.352 27.674 25.362 1.00 13.39 904 ARG A C 1
ATOM 4534 O O . ARG A 1 596 ? -17.605 28.550 26.178 1.00 11.68 904 ARG A O 1
ATOM 4542 N N . GLY A 1 597 ? -18.243 27.259 24.469 1.00 12.65 905 GLY A N 1
ATOM 4543 C CA . GLY A 1 597 ? -19.614 27.743 24.501 1.00 13.60 905 GLY A CA 1
ATOM 4544 C C . GLY A 1 597 ? -20.285 27.479 25.840 1.00 14.18 905 GLY A C 1
ATOM 4545 O O . GLY A 1 597 ? -21.206 28.199 26.230 1.00 12.91 905 GLY A O 1
ATOM 4546 N N . GLN A 1 598 ? -19.815 26.462 26.561 1.00 14.01 906 GLN A N 1
ATOM 4547 C CA . GLN A 1 598 ? -20.361 26.133 27.884 1.00 14.29 906 GLN A CA 1
ATOM 4548 C C . GLN A 1 598 ? -20.158 27.266 28.894 1.00 17.45 906 GLN A C 1
ATOM 4549 O O . GLN A 1 598 ? -20.828 27.312 29.924 1.00 18.37 906 GLN A O 1
ATOM 4555 N N . LEU A 1 599 ? -19.222 28.167 28.609 1.00 16.32 907 LEU A N 1
ATOM 4556 C CA . LEU A 1 599 ? -18.912 29.262 29.532 1.00 15.62 907 LEU A CA 1
ATOM 4557 C C . LEU A 1 599 ? -19.895 30.422 29.438 1.00 16.98 907 LEU A C 1
ATOM 4558 O O . LEU A 1 599 ? -19.983 31.244 30.356 1.00 16.63 907 LEU A O 1
ATOM 4563 N N . ALA A 1 600 ? -20.625 30.507 28.331 1.00 15.09 908 ALA A N 1
ATOM 4564 C CA . ALA A 1 600 ? -21.577 31.608 28.162 1.00 14.35 908 ALA A CA 1
ATOM 4565 C C . ALA A 1 600 ? -22.887 31.315 28.875 1.00 14.56 908 ALA A C 1
ATOM 4566 O O . ALA A 1 600 ? -23.215 30.156 29.151 1.00 14.80 908 ALA A O 1
ATOM 4568 N N . ASP A 1 601 ? -23.647 32.365 29.173 1.00 15.50 909 ASP A N 1
ATOM 4569 C CA . ASP A 1 601 ? -24.985 32.167 29.705 1.00 15.23 909 ASP A CA 1
ATOM 4570 C C . ASP A 1 601 ? -25.993 32.037 28.565 1.00 15.14 909 ASP A C 1
ATOM 4571 O O . ASP A 1 601 ? -26.874 31.175 28.593 1.00 14.36 909 ASP A O 1
ATOM 4576 N N . VAL A 1 602 ? -25.851 32.910 27.572 1.00 15.12 910 VAL A N 1
ATOM 4577 C CA . VAL A 1 602 ? -26.818 33.068 26.486 1.00 18.24 910 VAL A CA 1
ATOM 4578 C C . VAL A 1 602 ? -26.082 33.437 25.198 1.00 17.53 910 VAL A C 1
ATOM 4579 O O . VAL A 1 602 ? -25.136 34.220 25.232 1.00 14.83 910 VAL A O 1
ATOM 4583 N N . CYS A 1 603 ? -26.514 32.883 24.069 1.00 15.24 911 CYS A N 1
ATOM 4584 C CA . CYS A 1 603 ? -26.005 33.310 22.766 1.00 15.39 911 CYS A CA 1
ATOM 4585 C C . CYS A 1 603 ? -26.987 34.278 22.115 1.00 16.43 911 CYS A C 1
ATOM 4586 O O . CYS A 1 603 ? -28.195 34.026 22.093 1.00 15.53 911 CYS A O 1
ATOM 4589 N N . LEU A 1 604 ? -26.476 35.397 21.606 1.00 16.41 912 LEU A N 1
ATOM 4590 C CA . LEU A 1 604 ? -27.317 36.344 20.882 1.00 18.32 912 LEU A CA 1
ATOM 4591 C C . LEU A 1 604 ? -27.095 36.179 19.379 1.00 16.93 912 LEU A C 1
ATOM 4592 O O . LEU A 1 604 ? -26.065 36.584 18.849 1.00 16.12 912 LEU A O 1
ATOM 4597 N N . ASP A 1 605 ? -28.058 35.568 18.698 1.00 15.44 913 ASP A N 1
ATOM 4598 C CA . ASP A 1 605 ? -27.902 35.266 17.281 1.00 18.28 913 ASP A CA 1
ATOM 4599 C C . ASP A 1 605 ? -27.982 36.524 16.410 1.00 18.20 913 ASP A C 1
ATOM 4600 O O . ASP A 1 605 ? -28.652 37.493 16.757 1.00 19.28 913 ASP A O 1
ATOM 4605 N N . THR A 1 606 ? -27.283 36.489 15.280 1.00 15.74 914 THR A N 1
ATOM 4606 C CA . THR A 1 606 ? -27.268 37.584 14.315 1.00 15.42 914 THR A CA 1
ATOM 4607 C C . THR A 1 606 ? -28.469 37.520 13.366 1.00 17.07 914 THR A C 1
ATOM 4608 O O . THR A 1 606 ? -28.586 36.587 12.585 1.00 17.96 914 THR A O 1
ATOM 4612 N N . PRO A 1 607 ? -29.356 38.527 13.417 1.00 17.62 915 PRO A N 1
ATOM 4613 C CA . PRO A 1 607 ? -30.566 38.509 12.581 1.00 19.92 915 PRO A CA 1
ATOM 4614 C C . PRO A 1 607 ? -30.328 38.666 11.079 1.00 21.45 915 PRO A C 1
ATOM 4615 O O . PRO A 1 607 ? -31.122 38.133 10.301 1.00 20.97 915 PRO A O 1
ATOM 4619 N N . LEU A 1 608 ? -29.277 39.387 10.682 1.00 19.33 916 LEU A N 1
ATOM 4620 C CA . LEU A 1 608 ? -28.993 39.620 9.269 1.00 17.66 916 LEU A CA 1
ATOM 4621 C C . LEU A 1 608 ? -28.730 38.299 8.556 1.00 19.12 916 LEU A C 1
ATOM 4622 O O . LEU A 1 608 ? -29.299 38.007 7.505 1.00 21.52 916 LEU A O 1
ATOM 4627 N N . CYS A 1 609 ? -27.847 37.515 9.151 1.00 16.40 917 CYS A N 1
ATOM 4628 C CA . CYS A 1 609 ? -27.545 36.173 8.696 1.00 19.19 917 CYS A CA 1
ATOM 4629 C C . CYS A 1 609 ? -27.266 35.383 9.958 1.00 17.92 917 CYS A C 1
ATOM 4630 O O . CYS A 1 609 ? -26.320 35.688 10.687 1.00 15.98 917 CYS A O 1
ATOM 4633 N N . ASN A 1 610 ? -28.104 34.388 10.239 1.00 18.15 918 ASN A N 1
ATOM 4634 C CA . ASN A 1 610 ? -27.976 33.632 11.476 1.00 18.37 918 ASN A CA 1
ATOM 4635 C C . ASN A 1 610 ? -26.684 32.838 11.525 1.00 19.07 918 ASN A C 1
ATOM 4636 O O . ASN A 1 610 ? -26.024 32.622 10.505 1.00 18.14 918 ASN A O 1
ATOM 4641 N N . GLY A 1 611 ? -26.338 32.390 12.724 1.00 16.69 919 GLY A N 1
ATOM 4642 C CA . GLY A 1 611 ? -25.395 31.302 12.861 1.00 15.22 919 GLY A CA 1
ATOM 4643 C C . GLY A 1 611 ? -26.059 30.046 12.333 1.00 15.40 919 GLY A C 1
ATOM 4644 O O . GLY A 1 611 ? -27.224 29.777 12.637 1.00 15.54 919 GLY A O 1
ATOM 4645 N N . HIS A 1 612 ? -25.337 29.278 11.523 1.00 14.37 920 HIS A N 1
ATOM 4646 C CA . HIS A 1 612 ? -25.895 28.041 10.987 1.00 16.63 920 HIS A CA 1
ATOM 4647 C C . HIS A 1 612 ? -25.173 26.864 11.630 1.00 15.96 920 HIS A C 1
ATOM 4648 O O . HIS A 1 612 ? -25.667 26.288 12.597 1.00 14.48 920 HIS A O 1
ATOM 4655 N N . THR A 1 613 ? -23.996 26.531 11.114 1.00 15.75 921 THR A N 1
ATOM 4656 C CA . THR A 1 613 ? -23.104 25.593 11.788 1.00 14.58 921 THR A CA 1
ATOM 4657 C C . THR A 1 613 ? -22.855 26.100 13.202 1.00 15.31 921 THR A C 1
ATOM 4658 O O . THR A 1 613 ? -22.858 25.338 14.168 1.00 15.99 921 THR A O 1
ATOM 4662 N N . THR A 1 614 ? -22.653 27.405 13.311 1.00 12.00 922 THR A N 1
ATOM 4663 C CA A THR A 1 614 ? -22.354 28.075 14.571 0.46 13.24 922 THR A CA 1
ATOM 4664 C CA B THR A 1 614 ? -22.326 27.983 14.607 0.54 13.14 922 THR A CA 1
ATOM 4665 C C . THR A 1 614 ? -23.519 27.959 15.559 1.00 14.34 922 THR A C 1
ATOM 4666 O O . THR A 1 614 ? -23.335 27.947 16.775 1.00 15.24 922 THR A O 1
ATOM 4673 N N . GLY A 1 615 ? -24.733 27.914 15.017 1.00 13.12 923 GLY A N 1
ATOM 4674 C CA . GLY A 1 615 ? -25.913 27.765 15.848 1.00 15.46 923 GLY A CA 1
ATOM 4675 C C . GLY A 1 615 ? -25.942 26.375 16.463 1.00 16.69 923 GLY A C 1
ATOM 4676 O O . GLY A 1 615 ? -26.208 26.215 17.656 1.00 16.55 923 GLY A O 1
ATOM 4677 N N . MET A 1 616 ? -25.657 25.363 15.647 1.00 15.53 924 MET A N 1
ATOM 4678 C CA . MET A 1 616 ? -25.571 23.995 16.144 1.00 15.10 924 MET A CA 1
ATOM 4679 C C . MET A 1 616 ? -24.463 23.891 17.188 1.00 13.75 924 MET A C 1
ATOM 4680 O O . MET A 1 616 ? -24.626 23.224 18.208 1.00 14.42 924 MET A O 1
ATOM 4685 N N . ASP A 1 617 ? -23.336 24.548 16.920 1.00 12.53 925 ASP A N 1
ATOM 4686 C CA . ASP A 1 617 ? -22.193 24.526 17.834 1.00 13.15 925 ASP A CA 1
ATOM 4687 C C . ASP A 1 617 ? -22.592 25.020 19.223 1.00 12.76 925 ASP A C 1
ATOM 4688 O O . ASP A 1 617 ? -22.280 24.387 20.244 1.00 14.81 925 ASP A O 1
ATOM 4693 N N . VAL A 1 618 ? -23.284 26.151 19.263 1.00 12.01 926 VAL A N 1
ATOM 4694 C CA . VAL A 1 618 ? -23.625 26.764 20.543 1.00 13.16 926 VAL A CA 1
ATOM 4695 C C . VAL A 1 618 ? -24.675 25.950 21.320 1.00 15.36 926 VAL A C 1
ATOM 4696 O O . VAL A 1 618 ? -24.599 25.838 22.546 1.00 15.24 926 VAL A O 1
ATOM 4700 N N . LEU A 1 619 ? -25.629 25.360 20.604 1.00 13.61 927 LEU A N 1
ATOM 4701 C CA . LEU A 1 619 ? -26.685 24.573 21.243 1.00 13.59 927 LEU A CA 1
ATOM 4702 C C . LEU A 1 619 ? -26.158 23.260 21.812 1.00 15.68 927 LEU A C 1
ATOM 4703 O O . LEU A 1 619 ? -26.659 22.771 22.823 1.00 16.99 927 LEU A O 1
ATOM 4708 N N . TRP A 1 620 ? -25.149 22.685 21.164 1.00 11.71 928 TRP A N 1
ATOM 4709 C CA . TRP A 1 620 ? -24.565 21.437 21.654 1.00 13.40 928 TRP A CA 1
ATOM 4710 C C . TRP A 1 620 ? -23.903 21.646 23.011 1.00 15.03 928 TRP A C 1
ATOM 4711 O O . TRP A 1 620 ? -23.808 20.719 23.810 1.00 14.87 928 TRP A O 1
ATOM 4722 N N . ALA A 1 621 ? -23.472 22.879 23.276 1.00 17.24 929 ALA A N 1
ATOM 4723 C CA . ALA A 1 621 ? -22.902 23.233 24.574 1.00 15.96 929 ALA A CA 1
ATOM 4724 C C . ALA A 1 621 ? -23.974 23.491 25.635 1.00 16.97 929 ALA A C 1
ATOM 4725 O O . ALA A 1 621 ? -23.659 23.673 26.809 1.00 17.63 929 ALA A O 1
ATOM 4727 N N . GLY A 1 622 ? -25.238 23.505 25.220 1.00 16.22 930 GLY A N 1
ATOM 4728 C CA . GLY A 1 622 ? -26.343 23.695 26.144 1.00 17.60 930 GLY A CA 1
ATOM 4729 C C . GLY A 1 622 ? -26.670 25.158 26.379 1.00 17.61 930 GLY A C 1
ATOM 4730 O O . GLY A 1 622 ? -27.360 25.513 27.329 1.00 19.78 930 GLY A O 1
ATOM 4731 N N . THR A 1 623 ? -26.174 26.016 25.499 1.00 14.46 931 THR A N 1
ATOM 4732 C CA A THR A 1 623 ? -26.360 27.460 25.627 0.66 14.64 931 THR A CA 1
ATOM 4733 C CA B THR A 1 623 ? -26.397 27.445 25.659 0.34 14.61 931 THR A CA 1
ATOM 4734 C C . THR A 1 623 ? -27.593 27.934 24.858 1.00 14.66 931 THR A C 1
ATOM 4735 O O . THR A 1 623 ? -27.657 27.768 23.642 1.00 18.04 931 THR A O 1
ATOM 4742 N N . PRO A 1 624 ? -28.564 28.537 25.556 1.00 17.27 932 PRO A N 1
ATOM 4743 C CA . PRO A 1 624 ? -29.747 29.083 24.887 1.00 19.86 932 PRO A CA 1
ATOM 4744 C C . PRO A 1 624 ? -29.352 30.166 23.889 1.00 20.56 932 PRO A C 1
ATOM 4745 O O . PRO A 1 624 ? -28.431 30.942 24.144 1.00 20.11 932 PRO A O 1
ATOM 4749 N N . MET A 1 625 ? -30.060 30.212 22.769 1.00 19.41 933 MET A N 1
ATOM 4750 C CA . MET A 1 625 ? -29.764 31.159 21.708 1.00 19.27 933 MET A CA 1
ATOM 4751 C C . MET A 1 625 ? -31.015 31.970 21.389 1.00 20.79 933 MET A C 1
ATOM 4752 O O . MET A 1 625 ? -32.067 31.407 21.090 1.00 21.86 933 MET A O 1
ATOM 4757 N N . VAL A 1 626 ? -30.901 33.291 21.481 1.00 19.09 934 VAL A N 1
ATOM 4758 C CA . VAL A 1 626 ? -31.999 34.184 21.133 1.00 19.85 934 VAL A CA 1
ATOM 4759 C C . VAL A 1 626 ? -31.897 34.593 19.668 1.00 19.95 934 VAL A C 1
ATOM 4760 O O . VAL A 1 626 ? -30.858 35.094 19.230 1.00 18.31 934 VAL A O 1
ATOM 4764 N N . THR A 1 627 ? -32.970 34.388 18.911 1.00 18.91 935 THR A N 1
ATOM 4765 C CA . THR A 1 627 ? -32.952 34.721 17.489 1.00 20.27 935 THR A CA 1
ATOM 4766 C C . THR A 1 627 ? -34.172 35.534 17.061 1.00 22.78 935 THR A C 1
ATOM 4767 O O . THR A 1 627 ? -35.219 35.501 17.711 1.00 22.06 935 THR A O 1
ATOM 4771 N N . MET A 1 628 ? -34.015 36.280 15.972 1.00 22.45 936 MET A N 1
ATOM 4772 C CA . MET A 1 628 ? -35.120 37.003 15.353 1.00 22.84 936 MET A CA 1
ATOM 4773 C C . MET A 1 628 ? -35.143 36.661 13.866 1.00 24.61 936 MET A C 1
ATOM 4774 O O . MET A 1 628 ? -34.401 37.258 13.079 1.00 23.69 936 MET A O 1
ATOM 4779 N N . PRO A 1 629 ? -35.983 35.688 13.474 1.00 24.43 937 PRO A N 1
ATOM 4780 C CA . PRO A 1 629 ? -36.007 35.237 12.077 1.00 24.41 937 PRO A CA 1
ATOM 4781 C C . PRO A 1 629 ? -36.488 36.328 11.124 1.00 25.63 937 PRO A C 1
ATOM 4782 O O . PRO A 1 629 ? -37.413 37.073 11.445 1.00 26.55 937 PRO A O 1
ATOM 4786 N N . GLY A 1 630 ? -35.845 36.421 9.965 1.00 25.11 938 GLY A N 1
ATOM 4787 C CA . GLY A 1 630 ? -36.227 37.395 8.961 1.00 26.36 938 GLY A CA 1
ATOM 4788 C C . GLY A 1 630 ? -37.027 36.735 7.858 1.00 27.92 938 GLY A C 1
ATOM 4789 O O . GLY A 1 630 ? -37.917 35.925 8.125 1.00 29.33 938 GLY A O 1
ATOM 4790 N N . GLU A 1 631 ? -36.710 37.075 6.614 1.00 26.90 939 GLU A N 1
ATOM 4791 C CA . GLU A 1 631 ? -37.434 36.519 5.478 1.00 30.84 939 GLU A CA 1
ATOM 4792 C C . GLU A 1 631 ? -36.566 35.590 4.635 1.00 30.47 939 GLU A C 1
ATOM 4793 O O . GLU A 1 631 ? -37.051 34.585 4.112 1.00 32.33 939 GLU A O 1
ATOM 4799 N N . THR A 1 632 ? -35.287 35.924 4.502 1.00 26.33 940 THR A N 1
ATOM 4800 C CA . THR A 1 632 ? -34.372 35.087 3.737 1.00 23.29 940 THR A CA 1
ATOM 4801 C C . THR A 1 632 ? -34.121 33.788 4.486 1.00 22.60 940 THR A C 1
ATOM 4802 O O . THR A 1 632 ? -34.236 33.742 5.710 1.00 24.64 940 THR A O 1
ATOM 4806 N N . LEU A 1 633 ? -33.783 32.736 3.745 1.00 19.15 941 LEU A N 1
ATOM 4807 C CA . LEU A 1 633 ? -33.413 31.460 4.336 1.00 19.55 941 LEU A CA 1
ATOM 4808 C C . LEU A 1 633 ? -32.350 31.645 5.416 1.00 20.03 941 LEU A C 1
ATOM 4809 O O . LEU A 1 633 ? -32.477 31.110 6.521 1.00 21.63 941 LEU A O 1
ATOM 4814 N N . ALA A 1 634 ? -31.301 32.395 5.084 1.00 17.93 942 ALA A N 1
ATOM 4815 C CA . ALA A 1 634 ? -30.137 32.531 5.958 1.00 19.50 942 ALA A CA 1
ATOM 4816 C C . ALA A 1 634 ? -30.489 33.216 7.277 1.00 19.15 942 ALA A C 1
ATOM 4817 O O . ALA A 1 634 ? -29.813 33.023 8.288 1.00 19.41 942 ALA A O 1
ATOM 4819 N N . SER A 1 635 ? -31.554 34.005 7.261 1.00 18.67 943 SER A N 1
ATOM 4820 C CA . SER A 1 635 ? -31.978 34.738 8.446 1.00 17.41 943 SER A CA 1
ATOM 4821 C C . SER A 1 635 ? -32.976 33.945 9.277 1.00 18.03 943 SER A C 1
ATOM 4822 O O . SER A 1 635 ? -33.443 34.429 10.304 1.00 17.93 943 SER A O 1
ATOM 4825 N N . ARG A 1 636 ? -33.301 32.730 8.841 1.00 16.96 944 ARG A N 1
ATOM 4826 C CA . ARG A 1 636 ? -34.343 31.943 9.511 1.00 18.99 944 ARG A CA 1
ATOM 4827 C C . ARG A 1 636 ? -33.875 30.595 10.056 1.00 19.67 944 ARG A C 1
ATOM 4828 O O . ARG A 1 636 ? -34.642 29.895 10.720 1.00 19.42 944 ARG A O 1
ATOM 4836 N N . VAL A 1 637 ? -32.622 30.236 9.782 1.00 19.09 945 VAL A N 1
ATOM 4837 C CA . VAL A 1 637 ? -32.090 28.926 10.164 1.00 18.87 945 VAL A CA 1
ATOM 4838 C C . VAL A 1 637 ? -32.052 28.696 11.679 1.00 18.32 945 VAL A C 1
ATOM 4839 O O . VAL A 1 637 ? -32.436 27.629 12.159 1.00 16.43 945 VAL A O 1
ATOM 4843 N N . ALA A 1 638 ? -31.603 29.699 12.429 1.00 19.30 946 ALA A N 1
ATOM 4844 C CA . ALA A 1 638 ? -31.543 29.593 13.886 1.00 20.09 946 ALA A CA 1
ATOM 4845 C C . ALA A 1 638 ? -32.913 29.298 14.509 1.00 18.34 946 ALA A C 1
ATOM 4846 O O . ALA A 1 638 ? -33.034 28.442 15.386 1.00 15.86 946 ALA A O 1
ATOM 4848 N N . ALA A 1 639 ? -33.943 30.002 14.050 1.00 18.56 947 ALA A N 1
ATOM 4849 C CA . ALA A 1 639 ? -35.290 29.775 14.570 1.00 18.82 947 ALA A CA 1
ATOM 4850 C C . ALA A 1 639 ? -35.786 28.369 14.238 1.00 19.98 947 ALA A C 1
ATOM 4851 O O . ALA A 1 639 ? -36.505 27.763 15.024 1.00 19.43 947 ALA A O 1
ATOM 4853 N N . SER A 1 640 ? -35.400 27.855 13.074 1.00 19.54 948 SER A N 1
ATOM 4854 C CA . SER A 1 640 ? -35.757 26.490 12.702 1.00 19.97 948 SER A CA 1
ATOM 4855 C C . SER A 1 640 ? -35.079 25.495 13.635 1.00 17.57 948 SER A C 1
ATOM 4856 O O . SER A 1 640 ? -35.691 24.513 14.060 1.00 17.72 948 SER A O 1
ATOM 4859 N N . GLN A 1 641 ? -33.815 25.763 13.958 1.00 17.38 949 GLN A N 1
ATOM 4860 C CA . GLN A 1 641 ? -33.071 24.928 14.895 1.00 19.53 949 GLN A CA 1
ATOM 4861 C C . GLN A 1 641 ? -33.743 24.904 16.267 1.00 17.78 949 GLN A C 1
ATOM 4862 O O . GLN A 1 641 ? -33.898 23.849 16.876 1.00 16.41 949 GLN A O 1
ATOM 4868 N N . LEU A 1 642 ? -34.149 26.076 16.744 1.00 18.84 950 LEU A N 1
ATOM 4869 C CA . LEU A 1 642 ? -34.748 26.201 18.068 1.00 17.90 950 LEU A CA 1
ATOM 4870 C C . LEU A 1 642 ? -36.152 25.606 18.125 1.00 20.75 950 LEU A C 1
ATOM 4871 O O . LEU A 1 642 ? -36.594 25.129 19.173 1.00 20.67 950 LEU A O 1
ATOM 4876 N N . THR A 1 643 ? -36.854 25.635 16.998 1.00 20.67 951 THR A N 1
ATOM 4877 C CA . THR A 1 643 ? -38.183 25.039 16.927 1.00 20.93 951 THR A CA 1
ATOM 4878 C C . THR A 1 643 ? -38.071 23.524 17.030 1.00 20.77 951 THR A C 1
ATOM 4879 O O . THR A 1 643 ? -38.846 22.874 17.741 1.00 20.38 951 THR A O 1
ATOM 4883 N N . CYS A 1 644 ? -37.095 22.962 16.326 1.00 21.09 952 CYS A N 1
ATOM 4884 C CA . CYS A 1 644 ? -36.838 21.534 16.411 1.00 21.66 952 CYS A CA 1
ATOM 4885 C C . CYS A 1 644 ? -36.380 21.169 17.814 1.00 21.87 952 CYS A C 1
ATOM 4886 O O . CYS A 1 644 ? -36.780 20.145 18.364 1.00 22.14 952 CYS A O 1
ATOM 4889 N N . LEU A 1 645 ? -35.538 22.020 18.387 1.00 20.55 953 LEU A N 1
ATOM 4890 C CA . LEU A 1 645 ? -35.034 21.807 19.735 1.00 23.33 953 LEU A CA 1
ATOM 4891 C C . LEU A 1 645 ? -36.171 21.803 20.755 1.00 25.89 953 LEU A C 1
ATOM 4892 O O . LEU A 1 645 ? -36.143 21.046 21.729 1.00 24.34 953 LEU A O 1
ATOM 4897 N N . GLY A 1 646 ? -37.169 22.650 20.520 1.00 27.42 954 GLY A N 1
ATOM 4898 C CA . GLY A 1 646 ? -38.327 22.738 21.389 1.00 29.41 954 GLY A CA 1
ATOM 4899 C C . GLY A 1 646 ? -38.292 23.959 22.289 1.00 31.25 954 GLY A C 1
ATOM 4900 O O . GLY A 1 646 ? -38.835 23.935 23.390 1.00 33.39 954 GLY A O 1
ATOM 4901 N N . CYS A 1 647 ? -37.651 25.028 21.823 1.00 27.82 955 CYS A N 1
ATOM 4902 C CA . CYS A 1 647 ? -37.541 26.253 22.609 1.00 28.46 955 CYS A CA 1
ATOM 4903 C C . CYS A 1 647 ? -38.140 27.459 21.883 1.00 27.39 955 CYS A C 1
ATOM 4904 O O . CYS A 1 647 ? -37.416 28.363 21.469 1.00 25.45 955 CYS A O 1
ATOM 4907 N N . LEU A 1 648 ? -39.463 27.475 21.744 1.00 25.90 956 LEU A N 1
ATOM 4908 C CA . LEU A 1 648 ? -40.138 28.536 21.000 1.00 27.88 956 LEU A CA 1
ATOM 4909 C C . LEU A 1 648 ? -40.009 29.893 21.686 1.00 25.91 956 LEU A C 1
ATOM 4910 O O . LEU A 1 648 ? -40.119 30.939 21.043 1.00 26.17 956 LEU A O 1
ATOM 4915 N N . GLU A 1 649 ? -39.772 29.865 22.993 1.00 24.64 957 GLU A N 1
ATOM 4916 C CA . GLU A 1 649 ? -39.698 31.077 23.799 1.00 28.42 957 GLU A CA 1
ATOM 4917 C C . GLU A 1 649 ? -38.433 31.896 23.518 1.00 27.18 957 GLU A C 1
ATOM 4918 O O . GLU A 1 649 ? -38.290 33.020 24.005 1.00 27.71 957 GLU A O 1
ATOM 4924 N N . LEU A 1 650 ? -37.525 31.333 22.727 1.00 24.24 958 LEU A N 1
ATOM 4925 C CA . LEU A 1 650 ? -36.269 32.005 22.393 1.00 22.63 958 LEU A CA 1
ATOM 4926 C C . LEU A 1 650 ? -36.324 32.675 21.022 1.00 20.96 958 LEU A C 1
ATOM 4927 O O . LEU A 1 650 ? -35.338 33.257 20.566 1.00 19.84 958 LEU A O 1
ATOM 4932 N N . ILE A 1 651 ? -37.482 32.593 20.374 1.00 22.11 959 ILE A N 1
ATOM 4933 C CA . ILE A 1 651 ? -37.666 33.160 19.041 1.00 22.43 959 ILE A CA 1
ATOM 4934 C C . ILE A 1 651 ? -38.480 34.452 19.092 1.00 22.68 959 ILE A C 1
ATOM 4935 O O . ILE A 1 651 ? -39.635 34.448 19.516 1.00 25.17 959 ILE A O 1
ATOM 4940 N N . ALA A 1 652 ? -37.874 35.547 18.643 1.00 21.94 960 ALA A N 1
ATOM 4941 C CA . ALA A 1 652 ? -38.490 36.867 18.721 1.00 21.79 960 ALA A CA 1
ATOM 4942 C C . ALA A 1 652 ? -39.120 37.309 17.400 1.00 22.07 960 ALA A C 1
ATOM 4943 O O . ALA A 1 652 ? -38.563 37.076 16.330 1.00 21.69 960 ALA A O 1
ATOM 4945 N N . LYS A 1 653 ? -40.270 37.973 17.486 1.00 23.32 961 LYS A N 1
ATOM 4946 C CA . LYS A 1 653 ? -40.983 38.431 16.295 1.00 27.56 961 LYS A CA 1
ATOM 4947 C C . LYS A 1 653 ? -40.543 39.826 15.867 1.00 28.56 961 LYS A C 1
ATOM 4948 O O . LYS A 1 653 ? -40.854 40.269 14.762 1.00 29.83 961 LYS A O 1
ATOM 4954 N N . ASN A 1 654 ? -39.833 40.515 16.754 1.00 27.98 962 ASN A N 1
ATOM 4955 C CA . ASN A 1 654 ? -39.330 41.857 16.478 1.00 27.37 962 ASN A CA 1
ATOM 4956 C C . ASN A 1 654 ? -38.165 42.213 17.396 1.00 26.50 962 ASN A C 1
ATOM 4957 O O . ASN A 1 654 ? -37.871 41.483 18.343 1.00 24.57 962 ASN A O 1
ATOM 4962 N N . ARG A 1 655 ? -37.513 43.339 17.119 1.00 27.35 963 ARG A N 1
ATOM 4963 C CA . ARG A 1 655 ? -36.320 43.741 17.861 1.00 27.82 963 ARG A CA 1
ATOM 4964 C C . ARG A 1 655 ? -36.604 43.986 19.339 1.00 26.41 963 ARG A C 1
ATOM 4965 O O . ARG A 1 655 ? -35.793 43.643 20.204 1.00 25.37 963 ARG A O 1
ATOM 4973 N N . GLN A 1 656 ? -37.753 44.587 19.625 1.00 25.12 964 GLN A N 1
ATOM 4974 C CA . GLN A 1 656 ? -38.145 44.811 21.006 1.00 26.89 964 GLN A CA 1
ATOM 4975 C C . GLN A 1 656 ? -38.262 43.494 21.775 1.00 23.36 964 GLN A C 1
ATOM 4976 O O . GLN A 1 656 ? -37.789 43.400 22.902 1.00 21.49 964 GLN A O 1
ATOM 4982 N N . GLU A 1 657 ? -38.877 42.482 21.162 1.00 24.12 965 GLU A N 1
ATOM 4983 C CA . GLU A 1 657 ? -39.014 41.174 21.814 1.00 26.62 965 GLU A CA 1
ATOM 4984 C C . GLU A 1 657 ? -37.666 40.465 21.985 1.00 22.90 965 GLU A C 1
ATOM 4985 O O . GLU A 1 657 ? -37.437 39.788 22.985 1.00 22.26 965 GLU A O 1
ATOM 4991 N N . TYR A 1 658 ? -36.781 40.620 21.003 1.00 22.72 966 TYR A N 1
ATOM 4992 C CA . TYR A 1 658 ? -35.435 40.054 21.072 1.00 20.95 966 TYR A CA 1
ATOM 4993 C C . TYR A 1 658 ? -34.714 40.626 22.289 1.00 20.26 966 TYR A C 1
ATOM 4994 O O . TYR A 1 658 ? -34.085 39.893 23.054 1.00 19.57 966 TYR A O 1
ATOM 5003 N N . GLU A 1 659 ? -34.808 41.942 22.463 1.00 17.91 967 GLU A N 1
ATOM 5004 C CA . GLU A 1 659 ? -34.196 42.601 23.613 1.00 21.76 967 GLU A CA 1
ATOM 5005 C C . GLU A 1 659 ? -34.808 42.122 24.931 1.00 21.63 967 GLU A C 1
ATOM 5006 O O . GLU A 1 659 ? -34.083 41.793 25.873 1.00 20.75 967 GLU A O 1
ATOM 5012 N N . ASP A 1 660 ? -36.137 42.069 24.986 1.00 22.05 968 ASP A N 1
ATOM 5013 C CA . ASP A 1 660 ? -36.847 41.655 26.198 1.00 19.61 968 ASP A CA 1
ATOM 5014 C C . ASP A 1 660 ? -36.497 40.223 26.623 1.00 20.85 968 ASP A C 1
ATOM 5015 O O . ASP A 1 660 ? -36.356 39.933 27.814 1.00 19.18 968 ASP A O 1
ATOM 5020 N N . ILE A 1 661 ? -36.356 39.328 25.648 1.00 21.10 969 ILE A N 1
ATOM 5021 C CA . ILE A 1 661 ? -36.019 37.933 25.932 1.00 21.14 969 ILE A CA 1
ATOM 5022 C C . ILE A 1 661 ? -34.601 37.833 26.483 1.00 19.86 969 ILE A C 1
ATOM 5023 O O . ILE A 1 661 ? -34.362 37.199 27.513 1.00 18.09 969 ILE A O 1
ATOM 5028 N N . ALA A 1 662 ? -33.662 38.466 25.789 1.00 16.81 970 ALA A N 1
ATOM 5029 C CA . ALA A 1 662 ? -32.271 38.485 26.219 1.00 21.04 970 ALA A CA 1
ATOM 5030 C C . ALA A 1 662 ? -32.111 39.068 27.618 1.00 17.76 970 ALA A C 1
ATOM 5031 O O . ALA A 1 662 ? -31.340 38.557 28.428 1.00 17.41 970 ALA A O 1
ATOM 5033 N N . VAL A 1 663 ? -32.825 40.153 27.891 1.00 17.88 971 VAL A N 1
ATOM 5034 C CA . VAL A 1 663 ? -32.716 40.806 29.190 1.00 18.36 971 VAL A CA 1
ATOM 5035 C C . VAL A 1 663 ? -33.363 39.942 30.276 1.00 18.81 971 VAL A C 1
ATOM 5036 O O . VAL A 1 663 ? -32.836 39.832 31.382 1.00 20.20 971 VAL A O 1
ATOM 5040 N N . LYS A 1 664 ? -34.479 39.302 29.947 1.00 18.38 972 LYS A N 1
ATOM 5041 C CA . LYS A 1 664 ? -35.130 38.391 30.893 1.00 20.91 972 LYS A CA 1
ATOM 5042 C C . LYS A 1 664 ? -34.173 37.272 31.305 1.00 20.50 972 LYS A C 1
ATOM 5043 O O . LYS A 1 664 ? -33.991 37.004 32.491 1.00 20.98 972 LYS A O 1
ATOM 5049 N N . LEU A 1 665 ? -33.545 36.641 30.318 1.00 17.45 973 LEU A N 1
ATOM 5050 C CA . LEU A 1 665 ? -32.581 35.574 30.578 1.00 17.97 973 LEU A CA 1
ATOM 5051 C C . LEU A 1 665 ? -31.398 36.052 31.423 1.00 17.03 973 LEU A C 1
ATOM 5052 O O . LEU A 1 665 ? -30.862 35.303 32.232 1.00 20.86 973 LEU A O 1
ATOM 5057 N N . GLY A 1 666 ? -30.994 37.304 31.239 1.00 16.46 974 GLY A N 1
ATOM 5058 C CA . GLY A 1 666 ? -29.863 37.832 31.974 1.00 16.24 974 GLY A CA 1
ATOM 5059 C C . GLY A 1 666 ? -30.190 38.402 33.348 1.00 18.94 974 GLY A C 1
ATOM 5060 O O . GLY A 1 666 ? -29.284 38.757 34.106 1.00 20.08 974 GLY A O 1
ATOM 5061 N N . THR A 1 667 ? -31.473 38.501 33.677 1.00 17.68 975 THR A N 1
ATOM 5062 C CA . THR A 1 667 ? -31.865 39.121 34.945 1.00 18.42 975 THR A CA 1
ATOM 5063 C C . THR A 1 667 ? -32.729 38.218 35.820 1.00 22.06 975 THR A C 1
ATOM 5064 O O . THR A 1 667 ? -32.710 38.325 37.046 1.00 23.36 975 THR A O 1
ATOM 5068 N N . ASP A 1 668 ? -33.497 37.345 35.184 1.00 19.09 976 ASP A N 1
ATOM 5069 C CA . ASP A 1 668 ? -34.346 36.401 35.900 1.00 19.73 976 ASP A CA 1
ATOM 5070 C C . ASP A 1 668 ? -33.568 35.089 35.981 1.00 20.33 976 ASP A C 1
ATOM 5071 O O . ASP A 1 668 ? -33.680 34.238 35.098 1.00 20.32 976 ASP A O 1
ATOM 5076 N N . LEU A 1 669 ? -32.767 34.935 37.031 1.00 20.24 977 LEU A N 1
ATOM 5077 C CA . LEU A 1 669 ? -31.799 33.834 37.090 1.00 23.05 977 LEU A CA 1
ATOM 5078 C C . LEU A 1 669 ? -32.435 32.446 37.199 1.00 22.25 977 LEU A C 1
ATOM 5079 O O . LEU A 1 669 ? -31.854 31.462 36.743 1.00 21.85 977 LEU A O 1
ATOM 5084 N N . GLU A 1 670 ? -33.617 32.362 37.807 1.00 21.95 978 GLU A N 1
ATOM 5085 C CA . GLU A 1 670 ? -34.336 31.092 37.873 1.00 22.53 978 GLU A CA 1
ATOM 5086 C C . GLU A 1 670 ? -34.856 30.711 36.496 1.00 22.55 978 GLU A C 1
ATOM 5087 O O . GLU A 1 670 ? -34.878 29.536 36.136 1.00 23.83 978 GLU A O 1
ATOM 5093 N N . TYR A 1 671 ? -35.281 31.712 35.732 1.00 23.25 979 TYR A N 1
ATOM 5094 C CA . TYR A 1 671 ? -35.748 31.483 34.376 1.00 22.99 979 TYR A CA 1
ATOM 5095 C C . TYR A 1 671 ? -34.590 31.040 33.493 1.00 19.63 979 TYR A C 1
ATOM 5096 O O . TYR A 1 671 ? -34.729 30.103 32.699 1.00 21.46 979 TYR A O 1
ATOM 5105 N N . LEU A 1 672 ? -33.447 31.704 33.649 1.00 18.18 980 LEU A N 1
ATOM 5106 C CA . LEU A 1 672 ? -32.221 31.306 32.959 1.00 19.94 980 LEU A CA 1
ATOM 5107 C C . LEU A 1 672 ? -31.908 29.832 33.220 1.00 19.24 980 LEU A C 1
ATOM 5108 O O . LEU A 1 672 ? -31.652 29.067 32.292 1.00 20.05 980 LEU A O 1
ATOM 5113 N N . LYS A 1 673 ? -31.932 29.443 34.489 1.00 19.26 981 LYS A N 1
ATOM 5114 C CA . LYS A 1 673 ? -31.666 28.061 34.875 1.00 23.30 981 LYS A CA 1
ATOM 5115 C C . LYS A 1 673 ? -32.614 27.081 34.186 1.00 22.51 981 LYS A C 1
ATOM 5116 O O . LYS A 1 673 ? -32.189 26.031 33.696 1.00 19.36 981 LYS A O 1
ATOM 5122 N N . LYS A 1 674 ? -33.894 27.436 34.145 1.00 23.75 982 LYS A N 1
ATOM 5123 C CA . LYS A 1 674 ? -34.907 26.609 33.498 1.00 25.69 982 LYS A CA 1
ATOM 5124 C C . LYS A 1 674 ? -34.595 26.412 32.017 1.00 23.70 982 LYS A C 1
ATOM 5125 O O . LYS A 1 674 ? -34.531 25.280 31.519 1.00 20.91 982 LYS A O 1
ATOM 5131 N N . VAL A 1 675 ? -34.396 27.524 31.321 1.00 21.02 983 VAL A N 1
ATOM 5132 C CA . VAL A 1 675 ? -34.121 27.500 29.891 1.00 20.17 983 VAL A CA 1
ATOM 5133 C C . VAL A 1 675 ? -32.810 26.765 29.571 1.00 19.93 983 VAL A C 1
ATOM 5134 O O . VAL A 1 675 ? -32.763 25.943 28.657 1.00 20.58 983 VAL A O 1
ATOM 5138 N N . ARG A 1 676 ? -31.754 27.044 30.332 1.00 18.46 984 ARG A N 1
ATOM 5139 C CA . ARG A 1 676 ? -30.489 26.342 30.141 1.00 18.36 984 ARG A CA 1
ATOM 5140 C C . ARG A 1 676 ? -30.657 24.841 30.355 1.00 19.61 984 ARG A C 1
ATOM 5141 O O . ARG A 1 676 ? -30.084 24.041 29.623 1.00 19.06 984 ARG A O 1
ATOM 5149 N N . GLY A 1 677 ? -31.457 24.467 31.352 1.00 18.20 985 GLY A N 1
ATOM 5150 C CA . GLY A 1 677 ? -31.724 23.062 31.626 1.00 18.39 985 GLY A CA 1
ATOM 5151 C C . GLY A 1 677 ? -32.495 22.405 30.493 1.00 21.00 985 GLY A C 1
ATOM 5152 O O . GLY A 1 677 ? -32.289 21.232 30.175 1.00 21.63 985 GLY A O 1
ATOM 5153 N N . LYS A 1 678 ? -33.383 23.180 29.881 1.00 20.82 986 LYS A N 1
ATOM 5154 C CA . LYS A 1 678 ? -34.194 22.721 28.767 1.00 23.95 986 LYS A CA 1
ATOM 5155 C C . LYS A 1 678 ? -33.333 22.437 27.543 1.00 22.67 986 LYS A C 1
ATOM 5156 O O . LYS A 1 678 ? -33.465 21.388 26.913 1.00 20.89 986 LYS A O 1
ATOM 5162 N N . VAL A 1 679 ? -32.456 23.380 27.209 1.00 19.17 987 VAL A N 1
ATOM 5163 C CA . VAL A 1 679 ? -31.544 23.214 26.083 1.00 18.98 987 VAL A CA 1
ATOM 5164 C C . VAL A 1 679 ? -30.608 22.030 26.324 1.00 18.50 987 VAL A C 1
ATOM 5165 O O . VAL A 1 679 ? -30.390 21.215 25.430 1.00 18.97 987 VAL A O 1
ATOM 5169 N N . TRP A 1 680 ? -30.081 21.930 27.544 1.00 20.15 988 TRP A N 1
ATOM 5170 C CA . TRP A 1 680 ? -29.152 20.858 27.917 1.00 20.88 988 TRP A CA 1
ATOM 5171 C C . TRP A 1 680 ? -29.764 19.472 27.712 1.00 20.96 988 TRP A C 1
ATOM 5172 O O . TRP A 1 680 ? -29.103 18.557 27.208 1.00 18.92 988 TRP A O 1
ATOM 5183 N N . LYS A 1 681 ? -31.029 19.329 28.096 1.00 21.80 989 LYS A N 1
ATOM 5184 C CA . LYS A 1 681 ? -31.742 18.064 27.948 1.00 22.39 989 LYS A CA 1
ATOM 5185 C C . LYS A 1 681 ? -32.181 17.818 26.508 1.00 20.52 989 LYS A C 1
ATOM 5186 O O . LYS A 1 681 ? -31.991 16.725 25.968 1.00 21.43 989 LYS A O 1
ATOM 5192 N N . GLN A 1 682 ? -32.758 18.844 25.886 1.00 19.88 990 GLN A N 1
ATOM 5193 C CA . GLN A 1 682 ? -33.358 18.711 24.556 1.00 20.02 990 GLN A CA 1
ATOM 5194 C C . GLN A 1 682 ? -32.364 18.506 23.413 1.00 21.75 990 GLN A C 1
ATOM 5195 O O . GLN A 1 682 ? -32.732 18.010 22.353 1.00 21.96 990 GLN A O 1
ATOM 5201 N N . ARG A 1 683 ? -31.105 18.874 23.607 1.00 19.38 991 ARG A N 1
ATOM 5202 C CA . ARG A 1 683 ? -30.136 18.630 22.541 1.00 21.70 991 ARG A CA 1
ATOM 5203 C C . ARG A 1 683 ? -29.978 17.114 22.338 1.00 22.10 991 ARG A C 1
ATOM 5204 O O . ARG A 1 683 ? -29.568 16.663 21.269 1.00 20.99 991 ARG A O 1
ATOM 5212 N N . ILE A 1 684 ? -30.341 16.342 23.363 1.00 19.77 992 ILE A N 1
ATOM 5213 C CA . ILE A 1 684 ? -30.341 14.877 23.287 1.00 21.50 992 ILE A CA 1
ATOM 5214 C C . ILE A 1 684 ? -31.718 14.293 22.950 1.00 23.86 992 ILE A C 1
ATOM 5215 O O . ILE A 1 684 ? -31.829 13.415 22.094 1.00 25.82 992 ILE A O 1
ATOM 5220 N N . SER A 1 685 ? -32.766 14.769 23.621 1.00 22.61 993 SER A N 1
ATOM 5221 C CA . SER A 1 685 ? -34.093 14.171 23.446 1.00 24.34 993 SER A CA 1
ATOM 5222 C C . SER A 1 685 ? -34.857 14.641 22.198 1.00 22.29 993 SER A C 1
ATOM 5223 O O . SER A 1 685 ? -35.756 13.950 21.724 1.00 23.81 993 SER A O 1
ATOM 5226 N N . SER A 1 686 ? -34.495 15.803 21.661 1.00 18.09 994 SER A N 1
ATOM 5227 C CA . SER A 1 686 ? -35.130 16.318 20.446 1.00 20.00 994 SER A CA 1
ATOM 5228 C C . SER A 1 686 ? -34.464 15.709 19.209 1.00 20.36 994 SER A C 1
ATOM 5229 O O . SER A 1 686 ? -33.443 15.033 19.329 1.00 21.12 994 SER A O 1
ATOM 5232 N N . PRO A 1 687 ? -35.030 15.941 18.010 1.00 19.50 995 PRO A N 1
ATOM 5233 C CA . PRO A 1 687 ? -34.353 15.362 16.843 1.00 19.66 995 PRO A CA 1
ATOM 5234 C C . PRO A 1 687 ? -33.146 16.159 16.345 1.00 17.85 995 PRO A C 1
ATOM 5235 O O . PRO A 1 687 ? -32.498 15.706 15.402 1.00 16.88 995 PRO A O 1
ATOM 5239 N N . LEU A 1 688 ? -32.843 17.307 16.953 1.00 16.98 996 LEU A N 1
ATOM 5240 C CA . LEU A 1 688 ? -31.872 18.246 16.369 1.00 15.63 996 LEU A CA 1
ATOM 5241 C C . LEU A 1 688 ? -30.506 17.637 16.016 1.00 16.64 996 LEU A C 1
ATOM 5242 O O . LEU A 1 688 ? -29.971 17.883 14.935 1.00 15.93 996 LEU A O 1
ATOM 5247 N N . PHE A 1 689 ? -29.954 16.834 16.921 1.00 16.04 997 PHE A N 1
ATOM 5248 C CA . PHE A 1 689 ? -28.637 16.244 16.705 1.00 16.85 997 PHE A CA 1
ATOM 5249 C C . PHE A 1 689 ? -28.706 14.739 16.426 1.00 15.80 997 PHE A C 1
ATOM 5250 O O . PHE A 1 689 ? -27.690 14.052 16.487 1.00 17.54 997 PHE A O 1
ATOM 5258 N N . ASN A 1 690 ? -29.904 14.234 16.136 1.00 15.52 998 ASN A N 1
ATOM 5259 C CA . ASN A 1 690 ? -30.113 12.802 15.907 1.00 15.85 998 ASN A CA 1
ATOM 5260 C C . ASN A 1 690 ? -29.926 12.469 14.434 1.00 16.56 998 ASN A C 1
ATOM 5261 O O . ASN A 1 690 ? -30.860 12.554 13.639 1.00 16.44 998 ASN A O 1
ATOM 5266 N N . THR A 1 691 ? -28.706 12.095 14.075 1.00 17.15 999 THR A N 1
ATOM 5267 C CA . THR A 1 691 ? -28.350 11.893 12.675 1.00 19.64 999 THR A CA 1
ATOM 5268 C C . THR A 1 691 ? -29.012 10.662 12.056 1.00 19.39 999 THR A C 1
ATOM 5269 O O . THR A 1 691 ? -29.267 10.636 10.851 1.00 19.85 999 THR A O 1
ATOM 5273 N N . LYS A 1 692 ? -29.297 9.648 12.872 1.00 18.91 1000 LYS A N 1
ATOM 5274 C CA . LYS A 1 692 ? -30.000 8.477 12.365 1.00 18.65 1000 LYS A CA 1
ATOM 5275 C C . LYS A 1 692 ? -31.427 8.846 11.975 1.00 17.97 1000 LYS A C 1
ATOM 5276 O O . LYS A 1 692 ? -31.884 8.494 10.895 1.00 17.77 1000 LYS A O 1
ATOM 5282 N N . GLN A 1 693 ? -32.129 9.555 12.856 1.00 16.06 1001 GLN A N 1
ATOM 5283 C CA . GLN A 1 693 ? -33.486 9.995 12.549 1.00 20.05 1001 GLN A CA 1
ATOM 5284 C C . GLN A 1 693 ? -33.490 10.907 11.324 1.00 17.91 1001 GLN A C 1
ATOM 5285 O O . GLN A 1 693 ? -34.356 10.793 10.455 1.00 20.00 1001 GLN A O 1
ATOM 5291 N N . TYR A 1 694 ? -32.517 11.806 11.258 1.00 17.54 1002 TYR A N 1
ATOM 5292 C CA . TYR A 1 694 ? -32.425 12.732 10.131 1.00 19.68 1002 TYR A CA 1
ATOM 5293 C C . TYR A 1 694 ? -32.281 11.974 8.814 1.00 17.69 1002 TYR A C 1
ATOM 5294 O O . TYR A 1 694 ? -32.995 12.248 7.849 1.00 19.43 1002 TYR A O 1
ATOM 5303 N N . THR A 1 695 ? -31.356 11.020 8.785 1.00 18.00 1003 THR A N 1
ATOM 5304 C CA . THR A 1 695 ? -31.125 10.205 7.596 1.00 19.16 1003 THR A CA 1
ATOM 5305 C C . THR A 1 695 ? -32.405 9.486 7.174 1.00 19.44 1003 THR A C 1
ATOM 5306 O O . THR A 1 695 ? -32.761 9.458 5.995 1.00 19.30 1003 THR A O 1
ATOM 5310 N N . MET A 1 696 ? -33.108 8.919 8.147 1.00 18.32 1004 MET A N 1
ATOM 5311 C CA . MET A 1 696 ? -34.349 8.214 7.859 1.00 18.37 1004 MET A CA 1
ATOM 5312 C C . MET A 1 696 ? -35.441 9.130 7.303 1.00 20.47 1004 MET A C 1
ATOM 5313 O O . MET A 1 696 ? -36.214 8.725 6.429 1.00 21.40 1004 MET A O 1
ATOM 5318 N N . GLU A 1 697 ? -35.504 10.362 7.800 1.00 23.33 1005 GLU A N 1
ATOM 5319 C CA . GLU A 1 697 ? -36.462 11.329 7.271 1.00 26.16 1005 GLU A CA 1
ATOM 5320 C C . GLU A 1 697 ? -36.054 11.798 5.876 1.00 23.53 1005 GLU A C 1
ATOM 5321 O O . GLU A 1 697 ? -36.900 12.002 5.006 1.00 26.15 1005 GLU A O 1
ATOM 5327 N N . LEU A 1 698 ? -34.751 11.962 5.674 1.00 21.81 1006 LEU A N 1
ATOM 5328 C CA . LEU A 1 698 ? -34.204 12.299 4.365 1.00 23.74 1006 LEU A CA 1
ATOM 5329 C C . LEU A 1 698 ? -34.578 11.206 3.363 1.00 22.76 1006 LEU A C 1
ATOM 5330 O O . LEU A 1 698 ? -34.989 11.483 2.234 1.00 22.18 1006 LEU A O 1
ATOM 5335 N N . GLU A 1 699 ? -34.454 9.958 3.797 1.00 22.00 1007 GLU A N 1
ATOM 5336 C CA . GLU A 1 699 ? -34.805 8.817 2.960 1.00 23.12 1007 GLU A CA 1
ATOM 5337 C C . GLU A 1 699 ? -36.285 8.821 2.574 1.00 26.96 1007 GLU A C 1
ATOM 5338 O O . GLU A 1 699 ? -36.637 8.530 1.429 1.00 27.01 1007 GLU A O 1
ATOM 5344 N N . ARG A 1 700 ? -37.142 9.158 3.531 1.00 28.35 1008 ARG A N 1
ATOM 5345 C CA . ARG A 1 700 ? -38.575 9.259 3.282 1.00 31.75 1008 ARG A CA 1
ATOM 5346 C C . ARG A 1 700 ? -38.864 10.330 2.233 1.00 29.42 1008 ARG A C 1
ATOM 5347 O O . ARG A 1 700 ? -39.693 10.132 1.345 1.00 29.21 1008 ARG A O 1
ATOM 5355 N N . LEU A 1 701 ? -38.170 11.460 2.339 1.00 26.34 1009 LEU A N 1
ATOM 5356 C CA . LEU A 1 701 ? -38.346 12.562 1.401 1.00 27.34 1009 LEU A CA 1
ATOM 5357 C C . LEU A 1 701 ? -37.860 12.176 0.005 1.00 27.75 1009 LEU A C 1
ATOM 5358 O O . LEU A 1 701 ? -38.507 12.494 -0.993 1.00 28.18 1009 LEU A O 1
ATOM 5363 N N . TYR A 1 702 ? -36.718 11.496 -0.056 1.00 27.14 1010 TYR A N 1
ATOM 5364 C CA . TYR A 1 702 ? -36.184 10.989 -1.320 1.00 28.34 1010 TYR A CA 1
ATOM 5365 C C . TYR A 1 702 ? -37.197 10.114 -2.051 1.00 31.69 1010 TYR A C 1
ATOM 5366 O O . TYR A 1 702 ? -37.383 10.242 -3.262 1.00 33.48 1010 TYR A O 1
ATOM 5375 N N . LEU A 1 703 ? -37.843 9.217 -1.313 1.00 31.02 1011 LEU A N 1
ATOM 5376 C CA . LEU A 1 703 ? -38.809 8.301 -1.909 1.00 34.17 1011 LEU A CA 1
ATOM 5377 C C . LEU A 1 703 ? -40.058 9.037 -2.381 1.00 34.70 1011 LEU A C 1
ATOM 5378 O O . LEU A 1 703 ? -40.709 8.619 -3.340 1.00 33.58 1011 LEU A O 1
ATOM 5383 N N . GLN A 1 704 ? -40.388 10.135 -1.706 1.00 34.19 1012 GLN A N 1
ATOM 5384 C CA . GLN A 1 704 ? -41.497 10.977 -2.134 1.00 38.45 1012 GLN A CA 1
ATOM 5385 C C . GLN A 1 704 ? -41.173 11.607 -3.483 1.00 35.74 1012 GLN A C 1
ATOM 5386 O O . GLN A 1 704 ? -42.005 11.613 -4.390 1.00 36.80 1012 GLN A O 1
ATOM 5392 N N . MET A 1 705 ? -39.955 12.128 -3.605 1.00 32.57 1013 MET A N 1
ATOM 5393 C CA . MET A 1 705 ? -39.494 12.725 -4.853 1.00 31.63 1013 MET A CA 1
ATOM 5394 C C . MET A 1 705 ? -39.534 11.716 -5.989 1.00 32.49 1013 MET A C 1
ATOM 5395 O O . MET A 1 705 ? -40.007 12.020 -7.081 1.00 29.94 1013 MET A O 1
ATOM 5400 N N . TRP A 1 706 ? -39.037 10.511 -5.724 1.00 32.65 1014 TRP A N 1
ATOM 5401 C CA . TRP A 1 706 ? -38.921 9.504 -6.771 1.00 33.12 1014 TRP A CA 1
ATOM 5402 C C . TRP A 1 706 ? -40.268 9.025 -7.298 1.00 34.21 1014 TRP A C 1
ATOM 5403 O O . TRP A 1 706 ? -40.491 9.001 -8.508 1.00 34.31 1014 T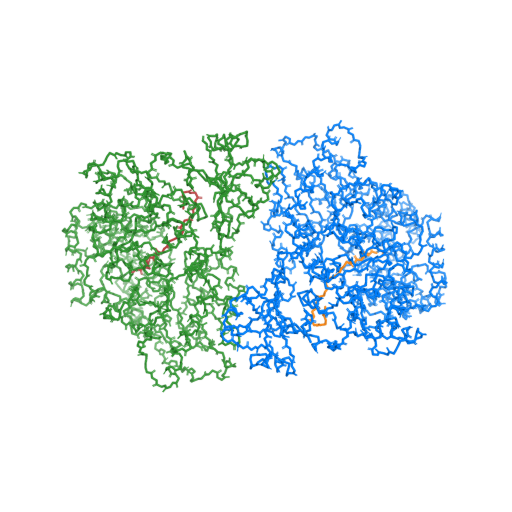RP A O 1
ATOM 5414 N N . GLU A 1 707 ? -41.158 8.636 -6.392 1.00 37.09 1015 GLU A N 1
ATOM 5415 C CA . GLU A 1 707 ? -42.459 8.108 -6.788 1.00 42.13 1015 GLU A CA 1
ATOM 5416 C C . GLU A 1 707 ? -43.294 9.154 -7.516 1.00 41.42 1015 GLU A C 1
ATOM 5417 O O . GLU A 1 707 ? -44.178 8.819 -8.303 1.00 43.68 1015 GLU A O 1
ATOM 5423 N N . HIS A 1 708 ? -43.003 10.423 -7.250 1.00 38.92 1016 HIS A N 1
ATOM 5424 C CA . HIS A 1 708 ? -43.637 11.526 -7.960 1.00 39.97 1016 HIS A CA 1
ATOM 5425 C C . HIS A 1 708 ? -43.146 11.547 -9.404 1.00 40.04 1016 HIS A C 1
ATOM 5426 O O . HIS A 1 708 ? -43.944 11.586 -10.342 1.00 42.59 1016 HIS A O 1
ATOM 5433 N N . TYR A 1 709 ? -41.826 11.512 -9.573 1.00 38.21 1017 TYR A N 1
ATOM 5434 C CA . TYR A 1 709 ? -41.218 11.452 -10.898 1.00 38.40 1017 TYR A CA 1
ATOM 5435 C C . TYR A 1 709 ? -41.604 10.172 -11.633 1.00 39.03 1017 TYR A C 1
ATOM 5436 O O . TYR A 1 709 ? -41.929 10.203 -12.820 1.00 39.72 1017 TYR A O 1
ATOM 5445 N N . ALA A 1 710 ? -41.558 9.049 -10.920 1.00 38.96 1018 ALA A N 1
ATOM 5446 C CA . ALA A 1 710 ? -41.864 7.745 -11.504 1.00 41.80 1018 ALA A CA 1
ATOM 5447 C C . ALA A 1 710 ? -43.289 7.687 -12.047 1.00 44.47 1018 ALA A C 1
ATOM 5448 O O . ALA A 1 710 ? -43.572 6.952 -12.992 1.00 46.02 1018 ALA A O 1
ATOM 5450 N N . ALA A 1 711 ? -44.180 8.471 -11.446 1.00 45.31 1019 ALA A N 1
ATOM 5451 C CA . ALA A 1 711 ? -45.568 8.536 -11.887 1.00 48.21 1019 ALA A CA 1
ATOM 5452 C C . ALA A 1 711 ? -45.715 9.414 -13.128 1.00 49.71 1019 ALA A C 1
ATOM 5453 O O . ALA A 1 711 ? -46.804 9.535 -13.690 1.00 52.22 1019 ALA A O 1
ATOM 5455 N N . GLY A 1 712 ? -44.613 10.030 -13.547 1.00 47.98 1020 GLY A N 1
ATOM 5456 C CA . GLY A 1 712 ? -44.601 10.842 -14.749 1.00 49.01 1020 GLY A CA 1
ATOM 5457 C C . GLY A 1 712 ? -44.899 12.307 -14.492 1.00 48.66 1020 GLY A C 1
ATOM 5458 O O . GLY A 1 712 ? -45.256 13.045 -15.410 1.00 49.26 1020 GLY A O 1
ATOM 5459 N N . ASN A 1 713 ? -44.747 12.731 -13.242 1.00 47.44 1021 ASN A N 1
ATOM 5460 C CA . ASN A 1 713 ? -45.016 14.115 -12.869 1.00 47.22 1021 ASN A CA 1
ATOM 5461 C C . ASN A 1 713 ? -43.760 14.975 -12.813 1.00 45.11 1021 ASN A C 1
ATOM 5462 O O . ASN A 1 713 ? -42.681 14.495 -12.467 1.00 42.65 1021 ASN A O 1
ATOM 5467 N N . LYS A 1 714 ? -43.913 16.249 -13.161 1.00 45.37 1022 LYS A N 1
ATOM 5468 C CA . LYS A 1 714 ? -42.846 17.226 -12.995 1.00 44.71 1022 LYS A CA 1
ATOM 5469 C C . LYS A 1 714 ? -42.775 17.618 -11.523 1.00 42.35 1022 LYS A C 1
ATOM 5470 O O . LYS A 1 714 ? -43.768 17.489 -10.806 1.00 42.33 1022 LYS A O 1
ATOM 5476 N N . PRO A 1 715 ? -41.597 18.075 -11.061 1.00 41.49 1023 PRO A N 1
ATOM 5477 C CA . PRO A 1 715 ? -41.409 18.444 -9.653 1.00 40.44 1023 PRO A CA 1
ATOM 5478 C C . PRO A 1 715 ? -42.474 19.402 -9.126 1.00 41.11 1023 PRO A C 1
ATOM 5479 O O . PRO A 1 715 ? -42.906 20.314 -9.832 1.00 41.03 1023 PRO A O 1
ATOM 5483 N N . ASP A 1 716 ? -42.900 19.170 -7.889 1.00 41.13 1024 ASP A N 1
ATOM 5484 C CA . ASP A 1 716 ? -43.855 20.041 -7.219 1.00 41.69 1024 ASP A CA 1
ATOM 5485 C C . ASP A 1 716 ? -43.510 20.057 -5.738 1.00 38.68 1024 ASP A C 1
ATOM 5486 O O . ASP A 1 716 ? -42.759 19.202 -5.268 1.00 36.65 1024 ASP A O 1
ATOM 5491 N N . HIS A 1 717 ? -44.056 21.023 -5.007 1.00 37.71 1025 HIS A N 1
ATOM 5492 C CA . HIS A 1 717 ? -43.747 21.179 -3.588 1.00 38.00 1025 HIS A CA 1
ATOM 5493 C C . HIS A 1 717 ? -44.066 19.925 -2.772 1.00 39.00 1025 HIS A C 1
ATOM 5494 O O . HIS A 1 717 ? -45.154 19.360 -2.880 1.00 39.40 1025 HIS A O 1
ATOM 5501 N N . MET A 1 718 ? -43.100 19.494 -1.966 1.00 38.72 1026 MET A N 1
ATOM 5502 C CA . MET A 1 718 ? -43.288 18.369 -1.055 1.00 40.51 1026 MET A CA 1
ATOM 5503 C C . MET A 1 718 ? -43.353 18.903 0.367 1.00 43.17 1026 MET A C 1
ATOM 5504 O O . MET A 1 718 ? -42.371 18.837 1.107 1.00 41.09 1026 MET A O 1
ATOM 5509 N N . ILE A 1 719 ? -44.511 19.431 0.747 1.00 48.04 1027 ILE A N 1
ATOM 5510 C CA . ILE A 1 719 ? -44.629 20.179 1.994 1.00 52.65 1027 ILE A CA 1
ATOM 5511 C C . ILE A 1 719 ? -45.531 19.518 3.034 1.00 57.75 1027 ILE A C 1
ATOM 5512 O O . ILE A 1 719 ? -46.040 20.186 3.936 1.00 58.62 1027 ILE A O 1
ATOM 5517 N N . LYS A 1 720 ? -45.718 18.208 2.917 1.00 62.15 1028 LYS A N 1
ATOM 5518 C CA . LYS A 1 720 ? -46.559 17.482 3.860 1.00 67.70 1028 LYS A CA 1
ATOM 5519 C C . LYS A 1 720 ? -46.091 16.040 4.021 1.00 68.53 1028 LYS A C 1
ATOM 5520 O O . LYS A 1 720 ? -46.043 15.515 5.137 1.00 69.85 1028 LYS A O 1
ATOM 5526 N N . TYR B 2 1 ? -7.979 29.290 12.812 1.00 18.55 13 TYR B N 1
ATOM 5527 C CA . TYR B 2 1 ? -7.453 29.802 14.076 1.00 17.95 13 TYR B CA 1
ATOM 5528 C C . TYR B 2 1 ? -5.974 30.143 13.925 1.00 22.42 13 TYR B C 1
ATOM 5529 O O . TYR B 2 1 ? -5.283 29.545 13.097 1.00 23.56 13 TYR B O 1
ATOM 5538 N N . PRO B 2 2 ? -5.485 31.116 14.714 1.00 23.36 14 PRO B N 1
ATOM 5539 C CA . PRO B 2 2 ? -4.076 31.509 14.610 1.00 24.58 14 PRO B CA 1
ATOM 5540 C C . PRO B 2 2 ? -3.162 30.328 14.911 1.00 26.30 14 PRO B C 1
ATOM 5541 O O . PRO B 2 2 ? -3.232 29.755 15.997 1.00 28.81 14 PRO B O 1
ATOM 5545 N N . GLY B 2 3 ? -2.333 29.961 13.941 1.00 26.04 15 GLY B N 1
ATOM 5546 C CA . GLY B 2 3 ? -1.430 28.835 14.091 1.00 27.83 15 GLY B CA 1
ATOM 5547 C C . GLY B 2 3 ? -1.904 27.618 13.320 1.00 26.64 15 GLY B C 1
ATOM 5548 O O . GLY B 2 3 ? -1.184 26.629 13.199 1.00 30.37 15 GLY B O 1
ATOM 5549 N N . GLY B 2 4 ? -3.122 27.697 12.794 1.00 20.59 16 GLY B N 1
ATOM 5550 C CA . GLY B 2 4 ? -3.708 26.605 12.043 1.00 21.84 16 GLY B CA 1
ATOM 5551 C C . GLY B 2 4 ? -4.677 27.120 11.003 1.00 22.63 16 GLY B C 1
ATOM 5552 O O . GLY B 2 4 ? -4.416 28.130 10.348 1.00 22.54 16 GLY B O 1
ATOM 5553 N N . SER B 2 5 ? -5.804 26.432 10.853 1.00 21.49 17 SER B N 1
ATOM 5554 C CA . SER B 2 5 ? -6.806 26.848 9.885 1.00 23.24 17 SER B CA 1
ATOM 5555 C C . SER B 2 5 ? -8.221 26.555 10.366 1.00 21.55 17 SER B C 1
ATOM 5556 O O . SER B 2 5 ? -8.488 25.529 10.993 1.00 19.77 17 SER B O 1
ATOM 5559 N N . THR B 2 6 ? -9.121 27.479 10.069 1.00 16.51 18 THR B N 1
ATOM 5560 C CA . THR B 2 6 ? -10.532 27.292 10.350 1.00 14.96 18 THR B CA 1
ATOM 5561 C C . THR B 2 6 ? -11.293 27.485 9.051 1.00 15.98 18 THR B C 1
ATOM 5562 O O . THR B 2 6 ? -11.526 28.626 8.622 1.00 17.89 18 THR B O 1
ATOM 5566 N N . PRO B 2 7 ? -11.650 26.373 8.396 1.00 15.69 19 PRO B N 1
ATOM 5567 C CA . PRO B 2 7 ? -12.391 26.444 7.137 1.00 16.63 19 PRO B CA 1
ATOM 5568 C C . PRO B 2 7 ? -13.784 27.001 7.367 1.00 16.90 19 PRO B C 1
ATOM 5569 O O . PRO B 2 7 ? -14.392 26.753 8.415 1.00 13.56 19 PRO B O 1
ATOM 5573 N N . VAL B 2 8 ? -14.266 27.771 6.398 1.00 16.06 20 VAL B N 1
ATOM 5574 C CA . VAL B 2 8 ? -15.579 28.389 6.474 1.00 14.11 20 VAL B CA 1
ATOM 5575 C C . VAL B 2 8 ? -16.263 28.250 5.119 1.00 14.64 20 VAL B C 1
ATOM 5576 O O . VAL B 2 8 ? -15.639 27.824 4.144 1.00 17.63 20 VAL B O 1
ATOM 5580 N N . SER B 2 9 ? -17.544 28.595 5.051 1.00 16.00 21 SER B N 1
ATOM 5581 C CA . SER B 2 9 ? -18.226 28.644 3.765 1.00 15.42 21 SER B CA 1
ATOM 5582 C C . SER B 2 9 ? -17.647 29.813 2.981 1.00 18.96 21 SER B C 1
ATOM 5583 O O . SER B 2 9 ? -17.539 30.916 3.508 1.00 18.24 21 SER B O 1
ATOM 5585 N N . SER B 2 10 ? -17.269 29.564 1.733 1.00 18.72 22 SER B N 1
ATOM 5586 C CA . SER B 2 10 ? -16.660 30.596 0.894 1.00 22.98 22 SER B CA 1
ATOM 5587 C C . SER B 2 10 ? -17.384 30.701 -0.439 1.00 21.06 22 SER B C 1
ATOM 5588 O O . SER B 2 10 ? -17.703 29.687 -1.048 1.00 19.24 22 SER B O 1
ATOM 5591 N N . ALA B 2 11 ? -17.616 31.926 -0.903 1.00 18.58 23 ALA B N 1
ATOM 5592 C CA . ALA B 2 11 ? -18.182 32.139 -2.229 1.00 19.77 23 ALA B CA 1
ATOM 5593 C C . ALA B 2 11 ? -17.212 31.633 -3.290 1.00 21.28 23 ALA B C 1
ATOM 5594 O O . ALA B 2 11 ? -15.995 31.713 -3.110 1.00 22.99 23 ALA B O 1
ATOM 5596 N N . ASN B 2 12 ? -17.738 31.115 -4.396 1.00 20.63 24 ASN B N 1
ATOM 5597 C CA . ASN B 2 12 ? -16.864 30.738 -5.501 1.00 23.12 24 ASN B CA 1
ATOM 5598 C C . ASN B 2 12 ? -16.428 31.953 -6.320 1.00 25.82 24 ASN B C 1
ATOM 5599 O O . ASN B 2 12 ? -17.007 33.039 -6.203 1.00 23.82 24 ASN B O 1
ATOM 5604 N N . MET B 2 13 ? -15.388 31.777 -7.126 1.00 28.26 25 MET B N 1
ATOM 5605 C CA . MET B 2 13 ? -14.861 32.878 -7.926 1.00 33.43 25 MET B CA 1
ATOM 5606 C C . MET B 2 13 ? -15.821 33.247 -9.050 1.00 35.96 25 MET B C 1
ATOM 5607 O O . MET B 2 13 ? -16.527 32.392 -9.582 1.00 36.24 25 MET B O 1
ATOM 5612 N N . MET B 2 14 ? -15.852 34.528 -9.401 1.00 39.97 26 MET B N 1
ATOM 5613 C CA . MET B 2 14 ? -16.659 34.988 -10.524 1.00 44.03 26 MET B CA 1
ATOM 5614 C C . MET B 2 14 ? -15.965 36.139 -11.239 1.00 48.47 26 MET B C 1
ATOM 5615 O O . MET B 2 14 ? -14.779 36.388 -11.016 1.00 50.11 26 MET B O 1
ATOM 5620 N N . ALA C 1 28 ? 35.296 -19.513 10.843 1.00 91.05 336 ALA C N 1
ATOM 5621 C CA . ALA C 1 28 ? 34.754 -20.645 10.101 1.00 89.57 336 ALA C CA 1
ATOM 5622 C C . ALA C 1 28 ? 34.456 -20.266 8.654 1.00 88.99 336 ALA C C 1
ATOM 5623 O O . ALA C 1 28 ? 34.851 -20.972 7.726 1.00 87.82 336 ALA C O 1
ATOM 5625 N N . VAL C 1 29 ? 33.758 -19.149 8.472 1.00 90.14 337 VAL C N 1
ATOM 5626 C CA . VAL C 1 29 ? 33.413 -18.656 7.143 1.00 89.64 337 VAL C CA 1
ATOM 5627 C C . VAL C 1 29 ? 34.665 -18.351 6.325 1.00 89.67 337 VAL C C 1
ATOM 5628 O O . VAL C 1 29 ? 34.756 -18.716 5.153 1.00 88.59 337 VAL C O 1
ATOM 5632 N N . ARG C 1 30 ? 35.632 -17.692 6.957 1.00 90.84 338 ARG C N 1
ATOM 5633 C CA . ARG C 1 30 ? 36.878 -17.323 6.292 1.00 90.75 338 ARG C CA 1
ATOM 5634 C C . ARG C 1 30 ? 37.676 -18.555 5.870 1.00 88.07 338 ARG C C 1
ATOM 5635 O O . ARG C 1 30 ? 38.348 -18.547 4.838 1.00 87.71 338 ARG C O 1
ATOM 5643 N N . LEU C 1 31 ? 37.596 -19.611 6.673 1.00 85.95 339 LEU C N 1
ATOM 5644 C CA . LEU C 1 31 ? 38.311 -20.850 6.385 1.00 83.95 339 LEU C CA 1
ATOM 5645 C C . LEU C 1 31 ? 37.596 -21.687 5.328 1.00 79.75 339 LEU C C 1
ATOM 5646 O O . LEU C 1 31 ? 38.233 -22.405 4.556 1.00 78.65 339 LEU C O 1
ATOM 5651 N N . TYR C 1 32 ? 36.271 -21.593 5.305 1.00 76.86 340 TYR C N 1
ATOM 5652 C CA . TYR C 1 32 ? 35.476 -22.280 4.296 1.00 73.79 340 TYR C CA 1
ATOM 5653 C C . TYR C 1 32 ? 35.745 -21.702 2.912 1.00 72.23 340 TYR C C 1
ATOM 5654 O O . TYR C 1 32 ? 35.905 -22.443 1.943 1.00 71.31 340 TYR C O 1
ATOM 5663 N N . ARG C 1 33 ? 35.797 -20.375 2.830 1.00 71.67 341 ARG C N 1
ATOM 5664 C CA . ARG C 1 33 ? 36.035 -19.691 1.563 1.00 70.41 341 ARG C CA 1
ATOM 5665 C C . ARG C 1 33 ? 37.425 -20.001 1.016 1.00 70.40 341 ARG C C 1
ATOM 5666 O O . ARG C 1 33 ? 37.622 -20.078 -0.197 1.00 70.40 341 ARG C O 1
ATOM 5674 N N . LYS C 1 34 ? 38.383 -20.179 1.919 1.00 70.45 342 LYS C N 1
ATOM 5675 C CA . LYS C 1 34 ? 39.751 -20.505 1.533 1.00 70.49 342 LYS C CA 1
ATOM 5676 C C . LYS C 1 34 ? 39.829 -21.925 0.978 1.00 68.74 342 LYS C C 1
ATOM 5677 O O . LYS C 1 34 ? 40.640 -22.215 0.098 1.00 68.05 342 LYS C O 1
ATOM 5683 N N . ALA C 1 35 ? 38.980 -22.806 1.497 1.00 67.82 343 ALA C N 1
ATOM 5684 C CA . ALA C 1 35 ? 38.893 -24.172 0.994 1.00 66.23 343 ALA C CA 1
ATOM 5685 C C . ALA C 1 35 ? 38.311 -24.175 -0.414 1.00 64.14 343 ALA C C 1
ATOM 5686 O O . ALA C 1 35 ? 38.696 -24.985 -1.256 1.00 63.03 343 ALA C O 1
ATOM 5688 N N . LEU C 1 36 ? 37.380 -23.260 -0.663 1.00 63.68 344 LEU C N 1
ATOM 5689 C CA . LEU C 1 36 ? 36.785 -23.115 -1.986 1.00 63.19 344 LEU C CA 1
ATOM 5690 C C . LEU C 1 36 ? 37.778 -22.482 -2.956 1.00 64.12 344 LEU C C 1
ATOM 5691 O O . LEU C 1 36 ? 37.768 -22.776 -4.151 1.00 62.88 344 LEU C O 1
ATOM 5696 N N . GLU C 1 37 ? 38.635 -21.610 -2.433 1.00 65.99 345 GLU C N 1
ATOM 5697 C CA . GLU C 1 37 ? 39.662 -20.964 -3.243 1.00 68.40 345 GLU C CA 1
ATOM 5698 C C . GLU C 1 37 ? 40.689 -21.990 -3.716 1.00 68.43 345 GLU C C 1
ATOM 5699 O O . GLU C 1 37 ? 41.214 -21.893 -4.825 1.00 68.17 345 GLU C O 1
ATOM 5705 N N . VAL C 1 38 ? 40.964 -22.974 -2.867 1.00 68.80 346 VAL C N 1
ATOM 5706 C CA . VAL C 1 38 ? 41.872 -24.063 -3.213 1.00 70.66 346 VAL C CA 1
ATOM 5707 C C . VAL C 1 38 ? 41.191 -25.068 -4.140 1.00 71.47 346 VAL C C 1
ATOM 5708 O O . VAL C 1 38 ? 41.733 -25.431 -5.185 1.00 71.52 346 VAL C O 1
ATOM 5712 N N . PHE C 1 39 ? 40.000 -25.511 -3.748 1.00 71.88 347 PHE C N 1
ATOM 5713 C CA . PHE C 1 39 ? 39.231 -26.468 -4.535 1.00 72.97 347 PHE C CA 1
ATOM 5714 C C . PHE C 1 39 ? 37.790 -25.984 -4.676 1.00 71.43 347 PHE C C 1
ATOM 5715 O O . PHE C 1 39 ? 36.972 -26.203 -3.784 1.00 70.49 347 PHE C O 1
ATOM 5723 N N . PRO C 1 40 ? 37.481 -25.320 -5.801 1.00 72.05 348 PRO C N 1
ATOM 5724 C CA . PRO C 1 40 ? 36.158 -24.746 -6.082 1.00 71.99 348 PRO C CA 1
ATOM 5725 C C . PRO C 1 40 ? 35.026 -25.773 -6.099 1.00 71.60 348 PRO C C 1
ATOM 5726 O O . PRO C 1 40 ? 33.903 -25.441 -5.719 1.00 70.62 348 PRO C O 1
ATOM 5730 N N . GLU C 1 41 ? 35.316 -26.996 -6.532 1.00 56.91 349 GLU C N 1
ATOM 5731 C CA . GLU C 1 41 ? 34.283 -28.023 -6.645 1.00 54.60 349 GLU C CA 1
ATOM 5732 C C . GLU C 1 41 ? 34.200 -28.907 -5.400 1.00 52.13 349 GLU C C 1
ATOM 5733 O O . GLU C 1 41 ? 34.239 -30.134 -5.492 1.00 51.23 349 GLU C O 1
ATOM 5739 N N . PHE C 1 42 ? 34.072 -28.273 -4.239 1.00 51.27 350 PHE C N 1
ATOM 5740 C CA . PHE C 1 42 ? 33.995 -28.987 -2.968 1.00 50.60 350 PHE C CA 1
ATOM 5741 C C . PHE C 1 42 ? 32.573 -28.903 -2.405 1.00 48.05 350 PHE C C 1
ATOM 5742 O O . PHE C 1 42 ? 32.192 -27.898 -1.802 1.00 47.21 350 PHE C O 1
ATOM 5750 N N . ALA C 1 43 ? 31.799 -29.968 -2.600 1.00 46.16 351 ALA C N 1
ATOM 5751 C CA . ALA C 1 43 ? 30.389 -29.982 -2.215 1.00 44.34 351 ALA C CA 1
ATOM 5752 C C . ALA C 1 43 ? 30.175 -29.925 -0.704 1.00 45.28 351 ALA C C 1
ATOM 5753 O O . ALA C 1 43 ? 29.199 -29.343 -0.230 1.00 43.44 351 ALA C O 1
ATOM 5755 N N . ALA C 1 44 ? 31.084 -30.536 0.048 1.00 48.46 352 ALA C N 1
ATOM 5756 C CA . ALA C 1 44 ? 30.973 -30.551 1.503 1.00 50.24 352 ALA C CA 1
ATOM 5757 C C . ALA C 1 44 ? 31.289 -29.181 2.094 1.00 51.91 352 ALA C C 1
ATOM 5758 O O . ALA C 1 44 ? 30.670 -28.758 3.070 1.00 51.86 352 ALA C O 1
ATOM 5760 N N . ALA C 1 45 ? 32.256 -28.491 1.495 1.00 52.98 353 ALA C N 1
ATOM 5761 C CA . ALA C 1 45 ? 32.633 -27.154 1.940 1.00 53.54 353 ALA C CA 1
ATOM 5762 C C . ALA C 1 45 ? 31.493 -26.166 1.722 1.00 50.44 353 ALA C C 1
ATOM 5763 O O . ALA C 1 45 ? 31.186 -25.359 2.600 1.00 50.57 353 ALA C O 1
ATOM 5765 N N . HIS C 1 46 ? 30.870 -26.233 0.549 1.00 47.82 354 HIS C N 1
ATOM 5766 C CA . HIS C 1 46 ? 29.734 -25.373 0.235 1.00 44.47 354 HIS C CA 1
ATOM 5767 C C . HIS C 1 46 ? 28.571 -25.638 1.187 1.00 43.60 354 HIS C C 1
ATOM 5768 O O . HIS C 1 46 ? 27.949 -24.705 1.695 1.00 43.22 354 HIS C O 1
ATOM 5775 N N . SER C 1 47 ? 28.290 -26.914 1.429 1.00 43.40 355 SER C N 1
ATOM 5776 C CA . SER C 1 47 ? 27.181 -27.308 2.290 1.00 42.54 355 SER C CA 1
ATOM 5777 C C . SER C 1 47 ? 27.410 -26.888 3.741 1.00 44.40 355 SER C C 1
ATOM 5778 O O . SER C 1 47 ? 26.463 -26.575 4.463 1.00 42.72 355 SER C O 1
ATOM 5781 N N . ASN C 1 48 ? 28.670 -26.883 4.164 1.00 48.04 356 ASN C N 1
ATOM 5782 C CA . ASN C 1 48 ? 29.018 -26.461 5.517 1.00 50.10 356 ASN C CA 1
ATOM 5783 C C . ASN C 1 48 ? 28.967 -24.948 5.678 1.00 49.08 356 ASN C C 1
ATOM 5784 O O . ASN C 1 48 ? 28.468 -24.438 6.681 1.00 49.10 356 ASN C O 1
ATOM 5789 N N . LEU C 1 49 ? 29.491 -24.233 4.688 1.00 48.50 357 LEU C N 1
ATOM 5790 C CA . LEU C 1 49 ? 29.455 -22.777 4.702 1.00 48.61 357 LEU C CA 1
ATOM 5791 C C . LEU C 1 49 ? 28.013 -22.285 4.615 1.00 46.13 357 LEU C C 1
ATOM 5792 O O . LEU C 1 49 ? 27.656 -21.276 5.224 1.00 46.58 357 LEU C O 1
ATOM 5797 N N . ALA C 1 50 ? 27.186 -23.011 3.868 1.00 43.97 358 ALA C N 1
ATOM 5798 C CA . ALA C 1 50 ? 25.776 -22.662 3.723 1.00 42.42 358 ALA C CA 1
ATOM 5799 C C . ALA C 1 50 ? 25.034 -22.803 5.048 1.00 42.23 358 ALA C C 1
ATOM 5800 O O . ALA C 1 50 ? 24.277 -21.919 5.444 1.00 38.90 358 ALA C O 1
ATOM 5802 N N . SER C 1 51 ? 25.263 -23.921 5.728 1.00 45.82 359 SER C N 1
ATOM 5803 C CA . SER C 1 51 ? 24.654 -24.176 7.028 1.00 49.64 359 SER C CA 1
ATOM 5804 C C . SER C 1 51 ? 25.059 -23.112 8.046 1.00 52.07 359 SER C C 1
ATOM 5805 O O . SER C 1 51 ? 24.261 -22.719 8.896 1.00 52.37 359 SER C O 1
ATOM 5808 N N . VAL C 1 52 ? 26.302 -22.646 7.949 1.00 53.49 360 VAL C N 1
ATOM 5809 C CA . VAL C 1 52 ? 26.805 -21.600 8.832 1.00 55.29 360 VAL C CA 1
ATOM 5810 C C . VAL C 1 52 ? 26.138 -20.259 8.538 1.00 53.02 360 VAL C C 1
ATOM 5811 O O . VAL C 1 52 ? 25.688 -19.566 9.452 1.00 54.45 360 VAL C O 1
ATOM 5815 N N . LEU C 1 53 ? 26.074 -19.902 7.260 1.00 49.66 361 LEU C N 1
ATOM 5816 C CA . LEU C 1 53 ? 25.442 -18.656 6.844 1.00 48.61 361 LEU C CA 1
ATOM 5817 C C . LEU C 1 53 ? 23.956 -18.639 7.200 1.00 47.78 361 LEU C C 1
ATOM 5818 O O . LEU C 1 53 ? 23.399 -17.587 7.517 1.00 48.88 361 LEU C O 1
ATOM 5823 N N . GLN C 1 54 ? 23.321 -19.808 7.152 1.00 46.63 362 GLN C N 1
ATOM 5824 C CA . GLN C 1 54 ? 21.906 -19.927 7.495 1.00 46.73 362 GLN C CA 1
ATOM 5825 C C . GLN C 1 54 ? 21.679 -19.628 8.974 1.00 49.01 362 GLN C C 1
ATOM 5826 O O . GLN C 1 54 ? 20.705 -18.972 9.346 1.00 48.16 362 GLN C O 1
ATOM 5832 N N . GLN C 1 55 ? 22.588 -20.110 9.812 1.00 53.02 363 GLN C N 1
ATOM 5833 C CA . GLN C 1 55 ? 22.503 -19.880 11.249 1.00 58.08 363 GLN C CA 1
ATOM 5834 C C . GLN C 1 55 ? 22.769 -18.420 11.604 1.00 57.94 363 GLN C C 1
ATOM 5835 O O . GLN C 1 55 ? 22.308 -17.932 12.634 1.00 58.70 363 GLN C O 1
ATOM 5841 N N . GLN C 1 56 ? 23.512 -17.729 10.745 1.00 56.83 364 GLN C N 1
ATOM 5842 C CA . GLN C 1 56 ? 23.799 -16.313 10.947 1.00 57.03 364 GLN C CA 1
ATOM 5843 C C . GLN C 1 56 ? 22.640 -15.436 10.485 1.00 52.76 364 GLN C C 1
ATOM 5844 O O . GLN C 1 56 ? 22.628 -14.229 10.731 1.00 53.83 364 GLN C O 1
ATOM 5850 N N . GLY C 1 57 ? 21.670 -16.046 9.813 1.00 47.69 365 GLY C N 1
ATOM 5851 C CA . GLY C 1 57 ? 20.543 -15.308 9.279 1.00 46.71 365 GLY C CA 1
ATOM 5852 C C . GLY C 1 57 ? 20.809 -14.815 7.869 1.00 45.97 365 GLY C C 1
ATOM 5853 O O . GLY C 1 57 ? 19.948 -14.192 7.247 1.00 46.63 365 GLY C O 1
ATOM 5854 N N . LYS C 1 58 ? 22.009 -15.090 7.367 1.00 44.34 366 LYS C N 1
ATOM 5855 C CA . LYS C 1 58 ? 22.363 -14.744 5.996 1.00 42.09 366 LYS C CA 1
ATOM 5856 C C . LYS C 1 58 ? 21.821 -15.805 5.049 1.00 38.33 366 LYS C C 1
ATOM 5857 O O . LYS C 1 58 ? 22.560 -16.654 4.550 1.00 38.41 366 LYS C O 1
ATOM 5863 N N . LEU C 1 59 ? 20.519 -15.744 4.807 1.00 34.90 367 LEU C N 1
ATOM 5864 C CA . LEU C 1 59 ? 19.823 -16.778 4.059 1.00 31.56 367 LEU C CA 1
ATOM 5865 C C . LEU C 1 59 ? 20.139 -16.745 2.565 1.00 30.30 367 LEU C C 1
ATOM 5866 O O . LEU C 1 59 ? 20.300 -17.792 1.939 1.00 29.45 367 LEU C O 1
ATOM 5871 N N . GLN C 1 60 ? 20.221 -15.545 1.994 1.00 30.67 368 GLN C N 1
ATOM 5872 C CA . GLN C 1 60 ? 20.508 -15.402 0.569 1.00 29.25 368 GLN C CA 1
ATOM 5873 C C . GLN C 1 60 ? 21.907 -15.897 0.230 1.00 30.02 368 GLN C C 1
ATOM 5874 O O . GLN C 1 60 ? 22.134 -16.478 -0.832 1.00 30.54 368 GLN C O 1
ATOM 5880 N N . GLU C 1 61 ? 22.844 -15.671 1.141 1.00 29.53 369 GLU C N 1
ATOM 5881 C CA . GLU C 1 61 ? 24.214 -16.098 0.923 1.00 31.66 369 GLU C CA 1
ATOM 5882 C C . GLU C 1 61 ? 24.333 -17.608 1.110 1.00 30.58 369 GLU C C 1
ATOM 5883 O O . GLU C 1 61 ? 25.076 -18.276 0.391 1.00 30.46 369 GLU C O 1
ATOM 5889 N N . ALA C 1 62 ? 23.592 -18.139 2.077 1.00 28.39 370 ALA C N 1
ATOM 5890 C CA . ALA C 1 62 ? 23.559 -19.578 2.316 1.00 28.78 370 ALA C CA 1
ATOM 5891 C C . ALA C 1 62 ? 23.010 -20.304 1.093 1.00 26.24 370 ALA C C 1
ATOM 5892 O O . ALA C 1 62 ? 23.505 -21.366 0.713 1.00 28.29 370 ALA C O 1
ATOM 5894 N N . LEU C 1 63 ? 21.984 -19.714 0.488 1.00 24.93 371 LEU C N 1
ATOM 5895 C CA . LEU C 1 63 ? 21.332 -20.268 -0.693 1.00 25.66 371 LEU C CA 1
ATOM 5896 C C . LEU C 1 63 ? 22.312 -20.463 -1.851 1.00 26.99 371 LEU C C 1
ATOM 5897 O O . LEU C 1 63 ? 22.235 -21.456 -2.576 1.00 23.40 371 LEU C O 1
ATOM 5902 N N . MET C 1 64 ? 23.232 -19.514 -2.024 1.00 28.89 372 MET C N 1
ATOM 5903 C CA . MET C 1 64 ? 24.261 -19.633 -3.056 1.00 31.31 372 MET C CA 1
ATOM 5904 C C . MET C 1 64 ? 25.050 -20.929 -2.918 1.00 32.15 372 MET C C 1
ATOM 5905 O O . MET C 1 64 ? 25.266 -21.647 -3.895 1.00 31.76 372 MET C O 1
ATOM 5910 N N . HIS C 1 65 ? 25.482 -21.218 -1.696 1.00 31.89 373 HIS C N 1
ATOM 5911 C CA . HIS C 1 65 ? 26.357 -22.357 -1.450 1.00 31.87 373 HIS C CA 1
ATOM 5912 C C . HIS C 1 65 ? 25.629 -23.697 -1.496 1.00 30.65 373 HIS C C 1
ATOM 5913 O O . HIS C 1 65 ? 26.206 -24.703 -1.894 1.00 30.76 373 HIS C O 1
ATOM 5920 N N . TYR C 1 66 ? 24.360 -23.709 -1.100 1.00 29.14 374 TYR C N 1
ATOM 5921 C CA . TYR C 1 66 ? 23.545 -24.907 -1.253 1.00 27.54 374 TYR C CA 1
ATOM 5922 C C . TYR C 1 66 ? 23.411 -25.256 -2.730 1.00 26.90 374 TYR C C 1
ATOM 5923 O O . TYR C 1 66 ? 23.507 -26.420 -3.117 1.00 25.85 374 TYR C O 1
ATOM 5932 N N . LYS C 1 67 ? 23.202 -24.235 -3.555 1.00 26.79 375 LYS C N 1
ATOM 5933 C CA . LYS C 1 67 ? 23.055 -24.434 -4.992 1.00 27.01 375 LYS C CA 1
ATOM 5934 C C . LYS C 1 67 ? 24.332 -24.983 -5.623 1.00 28.35 375 LYS C C 1
ATOM 5935 O O . LYS C 1 67 ? 24.277 -25.797 -6.547 1.00 25.76 375 LYS C O 1
ATOM 5941 N N . GLU C 1 68 ? 25.478 -24.534 -5.120 1.00 32.50 376 GLU C N 1
ATOM 5942 C CA . GLU C 1 68 ? 26.761 -25.056 -5.568 1.00 36.09 376 GLU C CA 1
ATOM 5943 C C . GLU C 1 68 ? 26.877 -26.530 -5.201 1.00 35.59 376 GLU C C 1
ATOM 5944 O O . GLU C 1 68 ? 27.219 -27.364 -6.041 1.00 35.15 376 GLU C O 1
ATOM 5950 N N . ALA C 1 69 ? 26.575 -26.842 -3.944 1.00 33.15 377 ALA C N 1
ATOM 5951 C CA . ALA C 1 69 ? 26.679 -28.208 -3.443 1.00 35.15 377 ALA C CA 1
ATOM 5952 C C . ALA C 1 69 ? 25.874 -29.215 -4.265 1.00 36.65 377 ALA C C 1
ATOM 5953 O O . ALA C 1 69 ? 26.395 -30.265 -4.639 1.00 39.53 377 ALA C O 1
ATOM 5955 N N . ILE C 1 70 ? 24.615 -28.893 -4.557 1.00 32.48 378 ILE C N 1
ATOM 5956 C CA . ILE C 1 70 ? 23.750 -29.837 -5.264 1.00 33.10 378 ILE C CA 1
ATOM 5957 C C . ILE C 1 70 ? 24.159 -30.069 -6.723 1.00 35.57 378 ILE C C 1
ATOM 5958 O O . ILE C 1 70 ? 23.933 -31.152 -7.268 1.00 37.81 378 ILE C O 1
ATOM 5963 N N . ARG C 1 71 ? 24.761 -29.063 -7.350 1.00 34.06 379 ARG C N 1
ATOM 5964 C CA . ARG C 1 71 ? 25.258 -29.217 -8.715 1.00 35.28 379 ARG C CA 1
ATOM 5965 C C . ARG C 1 71 ? 26.449 -30.164 -8.752 1.00 38.06 379 ARG C C 1
ATOM 5966 O O . ARG C 1 71 ? 26.504 -31.082 -9.572 1.00 37.70 379 ARG C O 1
ATOM 5974 N N . ILE C 1 72 ? 27.408 -29.914 -7.864 1.00 38.58 380 ILE C N 1
ATOM 5975 C CA . ILE C 1 72 ? 28.605 -30.738 -7.749 1.00 37.99 380 ILE C CA 1
ATOM 5976 C C . ILE C 1 72 ? 28.244 -32.177 -7.388 1.00 38.20 380 ILE C C 1
ATOM 5977 O O . ILE C 1 72 ? 28.818 -33.124 -7.924 1.00 39.31 380 ILE C O 1
ATOM 5982 N N . SER C 1 73 ? 27.285 -32.336 -6.481 1.00 35.02 381 SER C N 1
ATOM 5983 C CA . SER C 1 73 ? 26.848 -33.665 -6.064 1.00 37.43 381 SER C CA 1
ATOM 5984 C C . SER C 1 73 ? 25.335 -33.810 -6.199 1.00 36.52 381 SER C C 1
ATOM 5985 O O . SER C 1 73 ? 24.588 -33.372 -5.329 1.00 34.08 381 SER C O 1
ATOM 5988 N N . PRO C 1 74 ? 24.880 -34.420 -7.304 1.00 37.59 382 PRO C N 1
ATOM 5989 C CA . PRO C 1 74 ? 23.449 -34.591 -7.585 1.00 35.04 382 PRO C CA 1
ATOM 5990 C C . PRO C 1 74 ? 22.759 -35.557 -6.623 1.00 36.68 382 PRO C C 1
ATOM 5991 O O . PRO C 1 74 ? 21.535 -35.536 -6.514 1.00 37.80 382 PRO C O 1
ATOM 5995 N N . THR C 1 75 ? 23.530 -36.394 -5.937 1.00 39.23 383 THR C N 1
ATOM 5996 C CA . THR C 1 75 ? 22.948 -37.333 -4.985 1.00 40.11 383 THR C CA 1
ATOM 5997 C C . THR C 1 75 ? 23.001 -36.778 -3.563 1.00 38.74 383 THR C C 1
ATOM 5998 O O . THR C 1 75 ? 22.773 -37.502 -2.594 1.00 40.30 383 THR C O 1
ATOM 6002 N N . PHE C 1 76 ? 23.295 -35.486 -3.445 1.00 36.82 384 PHE C N 1
ATOM 6003 C CA . PHE C 1 76 ? 23.416 -34.847 -2.140 1.00 35.07 384 PHE C CA 1
ATOM 6004 C C . PHE C 1 76 ? 22.037 -34.537 -1.566 1.00 30.72 384 PHE C C 1
ATOM 6005 O O . PHE C 1 76 ? 21.625 -33.376 -1.505 1.00 28.20 384 PHE C O 1
ATOM 6013 N N . ALA C 1 77 ? 21.333 -35.582 -1.145 1.00 28.99 385 ALA C N 1
ATOM 6014 C CA . ALA C 1 77 ? 19.993 -35.433 -0.581 1.00 29.62 385 ALA C CA 1
ATOM 6015 C C . ALA C 1 77 ? 19.970 -34.476 0.607 1.00 30.76 385 ALA C C 1
ATOM 6016 O O . ALA C 1 77 ? 19.070 -33.644 0.721 1.00 31.63 385 ALA C O 1
ATOM 6018 N N . ASP C 1 78 ? 20.962 -34.595 1.486 1.00 31.85 386 ASP C N 1
ATOM 6019 C CA . ASP C 1 78 ? 21.031 -33.762 2.687 1.00 32.82 386 ASP C CA 1
ATOM 6020 C C . ASP C 1 78 ? 21.108 -32.273 2.349 1.00 29.29 386 ASP C C 1
ATOM 6021 O O . ASP C 1 78 ? 20.499 -31.437 3.026 1.00 27.22 386 ASP C O 1
ATOM 6026 N N . ALA C 1 79 ? 21.853 -31.948 1.297 1.00 28.30 387 ALA C N 1
ATOM 6027 C CA . ALA C 1 79 ? 21.965 -30.567 0.835 1.00 25.75 387 ALA C CA 1
ATOM 6028 C C . ALA C 1 79 ? 20.629 -30.029 0.330 1.00 22.93 387 ALA C C 1
ATOM 6029 O O . ALA C 1 79 ? 20.275 -28.877 0.594 1.00 23.05 387 ALA C O 1
ATOM 6031 N N . TYR C 1 80 ? 19.888 -30.857 -0.400 1.00 20.58 388 TYR C N 1
ATOM 6032 C CA . TYR C 1 80 ? 18.541 -30.478 -0.832 1.00 20.55 388 TYR C CA 1
ATOM 6033 C C . TYR C 1 80 ? 17.623 -30.206 0.361 1.00 21.89 388 TYR C C 1
ATOM 6034 O O . TYR C 1 80 ? 16.892 -29.211 0.386 1.00 22.03 388 TYR C O 1
ATOM 6043 N N . SER C 1 81 ? 17.669 -31.090 1.351 1.00 23.22 389 SER C N 1
ATOM 6044 C CA . SER C 1 81 ? 16.854 -30.936 2.552 1.00 22.56 389 SER C CA 1
ATOM 6045 C C . SER C 1 81 ? 17.201 -29.661 3.329 1.00 24.04 389 SER C C 1
ATOM 6046 O O . SER C 1 81 ? 16.314 -28.895 3.718 1.00 23.22 389 SER C O 1
ATOM 6049 N N . ASN C 1 82 ? 18.490 -29.436 3.560 1.00 24.18 390 ASN C N 1
ATOM 6050 C CA . ASN C 1 82 ? 18.922 -28.241 4.278 1.00 26.43 390 ASN C CA 1
ATOM 6051 C C . ASN C 1 82 ? 18.626 -26.963 3.501 1.00 26.47 390 ASN C C 1
ATOM 6052 O O . ASN C 1 82 ? 18.300 -25.929 4.088 1.00 29.36 390 ASN C O 1
ATOM 6057 N N . MET C 1 83 ? 18.737 -27.040 2.179 1.00 23.47 391 MET C N 1
ATOM 6058 C CA . MET C 1 83 ? 18.383 -25.918 1.322 1.00 22.12 391 MET C CA 1
ATOM 6059 C C . MET C 1 83 ? 16.894 -25.622 1.469 1.00 22.43 391 MET C C 1
ATOM 6060 O O . MET C 1 83 ? 16.481 -24.461 1.515 1.00 20.80 391 MET C O 1
ATOM 6065 N N . GLY C 1 84 ? 16.092 -26.680 1.555 1.00 19.50 392 GLY C N 1
ATOM 6066 C CA . GLY C 1 84 ? 14.668 -26.531 1.791 1.00 19.30 392 GLY C CA 1
ATOM 6067 C C . GLY C 1 84 ? 14.388 -25.789 3.086 1.00 17.95 392 GLY C C 1
ATOM 6068 O O . GLY C 1 84 ? 13.518 -24.918 3.130 1.00 17.08 392 GLY C O 1
ATOM 6069 N N . ASN C 1 85 ? 15.129 -26.125 4.139 1.00 18.55 393 ASN C N 1
ATOM 6070 C CA . ASN C 1 85 ? 14.990 -25.436 5.419 1.00 21.55 393 ASN C CA 1
ATOM 6071 C C . ASN C 1 85 ? 15.264 -23.942 5.286 1.00 22.22 393 ASN C C 1
ATOM 6072 O O . ASN C 1 85 ? 14.596 -23.117 5.913 1.00 23.13 393 ASN C O 1
ATOM 6077 N N . THR C 1 86 ? 16.252 -23.604 4.468 1.00 19.16 394 THR C N 1
ATOM 6078 C CA . THR C 1 86 ? 16.592 -22.207 4.216 1.00 20.61 394 THR C CA 1
ATOM 6079 C C . THR C 1 86 ? 15.462 -21.483 3.486 1.00 20.11 394 THR C C 1
ATOM 6080 O O . THR C 1 86 ? 15.060 -20.388 3.885 1.00 24.24 394 THR C O 1
ATOM 6084 N N . LEU C 1 87 ? 14.941 -22.099 2.428 1.00 18.43 395 LEU C N 1
ATOM 6085 C CA . LEU C 1 87 ? 13.828 -21.517 1.680 1.00 19.66 395 LEU C CA 1
ATOM 6086 C C . LEU C 1 87 ? 12.591 -21.311 2.549 1.00 21.34 395 LEU C C 1
ATOM 6087 O O . LEU C 1 87 ? 11.906 -20.287 2.443 1.00 21.93 395 LEU C O 1
ATOM 6092 N N . LYS C 1 88 ? 12.312 -22.281 3.413 1.00 20.61 396 LYS C N 1
ATOM 6093 C CA . LYS C 1 88 ? 11.204 -22.160 4.353 1.00 21.74 396 LYS C CA 1
ATOM 6094 C C . LYS C 1 88 ? 11.366 -20.907 5.210 1.00 23.06 396 LYS C C 1
ATOM 6095 O O . LYS C 1 88 ? 10.419 -20.137 5.397 1.00 23.57 396 LYS C O 1
ATOM 6101 N N . GLU C 1 89 ? 12.577 -20.694 5.714 1.00 21.76 397 GLU C N 1
ATOM 6102 C CA . GLU C 1 89 ? 12.855 -19.537 6.555 1.00 24.89 397 GLU C CA 1
ATOM 6103 C C . GLU C 1 89 ? 12.767 -18.232 5.762 1.00 25.03 397 GLU C C 1
ATOM 6104 O O . GLU C 1 89 ? 12.469 -17.176 6.320 1.00 24.48 397 GLU C O 1
ATOM 6110 N N . MET C 1 90 ? 13.017 -18.314 4.457 1.00 24.25 398 MET C N 1
ATOM 6111 C CA . MET C 1 90 ? 12.869 -17.165 3.567 1.00 26.99 398 MET C CA 1
ATOM 6112 C C . MET C 1 90 ? 11.420 -16.978 3.120 1.00 26.90 398 MET C C 1
ATOM 6113 O O . MET C 1 90 ? 11.128 -16.106 2.301 1.00 29.60 398 MET C O 1
ATOM 6118 N N . GLN C 1 91 ? 10.530 -17.806 3.661 1.00 27.64 399 GLN C N 1
ATOM 6119 C CA . GLN C 1 91 ? 9.104 -17.8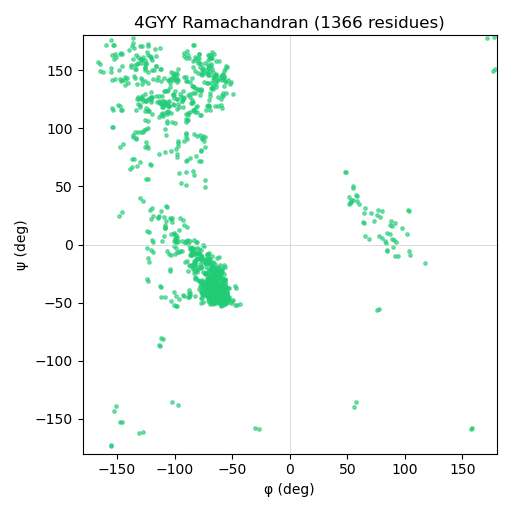03 3.322 1.00 30.84 399 GLN C CA 1
ATOM 6120 C C . GLN C 1 91 ? 8.809 -18.191 1.871 1.00 29.02 399 GLN C C 1
ATOM 6121 O O . GLN C 1 91 ? 7.794 -17.787 1.304 1.00 28.76 399 GLN C O 1
ATOM 6127 N N . ASP C 1 92 ? 9.699 -18.980 1.278 1.00 27.10 400 ASP C N 1
ATOM 6128 C CA . ASP C 1 92 ? 9.432 -19.573 -0.026 1.00 25.02 400 ASP C CA 1
ATOM 6129 C C . ASP C 1 92 ? 8.958 -20.998 0.212 1.00 24.11 400 ASP C C 1
ATOM 6130 O O . ASP C 1 92 ? 9.747 -21.941 0.134 1.00 22.53 400 ASP C O 1
ATOM 6135 N N . VAL C 1 93 ? 7.669 -21.144 0.512 1.00 23.76 401 VAL C N 1
ATOM 6136 C CA . VAL C 1 93 ? 7.086 -22.449 0.826 1.00 25.40 401 VAL C CA 1
ATOM 6137 C C . VAL C 1 93 ? 7.149 -23.422 -0.350 1.00 25.67 401 VAL C C 1
ATOM 6138 O O . VAL C 1 93 ? 7.488 -24.595 -0.177 1.00 25.35 401 VAL C O 1
ATOM 6142 N N . GLN C 1 94 ? 6.827 -22.940 -1.547 1.00 26.35 402 GLN C N 1
ATOM 6143 C CA . GLN C 1 94 ? 6.835 -23.806 -2.723 1.00 28.14 402 GLN C CA 1
ATOM 6144 C C . GLN C 1 94 ? 8.240 -24.319 -3.043 1.00 25.09 402 GLN C C 1
ATOM 6145 O O . GLN C 1 94 ? 8.415 -25.496 -3.355 1.00 24.03 402 GLN C O 1
ATOM 6151 N N . GLY C 1 95 ? 9.234 -23.440 -2.951 1.00 23.19 403 GLY C N 1
ATOM 6152 C CA . GLY C 1 95 ? 10.619 -23.824 -3.173 1.00 21.97 403 GLY C CA 1
ATOM 6153 C C . GLY C 1 95 ? 11.120 -24.809 -2.128 1.00 21.10 403 GLY C C 1
ATOM 6154 O O . GLY C 1 95 ? 11.872 -25.735 -2.440 1.00 20.76 403 GLY C O 1
ATOM 6155 N N . ALA C 1 96 ? 10.706 -24.611 -0.880 1.00 21.23 404 ALA C N 1
ATOM 6156 C CA . ALA C 1 96 ? 11.078 -25.533 0.191 1.00 20.95 404 ALA C CA 1
ATOM 6157 C C . ALA C 1 96 ? 10.497 -26.914 -0.071 1.00 20.35 404 ALA C C 1
ATOM 6158 O O . ALA C 1 96 ? 11.181 -27.928 0.090 1.00 18.48 404 ALA C O 1
ATOM 6160 N N . LEU C 1 97 ? 9.230 -26.951 -0.470 1.00 20.53 405 LEU C N 1
ATOM 6161 C CA . LEU C 1 97 ? 8.571 -28.215 -0.761 1.00 22.17 405 LEU C CA 1
ATOM 6162 C C . LEU C 1 97 ? 9.250 -28.921 -1.932 1.00 21.60 405 LEU C C 1
ATOM 6163 O O . LEU C 1 97 ? 9.392 -30.143 -1.924 1.00 21.50 405 LEU C O 1
ATOM 6168 N N . GLN C 1 98 ? 9.676 -28.156 -2.934 1.00 21.99 406 GLN C N 1
ATOM 6169 C CA . GLN C 1 98 ? 10.394 -28.751 -4.059 1.00 21.37 406 GLN C CA 1
ATOM 6170 C C . GLN C 1 98 ? 11.702 -29.391 -3.606 1.00 20.15 406 GLN C C 1
ATOM 6171 O O . GLN C 1 98 ? 12.052 -30.489 -4.048 1.00 20.46 406 GLN C O 1
ATOM 6177 N N . CYS C 1 99 ? 12.426 -28.707 -2.725 1.00 16.57 407 CYS C N 1
ATOM 6178 C CA . CYS C 1 99 ? 13.692 -29.236 -2.221 1.00 17.13 407 CYS C CA 1
ATOM 6179 C C . CYS C 1 99 ? 13.512 -30.497 -1.396 1.00 17.19 407 CYS C C 1
ATOM 6180 O O . CYS C 1 99 ? 14.303 -31.437 -1.501 1.00 16.75 407 CYS C O 1
ATOM 6183 N N . TYR C 1 100 ? 12.487 -30.504 -0.552 1.00 17.21 408 TYR C N 1
ATOM 6184 C CA . TYR C 1 100 ? 12.199 -31.677 0.262 1.00 19.15 408 TYR C CA 1
ATOM 6185 C C . TYR C 1 100 ? 11.771 -32.837 -0.618 1.00 18.98 408 TYR C C 1
ATOM 6186 O O . TYR C 1 100 ? 12.141 -33.983 -0.369 1.00 19.15 408 TYR C O 1
ATOM 6195 N N . THR C 1 101 ? 10.972 -32.532 -1.635 1.00 17.15 409 THR C N 1
ATOM 6196 C CA . THR C 1 101 ? 10.491 -33.553 -2.562 1.00 17.73 409 THR C CA 1
ATOM 6197 C C . THR C 1 101 ? 11.645 -34.172 -3.351 1.00 19.61 409 THR C C 1
ATOM 6198 O O . THR C 1 101 ? 11.675 -35.383 -3.583 1.00 20.82 409 THR C O 1
ATOM 6202 N N . ARG C 1 102 ? 12.600 -33.345 -3.763 1.00 18.84 410 ARG C N 1
ATOM 6203 C CA . ARG C 1 102 ? 13.770 -33.858 -4.475 1.00 18.90 410 ARG C CA 1
ATOM 6204 C C . ARG C 1 102 ? 14.642 -34.715 -3.563 1.00 21.30 410 ARG C C 1
ATOM 6205 O O . ARG C 1 102 ? 15.176 -35.733 -3.989 1.00 22.11 410 ARG C O 1
ATOM 6213 N N . ALA C 1 103 ? 14.777 -34.302 -2.307 1.00 21.45 411 ALA C N 1
ATOM 6214 C CA . ALA C 1 103 ? 15.544 -35.065 -1.324 1.00 24.42 411 ALA C CA 1
ATOM 6215 C C . ALA C 1 103 ? 14.980 -36.474 -1.133 1.00 24.39 411 ALA C C 1
ATOM 6216 O O . ALA C 1 103 ? 15.731 -37.449 -1.050 1.00 24.69 411 ALA C O 1
ATOM 6218 N N . ILE C 1 104 ? 13.656 -36.576 -1.072 1.00 24.63 412 ILE C N 1
ATOM 6219 C CA . ILE C 1 104 ? 12.986 -37.869 -0.933 1.00 23.76 412 ILE C CA 1
ATOM 6220 C C . ILE C 1 104 ? 13.095 -38.720 -2.201 1.00 26.65 412 ILE C C 1
ATOM 6221 O O . ILE C 1 104 ? 13.240 -39.947 -2.126 1.00 29.35 412 ILE C O 1
ATOM 6226 N N . GLN C 1 105 ? 13.041 -38.075 -3.364 1.00 24.42 413 GLN C N 1
ATOM 6227 C CA . GLN C 1 105 ? 13.222 -38.788 -4.631 1.00 26.91 413 GLN C CA 1
ATOM 6228 C C . GLN C 1 105 ? 14.623 -39.383 -4.732 1.00 28.53 413 GLN C C 1
ATOM 6229 O O . GLN C 1 105 ? 14.801 -40.527 -5.168 1.00 28.56 413 GLN C O 1
ATOM 6235 N N . ILE C 1 106 ? 15.614 -38.602 -4.317 1.00 25.82 414 ILE C N 1
ATOM 6236 C CA . ILE C 1 106 ? 17.003 -39.051 -4.306 1.00 26.58 414 ILE C CA 1
ATOM 6237 C C . ILE C 1 106 ? 17.219 -40.186 -3.303 1.00 29.40 414 ILE C C 1
ATOM 6238 O O . ILE C 1 106 ? 17.846 -41.198 -3.622 1.00 30.53 414 ILE C O 1
ATOM 6243 N N . ASN C 1 107 ? 16.693 -40.014 -2.094 1.00 27.17 415 ASN C N 1
ATOM 6244 C CA . ASN C 1 107 ? 16.810 -41.023 -1.047 1.00 30.86 415 ASN C CA 1
ATOM 6245 C C . ASN C 1 107 ? 15.475 -41.246 -0.336 1.00 31.92 415 ASN C C 1
ATOM 6246 O O . ASN C 1 107 ? 15.126 -40.503 0.580 1.00 30.44 415 ASN C O 1
ATOM 6251 N N . PRO C 1 108 ? 14.727 -42.276 -0.760 1.00 34.17 416 PRO C N 1
ATOM 6252 C CA . PRO C 1 108 ? 13.416 -42.614 -0.190 1.00 33.02 416 PRO C CA 1
ATOM 6253 C C . PRO C 1 108 ? 13.458 -42.959 1.299 1.00 33.82 416 PRO C C 1
ATOM 6254 O O . PRO C 1 108 ? 12.417 -42.923 1.955 1.00 34.30 416 PRO C O 1
ATOM 6258 N N . ALA C 1 109 ? 14.634 -43.276 1.829 1.00 33.14 417 ALA C N 1
ATOM 6259 C CA . ALA C 1 109 ? 14.753 -43.648 3.236 1.00 31.83 417 ALA C CA 1
ATOM 6260 C C . ALA C 1 109 ? 15.233 -42.486 4.106 1.00 29.07 417 ALA C C 1
ATOM 6261 O O . ALA C 1 109 ? 15.515 -42.661 5.292 1.00 28.55 417 ALA C O 1
ATOM 6263 N N . PHE C 1 110 ? 15.310 -41.299 3.510 1.00 27.98 418 PHE C N 1
ATOM 6264 C CA . PHE C 1 110 ? 15.758 -40.099 4.209 1.00 26.70 418 PHE C CA 1
ATOM 6265 C C . PHE C 1 110 ? 14.650 -39.598 5.134 1.00 24.32 418 PHE C C 1
ATOM 6266 O O . PHE C 1 110 ? 13.790 -38.829 4.711 1.00 23.03 418 PHE C O 1
ATOM 6274 N N . ALA C 1 111 ? 14.694 -40.025 6.394 1.00 23.02 419 ALA C N 1
ATOM 6275 C CA . ALA C 1 111 ? 13.651 -39.717 7.374 1.00 23.35 419 ALA C CA 1
ATOM 6276 C C . ALA C 1 111 ? 13.460 -38.221 7.626 1.00 24.16 419 ALA C C 1
ATOM 6277 O O . ALA C 1 111 ? 12.326 -37.741 7.713 1.00 23.42 419 ALA C O 1
ATOM 6279 N N . ASP C 1 112 ? 14.566 -37.488 7.746 1.00 24.75 420 ASP C N 1
ATOM 6280 C CA . ASP C 1 112 ? 14.508 -36.050 8.013 1.00 26.49 420 ASP C CA 1
ATOM 6281 C C . ASP C 1 112 ? 13.734 -35.284 6.942 1.00 23.75 420 ASP C C 1
ATOM 6282 O O . ASP C 1 112 ? 13.003 -34.340 7.251 1.00 20.96 420 ASP C O 1
ATOM 6287 N N . ALA C 1 113 ? 13.904 -35.683 5.684 1.00 22.66 421 ALA C N 1
ATOM 6288 C CA . ALA C 1 113 ? 13.237 -34.999 4.580 1.00 20.29 421 ALA C CA 1
ATOM 6289 C C . ALA C 1 113 ? 11.729 -35.221 4.624 1.00 18.75 421 ALA C C 1
ATOM 6290 O O . ALA C 1 113 ? 10.953 -34.318 4.307 1.00 18.08 421 ALA C O 1
ATOM 6292 N N . HIS C 1 114 ? 11.318 -36.427 5.005 1.00 18.84 422 HIS C N 1
ATOM 6293 C CA . HIS C 1 114 ? 9.897 -36.733 5.148 1.00 19.05 422 HIS C CA 1
ATOM 6294 C C . HIS C 1 114 ? 9.291 -35.893 6.264 1.00 18.71 422 HIS C C 1
ATOM 6295 O O . HIS C 1 114 ? 8.176 -35.386 6.146 1.00 18.63 422 HIS C O 1
ATOM 6302 N N . SER C 1 115 ? 10.038 -35.763 7.352 1.00 19.64 423 SER C N 1
ATOM 6303 C CA . SER C 1 115 ? 9.600 -34.978 8.496 1.00 21.57 423 SER C CA 1
ATOM 6304 C C . SER C 1 115 ? 9.551 -33.501 8.126 1.00 20.77 423 SER C C 1
ATOM 6305 O O . SER C 1 115 ? 8.640 -32.776 8.530 1.00 18.16 423 SER C O 1
ATOM 6308 N N . ASN C 1 116 ? 10.531 -33.051 7.348 1.00 18.17 424 ASN C N 1
ATOM 6309 C CA . ASN C 1 116 ? 10.536 -31.662 6.905 1.00 19.84 424 ASN C CA 1
ATOM 6310 C C . ASN C 1 116 ? 9.363 -31.378 5.977 1.00 18.29 424 ASN C C 1
ATOM 6311 O O . ASN C 1 116 ? 8.744 -30.318 6.060 1.00 19.70 424 ASN C O 1
ATOM 6316 N N . LEU C 1 117 ? 9.057 -32.337 5.105 1.00 18.09 425 LEU C N 1
ATOM 6317 C CA . LEU C 1 117 ? 7.917 -32.212 4.199 1.00 17.86 425 LEU C CA 1
ATOM 6318 C C . LEU C 1 117 ? 6.603 -32.177 4.977 1.00 14.87 425 LEU C C 1
ATOM 6319 O O . LEU C 1 117 ? 5.697 -31.403 4.658 1.00 15.05 425 LEU C O 1
ATOM 6324 N N . ALA C 1 118 ? 6.505 -33.020 5.999 1.00 14.09 426 ALA C N 1
ATOM 6325 C CA . ALA C 1 118 ? 5.327 -33.031 6.862 1.00 16.19 426 ALA C CA 1
ATOM 6326 C C . ALA C 1 118 ? 5.078 -31.669 7.501 1.00 19.73 426 ALA C C 1
ATOM 6327 O O . ALA C 1 118 ? 3.930 -31.230 7.616 1.00 17.63 426 ALA C O 1
ATOM 6329 N N . SER C 1 119 ? 6.154 -31.000 7.909 1.00 20.57 427 SER C N 1
ATOM 6330 C CA . SER C 1 119 ? 6.042 -29.702 8.572 1.00 22.08 427 SER C CA 1
ATOM 6331 C C . SER C 1 119 ? 5.517 -28.596 7.650 1.00 22.42 427 SER C C 1
ATOM 6332 O O . SER C 1 119 ? 4.865 -27.654 8.108 1.00 23.77 427 SER C O 1
ATOM 6335 N N . ILE C 1 120 ? 5.807 -28.708 6.357 1.00 21.58 428 ILE C N 1
ATOM 6336 C CA . ILE C 1 120 ? 5.251 -27.788 5.367 1.00 21.53 428 ILE C CA 1
ATOM 6337 C C . ILE C 1 120 ? 3.753 -28.019 5.263 1.00 20.03 428 ILE C C 1
ATOM 6338 O O . ILE C 1 120 ? 2.964 -27.072 5.256 1.00 21.18 428 ILE C O 1
ATOM 6343 N N . HIS C 1 121 ? 3.364 -29.289 5.185 1.00 19.13 429 HIS C N 1
ATOM 6344 C CA . HIS C 1 121 ? 1.950 -29.651 5.137 1.00 21.04 429 HIS C CA 1
ATOM 6345 C C . HIS C 1 121 ? 1.243 -29.152 6.390 1.00 22.03 429 HIS C C 1
ATOM 6346 O O . HIS C 1 121 ? 0.147 -28.584 6.316 1.00 24.19 429 HIS C O 1
ATOM 6353 N N . LYS C 1 122 ? 1.885 -29.353 7.538 1.00 20.91 430 LYS C N 1
ATOM 6354 C CA . LYS C 1 122 ? 1.319 -28.939 8.822 1.00 20.79 430 LYS C CA 1
ATOM 6355 C C . LYS C 1 122 ? 1.123 -27.426 8.884 1.00 24.82 430 LYS C C 1
ATOM 6356 O O . LYS C 1 122 ? 0.052 -26.941 9.260 1.00 23.06 430 LYS C O 1
ATOM 6362 N N . ASP C 1 123 ? 2.156 -26.682 8.506 1.00 25.75 431 ASP C N 1
ATOM 6363 C CA . ASP C 1 123 ? 2.094 -25.224 8.539 1.00 31.40 431 ASP C CA 1
ATOM 6364 C C . ASP C 1 123 ? 1.087 -24.684 7.528 1.00 34.02 431 ASP C C 1
ATOM 6365 O O . ASP C 1 123 ? 0.535 -23.598 7.708 1.00 34.86 431 ASP C O 1
ATOM 6370 N N . SER C 1 124 ? 0.844 -25.460 6.476 1.00 33.73 432 SER C N 1
ATOM 6371 C CA . SER C 1 124 ? -0.084 -25.078 5.418 1.00 36.58 432 SER C CA 1
ATOM 6372 C C . SER C 1 124 ? -1.523 -25.466 5.748 1.00 36.52 432 SER C C 1
ATOM 6373 O O . SER C 1 124 ? -2.438 -25.187 4.976 1.00 38.59 432 SER C O 1
ATOM 6376 N N . GLY C 1 125 ? -1.715 -26.124 6.887 1.00 33.99 433 GLY C N 1
ATOM 6377 C CA . GLY C 1 125 ? -3.046 -26.497 7.333 1.00 33.84 433 GLY C CA 1
ATOM 6378 C C . GLY C 1 125 ? -3.553 -27.828 6.805 1.00 33.39 433 GLY C C 1
ATOM 6379 O O . GLY C 1 125 ? -4.725 -28.160 6.981 1.00 37.50 433 GLY C O 1
ATOM 6380 N N . ASN C 1 126 ? -2.676 -28.593 6.161 1.00 26.92 434 ASN C N 1
ATOM 6381 C CA . ASN C 1 126 ? -3.042 -29.905 5.636 1.00 25.71 434 ASN C CA 1
ATOM 6382 C C . ASN C 1 126 ? -2.605 -30.996 6.607 1.00 23.47 434 ASN C C 1
ATOM 6383 O O . ASN C 1 126 ? -1.620 -31.693 6.372 1.00 20.97 434 ASN C O 1
ATOM 6388 N N . ILE C 1 127 ? -3.346 -31.137 7.701 1.00 22.24 435 ILE C N 1
ATOM 6389 C CA . ILE C 1 127 ? -2.979 -32.071 8.763 1.00 22.62 435 ILE C CA 1
ATOM 6390 C C . ILE C 1 127 ? -2.920 -33.547 8.343 1.00 22.07 435 ILE C C 1
ATOM 6391 O O . ILE C 1 127 ? -1.944 -34.223 8.657 1.00 22.52 435 ILE C O 1
ATOM 6396 N N . PRO C 1 128 ? -3.956 -34.055 7.640 1.00 25.82 436 PRO C N 1
ATOM 6397 C CA . PRO C 1 128 ? -3.897 -35.472 7.250 1.00 27.90 436 PRO C CA 1
ATOM 6398 C C . PRO C 1 128 ? -2.664 -35.812 6.419 1.00 26.91 436 PRO C C 1
ATOM 6399 O O . PRO C 1 128 ? -2.121 -36.908 6.547 1.00 28.24 436 PRO C O 1
ATOM 6403 N N . GLU C 1 129 ? -2.222 -34.881 5.584 1.00 26.41 437 GLU C N 1
ATOM 6404 C CA . GLU C 1 129 ? -1.035 -35.117 4.773 1.00 27.57 437 GLU C CA 1
ATOM 6405 C C . GLU C 1 129 ? 0.232 -34.995 5.617 1.00 25.28 437 GLU C C 1
ATOM 6406 O O . GLU C 1 129 ? 1.206 -35.715 5.395 1.00 25.19 437 GLU C O 1
ATOM 6412 N N . ALA C 1 130 ? 0.213 -34.080 6.581 1.00 23.74 438 ALA C N 1
ATOM 6413 C CA . ALA C 1 130 ? 1.319 -33.927 7.523 1.00 21.18 438 ALA C CA 1
ATOM 6414 C C . ALA C 1 130 ? 1.490 -35.188 8.365 1.00 19.43 438 ALA C C 1
ATOM 6415 O O . ALA C 1 130 ? 2.614 -35.662 8.580 1.00 17.40 438 ALA C O 1
ATOM 6417 N N . ILE C 1 131 ? 0.370 -35.735 8.830 1.00 19.83 439 ILE C N 1
ATOM 6418 C CA . ILE C 1 131 ? 0.381 -36.963 9.620 1.00 20.16 439 ILE C CA 1
ATOM 6419 C C . ILE C 1 131 ? 0.981 -38.126 8.835 1.00 22.33 439 ILE C C 1
ATOM 6420 O O . ILE C 1 131 ? 1.832 -38.859 9.346 1.00 21.73 439 ILE C O 1
ATOM 6425 N N . ALA C 1 132 ? 0.542 -38.285 7.591 1.00 23.88 440 ALA C N 1
ATOM 6426 C CA . ALA C 1 132 ? 1.033 -39.365 6.744 1.00 27.12 440 ALA C CA 1
ATOM 6427 C C . ALA C 1 132 ? 2.550 -39.291 6.577 1.00 23.59 440 ALA C C 1
ATOM 6428 O O . ALA C 1 132 ? 3.248 -40.293 6.738 1.00 23.09 440 ALA C O 1
ATOM 6430 N N . SER C 1 133 ? 3.059 -38.100 6.275 1.00 21.12 441 SER C N 1
ATOM 6431 C CA . SER C 1 133 ? 4.497 -37.908 6.113 1.00 21.57 441 SER C CA 1
ATOM 6432 C C . SER C 1 133 ? 5.295 -38.105 7.413 1.00 21.01 441 SER C C 1
ATOM 6433 O O . SER C 1 133 ? 6.407 -38.630 7.381 1.00 20.55 441 SER C O 1
ATOM 6436 N N . TYR C 1 134 ? 4.736 -37.687 8.549 1.00 17.74 442 TYR C N 1
ATOM 6437 C CA . TYR C 1 134 ? 5.394 -37.900 9.841 1.00 16.57 442 TYR C CA 1
ATOM 6438 C C . TYR C 1 134 ? 5.485 -39.388 10.166 1.00 20.19 442 TYR C C 1
ATOM 6439 O O . TYR C 1 134 ? 6.473 -39.852 10.736 1.00 19.15 442 TYR C O 1
ATOM 6448 N N . ARG C 1 135 ? 4.446 -40.130 9.796 1.00 20.87 443 ARG C N 1
ATOM 6449 C CA . ARG C 1 135 ? 4.402 -41.561 10.060 1.00 22.63 443 ARG C CA 1
ATOM 6450 C C . ARG C 1 135 ? 5.400 -42.325 9.195 1.00 22.69 443 ARG C C 1
ATOM 6451 O O . ARG C 1 135 ? 5.959 -43.328 9.633 1.00 22.70 443 ARG C O 1
ATOM 6459 N N . THR C 1 136 ? 5.632 -41.837 7.979 1.00 24.52 444 THR C N 1
ATOM 6460 C CA . THR C 1 136 ? 6.655 -42.413 7.112 1.00 24.94 444 THR C CA 1
ATOM 6461 C C . THR C 1 136 ? 8.036 -42.185 7.722 1.00 22.90 444 THR C C 1
ATOM 6462 O O . THR C 1 136 ? 8.868 -43.089 7.745 1.00 25.85 444 THR C O 1
ATOM 6466 N N . ALA C 1 137 ? 8.269 -40.974 8.223 1.00 20.98 445 ALA C N 1
ATOM 6467 C CA . ALA C 1 137 ? 9.520 -40.640 8.899 1.00 20.42 445 ALA C CA 1
ATOM 6468 C C . ALA C 1 137 ? 9.786 -41.573 10.078 1.00 21.80 445 ALA C C 1
ATOM 6469 O O . ALA C 1 137 ? 10.903 -42.055 10.259 1.00 24.98 445 ALA C O 1
ATOM 6471 N N . LEU C 1 138 ? 8.748 -41.831 10.868 1.00 20.62 446 LEU C N 1
ATOM 6472 C CA . LEU C 1 138 ? 8.867 -42.676 12.055 1.00 24.29 446 LEU C CA 1
ATOM 6473 C C . LEU C 1 138 ? 8.995 -44.163 11.728 1.00 29.04 446 LEU C C 1
ATOM 6474 O O . LEU C 1 138 ? 9.529 -44.940 12.525 1.00 30.22 446 LEU C O 1
ATOM 6479 N N . LYS C 1 139 ? 8.486 -44.562 10.569 1.00 30.91 447 LYS C N 1
ATOM 6480 C CA . LYS C 1 139 ? 8.652 -45.938 10.110 1.00 33.66 447 LYS C CA 1
ATOM 6481 C C . LYS C 1 139 ? 10.098 -46.165 9.695 1.00 32.45 447 LYS C C 1
ATOM 6482 O O . LYS C 1 139 ? 10.657 -47.241 9.900 1.00 32.12 447 LYS C O 1
ATOM 6488 N N . LEU C 1 140 ? 10.700 -45.132 9.119 1.00 30.30 448 LEU C N 1
ATOM 6489 C CA . LEU C 1 140 ? 12.089 -45.188 8.688 1.00 32.50 448 LEU C CA 1
ATOM 6490 C C . LEU C 1 140 ? 13.033 -45.061 9.877 1.00 34.97 448 LEU C C 1
ATOM 6491 O O . LEU C 1 140 ? 14.046 -45.758 9.958 1.00 38.08 448 LEU C O 1
ATOM 6496 N N . LYS C 1 141 ? 12.688 -44.173 10.801 1.00 31.21 449 LYS C N 1
ATOM 6497 C CA . LYS C 1 141 ? 13.505 -43.924 11.980 1.00 32.60 449 LYS C CA 1
ATOM 6498 C C . LYS C 1 141 ? 12.615 -43.837 13.217 1.00 31.36 449 LYS C C 1
ATOM 6499 O O . LYS C 1 141 ? 12.093 -42.771 13.539 1.00 29.37 449 LYS C O 1
ATOM 6505 N N . PRO C 1 142 ? 12.429 -44.973 13.909 1.00 31.61 450 PRO C N 1
ATOM 6506 C CA . PRO C 1 142 ? 11.558 -45.067 15.087 1.00 31.81 450 PRO C CA 1
ATOM 6507 C C . PRO C 1 142 ? 11.972 -44.110 16.202 1.00 32.69 450 PRO C C 1
ATOM 6508 O O . PRO C 1 142 ? 11.119 -43.626 16.949 1.00 29.55 450 PRO C O 1
ATOM 6512 N N . ASP C 1 143 ? 13.271 -43.852 16.310 1.00 34.94 451 ASP C N 1
ATOM 6513 C CA . ASP C 1 143 ? 13.792 -42.923 17.304 1.00 37.50 451 ASP C CA 1
ATOM 6514 C C . ASP C 1 143 ? 13.988 -41.561 16.650 1.00 34.07 451 ASP C C 1
ATOM 6515 O O . ASP C 1 143 ? 15.083 -41.234 16.191 1.00 35.75 451 ASP C O 1
ATOM 6520 N N . PHE C 1 144 ? 12.915 -40.776 16.603 1.00 29.42 452 PHE C N 1
ATOM 6521 C CA . PHE C 1 144 ? 12.928 -39.499 15.895 1.00 25.69 452 PHE C CA 1
ATOM 6522 C C . PHE C 1 144 ? 12.052 -38.484 16.630 1.00 23.98 452 PHE C C 1
ATOM 6523 O O . PHE C 1 144 ? 10.875 -38.328 16.307 1.00 22.33 452 PHE C O 1
ATOM 6531 N N . PRO C 1 145 ? 12.633 -37.788 17.617 1.00 26.11 453 PRO C N 1
ATOM 6532 C CA . PRO C 1 145 ? 11.907 -36.857 18.487 1.00 27.84 453 PRO C CA 1
ATOM 6533 C C . PRO C 1 145 ? 11.142 -35.774 17.732 1.00 27.30 453 PRO C C 1
ATOM 6534 O O . PRO C 1 145 ? 9.999 -35.496 18.095 1.00 26.11 453 PRO C O 1
ATOM 6538 N N . ASP C 1 146 ? 11.749 -35.177 16.709 1.00 25.97 454 ASP C N 1
ATOM 6539 C CA . ASP C 1 146 ? 11.085 -34.101 15.975 1.00 27.78 454 ASP C CA 1
ATOM 6540 C C . ASP C 1 146 ? 9.809 -34.581 15.291 1.00 24.16 454 ASP C C 1
ATOM 6541 O O . ASP C 1 146 ? 8.774 -33.924 15.370 1.00 25.04 454 ASP C O 1
ATOM 6546 N N . ALA C 1 147 ? 9.882 -35.731 14.632 1.00 20.44 455 ALA C N 1
ATOM 6547 C CA . ALA C 1 147 ? 8.718 -36.283 13.955 1.00 20.40 455 ALA C CA 1
ATOM 6548 C C . ALA C 1 147 ? 7.655 -36.760 14.947 1.00 20.73 455 ALA C C 1
ATOM 6549 O O . ALA C 1 147 ? 6.468 -36.518 14.743 1.00 20.57 455 ALA C O 1
ATOM 6551 N N . TYR C 1 148 ? 8.077 -37.438 16.013 1.00 18.14 456 TYR C N 1
ATOM 6552 C CA . TYR C 1 148 ? 7.118 -37.949 16.994 1.00 17.76 456 TYR C CA 1
ATOM 6553 C C . TYR C 1 148 ? 6.340 -36.818 17.657 1.00 19.67 456 TYR C C 1
ATOM 6554 O O . TYR C 1 148 ? 5.120 -36.899 17.802 1.00 18.86 456 TYR C O 1
ATOM 6563 N N . CYS C 1 149 ? 7.050 -35.772 18.067 1.00 18.44 457 CYS C N 1
ATOM 6564 C CA . CYS C 1 149 ? 6.416 -34.664 18.781 1.00 19.91 457 CYS C CA 1
ATOM 6565 C C . CYS C 1 149 ? 5.532 -33.797 17.887 1.00 20.11 457 CYS C C 1
ATOM 6566 O O . CYS C 1 149 ? 4.483 -33.321 18.323 1.00 18.53 457 CYS C O 1
ATOM 6569 N N . ASN C 1 150 ? 5.949 -33.583 16.642 1.00 20.35 458 ASN C N 1
ATOM 6570 C CA . ASN C 1 150 ? 5.122 -32.828 15.705 1.00 19.52 458 ASN C CA 1
ATOM 6571 C C . ASN C 1 150 ? 3.895 -33.624 15.272 1.00 18.69 458 ASN C C 1
ATOM 6572 O O . ASN C 1 150 ? 2.824 -33.055 15.048 1.00 16.75 458 ASN C O 1
ATOM 6577 N N . LEU C 1 151 ? 4.051 -34.940 15.152 1.00 17.01 459 LEU C N 1
ATOM 6578 C CA . LEU C 1 151 ? 2.906 -35.813 14.905 1.00 17.66 459 LEU C CA 1
ATOM 6579 C C . LEU C 1 151 ? 1.911 -35.704 16.052 1.00 16.92 459 LEU C C 1
ATOM 6580 O O . LEU C 1 151 ? 0.699 -35.624 15.834 1.00 16.10 459 LEU C O 1
ATOM 6585 N N . ALA C 1 152 ? 2.429 -35.719 17.275 1.00 16.36 460 ALA C N 1
ATOM 6586 C CA . ALA C 1 152 ? 1.580 -35.624 18.458 1.00 18.83 460 ALA C CA 1
ATOM 6587 C C . ALA C 1 152 ? 0.757 -34.339 18.435 1.00 17.38 460 ALA C C 1
ATOM 6588 O O . ALA C 1 152 ? -0.421 -34.336 18.795 1.00 18.61 460 ALA C O 1
ATOM 6590 N N . HIS C 1 153 ? 1.374 -33.244 18.012 1.00 16.10 461 HIS C N 1
ATOM 6591 C CA . HIS C 1 153 ? 0.636 -31.987 17.947 1.00 14.22 461 HIS C CA 1
ATOM 6592 C C . HIS C 1 153 ? -0.431 -32.037 16.852 1.00 15.53 461 HIS C C 1
ATOM 6593 O O . HIS C 1 153 ? -1.535 -31.537 17.039 1.00 17.99 461 HIS C O 1
ATOM 6600 N N . CYS C 1 154 ? -0.095 -32.645 15.715 1.00 16.06 462 CYS C N 1
ATOM 6601 C CA . CYS C 1 154 ? -1.077 -32.907 14.659 1.00 16.90 462 CYS C CA 1
ATOM 6602 C C . CYS C 1 154 ? -2.279 -33.688 15.185 1.00 17.84 462 CYS C C 1
ATOM 6603 O O . CYS C 1 154 ? -3.429 -33.347 14.902 1.00 17.21 462 CYS C O 1
ATOM 6606 N N . LEU C 1 155 ? -2.005 -34.749 15.937 1.00 17.67 463 LEU C N 1
ATOM 6607 C CA . LEU C 1 155 ? -3.068 -35.568 16.500 1.00 16.40 463 LEU C CA 1
ATOM 6608 C C . LEU C 1 155 ? -3.885 -34.763 17.500 1.00 18.09 463 LEU C C 1
ATOM 6609 O O . LEU C 1 155 ? -5.098 -34.926 17.589 1.00 21.21 463 LEU C O 1
ATOM 6614 N N . GLN C 1 156 ? -3.217 -33.888 18.246 1.00 13.42 464 GLN C N 1
ATOM 6615 C CA . GLN C 1 156 ? -3.907 -33.018 19.200 1.00 14.39 464 GLN C CA 1
ATOM 6616 C C . GLN C 1 156 ? -4.871 -32.080 18.478 1.00 15.04 464 GLN C C 1
ATOM 6617 O O . GLN C 1 156 ? -6.008 -31.889 18.911 1.00 14.83 464 GLN C O 1
ATOM 6623 N N . ILE C 1 157 ? -4.402 -31.506 17.374 1.00 15.64 465 ILE C N 1
ATOM 6624 C CA . ILE C 1 157 ? -5.182 -30.562 16.579 1.00 14.23 465 ILE C CA 1
ATOM 6625 C C . ILE C 1 157 ? -6.495 -31.158 16.068 1.00 14.70 465 ILE C C 1
ATOM 6626 O O . ILE C 1 157 ? -7.532 -30.494 16.076 1.00 16.77 465 ILE C O 1
ATOM 6631 N N . VAL C 1 158 ? -6.462 -32.415 15.642 1.00 14.82 466 VAL C N 1
ATOM 6632 C CA . VAL C 1 158 ? -7.665 -33.041 15.094 1.00 16.68 466 VAL C CA 1
ATOM 6633 C C . VAL C 1 158 ? -8.390 -33.961 16.081 1.00 17.08 466 VAL C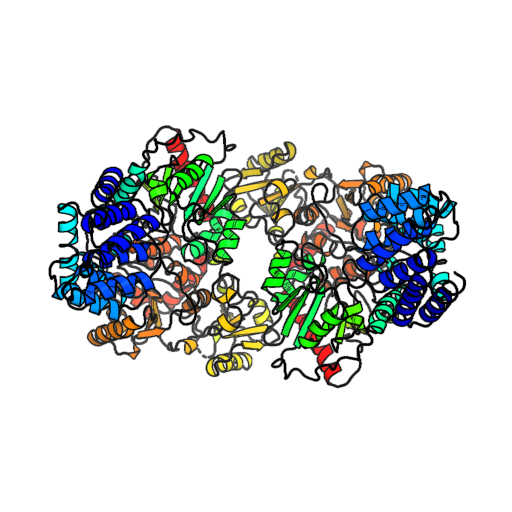 C 1
ATOM 6634 O O . VAL C 1 158 ? -9.324 -34.670 15.702 1.00 18.53 466 VAL C O 1
ATOM 6638 N N . CYS C 1 159 ? -7.958 -33.931 17.340 1.00 14.04 467 CYS C N 1
ATOM 6639 C CA . CYS C 1 159 ? -8.566 -34.722 18.408 1.00 16.73 467 CYS C CA 1
ATOM 6640 C C . CYS C 1 159 ? -8.533 -36.217 18.116 1.00 16.33 467 CYS C C 1
ATOM 6641 O O . CYS C 1 159 ? -9.506 -36.928 18.354 1.00 17.82 467 CYS C O 1
ATOM 6644 N N . ASP C 1 160 ? -7.404 -36.678 17.591 1.00 16.83 468 ASP C N 1
ATOM 6645 C CA . ASP C 1 160 ? -7.134 -38.104 17.474 1.00 14.44 468 ASP C CA 1
ATOM 6646 C C . ASP C 1 160 ? -6.480 -38.519 18.781 1.00 15.37 468 ASP C C 1
ATOM 6647 O O . ASP C 1 160 ? -5.356 -38.111 19.071 1.00 19.05 468 ASP C O 1
ATOM 6652 N N . TRP C 1 161 ? -7.184 -39.320 19.576 1.00 15.83 469 TRP C N 1
ATOM 6653 C CA . TRP C 1 161 ? -6.682 -39.709 20.887 1.00 16.98 469 TRP C CA 1
ATOM 6654 C C . TRP C 1 161 ? -6.336 -41.195 20.944 1.00 18.99 469 TRP C C 1
ATOM 6655 O O . TRP C 1 161 ? -6.403 -41.815 22.004 1.00 18.28 469 TRP C O 1
ATOM 6666 N N . THR C 1 162 ? -5.964 -41.761 19.800 1.00 20.42 470 THR C N 1
ATOM 6667 C CA . THR C 1 162 ? -5.536 -43.157 19.752 1.00 23.04 470 THR C CA 1
ATOM 6668 C C . THR C 1 162 ? -4.286 -43.347 20.604 1.00 21.81 470 THR C C 1
ATOM 6669 O O . THR C 1 162 ? -3.307 -42.620 20.435 1.00 21.27 470 THR C O 1
ATOM 6673 N N . ASP C 1 163 ? -4.334 -44.309 21.524 1.00 23.39 471 ASP C N 1
ATOM 6674 C CA . ASP C 1 163 ? -3.215 -44.604 22.422 1.00 27.33 471 ASP C CA 1
ATOM 6675 C C . ASP C 1 163 ? -2.723 -43.347 23.129 1.00 26.23 471 ASP C C 1
ATOM 6676 O O . ASP C 1 163 ? -1.518 -43.133 23.274 1.00 24.21 471 ASP C O 1
ATOM 6681 N N . TYR C 1 164 ? -3.668 -42.516 23.559 1.00 25.39 472 TYR C N 1
ATOM 6682 C CA . TYR C 1 164 ? -3.353 -41.192 24.092 1.00 23.68 472 TYR C CA 1
ATOM 6683 C C . TYR C 1 164 ? -2.432 -41.234 25.311 1.00 21.59 472 TYR C C 1
ATOM 6684 O O . TYR C 1 164 ? -1.426 -40.533 25.352 1.00 20.87 472 TYR C O 1
ATOM 6693 N N . ASP C 1 165 ? -2.773 -42.058 26.297 1.00 22.66 473 ASP C N 1
ATOM 6694 C CA . ASP C 1 165 ? -1.993 -42.125 27.531 1.00 25.94 473 ASP C CA 1
ATOM 6695 C C . ASP C 1 165 ? -0.546 -42.543 27.286 1.00 25.71 473 ASP C C 1
ATOM 6696 O O . ASP C 1 165 ? 0.371 -42.003 27.901 1.00 27.45 473 ASP C O 1
ATOM 6701 N N . GLU C 1 166 ? -0.353 -43.507 26.392 1.00 24.56 474 GLU C N 1
ATOM 6702 C CA . GLU C 1 166 ? 0.982 -43.961 26.017 1.00 28.79 474 GLU C CA 1
ATOM 6703 C C . GLU C 1 166 ? 1.721 -42.855 25.271 1.00 25.17 474 GLU C C 1
ATOM 6704 O O . GLU C 1 166 ? 2.924 -42.655 25.455 1.00 23.76 474 GLU C O 1
ATOM 6710 N N . ARG C 1 167 ? 0.983 -42.136 24.433 1.00 20.90 475 ARG C N 1
ATOM 6711 C CA . ARG C 1 167 ? 1.542 -41.043 23.645 1.00 21.24 475 ARG C CA 1
ATOM 6712 C C . ARG C 1 167 ? 2.086 -39.943 24.556 1.00 22.83 475 ARG C C 1
ATOM 6713 O O . ARG C 1 167 ? 3.177 -39.418 24.329 1.00 23.50 475 ARG C O 1
ATOM 6721 N N . MET C 1 168 ? 1.322 -39.604 25.591 1.00 20.03 476 MET C N 1
ATOM 6722 C CA . MET C 1 168 ? 1.746 -38.595 26.557 1.00 21.14 476 MET C CA 1
ATOM 6723 C C . MET C 1 168 ? 2.996 -39.024 27.317 1.00 23.87 476 MET C C 1
ATOM 6724 O O . MET C 1 168 ? 3.917 -38.226 27.509 1.00 24.41 476 MET C O 1
ATOM 6729 N N . LYS C 1 169 ? 3.016 -40.280 27.758 1.00 23.33 477 LYS C N 1
ATOM 6730 C CA . LYS C 1 169 ? 4.168 -40.819 28.476 1.00 27.21 477 LYS C CA 1
ATOM 6731 C C . LYS C 1 169 ? 5.434 -40.744 27.630 1.00 28.55 477 LYS C C 1
ATOM 6732 O O . LYS C 1 169 ? 6.497 -40.366 28.123 1.00 28.74 477 LYS C O 1
ATOM 6738 N N . LYS C 1 170 ? 5.312 -41.089 26.352 1.00 29.62 478 LYS C N 1
ATOM 6739 C CA . LYS C 1 170 ? 6.458 -41.058 25.451 1.00 31.44 478 LYS C CA 1
ATOM 6740 C C . LYS C 1 170 ? 6.932 -39.631 25.190 1.00 28.65 478 LYS C C 1
ATOM 6741 O O . LYS C 1 170 ? 8.135 -39.381 25.104 1.00 27.50 478 LYS C O 1
ATOM 6747 N N . LEU C 1 171 ? 5.986 -38.703 25.067 1.00 28.33 479 LEU C N 1
ATOM 6748 C CA . LEU C 1 171 ? 6.312 -37.289 24.881 1.00 29.09 479 LEU C CA 1
ATOM 6749 C C . LEU C 1 171 ? 7.141 -36.757 26.044 1.00 28.04 479 LEU C C 1
ATOM 6750 O O . LEU C 1 171 ? 8.126 -36.052 25.841 1.00 26.95 479 LEU C O 1
ATOM 6755 N N . VAL C 1 172 ? 6.729 -37.099 27.260 1.00 26.97 480 VAL C N 1
ATOM 6756 C CA . VAL C 1 172 ? 7.445 -36.691 28.463 1.00 28.07 480 VAL C CA 1
ATOM 6757 C C . VAL C 1 172 ? 8.840 -37.312 28.504 1.00 27.41 480 VAL C C 1
ATOM 6758 O O . VAL C 1 172 ? 9.822 -36.640 28.820 1.00 30.29 480 VAL C O 1
ATOM 6762 N N . SER C 1 173 ? 8.918 -38.597 28.175 1.00 26.70 481 SER C N 1
ATOM 6763 C CA A SER C 1 173 ? 10.187 -39.314 28.144 0.57 28.39 481 SER C CA 1
ATOM 6764 C CA B SER C 1 173 ? 10.192 -39.307 28.151 0.43 28.42 481 SER C CA 1
ATOM 6765 C C . SER C 1 173 ? 11.152 -38.691 27.136 1.00 29.33 481 SER C C 1
ATOM 6766 O O . SER C 1 173 ? 12.341 -38.533 27.413 1.00 29.77 481 SER C O 1
ATOM 6771 N N . ILE C 1 174 ? 10.629 -38.342 25.965 1.00 28.49 482 ILE C N 1
ATOM 6772 C CA . ILE C 1 174 ? 11.440 -37.743 24.906 1.00 29.71 482 ILE C CA 1
ATOM 6773 C C . ILE C 1 174 ? 12.018 -36.394 25.331 1.00 28.71 482 ILE C C 1
ATOM 6774 O O . ILE C 1 174 ? 13.205 -36.125 25.130 1.00 29.01 482 ILE C O 1
ATOM 6779 N N . VAL C 1 175 ? 11.179 -35.554 25.929 1.00 28.37 483 VAL C N 1
ATOM 6780 C CA . VAL C 1 175 ? 11.614 -34.241 26.404 1.00 29.35 483 VAL C CA 1
ATOM 6781 C C . VAL C 1 175 ? 12.682 -34.373 27.487 1.00 29.33 483 VAL C C 1
ATOM 6782 O O . VAL C 1 175 ? 13.684 -33.658 27.474 1.00 28.69 483 VAL C O 1
ATOM 6786 N N . ALA C 1 176 ? 12.462 -35.299 28.416 1.00 29.48 484 ALA C N 1
ATOM 6787 C CA . ALA C 1 176 ? 13.390 -35.525 29.518 1.00 31.75 484 ALA C CA 1
ATOM 6788 C C . ALA C 1 176 ? 14.768 -35.933 29.007 1.00 35.26 484 ALA C C 1
ATOM 6789 O O . ALA C 1 176 ? 15.790 -35.557 29.581 1.00 38.21 484 ALA C O 1
ATOM 6791 N N . ASP C 1 177 ? 14.786 -36.701 27.923 1.00 34.59 485 ASP C N 1
ATOM 6792 C CA . ASP C 1 177 ? 16.037 -37.155 27.331 1.00 36.30 485 ASP C CA 1
ATOM 6793 C C . ASP C 1 177 ? 16.728 -36.028 26.567 1.00 34.55 485 ASP C C 1
ATOM 6794 O O . ASP C 1 177 ? 17.942 -35.856 26.665 1.00 35.97 485 ASP C O 1
ATOM 6799 N N . GLN C 1 178 ? 15.951 -35.265 25.805 1.00 32.38 486 GLN C N 1
ATOM 6800 C CA . GLN C 1 178 ? 16.494 -34.135 25.056 1.00 33.14 486 GLN C CA 1
ATOM 6801 C C . GLN C 1 178 ? 17.089 -33.083 25.988 1.00 33.81 486 GLN C C 1
ATOM 6802 O O . GLN C 1 178 ? 18.158 -32.537 25.717 1.00 36.37 486 GLN C O 1
ATOM 6808 N N . LEU C 1 179 ? 16.395 -32.814 27.090 1.00 33.09 487 LEU C N 1
ATOM 6809 C CA . LEU C 1 179 ? 16.878 -31.872 28.095 1.00 34.76 487 LEU C CA 1
ATOM 6810 C C . LEU C 1 179 ? 18.165 -32.365 28.744 1.00 38.96 487 LEU C C 1
ATOM 6811 O O . LEU C 1 179 ? 19.120 -31.604 28.905 1.00 41.07 487 LEU C O 1
ATOM 6816 N N . GLU C 1 180 ? 18.178 -33.640 29.118 1.00 39.93 488 GLU C N 1
ATOM 6817 C CA . GLU C 1 180 ? 19.332 -34.253 29.764 1.00 43.94 488 GLU C CA 1
ATOM 6818 C C . GLU C 1 180 ? 20.552 -34.245 28.850 1.00 46.15 488 GLU C C 1
ATOM 6819 O O . GLU C 1 180 ? 21.679 -34.045 29.301 1.00 47.29 488 GLU C O 1
ATOM 6825 N N . LYS C 1 181 ? 20.322 -34.460 27.561 1.00 46.65 489 LYS C N 1
ATOM 6826 C CA . LYS C 1 181 ? 21.414 -34.509 26.599 1.00 49.49 489 LYS C CA 1
ATOM 6827 C C . LYS C 1 181 ? 21.698 -33.144 25.981 1.00 49.90 489 LYS C C 1
ATOM 6828 O O . LYS C 1 181 ? 22.369 -33.048 24.953 1.00 49.76 489 LYS C O 1
ATOM 6834 N N . ASN C 1 182 ? 21.187 -32.096 26.624 1.00 50.25 490 ASN C N 1
ATOM 6835 C CA . ASN C 1 182 ? 21.449 -30.713 26.227 1.00 51.79 490 ASN C CA 1
ATOM 6836 C C . ASN C 1 182 ? 21.101 -30.423 24.770 1.00 51.69 490 ASN C C 1
ATOM 6837 O O . ASN C 1 182 ? 21.913 -29.873 24.024 1.00 53.52 490 ASN C O 1
ATOM 6842 N N . ARG C 1 183 ? 19.895 -30.803 24.365 1.00 49.22 491 ARG C N 1
ATOM 6843 C CA . ARG C 1 183 ? 19.441 -30.555 23.005 1.00 48.51 491 ARG C CA 1
ATOM 6844 C C . ARG C 1 183 ? 18.112 -29.813 23.020 1.00 44.20 491 ARG C C 1
ATOM 6845 O O . ARG C 1 183 ? 17.367 -29.886 23.995 1.00 43.09 491 ARG C O 1
ATOM 6853 N N . LEU C 1 184 ? 17.821 -29.095 21.941 1.00 40.26 492 LEU C N 1
ATOM 6854 C CA . LEU C 1 184 ? 16.584 -28.329 21.853 1.00 36.44 492 LEU C CA 1
ATOM 6855 C C . LEU C 1 184 ? 15.383 -29.264 21.755 1.00 32.98 492 LEU C C 1
ATOM 6856 O O . LEU C 1 184 ? 15.253 -30.011 20.785 1.00 32.13 492 LEU C O 1
ATOM 6861 N N . PRO C 1 185 ? 14.503 -29.227 22.767 1.00 29.40 493 PRO C N 1
ATOM 6862 C CA . PRO C 1 185 ? 13.353 -30.138 22.824 1.00 28.14 493 PRO C CA 1
ATOM 6863 C C . PRO C 1 185 ? 12.440 -30.034 21.605 1.00 28.62 493 PRO C C 1
ATOM 6864 O O . PRO C 1 185 ? 12.283 -28.953 21.029 1.00 29.40 493 PRO C O 1
ATOM 6868 N N . SER C 1 186 ? 11.846 -31.161 21.222 1.00 26.37 494 SER C N 1
ATOM 6869 C CA . SER C 1 186 ? 10.976 -31.219 20.051 1.00 26.14 494 SER C CA 1
ATOM 6870 C C . SER C 1 186 ? 9.552 -30.762 20.359 1.00 24.17 494 SER C C 1
ATOM 6871 O O . SER C 1 186 ? 8.716 -30.650 19.464 1.00 24.73 494 SER C O 1
ATOM 6874 N N . VAL C 1 187 ? 9.275 -30.505 21.630 1.00 22.74 495 VAL C N 1
ATOM 6875 C CA . VAL C 1 187 ? 7.998 -29.925 22.009 1.00 21.85 495 VAL C CA 1
ATOM 6876 C C . VAL C 1 187 ? 8.171 -28.412 22.081 1.00 21.13 495 VAL C C 1
ATOM 6877 O O . VAL C 1 187 ? 9.042 -27.917 22.791 1.00 21.55 495 VAL C O 1
ATOM 6881 N N . HIS C 1 188 ? 7.356 -27.686 21.325 1.00 20.10 496 HIS C N 1
ATOM 6882 C CA . HIS C 1 188 ? 7.435 -26.231 21.313 1.00 21.35 496 HIS C CA 1
ATOM 6883 C C . HIS C 1 188 ? 6.894 -25.688 22.631 1.00 21.44 496 HIS C C 1
ATOM 6884 O O . HIS C 1 188 ? 5.894 -26.195 23.145 1.00 18.65 496 HIS C O 1
ATOM 6891 N N . PRO C 1 189 ? 7.557 -24.661 23.191 1.00 20.77 497 PRO C N 1
ATOM 6892 C CA . PRO C 1 189 ? 7.132 -24.101 24.479 1.00 20.58 497 PRO C CA 1
ATOM 6893 C C . PRO C 1 189 ? 5.685 -23.609 24.471 1.00 19.08 497 PRO C C 1
ATOM 6894 O O . PRO C 1 189 ? 5.027 -23.652 25.509 1.00 20.32 497 PRO C O 1
ATOM 6898 N N . HIS C 1 190 ? 5.188 -23.162 23.321 1.00 18.65 498 HIS C N 1
ATOM 6899 C CA . HIS C 1 190 ? 3.802 -22.699 23.239 1.00 20.54 498 HIS C CA 1
ATOM 6900 C C . HIS C 1 190 ? 2.806 -23.863 23.294 1.00 21.89 498 HIS C C 1
ATOM 6901 O O . HIS C 1 190 ? 1.606 -23.659 23.475 1.00 24.09 498 HIS C O 1
ATOM 6908 N N . HIS C 1 191 ? 3.309 -25.084 23.148 1.00 22.09 499 HIS C N 1
ATOM 6909 C CA . HIS C 1 191 ? 2.455 -26.266 23.189 1.00 21.89 499 HIS C CA 1
ATOM 6910 C C . HIS C 1 191 ? 2.617 -27.052 24.481 1.00 21.69 499 HIS C C 1
ATOM 6911 O O . HIS C 1 191 ? 1.900 -28.026 24.711 1.00 21.58 499 HIS C O 1
ATOM 6918 N N . SER C 1 192 ? 3.565 -26.643 25.317 1.00 21.53 500 SER C N 1
ATOM 6919 C CA . SER C 1 192 ? 3.965 -27.475 26.452 1.00 21.60 500 SER C CA 1
ATOM 6920 C C . SER C 1 192 ? 2.891 -27.616 27.528 1.00 21.91 500 SER C C 1
ATOM 6921 O O . SER C 1 192 ? 2.925 -28.560 28.316 1.00 20.10 500 SER C O 1
ATOM 6924 N N . MET C 1 193 ? 1.936 -26.690 27.564 1.00 19.89 501 MET C N 1
ATOM 6925 C CA . MET C 1 193 ? 0.850 -26.782 28.538 1.00 22.80 501 MET C CA 1
ATOM 6926 C C . MET C 1 193 ? -0.137 -27.895 28.193 1.00 21.66 501 MET C C 1
ATOM 6927 O O . MET C 1 193 ? -0.980 -28.255 29.012 1.00 23.74 501 MET C O 1
ATOM 6932 N N . LEU C 1 194 ? -0.036 -28.431 26.981 1.00 19.76 502 LEU C N 1
ATOM 6933 C CA . LEU C 1 194 ? -0.980 -29.438 26.500 1.00 18.86 502 LEU C CA 1
ATOM 6934 C C . LEU C 1 194 ? -0.639 -30.853 26.968 1.00 18.90 502 LEU C C 1
ATOM 6935 O O . LEU C 1 194 ? -1.488 -31.746 26.925 1.00 18.00 502 LEU C O 1
ATOM 6940 N N . TYR C 1 195 ? 0.598 -31.052 27.415 1.00 19.81 503 TYR C N 1
ATOM 6941 C CA . TYR C 1 195 ? 1.092 -32.381 27.776 1.00 21.62 503 TYR C CA 1
ATOM 6942 C C . TYR C 1 195 ? 1.475 -32.428 29.253 1.00 21.06 503 TYR C C 1
ATOM 6943 O O . TYR C 1 195 ? 1.884 -31.415 29.817 1.00 22.79 503 TYR C O 1
ATOM 6952 N N . PRO C 1 196 ? 1.350 -33.607 29.889 1.00 23.66 504 PRO C N 1
ATOM 6953 C CA . PRO C 1 196 ? 1.617 -33.712 31.329 1.00 24.59 504 PRO C CA 1
ATOM 6954 C C . PRO C 1 196 ? 3.105 -33.642 31.678 1.00 26.47 504 PRO C C 1
ATOM 6955 O O . PRO C 1 196 ? 3.636 -34.547 32.330 1.00 25.68 504 PRO C O 1
ATOM 6959 N N . LEU C 1 197 ? 3.763 -32.575 31.238 1.00 26.42 505 LEU C N 1
ATOM 6960 C CA . LEU C 1 197 ? 5.143 -32.304 31.610 1.00 28.52 505 LEU C CA 1
ATOM 6961 C C . LEU C 1 197 ? 5.155 -31.587 32.956 1.00 30.78 505 LEU C C 1
ATOM 6962 O O . LEU C 1 197 ? 4.193 -30.900 33.305 1.00 32.18 505 LEU C O 1
ATOM 6967 N N . SER C 1 198 ? 6.235 -31.741 33.715 1.00 30.05 506 SER C N 1
ATOM 6968 C CA . SER C 1 198 ? 6.365 -31.015 34.974 1.00 30.26 506 SER C CA 1
ATOM 6969 C C . SER C 1 198 ? 6.524 -29.523 34.695 1.00 29.58 506 SER C C 1
ATOM 6970 O O . SER C 1 198 ? 6.877 -29.128 33.583 1.00 24.74 506 SER C O 1
ATOM 6973 N N . HIS C 1 199 ? 6.252 -28.692 35.698 1.00 31.21 507 HIS C N 1
ATOM 6974 C CA . HIS C 1 199 ? 6.418 -27.250 35.539 1.00 31.78 507 HIS C CA 1
ATOM 6975 C C . HIS C 1 199 ? 7.891 -26.920 35.327 1.00 30.50 507 HIS C C 1
ATOM 6976 O O . HIS C 1 199 ? 8.231 -25.987 34.605 1.00 27.76 507 HIS C O 1
ATOM 6983 N N . GLY C 1 200 ? 8.760 -27.707 35.953 1.00 31.76 508 GLY C N 1
ATOM 6984 C CA . GLY C 1 200 ? 10.191 -27.566 35.763 1.00 32.44 508 GLY C CA 1
ATOM 6985 C C . GLY C 1 200 ? 10.596 -27.835 34.326 1.00 31.00 508 GLY C C 1
ATOM 6986 O O . GLY C 1 200 ? 11.376 -27.081 33.745 1.00 31.44 508 GLY C O 1
ATOM 6987 N N . PHE C 1 201 ? 10.060 -28.911 33.752 1.00 29.84 509 PHE C N 1
ATOM 6988 C CA . PHE C 1 201 ? 10.343 -29.263 32.363 1.00 28.88 509 PHE C CA 1
ATOM 6989 C C . PHE C 1 201 ? 9.818 -28.205 31.405 1.00 25.87 509 PHE C C 1
ATOM 6990 O O . PHE C 1 201 ? 10.477 -27.866 30.423 1.00 26.42 509 PHE C O 1
ATOM 6998 N N . ARG C 1 202 ? 8.622 -27.699 31.684 1.00 23.60 510 ARG C N 1
ATOM 6999 C CA . ARG C 1 202 ? 8.026 -26.672 30.837 1.00 24.61 510 ARG C CA 1
ATOM 7000 C C . ARG C 1 202 ? 8.879 -25.408 30.828 1.00 23.82 510 ARG C C 1
ATOM 7001 O O . ARG C 1 202 ? 9.121 -24.824 29.771 1.00 22.53 510 ARG C O 1
ATOM 7009 N N . LYS C 1 203 ? 9.341 -25.003 32.007 1.00 24.58 511 LYS C N 1
ATOM 7010 C CA . LYS C 1 203 ? 10.202 -23.830 32.127 1.00 26.52 511 LYS C CA 1
ATOM 7011 C C . LYS C 1 203 ? 11.544 -24.073 31.445 1.00 25.37 511 LYS C C 1
ATOM 7012 O O . LYS C 1 203 ? 12.112 -23.168 30.833 1.00 24.46 511 LYS C O 1
ATOM 7018 N N . ALA C 1 204 ? 12.044 -25.302 31.547 1.00 23.89 512 ALA C N 1
ATOM 7019 C CA . ALA C 1 204 ? 13.321 -25.658 30.940 1.00 25.22 512 ALA C CA 1
ATOM 7020 C C . ALA C 1 204 ? 13.254 -25.624 29.416 1.00 24.35 512 ALA C C 1
ATOM 7021 O O . ALA C 1 204 ? 14.205 -25.199 28.767 1.00 23.73 512 ALA C O 1
ATOM 7023 N N . ILE C 1 205 ? 12.136 -26.075 28.850 1.00 23.19 513 ILE C N 1
ATOM 7024 C CA . ILE C 1 205 ? 11.926 -25.994 27.406 1.00 21.86 513 ILE C CA 1
ATOM 7025 C C . ILE C 1 205 ? 11.978 -24.542 26.945 1.00 22.49 513 ILE C C 1
ATOM 7026 O O . ILE C 1 205 ? 12.673 -24.207 25.982 1.00 21.41 513 ILE C O 1
ATOM 7031 N N . ALA C 1 206 ? 11.240 -23.685 27.644 1.00 22.51 514 ALA C N 1
ATOM 7032 C CA . ALA C 1 206 ? 11.220 -22.260 27.333 1.00 22.92 514 ALA C CA 1
ATOM 7033 C C . ALA C 1 206 ? 12.614 -21.658 27.446 1.00 23.38 514 ALA C C 1
ATOM 7034 O O . ALA C 1 206 ? 13.027 -20.873 26.594 1.00 24.68 514 ALA C O 1
ATOM 7036 N N . GLU C 1 207 ? 13.336 -22.043 28.494 1.00 25.04 515 GLU C N 1
ATOM 7037 C CA A GLU C 1 207 ? 14.689 -21.546 28.727 0.45 28.26 515 GLU C CA 1
ATOM 7038 C CA B GLU C 1 207 ? 14.686 -21.543 28.725 0.55 28.25 515 GLU C CA 1
ATOM 7039 C C . GLU C 1 207 ? 15.610 -21.865 27.552 1.00 28.49 515 GLU C C 1
ATOM 7040 O O . GLU C 1 207 ? 16.432 -21.036 27.154 1.00 26.08 515 GLU C O 1
ATOM 7051 N N . ARG C 1 208 ? 15.467 -23.068 27.001 1.00 29.93 516 ARG C N 1
ATOM 7052 C CA . ARG C 1 208 ? 16.272 -23.493 25.857 1.00 33.40 516 ARG C CA 1
ATOM 7053 C C . ARG C 1 208 ? 16.048 -22.570 24.667 1.00 33.80 516 ARG C C 1
ATOM 7054 O O . ARG C 1 208 ? 16.982 -22.250 23.931 1.00 34.00 516 ARG C O 1
ATOM 7062 N N . HIS C 1 209 ? 14.797 -22.155 24.478 1.00 32.08 517 HIS C N 1
ATOM 7063 C CA . HIS C 1 209 ? 14.437 -21.261 23.382 1.00 32.28 517 HIS C CA 1
ATOM 7064 C C . HIS C 1 209 ? 14.952 -19.852 23.621 1.00 33.91 517 HIS C C 1
ATOM 7065 O O . HIS C 1 209 ? 15.351 -19.164 22.684 1.00 35.39 517 HIS C O 1
ATOM 7072 N N . GLY C 1 210 ? 14.944 -19.430 24.880 1.00 33.51 518 GLY C N 1
ATOM 7073 C CA . GLY C 1 210 ? 15.490 -18.138 25.247 1.00 33.49 518 GLY C CA 1
ATOM 7074 C C . GLY C 1 210 ? 16.984 -18.110 24.995 1.00 35.53 518 GLY C C 1
ATOM 7075 O O . GLY C 1 210 ? 17.531 -17.101 24.554 1.00 35.80 518 GLY C O 1
ATOM 7076 N N . ASN C 1 211 ? 17.643 -19.231 25.272 1.00 36.22 519 ASN C N 1
ATOM 7077 C CA . ASN C 1 211 ? 19.078 -19.358 25.044 1.00 38.43 519 ASN C CA 1
ATOM 7078 C C . ASN C 1 211 ? 19.445 -19.329 23.561 1.00 36.48 519 ASN C C 1
ATOM 7079 O O . ASN C 1 211 ? 20.545 -18.918 23.199 1.00 38.00 519 ASN C O 1
ATOM 7084 N N . LEU C 1 212 ? 18.523 -19.768 22.707 1.00 34.66 520 LEU C N 1
ATOM 7085 C CA . LEU C 1 212 ? 18.730 -19.696 21.262 1.00 36.30 520 LEU C CA 1
ATOM 7086 C C . LEU C 1 212 ? 18.889 -18.249 20.817 1.00 36.30 520 LEU C C 1
ATOM 7087 O O . LEU C 1 212 ? 19.728 -17.938 19.973 1.00 37.69 520 LEU C O 1
ATOM 7092 N N . CYS C 1 213 ? 18.065 -17.371 21.384 1.00 33.91 521 CYS C N 1
ATOM 7093 C CA . CYS C 1 213 ? 18.139 -15.948 21.082 1.00 33.81 521 CYS C CA 1
ATOM 7094 C C . CYS C 1 213 ? 19.473 -15.361 21.531 1.00 37.32 521 CYS C C 1
ATOM 7095 O O . CYS C 1 213 ? 20.104 -14.602 20.794 1.00 38.79 521 CYS C O 1
ATOM 7098 N N . LEU C 1 214 ? 19.892 -15.717 22.743 1.00 38.96 522 LEU C N 1
ATOM 7099 C CA . LEU C 1 214 ? 21.170 -15.265 23.285 1.00 42.39 522 LEU C CA 1
ATOM 7100 C C . LEU C 1 214 ? 22.336 -15.696 22.400 1.00 45.07 522 LEU C C 1
ATOM 7101 O O . LEU C 1 214 ? 23.248 -14.915 22.144 1.00 46.73 522 LEU C O 1
ATOM 7106 N N . ASP C 1 215 ? 22.298 -16.939 21.929 1.00 46.13 523 ASP C N 1
ATOM 7107 C CA . ASP C 1 215 ? 23.344 -17.444 21.044 1.00 48.89 523 ASP C CA 1
ATOM 7108 C C . ASP C 1 215 ? 23.381 -16.674 19.726 1.00 48.33 523 ASP C C 1
ATOM 7109 O O . ASP C 1 215 ? 24.437 -16.534 19.111 1.00 48.66 523 ASP C O 1
ATOM 7114 N N . LYS C 1 216 ? 22.228 -16.169 19.298 1.00 46.06 524 LYS C N 1
ATOM 7115 C CA . LYS C 1 216 ? 22.147 -15.427 18.044 1.00 48.11 524 LYS C CA 1
ATOM 7116 C C . LYS C 1 216 ? 22.692 -14.005 18.160 1.00 47.74 524 LYS C C 1
ATOM 7117 O O . LYS C 1 216 ? 23.262 -13.477 17.207 1.00 50.70 524 LYS C O 1
ATOM 7123 N N . ILE C 1 217 ? 22.519 -13.386 19.324 1.00 44.81 525 ILE C N 1
ATOM 7124 C CA . ILE C 1 217 ? 22.973 -12.011 19.516 1.00 45.26 525 ILE C CA 1
ATOM 7125 C C . ILE C 1 217 ? 24.418 -11.919 20.003 1.00 50.86 525 ILE C C 1
ATOM 7126 O O . ILE C 1 217 ? 25.070 -10.889 19.826 1.00 51.84 525 ILE C O 1
ATOM 7131 N N . ASN C 1 218 ? 24.916 -12.990 20.617 1.00 54.30 526 ASN C N 1
ATOM 7132 C CA . ASN C 1 218 ? 26.285 -12.994 21.129 1.00 58.67 526 ASN C CA 1
ATOM 7133 C C . ASN C 1 218 ? 27.317 -12.859 20.017 1.00 57.88 526 ASN C C 1
ATOM 7134 O O . ASN C 1 218 ? 28.451 -12.446 20.258 1.00 60.31 526 ASN C O 1
ATOM 7139 N N . VAL C 1 219 ? 26.915 -13.202 18.796 1.00 55.25 527 VAL C N 1
ATOM 7140 C CA . VAL C 1 219 ? 27.804 -13.103 17.646 1.00 57.48 527 VAL C CA 1
ATOM 7141 C C . VAL C 1 219 ? 27.872 -11.672 17.120 1.00 56.40 527 VAL C C 1
ATOM 7142 O O . VAL C 1 219 ? 28.731 -11.342 16.303 1.00 58.11 527 VAL C O 1
ATOM 7146 N N . LEU C 1 220 ? 26.961 -10.825 17.590 1.00 52.90 528 LEU C N 1
ATOM 7147 C CA . LEU C 1 220 ? 26.986 -9.409 17.243 1.00 51.16 528 LEU C CA 1
ATOM 7148 C C . LEU C 1 220 ? 28.065 -8.700 18.052 1.00 49.77 528 LEU C C 1
ATOM 7149 O O . LEU C 1 220 ? 28.508 -7.611 17.689 1.00 50.05 528 LEU C O 1
ATOM 7154 N N . HIS C 1 221 ? 28.474 -9.334 19.149 1.00 50.21 529 HIS C N 1
ATOM 7155 C CA . HIS C 1 221 ? 29.500 -8.801 20.046 1.00 52.09 529 HIS C CA 1
ATOM 7156 C C . HIS C 1 221 ? 29.190 -7.380 20.507 1.00 52.03 529 HIS C C 1
ATOM 7157 O O . HIS C 1 221 ? 30.091 -6.555 20.667 1.00 53.85 529 HIS C O 1
ATOM 7164 N N . LYS C 1 222 ? 27.909 -7.104 20.718 1.00 49.65 530 LYS C N 1
ATOM 7165 C CA . LYS C 1 222 ? 27.478 -5.790 21.170 1.00 50.29 530 LYS C CA 1
ATOM 7166 C C . LYS C 1 222 ? 27.624 -5.671 22.680 1.00 51.32 530 LYS C C 1
ATOM 7167 O O . LYS C 1 222 ? 27.253 -6.584 23.418 1.00 52.58 530 LYS C O 1
ATOM 7173 N N . PRO C 1 223 ? 28.176 -4.542 23.144 1.00 51.87 531 PRO C N 1
ATOM 7174 C CA . PRO C 1 223 ? 28.328 -4.285 24.578 1.00 52.58 531 PRO C CA 1
ATOM 7175 C C . PRO C 1 223 ? 26.970 -4.060 25.231 1.00 50.56 531 PRO C C 1
ATOM 7176 O O . PRO C 1 223 ? 26.004 -3.760 24.529 1.00 48.36 531 PRO C O 1
ATOM 7180 N N . PRO C 1 224 ? 26.892 -4.217 26.561 1.00 50.23 532 PRO C N 1
ATOM 7181 C CA . PRO C 1 224 ? 25.649 -3.906 27.271 1.00 47.10 532 PRO C CA 1
ATOM 7182 C C . PRO C 1 224 ? 25.304 -2.429 27.121 1.00 44.06 532 PRO C C 1
ATOM 7183 O O . PRO C 1 224 ? 26.201 -1.584 27.138 1.00 45.15 532 PRO C O 1
ATOM 7187 N N . TYR C 1 225 ? 24.020 -2.128 26.960 1.00 38.50 533 TYR C N 1
ATOM 7188 C CA . TYR C 1 225 ? 23.572 -0.756 26.761 1.00 38.53 533 TYR C CA 1
ATOM 7189 C C . TYR C 1 225 ? 23.605 0.044 28.056 1.00 40.88 533 TYR C C 1
ATOM 7190 O O . TYR C 1 225 ? 23.379 -0.499 29.139 1.00 41.81 533 TYR C O 1
ATOM 7199 N N . GLU C 1 226 ? 23.880 1.338 27.936 1.00 41.22 534 GLU C N 1
ATOM 7200 C CA . GLU C 1 226 ? 23.741 2.253 29.060 1.00 42.00 534 GLU C CA 1
ATOM 7201 C C . GLU C 1 226 ? 22.274 2.637 29.198 1.00 38.82 534 GLU C C 1
ATOM 7202 O O . GLU C 1 226 ? 21.687 3.214 28.280 1.00 38.74 534 GLU C O 1
ATOM 7208 N N . HIS C 1 227 ? 21.682 2.315 30.343 1.00 35.92 535 HIS C N 1
ATOM 7209 C CA . HIS C 1 227 ? 20.266 2.582 30.570 1.00 34.68 535 HIS C CA 1
ATOM 7210 C C . HIS C 1 227 ? 20.057 3.887 31.335 1.00 37.38 535 HIS C C 1
ATOM 7211 O O . HIS C 1 227 ? 20.919 4.298 32.110 1.00 38.52 535 HIS C O 1
ATOM 7218 N N . PRO C 1 228 ? 18.911 4.550 31.109 1.00 37.53 536 PRO C N 1
ATOM 7219 C CA . PRO C 1 228 ? 18.588 5.761 31.873 1.00 38.96 536 PRO C CA 1
ATOM 7220 C C . PRO C 1 228 ? 18.417 5.457 33.362 1.00 40.25 536 PRO C C 1
ATOM 7221 O O . PRO C 1 228 ? 17.928 4.383 33.719 1.00 39.19 536 PRO C O 1
ATOM 7225 N N . LYS C 1 229 ? 18.829 6.393 34.212 1.00 42.15 537 LYS C N 1
ATOM 7226 C CA . LYS C 1 229 ? 18.751 6.224 35.660 1.00 44.88 537 LYS C CA 1
ATOM 7227 C C . LYS C 1 229 ? 17.588 7.005 36.258 1.00 43.21 537 LYS C C 1
ATOM 7228 O O . LYS C 1 229 ? 17.271 6.859 37.440 1.00 44.22 537 LYS C O 1
ATOM 7234 N N . ASP C 1 230 ? 16.963 7.846 35.442 1.00 40.53 538 ASP C N 1
ATOM 7235 C CA . ASP C 1 230 ? 15.864 8.682 35.904 1.00 40.77 538 ASP C CA 1
ATOM 7236 C C . ASP C 1 230 ? 14.950 9.067 34.748 1.00 37.95 538 ASP C C 1
ATOM 7237 O O . ASP C 1 230 ? 15.118 8.588 33.628 1.00 37.05 538 ASP C O 1
ATOM 7242 N N . LEU C 1 231 ? 13.990 9.942 35.023 1.00 36.53 539 LEU C N 1
ATOM 7243 C CA . LEU C 1 231 ? 13.031 10.361 34.010 1.00 34.19 539 LEU C CA 1
ATOM 7244 C C . LEU C 1 231 ? 13.292 11.798 33.558 1.00 37.50 539 LEU C C 1
ATOM 7245 O O . LEU C 1 231 ? 12.455 12.410 32.896 1.00 38.25 539 LEU C O 1
ATOM 7250 N N . LYS C 1 232 ? 14.463 12.323 33.909 1.00 40.06 540 LYS C N 1
ATOM 7251 C CA . LYS C 1 232 ? 14.810 13.714 33.618 1.00 43.92 540 LYS C CA 1
ATOM 7252 C C . LYS C 1 232 ? 14.848 14.027 32.124 1.00 43.76 540 LYS C C 1
ATOM 7253 O O . LYS C 1 232 ? 14.330 15.053 31.686 1.00 45.37 540 LYS C O 1
ATOM 7259 N N . LEU C 1 233 ? 15.460 13.142 31.345 1.00 42.73 541 LEU C N 1
ATOM 7260 C CA . LEU C 1 233 ? 15.589 13.359 29.908 1.00 42.39 541 LEU C CA 1
ATOM 7261 C C . LEU C 1 233 ? 14.259 13.183 29.184 1.00 38.88 541 LEU C C 1
ATOM 7262 O O . LEU C 1 233 ? 14.105 13.607 28.039 1.00 39.37 541 LEU C O 1
ATOM 7267 N N . SER C 1 234 ? 13.297 12.559 29.856 1.00 34.61 542 SER C N 1
ATOM 7268 C CA . SER C 1 234 ? 11.987 12.327 29.265 1.00 31.04 542 SER C CA 1
ATOM 7269 C C . SER C 1 234 ? 10.909 13.196 29.908 1.00 33.01 542 SER C C 1
ATOM 7270 O O . SER C 1 234 ? 9.728 12.856 29.874 1.00 31.89 542 SER C O 1
ATOM 7273 N N . ASP C 1 235 ? 11.330 14.315 30.493 1.00 37.57 543 ASP C N 1
ATOM 7274 C CA . ASP C 1 235 ? 10.407 15.295 31.065 1.00 40.43 543 ASP C CA 1
ATOM 7275 C C . ASP C 1 235 ? 9.506 14.692 32.143 1.00 37.55 543 ASP C C 1
ATOM 7276 O O . ASP C 1 235 ? 8.326 15.032 32.240 1.00 36.87 543 ASP C O 1
ATOM 7281 N N . GLY C 1 236 ? 10.067 13.790 32.942 1.00 35.00 544 GLY C N 1
ATOM 7282 C CA . GLY C 1 236 ? 9.326 13.158 34.018 1.00 33.15 544 GLY C CA 1
ATOM 7283 C C . GLY C 1 236 ? 8.374 12.067 33.561 1.00 30.36 544 GLY C C 1
ATOM 7284 O O . GLY C 1 236 ? 7.594 11.544 34.357 1.00 30.94 544 GLY C O 1
ATOM 7285 N N . ARG C 1 237 ? 8.433 11.719 32.279 1.00 27.92 545 ARG C N 1
ATOM 7286 C CA . ARG C 1 237 ? 7.568 10.679 31.734 1.00 27.79 545 ARG C CA 1
ATOM 7287 C C . ARG C 1 237 ? 8.293 9.338 31.661 1.00 27.07 545 ARG C C 1
ATOM 7288 O O . ARG C 1 237 ? 9.484 9.283 31.356 1.00 27.38 545 ARG C O 1
ATOM 7296 N N . LEU C 1 238 ? 7.568 8.261 31.944 1.00 25.05 546 LEU C N 1
ATOM 7297 C CA . LEU C 1 238 ? 8.103 6.917 31.776 1.00 23.81 546 LEU C CA 1
ATOM 7298 C C . LEU C 1 238 ? 7.895 6.482 30.331 1.00 23.35 546 LEU C C 1
ATOM 7299 O O . LEU C 1 238 ? 6.769 6.465 29.836 1.00 21.12 546 LEU C O 1
ATOM 7304 N N . ARG C 1 239 ? 8.984 6.145 29.650 1.00 25.52 547 ARG C N 1
ATOM 7305 C CA . ARG C 1 239 ? 8.900 5.692 28.267 1.00 23.80 547 ARG C CA 1
ATOM 7306 C C . ARG C 1 239 ? 8.655 4.188 28.200 1.00 20.63 547 ARG C C 1
ATOM 7307 O O . ARG C 1 239 ? 9.497 3.387 28.605 1.00 23.48 547 ARG C O 1
ATOM 7315 N N . VAL C 1 240 ? 7.482 3.815 27.702 1.00 17.49 548 VAL C N 1
ATOM 7316 C CA . VAL C 1 240 ? 7.096 2.410 27.610 1.00 18.67 548 VAL C CA 1
ATOM 7317 C C . VAL C 1 240 ? 7.059 1.972 26.152 1.00 19.89 548 VAL C C 1
ATOM 7318 O O . VAL C 1 240 ? 6.436 2.625 25.312 1.00 21.32 548 VAL C O 1
ATOM 7322 N N . GLY C 1 241 ? 7.744 0.874 25.850 1.00 18.90 549 GLY C N 1
ATOM 7323 C CA . GLY C 1 241 ? 7.765 0.351 24.499 1.00 20.17 549 GLY C CA 1
ATOM 7324 C C . GLY C 1 241 ? 7.026 -0.969 24.378 1.00 21.20 549 GLY C C 1
ATOM 7325 O O . GLY C 1 241 ? 7.404 -1.952 25.008 1.00 24.02 549 GLY C O 1
ATOM 7326 N N . TYR C 1 242 ? 5.971 -0.987 23.569 1.00 18.51 550 TYR C N 1
ATOM 7327 C CA . TYR C 1 242 ? 5.236 -2.218 23.290 1.00 18.07 550 TYR C CA 1
ATOM 7328 C C . TYR C 1 242 ? 5.730 -2.849 21.991 1.00 19.09 550 TYR C C 1
ATOM 7329 O O . TYR C 1 242 ? 5.615 -2.244 20.925 1.00 18.69 550 TYR C O 1
ATOM 7338 N N . VAL C 1 243 ? 6.273 -4.062 22.082 1.00 16.90 551 VAL C N 1
ATOM 7339 C CA . VAL C 1 243 ? 6.801 -4.759 20.912 1.00 15.64 551 VAL C CA 1
ATOM 7340 C C . VAL C 1 243 ? 5.891 -5.914 20.527 1.00 16.86 551 VAL C C 1
ATOM 7341 O O . VAL C 1 243 ? 5.644 -6.811 21.337 1.00 18.17 551 VAL C O 1
ATOM 7345 N N . SER C 1 244 ? 5.396 -5.901 19.292 1.00 16.45 552 SER C N 1
ATOM 7346 C CA . SER C 1 244 ? 4.477 -6.947 18.852 1.00 18.69 552 SER C CA 1
ATOM 7347 C C . SER C 1 244 ? 4.490 -7.158 17.342 1.00 16.62 552 SER C C 1
ATOM 7348 O O . SER C 1 244 ? 4.572 -6.207 16.571 1.00 15.68 552 SER C O 1
ATOM 7351 N N . SER C 1 245 ? 4.388 -8.416 16.928 1.00 15.36 553 SER C N 1
ATOM 7352 C CA . SER C 1 245 ? 4.191 -8.739 15.526 1.00 15.32 553 SER C CA 1
ATOM 7353 C C . SER C 1 245 ? 2.705 -8.714 15.188 1.00 15.97 553 SER C C 1
ATOM 7354 O O . SER C 1 245 ? 2.315 -9.026 14.064 1.00 17.33 553 SER C O 1
ATOM 7357 N N . ASP C 1 246 ? 1.872 -8.351 16.161 1.00 15.22 554 ASP C N 1
ATOM 7358 C CA . ASP C 1 246 ? 0.430 -8.496 15.996 1.00 14.76 554 ASP C CA 1
ATOM 7359 C C . ASP C 1 246 ? -0.354 -7.183 16.096 1.00 15.73 554 ASP C C 1
ATOM 7360 O O . ASP C 1 246 ? -1.501 -7.173 16.549 1.00 14.48 554 ASP C O 1
ATOM 7365 N N . PHE C 1 247 ? 0.261 -6.080 15.678 1.00 14.51 555 PHE C N 1
ATOM 7366 C CA . PHE C 1 247 ? -0.474 -4.824 15.534 1.00 14.00 555 PHE C CA 1
ATOM 7367 C C . PHE C 1 247 ? -1.158 -4.846 14.171 1.00 16.23 555 PHE C C 1
ATOM 7368 O O . PHE C 1 247 ? -0.557 -4.494 13.151 1.00 17.74 555 PHE C O 1
ATOM 7376 N N . GLY C 1 248 ? -2.416 -5.272 14.162 1.00 12.78 556 GLY C N 1
ATOM 7377 C CA . GLY C 1 248 ? -3.143 -5.525 12.934 1.00 12.98 556 GLY C CA 1
ATOM 7378 C C . GLY C 1 248 ? -4.270 -6.493 13.232 1.00 14.91 556 GLY C C 1
ATOM 7379 O O . GLY C 1 248 ? -4.681 -6.615 14.387 1.00 13.24 556 GLY C O 1
ATOM 7380 N N . ASN C 1 249 ? -4.775 -7.182 12.212 1.00 14.76 557 ASN C N 1
ATOM 7381 C CA . ASN C 1 249 ? -5.879 -8.117 12.429 1.00 14.25 557 ASN C CA 1
ATOM 7382 C C . ASN C 1 249 ? -5.396 -9.411 13.084 1.00 15.32 557 ASN C C 1
ATOM 7383 O O . ASN C 1 249 ? -5.010 -10.364 12.403 1.00 15.55 557 ASN C O 1
ATOM 7388 N N . HIS C 1 250 ? -5.425 -9.425 14.414 1.00 12.90 558 HIS C N 1
ATOM 7389 C CA . HIS C 1 250 ? -4.929 -10.543 15.206 1.00 15.82 558 HIS C CA 1
ATOM 7390 C C . HIS C 1 250 ? -5.530 -10.396 16.600 1.00 14.36 558 HIS C C 1
ATOM 7391 O O . HIS C 1 250 ? -5.772 -9.270 17.048 1.00 14.41 558 HIS C O 1
ATOM 7398 N N . PRO C 1 251 ? -5.788 -11.520 17.288 1.00 14.86 559 PRO C N 1
ATOM 7399 C CA . PRO C 1 251 ? -6.370 -11.468 18.635 1.00 15.53 559 PRO C CA 1
ATOM 7400 C C . PRO C 1 251 ? -5.680 -10.474 19.569 1.00 14.61 559 PRO C C 1
ATOM 7401 O O . PRO C 1 251 ? -6.354 -9.848 20.378 1.00 13.57 559 PRO C O 1
ATOM 7405 N N . THR C 1 252 ? -4.363 -10.317 19.454 1.00 15.60 560 THR C N 1
ATOM 7406 C CA . THR C 1 252 ? -3.649 -9.385 20.321 1.00 14.67 560 THR C CA 1
ATOM 7407 C C . THR C 1 252 ? -4.220 -7.965 20.233 1.00 14.05 560 THR C C 1
ATOM 7408 O O . THR C 1 252 ? -4.528 -7.345 21.253 1.00 12.67 560 THR C O 1
ATOM 7412 N N . SER C 1 253 ? -4.378 -7.457 19.017 1.00 14.43 561 SER C N 1
ATOM 7413 C CA . SER C 1 253 ? -4.974 -6.135 18.837 1.00 13.59 561 SER C CA 1
ATOM 7414 C C . SER C 1 253 ? -6.455 -6.109 19.233 1.00 14.52 561 SER C C 1
ATOM 7415 O O . SER C 1 253 ? -6.953 -5.085 19.698 1.00 13.74 561 SER C O 1
ATOM 7418 N N . HIS C 1 254 ? -7.154 -7.228 19.051 1.00 12.23 562 HIS C N 1
ATOM 7419 C CA . HIS C 1 254 ? -8.558 -7.326 19.470 1.00 14.04 562 HIS C CA 1
ATOM 7420 C C . HIS C 1 254 ? -8.691 -7.203 20.987 1.00 13.92 562 HIS C C 1
ATOM 7421 O O . HIS C 1 254 ? -9.773 -6.922 21.508 1.00 14.03 562 HIS C O 1
ATOM 7428 N N . LEU C 1 255 ? -7.593 -7.441 21.698 1.00 13.78 563 LEU C N 1
ATOM 7429 C CA . LEU C 1 255 ? -7.590 -7.320 23.146 1.00 14.91 563 LEU C CA 1
ATOM 7430 C C . LEU C 1 255 ? -7.152 -5.940 23.620 1.00 15.68 563 LEU C C 1
ATOM 7431 O O . LEU C 1 255 ? -7.767 -5.376 24.524 1.00 13.23 563 LEU C O 1
ATOM 7436 N N . MET C 1 256 ? -6.095 -5.395 23.016 1.00 13.03 564 MET C N 1
ATOM 7437 C CA . MET C 1 256 ? -5.438 -4.228 23.602 1.00 14.65 564 MET C CA 1
ATOM 7438 C C . MET C 1 256 ? -5.309 -2.976 22.731 1.00 12.56 564 MET C C 1
ATOM 7439 O O . MET C 1 256 ? -4.591 -2.057 23.105 1.00 16.08 564 MET C O 1
ATOM 7444 N N . GLN C 1 257 ? -5.992 -2.917 21.591 1.00 11.92 565 GLN C N 1
ATOM 7445 C CA . GLN C 1 257 ? -5.773 -1.800 20.665 1.00 12.28 565 GLN C CA 1
ATOM 7446 C C . GLN C 1 257 ? -6.124 -0.426 21.256 1.00 13.53 565 GLN C C 1
ATOM 7447 O O . GLN C 1 257 ? -5.612 0.591 20.795 1.00 14.71 565 GLN C O 1
ATOM 7453 N N . SER C 1 258 ? -6.980 -0.394 22.278 1.00 13.86 566 SER C N 1
ATOM 7454 C CA . SER C 1 258 ? -7.352 0.880 22.905 1.00 14.88 566 SER C CA 1
ATOM 7455 C C . SER C 1 258 ? -6.335 1.345 23.946 1.00 16.12 566 SER C C 1
ATOM 7456 O O . SER C 1 258 ? -6.326 2.511 24.335 1.00 17.13 566 SER C O 1
ATOM 7459 N N . ILE C 1 259 ? -5.487 0.432 24.404 1.00 14.20 567 ILE C N 1
ATOM 7460 C CA . ILE C 1 259 ? -4.592 0.731 25.527 1.00 14.40 567 ILE C CA 1
ATOM 7461 C C . ILE C 1 259 ? -3.536 1.831 25.282 1.00 16.64 567 ILE C C 1
ATOM 7462 O O . ILE C 1 259 ? -3.373 2.719 26.125 1.00 17.95 567 ILE C O 1
ATOM 7467 N N . PRO C 1 260 ? -2.825 1.793 24.138 1.00 16.34 568 PRO C N 1
ATOM 7468 C CA . PRO C 1 260 ? -1.871 2.885 23.888 1.00 16.15 568 PRO C CA 1
ATOM 7469 C C . PRO C 1 260 ? -2.490 4.287 23.968 1.00 16.89 568 PRO C C 1
ATOM 7470 O O . PRO C 1 260 ? -1.888 5.187 24.557 1.00 17.10 568 PRO C O 1
ATOM 7474 N N . GLY C 1 261 ? -3.679 4.459 23.400 1.00 14.45 569 GLY C N 1
ATOM 7475 C CA . GLY C 1 261 ? -4.338 5.753 23.387 1.00 14.95 569 GLY C CA 1
ATOM 7476 C C . GLY C 1 261 ? -4.873 6.196 24.736 1.00 16.28 569 GLY C C 1
ATOM 7477 O O . GLY C 1 261 ? -5.187 7.372 24.927 1.00 17.93 569 GLY C O 1
ATOM 7478 N N . MET C 1 262 ? -4.971 5.260 25.675 1.00 15.73 570 MET C N 1
ATOM 7479 C CA . MET C 1 262 ? -5.511 5.552 26.996 1.00 17.96 570 MET C CA 1
ATOM 7480 C C . MET C 1 262 ? -4.438 5.875 28.030 1.00 19.42 570 MET C C 1
ATOM 7481 O O . MET C 1 262 ? -4.750 6.243 29.163 1.00 19.45 570 MET C O 1
ATOM 7486 N N . HIS C 1 263 ? -3.173 5.744 27.642 1.00 16.60 571 HIS C N 1
ATOM 7487 C CA . HIS C 1 263 ? -2.088 6.097 28.545 1.00 16.32 571 HIS C CA 1
ATOM 7488 C C . HIS C 1 263 ? -2.086 7.596 28.843 1.00 18.64 571 HIS C C 1
ATOM 7489 O O . HIS C 1 263 ? -2.399 8.410 27.977 1.00 20.70 571 HIS C O 1
ATOM 7496 N N . ASN C 1 264 ? -1.742 7.943 30.079 1.00 18.62 572 ASN C N 1
ATOM 7497 C CA . ASN C 1 264 ? -1.690 9.333 30.520 1.00 20.69 572 ASN C CA 1
ATOM 7498 C C . ASN C 1 264 ? -0.421 10.012 30.015 1.00 21.52 572 ASN C C 1
ATOM 7499 O O . ASN C 1 264 ? 0.677 9.693 30.463 1.00 22.02 572 ASN C O 1
ATOM 7504 N N . PRO C 1 265 ? -0.572 10.967 29.084 1.00 21.55 573 PRO C N 1
ATOM 7505 C CA . PRO C 1 265 ? 0.596 11.598 28.460 1.00 23.06 573 PRO C CA 1
ATOM 7506 C C . PRO C 1 265 ? 1.405 12.467 29.419 1.00 23.02 573 PRO C C 1
ATOM 7507 O O . PRO C 1 265 ? 2.559 12.769 29.119 1.00 22.89 573 PRO C O 1
ATOM 7511 N N . ASP C 1 266 ? 0.821 12.861 30.549 1.00 20.54 574 ASP C N 1
ATOM 7512 C CA . ASP C 1 266 ? 1.560 13.643 31.537 1.00 23.53 574 ASP C CA 1
ATOM 7513 C C . ASP C 1 266 ? 2.645 12.807 32.218 1.00 23.35 574 ASP C C 1
ATOM 7514 O O . ASP C 1 266 ? 3.649 13.346 32.680 1.00 23.64 574 ASP C O 1
ATOM 7519 N N . LYS C 1 267 ? 2.441 11.494 32.280 1.00 22.39 575 LYS C N 1
ATOM 7520 C CA . LYS C 1 267 ? 3.352 10.626 33.021 1.00 24.59 575 LYS C CA 1
ATOM 7521 C C . LYS C 1 267 ? 3.951 9.506 32.175 1.00 24.28 575 LYS C C 1
ATOM 7522 O O . LYS C 1 267 ? 4.882 8.827 32.610 1.00 24.55 575 LYS C O 1
ATOM 7528 N N . PHE C 1 268 ? 3.412 9.300 30.977 1.00 23.25 576 PHE C N 1
ATOM 7529 C CA . PHE C 1 268 ? 3.884 8.213 30.121 1.00 22.13 576 PHE C CA 1
ATOM 7530 C C . PHE C 1 268 ? 4.068 8.647 28.672 1.00 24.29 576 PHE C C 1
ATOM 7531 O O . PHE C 1 268 ? 3.321 9.484 28.160 1.00 26.20 576 PHE C O 1
ATOM 7539 N N . GLU C 1 269 ? 5.083 8.083 28.028 1.00 21.27 577 GLU C N 1
ATOM 7540 C CA . GLU C 1 269 ? 5.311 8.286 26.606 1.00 22.05 577 GLU C CA 1
ATOM 7541 C C . GLU C 1 269 ? 5.326 6.908 25.951 1.00 20.40 577 GLU C C 1
ATOM 7542 O O . GLU C 1 269 ? 6.190 6.087 26.249 1.00 21.96 577 GLU C O 1
ATOM 7548 N N . VAL C 1 270 ? 4.362 6.657 25.071 1.00 18.97 578 VAL C N 1
ATOM 7549 C CA . VAL C 1 270 ? 4.164 5.320 24.515 1.00 19.74 578 VAL C CA 1
ATOM 7550 C C . VAL C 1 270 ? 4.803 5.157 23.144 1.00 20.52 578 VAL C C 1
ATOM 7551 O O . VAL C 1 270 ? 4.537 5.937 22.225 1.00 20.16 578 VAL C O 1
ATOM 7555 N N . PHE C 1 271 ? 5.648 4.135 23.028 1.00 18.45 579 PHE C N 1
ATOM 7556 C CA . PHE C 1 271 ? 6.279 3.768 21.773 1.00 18.34 579 PHE C CA 1
ATOM 7557 C C . PHE C 1 271 ? 5.778 2.382 21.389 1.00 19.42 579 PHE C C 1
ATOM 7558 O O . PHE C 1 271 ? 5.933 1.434 22.156 1.00 22.49 579 PHE C O 1
ATOM 7566 N N . CYS C 1 272 ? 5.175 2.253 20.212 1.00 19.54 580 CYS C N 1
ATOM 7567 C CA . CYS C 1 272 ? 4.806 0.929 19.716 1.00 17.26 580 CYS C CA 1
ATOM 7568 C C . CYS C 1 272 ? 5.766 0.487 18.622 1.00 18.32 580 CYS C C 1
ATOM 7569 O O . CYS C 1 272 ? 5.938 1.182 17.618 1.00 19.50 580 CYS C O 1
ATOM 7572 N N . TYR C 1 273 ? 6.394 -0.668 18.830 1.00 17.40 581 TYR C N 1
ATOM 7573 C CA . TYR C 1 273 ? 7.336 -1.216 17.865 1.00 19.11 581 TYR C CA 1
ATOM 7574 C C . TYR C 1 273 ? 6.708 -2.406 17.151 1.00 20.59 581 TYR C C 1
ATOM 7575 O O . TYR C 1 273 ? 6.580 -3.491 17.720 1.00 20.64 581 TYR C O 1
ATOM 7584 N N . ALA C 1 274 ? 6.298 -2.183 15.907 1.00 21.43 582 ALA C N 1
ATOM 7585 C CA . ALA C 1 274 ? 5.657 -3.219 15.109 1.00 19.81 582 ALA C CA 1
ATOM 7586 C C . ALA C 1 274 ? 6.697 -4.128 14.473 1.00 19.40 582 ALA C C 1
ATOM 7587 O O . ALA C 1 274 ? 7.651 -3.658 13.858 1.00 20.74 582 ALA C O 1
ATOM 7589 N N . LEU C 1 275 ? 6.503 -5.434 14.619 1.00 16.95 583 LEU C N 1
ATOM 7590 C CA . LEU C 1 275 ? 7.405 -6.403 14.015 1.00 16.28 583 LEU C CA 1
ATOM 7591 C C . LEU C 1 275 ? 6.837 -6.917 12.695 1.00 20.76 583 LEU C C 1
ATOM 7592 O O . LEU C 1 275 ? 7.501 -7.655 11.969 1.00 26.28 583 LEU C O 1
ATOM 7597 N N . SER C 1 276 ? 5.609 -6.518 12.384 1.00 16.66 584 SER C N 1
ATOM 7598 C CA . SER C 1 276 ? 4.969 -6.917 11.135 1.00 19.53 584 SER C CA 1
ATOM 7599 C C . SER C 1 276 ? 4.718 -5.697 10.262 1.00 20.27 584 SER C C 1
ATOM 7600 O O . SER C 1 276 ? 4.580 -4.588 10.773 1.00 21.98 584 SER C O 1
ATOM 7603 N N . PRO C 1 277 ? 4.665 -5.895 8.935 1.00 21.68 585 PRO C N 1
ATOM 7604 C CA . PRO C 1 277 ? 4.275 -4.794 8.048 1.00 23.70 585 PRO C CA 1
ATOM 7605 C C . PRO C 1 277 ? 2.796 -4.434 8.208 1.00 21.86 585 PRO C C 1
ATOM 7606 O O . PRO C 1 277 ? 2.016 -5.235 8.725 1.00 20.77 585 PRO C O 1
ATOM 7610 N N . ASP C 1 278 ? 2.436 -3.229 7.778 1.00 19.03 586 ASP C N 1
ATOM 7611 C CA . ASP C 1 278 ? 1.066 -2.725 7.857 1.00 18.41 586 ASP C CA 1
ATOM 7612 C C . ASP C 1 278 ? 0.135 -3.597 7.014 1.00 18.89 586 ASP C C 1
ATOM 7613 O O . ASP C 1 278 ? 0.321 -3.713 5.799 1.00 21.68 586 ASP C O 1
ATOM 7618 N N . ASP C 1 279 ? -0.864 -4.214 7.654 1.00 17.16 587 ASP C N 1
ATOM 7619 C CA . ASP C 1 279 ? -1.772 -5.116 6.943 1.00 18.89 587 ASP C CA 1
ATOM 7620 C C . ASP C 1 279 ? -3.011 -4.417 6.366 1.00 20.50 587 ASP C C 1
ATOM 7621 O O . ASP C 1 279 ? -3.889 -5.065 5.791 1.00 22.18 587 ASP C O 1
ATOM 7626 N N . GLY C 1 280 ? -3.070 -3.097 6.522 1.00 21.83 588 GLY C N 1
ATOM 7627 C CA . GLY C 1 280 ? -4.136 -2.293 5.946 1.00 21.68 588 GLY C CA 1
ATOM 7628 C C . GLY C 1 280 ? -5.426 -2.226 6.753 1.00 22.00 588 GLY C C 1
ATOM 7629 O O . GLY C 1 280 ? -6.386 -1.576 6.337 1.00 22.17 588 GLY C O 1
ATOM 7630 N N . THR C 1 281 ? -5.450 -2.881 7.908 1.00 18.44 589 THR C N 1
ATOM 7631 C CA . THR C 1 281 ? -6.665 -2.939 8.720 1.00 17.92 589 THR C CA 1
ATOM 7632 C C . THR C 1 281 ? -6.782 -1.771 9.700 1.00 17.42 589 THR C C 1
ATOM 7633 O O . THR C 1 281 ? -5.798 -1.092 9.999 1.00 17.17 589 THR C O 1
ATOM 7637 N N . ASN C 1 282 ? -7.992 -1.555 10.209 1.00 18.08 590 ASN C N 1
ATOM 7638 C CA . ASN C 1 282 ? -8.245 -0.469 11.151 1.00 18.04 590 ASN C CA 1
ATOM 7639 C C . ASN C 1 282 ? -7.564 -0.671 12.499 1.00 17.34 590 ASN C C 1
ATOM 7640 O O . ASN C 1 282 ? -7.355 0.285 13.244 1.00 17.16 590 ASN C O 1
ATOM 7645 N N . PHE C 1 283 ? -7.229 -1.918 12.817 1.00 15.58 591 PHE C N 1
ATOM 7646 C CA . PHE C 1 283 ? -6.519 -2.213 14.053 1.00 14.70 591 PHE C CA 1
ATOM 7647 C C . PHE C 1 283 ? -5.136 -1.578 14.023 1.00 13.00 591 PHE C C 1
ATOM 7648 O O . PHE C 1 283 ? -4.689 -0.986 15.006 1.00 14.90 591 PHE C O 1
ATOM 7656 N N . ARG C 1 284 ? -4.462 -1.714 12.888 1.00 14.47 592 ARG C N 1
ATOM 7657 C CA . ARG C 1 284 ? -3.150 -1.111 12.695 1.00 16.34 592 ARG C CA 1
ATOM 7658 C C . ARG C 1 284 ? -3.289 0.414 12.657 1.00 15.42 592 ARG C C 1
ATOM 7659 O O . ARG C 1 284 ? -2.510 1.129 13.279 1.00 16.33 592 ARG C O 1
ATOM 7667 N N . VAL C 1 285 ? -4.302 0.901 11.949 1.00 15.46 593 VAL C N 1
ATOM 7668 C CA . VAL C 1 285 ? -4.570 2.336 11.878 1.00 16.78 593 VAL C CA 1
ATOM 7669 C C . VAL C 1 285 ? -4.700 2.952 13.272 1.00 17.28 593 VAL C C 1
ATOM 7670 O O . VAL C 1 285 ? -4.100 3.998 13.563 1.00 16.75 593 VAL C O 1
ATOM 7674 N N . LYS C 1 286 ? -5.479 2.298 14.130 1.00 17.05 594 LYS C N 1
ATOM 7675 C CA . LYS C 1 286 ? -5.774 2.833 15.457 1.00 17.44 594 LYS C CA 1
ATOM 7676 C C . LYS C 1 286 ? -4.519 2.963 16.305 1.00 16.98 594 LYS C C 1
ATOM 7677 O O . LYS C 1 286 ? -4.286 3.999 16.925 1.00 18.00 594 LYS C O 1
ATOM 7683 N N . VAL C 1 287 ? -3.711 1.910 16.326 1.00 13.42 595 VAL C N 1
ATOM 7684 C CA . VAL C 1 287 ? -2.510 1.903 17.151 1.00 14.52 595 VAL C CA 1
ATOM 7685 C C . VAL C 1 287 ? -1.487 2.926 16.636 1.00 15.60 595 VAL C C 1
ATOM 7686 O O . VAL C 1 287 ? -0.866 3.645 17.420 1.00 17.16 595 VAL C O 1
ATOM 7690 N N . MET C 1 288 ? -1.334 3.002 15.318 1.00 16.44 596 MET C N 1
ATOM 7691 C CA . MET C 1 288 ? -0.439 3.993 14.712 1.00 17.11 596 MET C CA 1
ATOM 7692 C C . MET C 1 288 ? -0.885 5.433 15.005 1.00 17.74 596 MET C C 1
ATOM 7693 O O . MET C 1 288 ? -0.058 6.338 15.152 1.00 18.41 596 MET C O 1
ATOM 7698 N N . ALA C 1 289 ? -2.193 5.642 15.081 1.00 16.97 597 ALA C N 1
ATOM 7699 C CA . ALA C 1 289 ? -2.740 6.979 15.299 1.00 18.50 597 ALA C CA 1
ATOM 7700 C C . ALA C 1 289 ? -2.686 7.419 16.759 1.00 17.60 597 ALA C C 1
ATOM 7701 O O . ALA C 1 289 ? -2.555 8.612 17.046 1.00 18.17 597 ALA C O 1
ATOM 7703 N N . GLU C 1 290 ? -2.783 6.466 17.679 1.00 15.71 598 GLU C N 1
ATOM 7704 C CA . GLU C 1 290 ? -2.971 6.804 19.091 1.00 16.35 598 GLU C CA 1
ATOM 7705 C C . GLU C 1 290 ? -1.721 6.662 19.959 1.00 19.80 598 GLU C C 1
ATOM 7706 O O . GLU C 1 290 ? -1.618 7.289 21.012 1.00 21.93 598 GLU C O 1
ATOM 7712 N N . ALA C 1 291 ? -0.770 5.845 19.526 1.00 18.69 599 ALA C N 1
ATOM 7713 C CA . ALA C 1 291 ? 0.503 5.772 20.229 1.00 21.07 599 ALA C CA 1
ATOM 7714 C C . ALA C 1 291 ? 1.229 7.097 20.056 1.00 20.50 599 ALA C C 1
ATOM 7715 O O . ALA C 1 291 ? 1.034 7.792 19.055 1.00 21.76 599 ALA C O 1
ATOM 7717 N N . ASN C 1 292 ? 2.057 7.461 21.030 1.00 19.91 600 ASN C N 1
ATOM 7718 C CA . ASN C 1 292 ? 2.852 8.676 20.901 1.00 22.69 600 ASN C CA 1
ATOM 7719 C C . ASN C 1 292 ? 3.875 8.540 19.782 1.00 23.97 600 ASN C C 1
ATOM 7720 O O . ASN C 1 292 ? 4.188 9.510 19.087 1.00 22.48 600 ASN C O 1
ATOM 7725 N N . HIS C 1 293 ? 4.383 7.322 19.610 1.00 22.19 601 HIS C N 1
ATOM 7726 C CA . HIS C 1 293 ? 5.331 7.018 18.547 1.00 23.20 601 HIS C CA 1
ATOM 7727 C C . HIS C 1 293 ? 5.056 5.624 18.018 1.00 22.11 601 HIS C C 1
ATOM 7728 O O . HIS C 1 293 ? 4.802 4.700 18.789 1.00 23.62 601 HIS C O 1
ATOM 7735 N N . PHE C 1 294 ? 5.100 5.470 16.701 1.00 21.14 602 PHE C N 1
ATOM 7736 C CA . PHE C 1 294 ? 4.950 4.152 16.106 1.00 20.19 602 PHE C CA 1
ATOM 7737 C C . PHE C 1 294 ? 6.142 3.871 15.196 1.00 20.47 602 PHE C C 1
ATOM 7738 O O . PHE C 1 294 ? 6.447 4.653 14.294 1.00 21.91 602 PHE C O 1
ATOM 7746 N N . ILE C 1 295 ? 6.825 2.762 15.459 1.00 18.12 603 ILE C N 1
ATOM 7747 C CA . ILE C 1 295 ? 8.054 2.424 14.748 1.00 20.44 603 ILE C CA 1
ATOM 7748 C C . ILE C 1 295 ? 7.891 1.084 14.041 1.00 21.22 603 ILE C C 1
ATOM 7749 O O . ILE C 1 295 ? 7.582 0.074 14.676 1.00 22.13 603 ILE C O 1
ATOM 7754 N N . ASP C 1 296 ? 8.085 1.073 12.726 1.00 21.12 604 ASP C N 1
ATOM 7755 C CA . ASP C 1 296 ? 7.953 -0.164 11.959 1.00 23.41 604 ASP C CA 1
ATOM 7756 C C . ASP C 1 296 ? 9.295 -0.886 11.878 1.00 23.69 604 ASP C C 1
ATOM 7757 O O . ASP C 1 296 ? 10.128 -0.581 11.020 1.00 24.51 604 ASP C O 1
ATOM 7762 N N . LEU C 1 297 ? 9.495 -1.847 12.777 1.00 23.30 605 LEU C N 1
ATOM 7763 C CA . LEU C 1 297 ? 10.753 -2.586 12.840 1.00 24.10 605 LEU C CA 1
ATOM 7764 C C . LEU C 1 297 ? 10.817 -3.698 11.800 1.00 24.88 605 LEU C C 1
ATOM 7765 O O . LEU C 1 297 ? 11.858 -4.333 11.629 1.00 26.77 605 LEU C O 1
ATOM 7770 N N . SER C 1 298 ? 9.709 -3.935 11.104 1.00 24.09 606 SER C N 1
ATOM 7771 C CA . SER C 1 298 ? 9.709 -4.915 10.024 1.00 27.43 606 SER C CA 1
ATOM 7772 C C . SER C 1 298 ? 10.582 -4.420 8.872 1.00 29.02 606 SER C C 1
ATOM 7773 O O . SER C 1 298 ? 11.026 -5.207 8.039 1.00 29.79 606 SER C O 1
ATOM 7776 N N . GLN C 1 299 ? 10.828 -3.112 8.838 1.00 29.41 607 GLN C N 1
ATOM 7777 C CA . GLN C 1 299 ? 11.711 -2.515 7.836 1.00 31.69 607 GLN C CA 1
ATOM 7778 C C . GLN C 1 299 ? 13.166 -2.543 8.290 1.00 30.50 607 GLN C C 1
ATOM 7779 O O . GLN C 1 299 ? 14.064 -2.111 7.560 1.00 30.46 607 GLN C O 1
ATOM 7785 N N . ILE C 1 300 ? 13.391 -3.041 9.502 1.00 28.56 608 ILE C N 1
ATOM 7786 C CA . ILE C 1 300 ? 14.734 -3.131 10.071 1.00 29.30 608 ILE C CA 1
ATOM 7787 C C . ILE C 1 300 ? 15.013 -4.568 10.514 1.00 30.17 608 ILE C C 1
ATOM 7788 O O . ILE C 1 300 ? 14.827 -4.909 11.683 1.00 29.46 608 ILE C O 1
ATOM 7793 N N . PRO C 1 301 ? 15.450 -5.418 9.571 1.00 34.78 609 PRO C N 1
ATOM 7794 C CA . PRO C 1 301 ? 15.655 -6.853 9.813 1.00 36.61 609 PRO C CA 1
ATOM 7795 C C . PRO C 1 301 ? 16.759 -7.145 10.827 1.00 36.11 609 PRO C C 1
ATOM 7796 O O . PRO C 1 301 ? 16.669 -8.133 11.556 1.00 36.44 609 PRO C O 1
ATOM 7800 N N . CYS C 1 302 ? 17.792 -6.309 10.863 1.00 33.96 610 CYS C N 1
ATOM 7801 C CA . CYS C 1 302 ? 18.907 -6.536 11.778 1.00 34.35 610 CYS C CA 1
ATOM 7802 C C . CYS C 1 302 ? 18.487 -6.277 13.220 1.00 33.43 610 CYS C C 1
ATOM 7803 O O . CYS C 1 302 ? 18.066 -5.173 13.561 1.00 32.08 610 CYS C O 1
ATOM 7806 N N . ASN C 1 303 ? 18.595 -7.301 14.062 1.00 31.16 611 ASN C N 1
ATOM 7807 C CA . ASN C 1 303 ? 18.224 -7.164 15.466 1.00 30.42 611 ASN C CA 1
ATOM 7808 C C . ASN C 1 303 ? 19.139 -6.214 16.238 1.00 31.43 611 ASN C C 1
ATOM 7809 O O . ASN C 1 303 ? 18.719 -5.597 17.216 1.00 31.11 611 ASN C O 1
ATOM 7814 N N . GLY C 1 304 ? 20.384 -6.091 15.790 1.00 32.00 612 GLY C N 1
ATOM 7815 C CA . GLY C 1 304 ? 21.317 -5.160 16.396 1.00 33.12 612 GLY C CA 1
ATOM 7816 C C . GLY C 1 304 ? 20.912 -3.723 16.131 1.00 34.60 612 GLY C C 1
ATOM 7817 O O . GLY C 1 304 ? 20.884 -2.889 17.040 1.00 32.33 612 GLY C O 1
ATOM 7818 N N . LYS C 1 305 ? 20.586 -3.431 14.878 1.00 35.16 613 LYS C N 1
ATOM 7819 C CA . LYS C 1 305 ? 20.172 -2.087 14.501 1.00 33.98 613 LYS C CA 1
ATOM 7820 C C . LYS C 1 305 ? 18.803 -1.744 15.081 1.00 31.96 613 LYS C C 1
ATOM 7821 O O . LYS C 1 305 ? 18.556 -0.605 15.464 1.00 30.61 613 LYS C O 1
ATOM 7827 N N . ALA C 1 306 ? 17.919 -2.734 15.157 1.00 30.89 614 ALA C N 1
ATOM 7828 C CA . ALA C 1 306 ? 16.593 -2.518 15.727 1.00 28.34 614 ALA C CA 1
ATOM 7829 C C . ALA C 1 306 ? 16.666 -2.253 17.232 1.00 28.45 614 ALA C C 1
ATOM 7830 O O . ALA C 1 306 ? 15.934 -1.416 17.755 1.00 28.37 614 ALA C O 1
ATOM 7832 N N . ALA C 1 307 ? 17.553 -2.967 17.921 1.00 29.00 615 ALA C N 1
ATOM 7833 C CA . ALA C 1 307 ? 17.744 -2.769 19.356 1.00 28.05 615 ALA C CA 1
ATOM 7834 C C . ALA C 1 307 ? 18.379 -1.409 19.649 1.00 27.71 615 ALA C C 1
ATOM 7835 O O . ALA C 1 307 ? 18.029 -0.752 20.632 1.00 25.79 615 ALA C O 1
ATOM 7837 N N . ASP C 1 308 ? 19.312 -0.996 18.794 1.00 29.62 616 ASP C N 1
ATOM 7838 C CA . ASP C 1 308 ? 19.922 0.329 18.897 1.00 31.40 616 ASP C CA 1
ATOM 7839 C C . ASP C 1 308 ? 18.863 1.418 18.785 1.00 30.77 616 ASP C C 1
ATOM 7840 O O . ASP C 1 308 ? 18.939 2.450 19.453 1.00 31.99 616 ASP C O 1
ATOM 7845 N N . ARG C 1 309 ? 17.881 1.177 17.925 1.00 29.62 617 ARG C N 1
ATOM 7846 C CA . ARG C 1 309 ? 16.767 2.094 17.735 1.00 29.10 617 ARG C CA 1
ATOM 7847 C C . ARG C 1 309 ? 15.921 2.197 19.002 1.00 28.03 617 ARG C C 1
ATOM 7848 O O . ARG C 1 309 ? 15.513 3.288 19.406 1.00 28.50 617 ARG C O 1
ATOM 7856 N N . ILE C 1 310 ? 15.659 1.055 19.628 1.00 26.94 618 ILE C N 1
ATOM 7857 C CA . ILE C 1 310 ? 14.898 1.025 20.874 1.00 24.51 618 ILE C CA 1
ATOM 7858 C C . ILE C 1 310 ? 15.645 1.748 21.991 1.00 27.04 618 ILE C C 1
ATOM 7859 O O . ILE C 1 310 ? 15.054 2.526 22.745 1.00 27.76 618 ILE C O 1
ATOM 7864 N N . HIS C 1 311 ? 16.949 1.503 22.086 1.00 28.04 619 HIS C N 1
ATOM 7865 C CA . HIS C 1 311 ? 17.774 2.160 23.095 1.00 30.93 619 HIS C CA 1
ATOM 7866 C C . HIS C 1 311 ? 17.869 3.667 22.863 1.00 33.84 619 HIS C C 1
ATOM 7867 O O . HIS C 1 311 ? 17.886 4.448 23.815 1.00 34.01 619 HIS C O 1
ATOM 7874 N N . GLN C 1 312 ? 17.937 4.067 21.597 1.00 36.39 620 GLN C N 1
ATOM 7875 C CA . GLN C 1 312 ? 18.008 5.484 21.240 1.00 37.92 620 GLN C CA 1
ATOM 7876 C C . GLN C 1 312 ? 16.750 6.227 21.688 1.00 33.28 620 GLN C C 1
ATOM 7877 O O . GLN C 1 312 ? 16.813 7.391 22.086 1.00 32.55 620 GLN C O 1
ATOM 7883 N N . ASP C 1 313 ? 15.611 5.544 21.622 1.00 28.21 621 ASP C N 1
ATOM 7884 C CA . ASP C 1 313 ? 14.334 6.129 22.028 1.00 28.51 621 ASP C CA 1
ATOM 7885 C C . ASP C 1 313 ? 14.240 6.327 23.540 1.00 27.57 621 ASP C C 1
ATOM 7886 O O . ASP C 1 313 ? 13.350 7.025 24.027 1.00 28.17 621 ASP C O 1
ATOM 7891 N N . GLY C 1 314 ? 15.153 5.701 24.277 1.00 27.64 622 GLY C N 1
ATOM 7892 C CA . GLY C 1 314 ? 15.253 5.901 25.710 1.00 25.94 622 GLY C CA 1
ATOM 7893 C C . GLY C 1 314 ? 14.237 5.116 26.514 1.00 24.54 622 GLY C C 1
ATOM 7894 O O . GLY C 1 314 ? 13.846 5.537 27.602 1.00 25.98 622 GLY C O 1
ATOM 7895 N N . ILE C 1 315 ? 13.822 3.969 25.985 1.00 23.19 623 ILE C N 1
ATOM 7896 C CA . ILE C 1 315 ? 12.803 3.143 26.623 1.00 23.17 623 ILE C CA 1
ATOM 7897 C C . ILE C 1 315 ? 13.200 2.701 28.033 1.00 25.77 623 ILE C C 1
ATOM 7898 O O . ILE C 1 315 ? 14.296 2.175 28.247 1.00 27.41 623 ILE C O 1
ATOM 7903 N N . HIS C 1 316 ? 12.303 2.931 28.991 1.00 23.00 624 HIS C N 1
ATOM 7904 C CA . HIS C 1 316 ? 12.511 2.493 30.368 1.00 23.07 624 HIS C CA 1
ATOM 7905 C C . HIS C 1 316 ? 11.982 1.076 30.567 1.00 23.23 624 HIS C C 1
ATOM 7906 O O . HIS C 1 316 ? 12.636 0.238 31.187 1.00 23.84 624 HIS C O 1
ATOM 7913 N N . ILE C 1 317 ? 10.785 0.819 30.048 1.00 22.18 625 ILE C N 1
ATOM 7914 C CA . ILE C 1 317 ? 10.172 -0.502 30.150 1.00 21.78 625 ILE C CA 1
ATOM 7915 C C . ILE C 1 317 ? 9.789 -1.018 28.770 1.00 21.04 625 ILE C C 1
ATOM 7916 O O . ILE C 1 317 ? 8.940 -0.439 28.097 1.00 22.54 625 ILE C O 1
ATOM 7921 N N . LEU C 1 318 ? 10.432 -2.102 28.351 1.00 20.13 626 LEU C N 1
ATOM 7922 C CA . LEU C 1 318 ? 10.145 -2.717 27.062 1.00 21.09 626 LEU C CA 1
ATOM 7923 C C . LEU C 1 318 ? 9.262 -3.939 27.282 1.00 19.67 626 LEU C C 1
ATOM 7924 O O . LEU C 1 318 ? 9.579 -4.805 28.096 1.00 20.52 626 LEU C O 1
ATOM 7929 N N . VAL C 1 319 ? 8.157 -4.008 26.549 1.00 17.52 627 VAL C N 1
ATOM 7930 C CA . VAL C 1 319 ? 7.129 -5.004 26.820 1.00 19.29 627 VAL C CA 1
ATOM 7931 C C . VAL C 1 319 ? 7.042 -6.050 25.718 1.00 19.60 627 VAL C C 1
ATOM 7932 O O . VAL C 1 319 ? 6.788 -5.716 24.559 1.00 18.63 627 VAL C O 1
ATOM 7936 N N . ASN C 1 320 ? 7.249 -7.312 26.092 1.00 18.80 628 ASN C N 1
ATOM 7937 C CA . ASN C 1 320 ? 7.219 -8.427 25.147 1.00 18.48 628 ASN C CA 1
ATOM 7938 C C . ASN C 1 320 ? 5.817 -8.999 25.010 1.00 18.07 628 ASN C C 1
ATOM 7939 O O . ASN C 1 320 ? 5.321 -9.671 25.911 1.00 19.17 628 ASN C O 1
ATOM 7944 N N . MET C 1 321 ? 5.182 -8.737 23.873 1.00 17.98 629 MET C N 1
ATOM 7945 C CA . MET C 1 321 ? 3.807 -9.168 23.664 1.00 17.31 629 MET C CA 1
ATOM 7946 C C . MET C 1 321 ? 3.710 -10.447 22.837 1.00 18.23 629 MET C C 1
ATOM 7947 O O . MET C 1 321 ? 2.612 -10.879 22.496 1.00 20.42 629 MET C O 1
ATOM 7952 N N . ASN C 1 322 ? 4.853 -11.050 22.522 1.00 18.47 630 ASN C N 1
ATOM 7953 C CA . ASN C 1 322 ? 4.871 -12.258 21.691 1.00 18.77 630 ASN C CA 1
ATOM 7954 C C . ASN C 1 322 ? 5.297 -13.543 22.380 1.00 18.65 630 ASN C C 1
ATOM 7955 O O . ASN C 1 322 ? 4.683 -14.589 22.175 1.00 16.28 630 ASN C O 1
ATOM 7960 N N . GLY C 1 323 ? 6.369 -13.479 23.162 1.00 18.25 631 GLY C N 1
ATOM 7961 C CA . GLY C 1 323 ? 6.998 -14.700 23.632 1.00 20.33 631 GLY C CA 1
ATOM 7962 C C . GLY C 1 323 ? 7.352 -15.555 22.426 1.00 20.57 631 GLY C C 1
ATOM 7963 O O . GLY C 1 323 ? 7.778 -15.034 21.394 1.00 19.47 631 GLY C O 1
ATOM 7964 N N . TYR C 1 324 ? 7.153 -16.864 22.538 1.00 18.39 632 TYR C N 1
ATOM 7965 C CA . TYR C 1 324 ? 7.487 -17.768 21.445 1.00 18.34 632 TYR C CA 1
ATOM 7966 C C . TYR C 1 324 ? 6.307 -17.977 20.500 1.00 19.41 632 TYR C C 1
ATOM 7967 O O . TYR C 1 324 ? 5.792 -19.081 20.356 1.00 19.59 632 TYR C O 1
ATOM 7976 N N . THR C 1 325 ? 5.881 -16.888 19.867 1.00 20.32 633 THR C N 1
ATOM 7977 C CA . THR C 1 325 ? 4.814 -16.937 18.878 1.00 19.76 633 THR C CA 1
ATOM 7978 C C . THR C 1 325 ? 5.271 -16.342 17.548 1.00 22.43 633 THR C C 1
ATOM 7979 O O . THR C 1 325 ? 6.302 -15.670 17.478 1.00 22.62 633 THR C O 1
ATOM 7983 N N . LYS C 1 326 ? 4.490 -16.595 16.503 1.00 21.65 634 LYS C N 1
ATOM 7984 C CA . LYS C 1 326 ? 4.841 -16.212 15.140 1.00 21.08 634 LYS C CA 1
ATOM 7985 C C . LYS C 1 326 ? 5.143 -14.718 14.993 1.00 21.85 634 LYS C C 1
ATOM 7986 O O . LYS C 1 326 ? 4.376 -13.863 15.443 1.00 19.92 634 LYS C O 1
ATOM 7992 N N . GLY C 1 327 ? 6.274 -14.416 14.366 1.00 22.10 635 GLY C N 1
ATOM 7993 C CA . GLY C 1 327 ? 6.672 -13.041 14.131 1.00 21.45 635 GLY C CA 1
ATOM 7994 C C . GLY C 1 327 ? 7.585 -12.484 15.206 1.00 22.01 635 GLY C C 1
ATOM 7995 O O . GLY C 1 327 ? 8.144 -11.398 15.046 1.00 23.19 635 GLY C O 1
ATOM 7996 N N . ALA C 1 328 ? 7.736 -13.221 16.302 1.00 20.50 636 ALA C N 1
ATOM 7997 C CA . ALA C 1 328 ? 8.554 -12.758 17.420 1.00 20.76 636 ALA C CA 1
ATOM 7998 C C . ALA C 1 328 ? 10.000 -12.503 17.018 1.00 20.01 636 ALA C C 1
ATOM 7999 O O . ALA C 1 328 ? 10.557 -13.197 16.165 1.00 18.93 636 ALA C O 1
ATOM 8001 N N . ARG C 1 329 ? 10.592 -11.486 17.634 1.00 19.22 637 ARG C N 1
ATOM 8002 C CA . ARG C 1 329 ? 12.020 -11.238 17.519 1.00 21.84 637 ARG C CA 1
ATOM 8003 C C . ARG C 1 329 ? 12.595 -11.053 18.917 1.00 22.96 637 ARG C C 1
ATOM 8004 O O . ARG C 1 329 ? 12.968 -9.953 19.314 1.00 23.93 637 ARG C O 1
ATOM 8012 N N . ASN C 1 330 ? 12.651 -12.147 19.668 1.00 22.80 638 ASN C N 1
ATOM 8013 C CA . ASN C 1 330 ? 13.077 -12.091 21.060 1.00 22.10 638 ASN C CA 1
ATOM 8014 C C . ASN C 1 330 ? 14.557 -11.769 21.221 1.00 24.77 638 ASN C C 1
ATOM 8015 O O . ASN C 1 330 ? 15.015 -11.454 22.318 1.00 26.18 638 ASN C O 1
ATOM 8020 N N . GLU C 1 331 ? 15.296 -11.843 20.116 1.00 25.25 639 GLU C N 1
ATOM 8021 C CA . GLU C 1 331 ? 16.671 -11.361 20.072 1.00 26.78 639 GLU C CA 1
ATOM 8022 C C . GLU C 1 331 ? 16.758 -9.889 20.482 1.00 26.39 639 GLU C C 1
ATOM 8023 O O . GLU C 1 331 ? 17.774 -9.443 21.012 1.00 25.61 639 GLU C O 1
ATOM 8029 N N . LEU C 1 332 ? 15.691 -9.136 20.230 1.00 25.49 640 LEU C N 1
ATOM 8030 C CA . LEU C 1 332 ? 15.636 -7.739 20.646 1.00 23.83 640 LEU C CA 1
ATOM 8031 C C . LEU C 1 332 ? 15.738 -7.627 22.164 1.00 25.99 640 LEU C C 1
ATOM 8032 O O . LEU C 1 332 ? 16.455 -6.777 22.686 1.00 26.24 640 LEU C O 1
ATOM 8037 N N . PHE C 1 333 ? 15.020 -8.497 22.868 1.00 25.94 641 PHE C N 1
ATOM 8038 C CA . PHE C 1 333 ? 15.024 -8.479 24.325 1.00 23.70 641 PHE C CA 1
ATOM 8039 C C . PHE C 1 333 ? 16.303 -9.091 24.900 1.00 24.78 641 PHE C C 1
ATOM 8040 O O . PHE C 1 333 ? 16.768 -8.683 25.964 1.00 24.89 641 PHE C O 1
ATOM 8048 N N . ALA C 1 334 ? 16.883 -10.051 24.184 1.00 24.37 642 ALA C N 1
ATOM 8049 C CA . ALA C 1 334 ? 18.151 -10.647 24.600 1.00 24.91 642 ALA C CA 1
ATOM 8050 C C . ALA C 1 334 ? 19.280 -9.613 24.596 1.00 26.99 642 ALA C C 1
ATOM 8051 O O . ALA C 1 334 ? 20.240 -9.724 25.359 1.00 28.60 642 ALA C O 1
ATOM 8053 N N . LEU C 1 335 ? 19.161 -8.612 23.731 1.00 26.07 643 LEU C N 1
ATOM 8054 C CA . LEU C 1 335 ? 20.145 -7.533 23.668 1.00 28.52 643 LEU C CA 1
ATOM 8055 C C . LEU C 1 335 ? 19.972 -6.522 24.798 1.00 29.85 643 LEU C C 1
ATOM 8056 O O . LEU C 1 335 ? 20.832 -5.663 25.007 1.00 31.67 643 LEU C O 1
ATOM 8061 N N . ARG C 1 336 ? 18.855 -6.632 25.514 1.00 28.93 644 ARG C N 1
ATOM 8062 C CA . ARG C 1 336 ? 18.538 -5.767 26.656 1.00 31.26 644 ARG C CA 1
ATOM 8063 C C . ARG C 1 336 ? 18.728 -4.259 26.417 1.00 29.18 644 ARG C C 1
ATOM 8064 O O . ARG C 1 336 ? 19.538 -3.625 27.095 1.00 28.65 644 ARG C O 1
ATOM 8072 N N . PRO C 1 337 ? 17.976 -3.678 25.466 1.00 27.27 645 PRO C N 1
ATOM 8073 C CA . PRO C 1 337 ? 18.088 -2.237 25.204 1.00 27.51 645 PRO C CA 1
ATOM 8074 C C . PRO C 1 337 ? 17.397 -1.381 26.264 1.00 27.13 645 PRO C C 1
ATOM 8075 O O . PRO C 1 337 ? 17.571 -0.160 26.271 1.00 28.19 645 PRO C O 1
ATOM 8079 N N . ALA C 1 338 ? 16.614 -2.012 27.137 1.00 25.62 646 ALA C N 1
ATOM 8080 C CA . ALA C 1 338 ? 15.904 -1.296 28.193 1.00 25.65 646 ALA C CA 1
ATOM 8081 C C . ALA C 1 338 ? 16.233 -1.911 29.552 1.00 26.54 646 ALA C C 1
ATOM 8082 O O . ALA C 1 338 ? 16.568 -3.093 29.630 1.00 25.56 646 ALA C O 1
ATOM 8084 N N . PRO C 1 339 ? 16.158 -1.106 30.628 1.00 27.01 647 PRO C N 1
ATOM 8085 C CA . PRO C 1 339 ? 16.522 -1.589 31.968 1.00 27.85 647 PRO C CA 1
ATOM 8086 C C . PRO C 1 339 ? 15.495 -2.534 32.589 1.00 28.07 647 PRO C C 1
ATOM 8087 O O . PRO C 1 339 ? 15.846 -3.332 33.457 1.00 28.16 647 PRO C O 1
ATOM 8091 N N . ILE C 1 340 ? 14.243 -2.434 32.158 1.00 26.31 648 ILE C N 1
ATOM 8092 C CA . ILE C 1 340 ? 13.194 -3.324 32.638 1.00 25.85 648 ILE C CA 1
ATOM 8093 C C . ILE C 1 340 ? 12.468 -3.919 31.443 1.00 25.93 648 ILE C C 1
ATOM 8094 O O . ILE C 1 340 ? 12.006 -3.191 30.565 1.00 24.43 648 ILE C O 1
ATOM 8099 N N . GLN C 1 341 ? 12.381 -5.243 31.400 1.00 25.53 649 GLN C N 1
ATOM 8100 C CA . GLN C 1 341 ? 11.717 -5.923 30.295 1.00 23.42 649 GLN C CA 1
ATOM 8101 C C . GLN C 1 341 ? 10.676 -6.910 30.826 1.00 22.30 649 GLN C C 1
ATOM 8102 O O . GLN C 1 341 ? 10.980 -7.759 31.660 1.00 23.45 649 GLN C O 1
ATOM 8108 N N . ALA C 1 342 ? 9.441 -6.775 30.350 1.00 21.34 650 ALA C N 1
ATOM 8109 C CA . ALA C 1 342 ? 8.322 -7.530 30.907 1.00 21.62 650 ALA C CA 1
ATOM 8110 C C . ALA C 1 342 ? 7.516 -8.272 29.845 1.00 20.76 650 ALA C C 1
ATOM 8111 O O . ALA C 1 342 ? 7.303 -7.762 28.747 1.00 20.15 650 ALA C O 1
ATOM 8113 N N . MET C 1 343 ? 7.077 -9.481 30.187 1.00 18.85 651 MET C N 1
ATOM 8114 C CA . MET C 1 343 ? 6.160 -10.245 29.351 1.00 18.01 651 MET C CA 1
ATOM 8115 C C . MET C 1 343 ? 4.741 -9.771 29.626 1.00 18.85 651 MET C C 1
ATOM 8116 O O . MET C 1 343 ? 4.356 -9.605 30.784 1.00 18.80 651 MET C O 1
ATOM 8121 N N . TRP C 1 344 ? 3.953 -9.566 28.575 1.00 18.11 652 TRP C N 1
ATOM 8122 C CA . TRP C 1 344 ? 2.581 -9.108 28.765 1.00 18.71 652 TRP C CA 1
ATOM 8123 C C . TRP C 1 344 ? 1.587 -9.625 27.727 1.00 18.50 652 TRP C C 1
ATOM 8124 O O . TRP C 1 344 ? 1.741 -9.382 26.529 1.00 18.22 652 TRP C O 1
ATOM 8135 N N . LEU C 1 345 ? 0.593 -10.366 28.219 1.00 15.49 653 LEU C N 1
ATOM 8136 C CA . LEU C 1 345 ? -0.658 -10.643 27.510 1.00 14.68 653 LEU C CA 1
ATOM 8137 C C . LEU C 1 345 ? -0.589 -11.673 26.380 1.00 17.67 653 LEU C C 1
ATOM 8138 O O . LEU C 1 345 ? -1.324 -12.664 26.393 1.00 20.55 653 LEU C O 1
ATOM 8143 N N . GLY C 1 346 ? 0.282 -11.439 25.406 1.00 16.22 654 GLY C N 1
ATOM 8144 C CA . GLY C 1 346 ? 0.325 -12.281 24.225 1.00 14.01 654 GLY C CA 1
ATOM 8145 C C . GLY C 1 346 ? 0.705 -13.727 24.489 1.00 17.48 654 GLY C C 1
ATOM 8146 O O . GLY C 1 346 ? 0.134 -14.639 23.894 1.00 19.70 654 GLY C O 1
ATOM 8147 N N . TYR C 1 347 ? 1.665 -13.944 25.383 1.00 16.35 655 TYR C N 1
ATOM 8148 C CA . TYR C 1 347 ? 2.202 -15.284 25.595 1.00 17.17 655 TYR C CA 1
ATOM 8149 C C . TYR C 1 347 ? 1.750 -15.910 26.922 1.00 19.09 655 TYR C C 1
ATOM 8150 O O . TYR C 1 347 ? 2.117 -15.432 27.997 1.00 19.58 655 TYR C O 1
ATOM 8159 N N . PRO C 1 348 ? 0.950 -16.989 26.845 1.00 18.78 656 PRO C N 1
ATOM 8160 C CA . PRO C 1 348 ? 0.392 -17.635 28.040 1.00 19.08 656 PRO C CA 1
ATOM 8161 C C . PRO C 1 348 ? 1.347 -18.631 28.690 1.00 20.16 656 PRO C C 1
ATOM 8162 O O . PRO C 1 348 ? 1.052 -19.825 28.766 1.00 21.88 656 PRO C O 1
ATOM 8166 N N . GLY C 1 349 ? 2.483 -18.140 29.169 1.00 19.93 657 GLY C N 1
ATOM 8167 C CA . GLY C 1 349 ? 3.453 -19.001 29.814 1.00 21.24 657 GLY C CA 1
ATOM 8168 C C . GLY C 1 349 ? 4.744 -18.263 30.078 1.00 21.41 657 GLY C C 1
ATOM 8169 O O . GLY C 1 349 ? 4.887 -17.102 29.705 1.00 20.64 657 GLY C O 1
ATOM 8170 N N . THR C 1 350 ? 5.692 -18.938 30.717 1.00 23.89 658 THR C N 1
ATOM 8171 C CA . THR C 1 350 ? 6.967 -18.310 31.030 1.00 23.78 658 THR C CA 1
ATOM 8172 C C . THR C 1 350 ? 7.889 -18.301 29.816 1.00 22.96 658 THR C C 1
ATOM 8173 O O . THR C 1 350 ? 7.849 -19.204 28.981 1.00 22.69 658 THR C O 1
ATOM 8177 N N . SER C 1 351 ? 8.713 -17.265 29.716 1.00 22.98 659 SER C N 1
ATOM 8178 C CA . SER C 1 351 ? 9.693 -17.187 28.643 1.00 21.37 659 SER C CA 1
ATOM 8179 C C . SER C 1 351 ? 10.890 -18.056 28.991 1.00 21.65 659 SER C C 1
ATOM 8180 O O . SER C 1 351 ? 11.664 -18.446 28.115 1.00 23.95 659 SER C O 1
ATOM 8183 N N . GLY C 1 352 ? 11.046 -18.346 30.280 1.00 21.00 660 GLY C N 1
ATOM 8184 C CA . GLY C 1 352 ? 12.183 -19.108 30.768 1.00 22.27 660 GLY C CA 1
ATOM 8185 C C . GLY C 1 352 ? 13.504 -18.382 30.579 1.00 25.81 660 GLY C C 1
ATOM 8186 O O . GLY C 1 352 ? 14.566 -18.942 30.838 1.00 27.91 660 GLY C O 1
ATOM 8187 N N . ALA C 1 353 ? 13.438 -17.123 30.151 1.00 27.30 661 ALA C N 1
ATOM 8188 C CA . ALA C 1 353 ? 14.629 -16.388 29.730 1.00 29.86 661 ALA C CA 1
ATOM 8189 C C . ALA C 1 353 ? 15.111 -15.376 30.765 1.00 31.68 661 ALA C C 1
ATOM 8190 O O . ALA C 1 353 ? 14.319 -14.621 31.323 1.00 33.13 661 ALA C O 1
ATOM 8192 N N . LEU C 1 354 ? 16.418 -15.351 31.003 1.00 33.82 662 LEU C N 1
ATOM 8193 C CA . LEU C 1 354 ? 16.987 -14.446 31.999 1.00 36.16 662 LEU C CA 1
ATOM 8194 C C . LEU C 1 354 ? 16.949 -12.974 31.585 1.00 34.18 662 LEU C C 1
ATOM 8195 O O . LEU C 1 354 ? 17.101 -12.091 32.428 1.00 34.64 662 LEU C O 1
ATOM 8200 N N . PHE C 1 355 ? 16.743 -12.707 30.297 1.00 32.92 663 PHE C N 1
ATOM 8201 C CA . PHE C 1 355 ? 16.669 -11.322 29.829 1.00 31.34 663 PHE C CA 1
ATOM 8202 C C . PHE C 1 355 ? 15.281 -10.701 29.997 1.00 29.00 663 PHE C C 1
ATOM 8203 O O . PHE C 1 355 ? 15.097 -9.510 29.745 1.00 29.00 663 PHE C O 1
ATOM 8211 N N . MET C 1 356 ? 14.308 -11.503 30.422 1.00 25.85 664 MET C N 1
ATOM 8212 C CA . MET C 1 356 ? 12.994 -10.972 30.784 1.00 24.65 664 MET C CA 1
ATOM 8213 C C . MET C 1 356 ? 12.900 -10.856 32.304 1.00 26.31 664 MET C C 1
ATOM 8214 O O . MET C 1 356 ? 13.124 -11.832 33.022 1.00 29.52 664 MET C O 1
ATOM 8219 N N . ASP C 1 357 ? 12.566 -9.665 32.791 1.00 23.58 665 ASP C N 1
ATOM 8220 C CA . ASP C 1 357 ? 12.575 -9.393 34.228 1.00 24.68 665 ASP C CA 1
ATOM 8221 C C . ASP C 1 357 ? 11.264 -9.752 34.918 1.00 24.99 665 ASP C C 1
ATOM 8222 O O . ASP C 1 357 ? 11.262 -10.254 36.046 1.00 24.79 665 ASP C O 1
ATOM 8227 N N . TYR C 1 358 ? 10.154 -9.477 34.240 1.00 21.83 666 TYR C N 1
ATOM 8228 C CA . TYR C 1 358 ? 8.834 -9.650 34.833 1.00 23.22 666 TYR C CA 1
ATOM 8229 C C . TYR C 1 358 ? 7.873 -10.353 33.893 1.00 22.68 666 TYR C C 1
ATOM 8230 O O . TYR C 1 358 ? 8.036 -10.312 32.674 1.00 20.61 666 TYR C O 1
ATOM 8239 N N . ILE C 1 359 ? 6.872 -11.003 34.473 1.00 21.93 667 ILE C N 1
ATOM 8240 C CA . ILE C 1 359 ? 5.687 -11.385 33.724 1.00 20.21 667 ILE C CA 1
ATOM 8241 C C . ILE C 1 359 ? 4.485 -10.699 34.368 1.00 22.67 667 ILE C C 1
ATOM 8242 O O . ILE C 1 359 ? 4.281 -10.779 35.583 1.00 22.88 667 ILE C O 1
ATOM 8247 N N . ILE C 1 360 ? 3.717 -9.982 33.558 1.00 20.64 668 ILE C N 1
ATOM 8248 C CA . ILE C 1 360 ? 2.546 -9.289 34.068 1.00 20.06 668 ILE C CA 1
ATOM 8249 C C . ILE C 1 360 ? 1.382 -10.267 34.116 1.00 20.70 668 ILE C C 1
ATOM 8250 O O . ILE C 1 360 ? 0.938 -10.782 33.089 1.00 20.93 668 ILE C O 1
ATOM 8255 N N . THR C 1 361 ? 0.914 -10.533 35.329 1.00 19.01 669 THR C N 1
ATOM 8256 C CA . THR C 1 361 ? -0.104 -11.543 35.558 1.00 18.87 669 THR C CA 1
ATOM 8257 C C . THR C 1 361 ? -0.967 -11.096 36.737 1.00 17.79 669 THR C C 1
ATOM 8258 O O . THR C 1 361 ? -1.109 -9.896 36.981 1.00 18.16 669 THR C O 1
ATOM 8262 N N . ASP C 1 362 ? -1.561 -12.039 37.458 1.00 18.98 670 ASP C N 1
ATOM 8263 C CA . ASP C 1 362 ? -2.360 -11.678 38.627 1.00 19.90 670 ASP C CA 1
ATOM 8264 C C . ASP C 1 362 ? -2.385 -12.812 39.642 1.00 19.94 670 ASP C C 1
ATOM 8265 O O . ASP C 1 362 ? -1.912 -13.914 39.359 1.00 17.96 670 ASP C O 1
ATOM 8270 N N . GLN C 1 363 ? -2.939 -12.538 40.820 1.00 19.85 671 GLN C N 1
ATOM 8271 C CA . GLN C 1 363 ? -2.930 -13.502 41.923 1.00 23.89 671 GLN C CA 1
ATOM 8272 C C . GLN C 1 363 ? -3.739 -14.764 41.619 1.00 24.03 671 GLN C C 1
ATOM 8273 O O . GLN C 1 363 ? -3.412 -15.859 42.094 1.00 23.70 671 GLN C O 1
ATOM 8279 N N . GLU C 1 364 ? -4.800 -14.609 40.834 1.00 22.69 672 GLU C N 1
ATOM 8280 C CA . GLU C 1 364 ? -5.658 -15.739 40.491 1.00 23.53 672 GLU C CA 1
ATOM 8281 C C . GLU C 1 364 ? -5.002 -16.620 39.433 1.00 23.37 672 GLU C C 1
ATOM 8282 O O . GLU C 1 364 ? -5.036 -17.852 39.517 1.00 24.42 672 GLU C O 1
ATOM 8288 N N . THR C 1 365 ? -4.392 -15.978 38.443 1.00 19.88 673 THR C N 1
ATOM 8289 C CA . THR C 1 365 ? -3.731 -16.688 37.353 1.00 20.54 673 THR C CA 1
ATOM 8290 C C . THR C 1 365 ? -2.436 -17.344 37.816 1.00 21.62 673 THR C C 1
ATOM 8291 O O . THR C 1 365 ? -2.144 -18.491 37.465 1.00 22.55 673 THR C O 1
ATOM 8295 N N . SER C 1 366 ? -1.664 -16.611 38.612 1.00 23.30 674 SER C N 1
ATOM 8296 C CA . SER C 1 366 ? -0.344 -17.069 39.026 1.00 23.15 674 SER C CA 1
ATOM 8297 C C . SER C 1 366 ? -0.121 -16.835 40.512 1.00 25.61 674 SER C C 1
ATOM 8298 O O . SER C 1 366 ? 0.633 -15.935 40.885 1.00 27.89 674 SER C O 1
ATOM 8301 N N . PRO C 1 367 ? -0.770 -17.640 41.367 1.00 27.99 675 PRO C N 1
ATOM 8302 C CA . PRO C 1 367 ? -0.597 -17.472 42.816 1.00 29.62 675 PRO C CA 1
ATOM 8303 C C . PRO C 1 367 ? 0.875 -17.552 43.217 1.00 32.57 675 PRO C C 1
ATOM 8304 O O . PRO C 1 367 ? 1.659 -18.209 42.535 1.00 31.33 675 PRO C O 1
ATOM 8308 N N . ALA C 1 368 ? 1.244 -16.871 44.298 1.00 36.52 676 ALA C N 1
ATOM 8309 C CA . ALA C 1 368 ? 2.641 -16.787 44.719 1.00 40.46 676 ALA C CA 1
ATOM 8310 C C . ALA C 1 368 ? 3.239 -18.159 45.016 1.00 42.37 676 ALA C C 1
ATOM 8311 O O . ALA C 1 368 ? 4.457 -18.335 44.972 1.00 43.18 676 ALA C O 1
ATOM 8313 N N . GLU C 1 369 ? 2.373 -19.122 45.312 1.00 43.67 677 GLU C N 1
ATOM 8314 C CA . GLU C 1 369 ? 2.797 -20.478 45.640 1.00 46.15 677 GLU C CA 1
ATOM 8315 C C . GLU C 1 369 ? 3.478 -21.167 44.461 1.00 45.24 677 GLU C C 1
ATOM 8316 O O . GLU C 1 369 ? 4.352 -22.012 44.649 1.00 45.77 677 GLU C O 1
ATOM 8322 N N . VAL C 1 370 ? 3.078 -20.805 43.245 1.00 42.98 678 VAL C N 1
ATOM 8323 C CA . VAL C 1 370 ? 3.636 -21.439 42.054 1.00 41.21 678 VAL C CA 1
ATOM 8324 C C . VAL C 1 370 ? 4.598 -20.530 41.291 1.00 37.11 678 VAL C C 1
ATOM 8325 O O . VAL C 1 370 ? 4.714 -20.620 40.070 1.00 34.67 678 VAL C O 1
ATOM 8329 N N . ALA C 1 371 ? 5.303 -19.670 42.020 1.00 37.45 679 ALA C N 1
ATOM 8330 C CA . ALA C 1 371 ? 6.272 -18.763 41.412 1.00 37.69 679 ALA C CA 1
ATOM 8331 C C . ALA C 1 371 ? 7.392 -19.506 40.681 1.00 36.81 679 ALA C C 1
ATOM 8332 O O . ALA C 1 371 ? 7.981 -18.976 39.740 1.00 36.29 679 ALA C O 1
ATOM 8334 N N . GLU C 1 372 ? 7.676 -20.735 41.107 1.00 38.55 680 GLU C N 1
ATOM 8335 C CA . GLU C 1 372 ? 8.755 -21.519 40.505 1.00 39.46 680 GLU C CA 1
ATOM 8336 C C . GLU C 1 372 ? 8.431 -22.027 39.097 1.00 34.78 680 GLU C C 1
ATOM 8337 O O . GLU C 1 372 ? 9.300 -22.561 38.412 1.00 32.80 680 GLU C O 1
ATOM 8343 N N . GLN C 1 373 ? 7.186 -21.855 38.665 1.00 33.27 681 GLN C N 1
ATOM 8344 C CA . GLN C 1 373 ? 6.816 -22.180 37.290 1.00 32.24 681 GLN C CA 1
ATOM 8345 C C . GLN C 1 373 ? 7.376 -21.139 36.325 1.00 28.29 681 GLN C C 1
ATOM 8346 O O . GLN C 1 373 ? 7.435 -21.363 35.118 1.00 29.30 681 GLN C O 1
ATOM 8352 N N . TYR C 1 374 ? 7.783 -19.997 36.869 1.00 25.39 682 TYR C N 1
ATOM 8353 C CA . TYR C 1 374 ? 8.190 -18.859 36.056 1.00 26.46 682 TYR C CA 1
ATOM 8354 C C . TYR C 1 374 ? 9.642 -18.483 36.315 1.00 28.03 682 TYR C C 1
ATOM 8355 O O . TYR C 1 374 ? 10.109 -18.540 37.449 1.00 29.63 682 TYR C O 1
ATOM 8364 N N . SER C 1 375 ? 10.354 -18.090 35.264 1.00 27.38 683 SER C N 1
ATOM 8365 C CA . SER C 1 375 ? 11.706 -17.576 35.434 1.00 28.51 683 SER C CA 1
ATOM 8366 C C . SER C 1 375 ? 11.631 -16.105 35.820 1.00 27.96 683 SER C C 1
ATOM 8367 O O . SER C 1 375 ? 12.514 -15.582 36.502 1.00 28.98 683 SER C O 1
ATOM 8370 N N . GLU C 1 376 ? 10.562 -15.448 35.381 1.00 26.19 684 GLU C N 1
ATOM 8371 C CA . GLU C 1 376 ? 10.348 -14.037 35.675 1.00 25.47 684 GLU C CA 1
ATOM 8372 C C . GLU C 1 376 ? 9.816 -13.832 37.088 1.00 27.43 684 GLU C C 1
ATOM 8373 O O . GLU C 1 376 ? 9.223 -14.735 37.680 1.00 27.04 684 GLU C O 1
ATOM 8379 N N . LYS C 1 377 ? 10.019 -12.633 37.619 1.00 26.35 685 LYS C N 1
ATOM 8380 C CA . LYS C 1 377 ? 9.354 -12.240 38.849 1.00 26.80 685 LYS C CA 1
ATOM 8381 C C . LYS C 1 377 ? 7.908 -11.916 38.502 1.00 25.02 685 LYS C C 1
ATOM 8382 O O . LYS C 1 377 ? 7.624 -11.419 37.413 1.00 24.00 685 LYS C O 1
ATOM 8388 N N . LEU C 1 378 ? 6.994 -12.211 39.419 1.00 25.75 686 LEU C N 1
ATOM 8389 C CA . LEU C 1 378 ? 5.577 -11.956 39.190 1.00 24.66 686 LEU C CA 1
ATOM 8390 C C . LEU C 1 378 ? 5.240 -10.489 39.420 1.00 25.08 686 LEU C C 1
ATOM 8391 O O . LEU C 1 378 ? 5.638 -9.903 40.426 1.00 27.29 686 LEU C O 1
ATOM 8396 N N . ALA C 1 379 ? 4.504 -9.902 38.482 1.00 23.53 687 ALA C N 1
ATOM 8397 C CA . ALA C 1 379 ? 4.025 -8.531 38.620 1.00 24.29 687 ALA C CA 1
ATOM 8398 C C . ALA C 1 379 ? 2.505 -8.526 38.505 1.00 23.51 687 ALA C C 1
ATOM 8399 O O . ALA C 1 379 ? 1.961 -8.697 37.416 1.00 22.98 687 ALA C O 1
ATOM 8401 N N . TYR C 1 380 ? 1.827 -8.332 39.633 1.00 23.00 688 TYR C N 1
ATOM 8402 C CA . TYR C 1 380 ? 0.376 -8.489 39.705 1.00 22.62 688 TYR C CA 1
ATOM 8403 C C . TYR C 1 380 ? -0.424 -7.260 39.297 1.00 21.15 688 TYR C C 1
ATOM 8404 O O . TYR C 1 380 ? -0.256 -6.183 39.868 1.00 22.22 688 TYR C O 1
ATOM 8413 N N . MET C 1 381 ? -1.313 -7.438 38.326 1.00 19.89 689 MET C N 1
ATOM 8414 C CA . MET C 1 381 ? -2.421 -6.514 38.122 1.00 20.02 689 MET C CA 1
ATOM 8415 C C . MET C 1 381 ? -3.438 -6.818 39.219 1.00 21.07 689 MET C C 1
ATOM 8416 O O . MET C 1 381 ? -3.518 -7.955 39.680 1.00 21.99 689 MET C O 1
ATOM 8421 N N . PRO C 1 382 ? -4.211 -5.807 39.655 1.00 21.95 690 PRO C N 1
ATOM 8422 C CA . PRO C 1 382 ? -5.056 -5.990 40.846 1.00 22.36 690 PRO C CA 1
ATOM 8423 C C . PRO C 1 382 ? -6.236 -6.948 40.676 1.00 21.45 690 PRO C C 1
ATOM 8424 O O . PRO C 1 382 ? -6.669 -7.547 41.663 1.00 21.85 690 PRO C O 1
ATOM 8428 N N . HIS C 1 383 ? -6.761 -7.082 39.465 1.00 21.16 691 HIS C N 1
ATOM 8429 C CA . HIS C 1 383 ? -7.873 -8.003 39.231 1.00 22.65 691 HIS C CA 1
ATOM 8430 C C . HIS C 1 383 ? -7.454 -9.161 38.326 1.00 20.78 691 HIS C C 1
ATOM 8431 O O . HIS C 1 383 ? -7.058 -10.221 38.814 1.00 21.54 691 HIS C O 1
ATOM 8438 N N . THR C 1 384 ? -7.533 -8.963 37.015 1.00 20.06 692 THR C N 1
ATOM 8439 C CA . THR C 1 384 ? -6.948 -9.923 36.077 1.00 19.38 692 THR C CA 1
ATOM 8440 C C . THR C 1 384 ? -5.997 -9.213 35.120 1.00 18.99 692 THR C C 1
ATOM 8441 O O . THR C 1 384 ? -6.179 -8.032 34.821 1.00 20.25 692 THR C O 1
ATOM 8445 N N . PHE C 1 385 ? -4.978 -9.927 34.646 1.00 18.68 693 PHE C N 1
ATOM 8446 C CA . PHE C 1 385 ? -4.071 -9.359 33.657 1.00 16.19 693 PHE C CA 1
ATOM 8447 C C . PHE C 1 385 ? -4.741 -9.368 32.296 1.00 17.02 693 PHE C C 1
ATOM 8448 O O . PHE C 1 385 ? -4.327 -8.651 31.385 1.00 16.55 693 PHE C O 1
ATOM 8456 N N . PHE C 1 386 ? -5.779 -10.185 32.150 1.00 17.21 694 PHE C N 1
ATOM 8457 C CA . PHE C 1 386 ? -6.445 -10.256 30.861 1.00 16.08 694 PHE C CA 1
ATOM 8458 C C . PHE C 1 386 ? -7.317 -9.029 30.612 1.00 16.65 694 PHE C C 1
ATOM 8459 O O . PHE C 1 386 ? -7.803 -8.390 31.550 1.00 19.79 694 PHE C O 1
ATOM 8467 N N . ILE C 1 387 ? -7.483 -8.693 29.338 1.00 14.82 695 ILE C N 1
ATOM 8468 C CA . ILE C 1 387 ? -8.280 -7.542 28.935 1.00 14.57 695 ILE C CA 1
ATOM 8469 C C . ILE C 1 387 ? -8.823 -7.841 27.539 1.00 15.98 695 ILE C C 1
ATOM 8470 O O . ILE C 1 387 ? -8.306 -8.721 26.840 1.00 16.21 695 ILE C O 1
ATOM 8475 N N . GLY C 1 388 ? -9.882 -7.140 27.149 1.00 14.90 696 GLY C N 1
ATOM 8476 C CA . GLY C 1 388 ? -10.433 -7.258 25.811 1.00 13.85 696 GLY C CA 1
ATOM 8477 C C . GLY C 1 388 ? -10.977 -5.921 25.354 1.00 13.04 696 GLY C C 1
ATOM 8478 O O . GLY C 1 388 ? -11.356 -5.096 26.179 1.00 15.71 696 GLY C O 1
ATOM 8479 N N . ASP C 1 389 ? -11.017 -5.696 24.044 1.00 14.72 697 ASP C N 1
ATOM 8480 C CA . ASP C 1 389 ? -11.493 -4.417 23.519 1.00 13.00 697 ASP C CA 1
ATOM 8481 C C . ASP C 1 389 ? -12.970 -4.466 23.140 1.00 13.61 697 ASP C C 1
ATOM 8482 O O . ASP C 1 389 ? -13.440 -3.656 22.345 1.00 13.69 697 ASP C O 1
ATOM 8487 N N . HIS C 1 390 ? -13.708 -5.405 23.726 1.00 12.58 698 HIS C N 1
ATOM 8488 C CA . HIS C 1 390 ? -15.083 -5.655 23.309 1.00 10.04 698 HIS C CA 1
ATOM 8489 C C . HIS C 1 390 ? -16.020 -4.462 23.464 1.00 13.56 698 HIS C C 1
ATOM 8490 O O . HIS C 1 390 ? -16.936 -4.292 22.666 1.00 13.38 698 HIS C O 1
ATOM 8497 N N . ALA C 1 391 ? -15.798 -3.642 24.486 1.00 14.02 699 ALA C N 1
ATOM 8498 C CA . ALA C 1 391 ? -16.699 -2.520 24.744 1.00 15.80 699 ALA C CA 1
ATOM 8499 C C . ALA C 1 391 ? -16.580 -1.480 23.632 1.00 16.72 699 ALA C C 1
ATOM 8500 O O . ALA C 1 391 ? -17.538 -0.775 23.320 1.00 19.51 699 ALA C O 1
ATOM 8502 N N . ASN C 1 392 ? -15.396 -1.407 23.033 1.00 13.37 700 ASN C N 1
ATOM 8503 C CA . ASN C 1 392 ? -15.140 -0.528 21.892 1.00 14.34 700 ASN C CA 1
ATOM 8504 C C . ASN C 1 392 ? -15.484 -1.175 20.547 1.00 15.24 700 ASN C C 1
ATOM 8505 O O . ASN C 1 392 ? -16.044 -0.527 19.659 1.00 16.86 700 ASN C O 1
ATOM 8510 N N . MET C 1 393 ? -15.137 -2.450 20.392 1.00 14.16 701 MET C N 1
ATOM 8511 C CA . MET C 1 393 ? -15.352 -3.141 19.120 1.00 13.65 701 MET C CA 1
ATOM 8512 C C . MET C 1 393 ? -16.794 -3.566 18.885 1.00 13.48 701 MET C C 1
ATOM 8513 O O . MET C 1 393 ? -17.295 -3.454 17.765 1.00 14.50 701 MET C O 1
ATOM 8518 N N . PHE C 1 394 ? -17.456 -4.061 19.933 1.00 13.01 702 PHE C N 1
ATOM 8519 C CA . PHE C 1 394 ? -18.823 -4.577 19.803 1.00 11.55 702 PHE C CA 1
ATOM 8520 C C . PHE C 1 394 ? -19.850 -3.903 20.723 1.00 14.00 702 PHE C C 1
ATOM 8521 O O . PHE C 1 394 ? -20.542 -4.588 21.489 1.00 13.25 702 PHE C O 1
ATOM 8529 N N . PRO C 1 395 ? -19.979 -2.568 20.640 1.00 14.41 703 PRO C N 1
ATOM 8530 C CA . PRO C 1 395 ? -20.910 -1.884 21.546 1.00 13.92 703 PRO C CA 1
ATOM 8531 C C . PRO C 1 395 ? -22.370 -2.177 21.218 1.00 14.07 703 PRO C C 1
ATOM 8532 O O . PRO C 1 395 ? -23.254 -1.914 22.043 1.00 14.30 703 PRO C O 1
ATOM 8536 N N . HIS C 1 396 ? -22.624 -2.718 20.031 1.00 12.64 704 HIS C N 1
ATOM 8537 C CA . HIS C 1 396 ? -23.981 -3.088 19.645 1.00 14.72 704 HIS C CA 1
ATOM 8538 C C . HIS C 1 396 ? -24.481 -4.296 20.444 1.00 15.31 704 HIS C C 1
ATOM 8539 O O . HIS C 1 396 ? -25.669 -4.611 20.421 1.00 16.96 704 HIS C O 1
ATOM 8546 N N . LEU C 1 397 ? -23.572 -4.954 21.162 1.00 15.09 705 LEU C N 1
ATOM 8547 C CA . LEU C 1 397 ? -23.927 -6.109 21.990 1.00 16.40 705 LEU C CA 1
ATOM 8548 C C . LEU C 1 397 ? -24.105 -5.738 23.464 1.00 17.04 705 LEU C C 1
ATOM 8549 O O . LEU C 1 397 ? -24.342 -6.606 24.302 1.00 18.09 705 LEU C O 1
ATOM 8554 N N . LYS C 1 398 ? -23.995 -4.448 23.777 1.00 15.81 706 LYS C N 1
ATOM 8555 C CA . LYS C 1 398 ? -24.209 -3.977 25.144 1.00 18.94 706 LYS C CA 1
ATOM 8556 C C . LYS C 1 398 ? -25.657 -4.174 25.564 1.00 20.11 706 LYS C C 1
ATOM 8557 O O . LYS C 1 398 ? -25.945 -4.425 26.735 1.00 22.33 706 LYS C O 1
ATOM 8563 N N . LYS C 1 399 ? -26.563 -4.056 24.600 1.00 19.17 707 LYS C N 1
ATOM 8564 C CA . LYS C 1 399 ? -27.981 -4.277 24.850 1.00 21.58 707 LYS C CA 1
ATOM 8565 C C . LYS C 1 399 ? -28.547 -5.241 23.817 1.00 22.04 707 LYS C C 1
ATOM 8566 O O . LYS C 1 399 ? -27.966 -5.436 22.745 1.00 18.97 707 LYS C O 1
ATOM 8572 N N . LYS C 1 400 ? -29.676 -5.856 24.147 1.00 22.00 708 LYS C N 1
ATOM 8573 C CA . LYS C 1 400 ? -30.324 -6.779 23.226 1.00 19.63 708 LYS C CA 1
ATOM 8574 C C . LYS C 1 400 ? -31.830 -6.728 23.392 1.00 20.06 708 LYS C C 1
ATOM 8575 O O . LYS C 1 400 ? -32.341 -6.197 24.379 1.00 22.67 708 LYS C O 1
ATOM 8581 N N . ALA C 1 401 ? -32.538 -7.255 22.403 1.00 20.42 709 ALA C N 1
ATOM 8582 C CA . ALA C 1 401 ? -33.970 -7.479 22.526 1.00 20.16 709 ALA C CA 1
ATOM 8583 C C . ALA C 1 401 ? -34.257 -8.858 21.963 1.00 19.87 709 ALA C C 1
ATOM 8584 O O . ALA C 1 401 ? -33.451 -9.405 21.212 1.00 19.03 709 ALA C O 1
ATOM 8586 N N . VAL C 1 402 ? -35.390 -9.436 22.337 1.00 21.14 710 VAL C N 1
ATOM 8587 C CA . VAL C 1 402 ? -35.753 -10.735 21.798 1.00 23.34 710 VAL C CA 1
ATOM 8588 C C . VAL C 1 402 ? -37.133 -10.704 21.163 1.00 25.91 710 VAL C C 1
ATOM 8589 O O . VAL C 1 402 ? -37.940 -9.821 21.446 1.00 27.60 710 VAL C O 1
ATOM 8593 N N . ILE C 1 403 ? -37.385 -11.664 20.283 1.00 26.89 711 ILE C N 1
ATOM 8594 C CA . ILE C 1 403 ? -38.702 -11.841 19.698 1.00 30.82 711 ILE C CA 1
ATOM 8595 C C . ILE C 1 403 ? -39.310 -13.106 20.278 1.00 35.99 711 ILE C C 1
ATOM 8596 O O . ILE C 1 403 ? -38.719 -14.179 20.184 1.00 36.24 711 ILE C O 1
ATOM 8601 N N . ASP C 1 404 ? -40.484 -12.979 20.886 1.00 41.08 712 ASP C N 1
ATOM 8602 C CA . ASP C 1 404 ? -41.174 -14.135 21.443 1.00 48.89 712 ASP C CA 1
ATOM 8603 C C . ASP C 1 404 ? -42.093 -14.764 20.404 1.00 58.47 712 ASP C C 1
ATOM 8604 O O . ASP C 1 404 ? -43.135 -14.200 20.066 1.00 61.58 712 ASP C O 1
ATOM 8609 N N . PHE C 1 405 ? -41.705 -15.930 19.897 1.00 64.82 713 PHE C N 1
ATOM 8610 C CA . PHE C 1 405 ? -42.528 -16.636 18.921 1.00 75.28 713 PHE C CA 1
ATOM 8611 C C . PHE C 1 405 ? -43.317 -17.764 19.586 1.00 79.36 713 PHE C C 1
ATOM 8612 O O . PHE C 1 405 ? -44.340 -18.205 19.066 1.00 84.20 713 PHE C O 1
ATOM 8620 N N . HIS C 1 410 ? -43.077 -19.790 26.940 1.00 67.97 718 HIS C N 1
ATOM 8621 C CA . HIS C 1 410 ? -42.617 -18.706 27.801 1.00 65.68 718 HIS C CA 1
ATOM 8622 C C . HIS C 1 410 ? -41.721 -17.741 27.035 1.00 56.78 718 HIS C C 1
ATOM 8623 O O . HIS C 1 410 ? -41.765 -17.686 25.807 1.00 55.82 718 HIS C O 1
ATOM 8630 N N . ILE C 1 411 ? -40.909 -16.983 27.765 1.00 51.19 719 ILE C N 1
ATOM 8631 C CA . ILE C 1 411 ? -40.006 -16.015 27.147 1.00 44.89 719 ILE C CA 1
ATOM 8632 C C . ILE C 1 411 ? -38.535 -16.411 27.312 1.00 41.22 719 ILE C C 1
ATOM 8633 O O . ILE C 1 411 ? -38.044 -16.571 28.429 1.00 42.08 719 ILE C O 1
ATOM 8638 N N . TYR C 1 412 ? -37.843 -16.570 26.190 1.00 36.50 720 TYR C N 1
ATOM 8639 C CA . TYR C 1 412 ? -36.431 -16.941 26.192 1.00 34.38 720 TYR C CA 1
ATOM 8640 C C . TYR C 1 412 ? -35.573 -15.714 25.902 1.00 28.80 720 TYR C C 1
ATOM 8641 O O . TYR C 1 412 ? -35.991 -14.831 25.159 1.00 27.16 720 TYR C O 1
ATOM 8650 N N . ASP C 1 413 ? -34.371 -15.666 26.469 1.00 23.94 721 ASP C N 1
ATOM 8651 C CA . ASP C 1 413 ? -33.462 -14.550 26.210 1.00 21.46 721 ASP C CA 1
ATOM 8652 C C . ASP C 1 413 ? -32.417 -14.892 25.147 1.00 20.44 721 ASP C C 1
ATOM 8653 O O . ASP C 1 413 ? -31.517 -14.095 24.870 1.00 21.12 721 ASP C O 1
ATOM 8658 N N . ASN C 1 414 ? -32.531 -16.074 24.553 1.00 20.84 722 ASN C N 1
ATOM 8659 C CA . ASN C 1 414 ? -31.462 -16.545 23.676 1.00 19.42 722 ASN C CA 1
ATOM 8660 C C . ASN C 1 414 ? -31.900 -17.430 22.512 1.00 20.27 722 ASN C C 1
ATOM 8661 O O . ASN C 1 414 ? -31.106 -18.223 22.000 1.00 21.56 722 ASN C O 1
ATOM 8666 N N . ARG C 1 415 ? -33.155 -17.294 22.095 1.00 20.79 723 ARG C N 1
ATOM 8667 C CA . ARG C 1 415 ? -33.667 -18.046 20.950 1.00 21.77 723 ARG C CA 1
ATOM 8668 C C . ARG C 1 415 ? -33.657 -17.196 19.679 1.00 20.95 723 ARG C C 1
ATOM 8669 O O . ARG C 1 415 ? -33.127 -17.605 18.646 1.00 19.13 723 ARG C O 1
ATOM 8677 N N . ILE C 1 416 ? -34.264 -16.016 19.762 1.00 19.67 724 ILE C N 1
ATOM 8678 C CA . ILE C 1 416 ? -34.227 -15.045 18.676 1.00 21.68 724 ILE C CA 1
ATOM 8679 C C . ILE C 1 416 ? -33.808 -13.705 19.249 1.00 22.92 724 ILE C C 1
ATOM 8680 O O . ILE C 1 416 ? -34.502 -13.146 20.101 1.00 22.75 724 ILE C O 1
ATOM 8685 N N . VAL C 1 417 ? -32.675 -13.190 18.779 1.00 19.89 725 VAL C N 1
ATOM 8686 C CA . VAL C 1 417 ? -32.057 -12.029 19.399 1.00 18.96 725 VAL C CA 1
ATOM 8687 C C . VAL C 1 417 ? -31.805 -10.900 18.399 1.00 17.79 725 VAL C C 1
ATOM 8688 O O . VAL C 1 417 ? -31.431 -11.143 17.252 1.00 15.70 725 VAL C O 1
ATOM 8692 N N . LEU C 1 418 ? -32.038 -9.667 18.839 1.00 18.36 726 LEU C N 1
ATOM 8693 C CA A LEU C 1 418 ? -31.734 -8.479 18.045 0.49 17.57 726 LEU C CA 1
ATOM 8694 C CA B LEU C 1 418 ? -31.706 -8.502 18.031 0.51 17.04 726 LEU C CA 1
ATOM 8695 C C . LEU C 1 418 ? -30.670 -7.649 18.753 1.00 17.55 726 LEU C C 1
ATOM 8696 O O . LEU C 1 418 ? -30.680 -7.546 19.982 1.00 18.13 726 LEU C O 1
ATOM 8705 N N . ASN C 1 419 ? -29.768 -7.048 17.979 1.00 16.62 727 ASN C N 1
ATOM 8706 C CA . ASN C 1 419 ? -28.757 -6.148 18.510 1.00 16.28 727 ASN C CA 1
ATOM 8707 C C . ASN C 1 419 ? -28.552 -5.017 17.513 1.00 15.97 727 ASN C C 1
ATOM 8708 O O . ASN C 1 419 ? -28.591 -5.236 16.304 1.00 16.21 727 ASN C O 1
ATOM 8713 N N . GLY C 1 420 ? -28.314 -3.817 18.013 1.00 15.88 728 GLY C N 1
ATOM 8714 C CA . GLY C 1 420 ? -27.991 -2.714 17.127 1.00 15.15 728 GLY C CA 1
ATOM 8715 C C . GLY C 1 420 ? -27.839 -1.403 17.854 1.00 18.14 728 GLY C C 1
ATOM 8716 O O . GLY C 1 420 ? -28.489 -1.166 18.870 1.00 18.67 728 GLY C O 1
ATOM 8717 N N . ILE C 1 421 ? -26.976 -0.545 17.319 1.00 17.30 729 ILE C N 1
ATOM 8718 C CA . ILE C 1 421 ? -26.800 0.802 17.845 1.00 19.67 729 ILE C CA 1
ATOM 8719 C C . ILE C 1 421 ? -28.131 1.552 17.884 1.00 20.26 729 ILE C C 1
ATOM 8720 O O . ILE C 1 421 ? -28.406 2.315 18.817 1.00 20.30 729 ILE C O 1
ATOM 8725 N N . ASP C 1 422 ? -28.968 1.311 16.881 1.00 19.78 730 ASP C N 1
ATOM 8726 C CA . ASP C 1 422 ? -30.250 2.000 16.778 1.00 21.50 730 ASP C CA 1
ATOM 8727 C C . ASP C 1 422 ? -31.437 1.119 17.189 1.00 21.87 730 ASP C C 1
ATOM 8728 O O . ASP C 1 422 ? -32.581 1.376 16.804 1.00 19.60 730 ASP C O 1
ATOM 8733 N N . LEU C 1 423 ? -31.163 0.100 17.995 1.00 22.01 731 LEU C N 1
ATOM 8734 C CA . LEU C 1 423 ? -32.195 -0.844 18.423 1.00 21.23 731 LEU C CA 1
ATOM 8735 C C . LEU C 1 423 ? -33.332 -0.180 19.198 1.00 23.17 731 LEU C C 1
ATOM 8736 O O . LEU C 1 423 ? -34.502 -0.516 19.005 1.00 23.64 731 LEU C O 1
ATOM 8741 N N . LYS C 1 424 ? -32.991 0.760 20.074 1.00 21.91 732 LYS C N 1
ATOM 8742 C CA . LYS C 1 424 ? -34.006 1.442 20.871 1.00 23.38 732 LYS C CA 1
ATOM 8743 C C . LYS C 1 424 ? -35.014 2.185 19.991 1.00 24.07 732 LYS C C 1
ATOM 8744 O O . LYS C 1 424 ? -36.220 2.062 20.184 1.00 26.79 732 LYS C O 1
ATOM 8750 N N . ALA C 1 425 ? -34.512 2.951 19.025 1.00 23.88 733 ALA C N 1
ATOM 8751 C CA . ALA C 1 425 ? -35.366 3.662 18.077 1.00 24.97 733 ALA C CA 1
ATOM 8752 C C . ALA C 1 425 ? -36.303 2.713 17.323 1.00 21.93 733 ALA C C 1
ATOM 8753 O O . ALA C 1 425 ? -37.493 2.994 17.172 1.00 23.22 733 ALA C O 1
ATOM 8755 N N . PHE C 1 426 ? -35.757 1.598 16.849 1.00 19.82 734 PHE C N 1
ATOM 8756 C CA . PHE C 1 426 ? -36.547 0.571 16.171 1.00 23.50 734 PHE C CA 1
ATOM 8757 C C . PHE C 1 426 ? -37.668 0.043 17.057 1.00 26.58 734 PHE C C 1
ATOM 8758 O O . PHE C 1 426 ? -38.815 -0.061 16.625 1.00 27.80 734 PHE C O 1
ATOM 8766 N N . LEU C 1 427 ? -37.330 -0.287 18.299 1.00 26.85 735 LEU C N 1
ATOM 8767 C CA . LEU C 1 427 ? -38.322 -0.762 19.260 1.00 26.80 735 LEU C CA 1
ATOM 8768 C C . LEU C 1 427 ? -39.387 0.298 19.536 1.00 29.54 735 LEU C C 1
ATOM 8769 O O . LEU C 1 427 ? -40.559 -0.022 19.729 1.00 29.77 735 LEU C O 1
ATOM 8774 N N . ASP C 1 428 ? -38.984 1.564 19.548 1.00 29.01 736 ASP C N 1
ATOM 8775 C CA . ASP C 1 428 ? -39.941 2.640 19.779 1.00 33.02 736 ASP C CA 1
ATOM 8776 C C . ASP C 1 428 ? -40.939 2.772 18.630 1.00 31.14 736 ASP C C 1
ATOM 8777 O O . ASP C 1 428 ? -42.020 3.335 18.802 1.00 32.69 736 ASP C O 1
ATOM 8782 N N . SER C 1 429 ? -40.585 2.235 17.467 1.00 26.38 737 SER C N 1
ATOM 8783 C CA . SER C 1 429 ? -41.453 2.316 16.297 1.00 31.19 737 SER C CA 1
ATOM 8784 C C . SER C 1 429 ? -42.537 1.243 16.323 1.00 36.62 737 SER C C 1
ATOM 8785 O O . SER C 1 429 ? -43.498 1.303 15.556 1.00 39.86 737 SER C O 1
ATOM 8788 N N . LEU C 1 430 ? -42.380 0.268 17.214 1.00 36.40 738 LEU C N 1
ATOM 8789 C CA . LEU C 1 430 ? -43.283 -0.877 17.270 1.00 39.12 738 LEU C CA 1
ATOM 8790 C C . LEU C 1 430 ? -44.305 -0.765 18.397 1.00 42.59 738 LEU C C 1
ATOM 8791 O O . LEU C 1 430 ? -44.006 -0.234 19.466 1.00 41.92 738 LEU C O 1
ATOM 8796 N N . PRO C 1 431 ? -45.522 -1.269 18.159 1.00 47.48 739 PRO C N 1
ATOM 8797 C CA . PRO C 1 431 ? -46.525 -1.361 19.222 1.00 51.14 739 PRO C CA 1
ATOM 8798 C C . PRO C 1 431 ? -46.382 -2.665 20.001 1.00 53.33 739 PRO C C 1
ATOM 8799 O O . PRO C 1 431 ? -45.766 -3.611 19.506 1.00 53.55 739 PRO C O 1
ATOM 8803 N N . ASP C 1 432 ? -46.934 -2.697 21.210 1.00 57.27 740 ASP C N 1
ATOM 8804 C CA . ASP C 1 432 ? -47.012 -3.915 22.020 1.00 58.22 740 ASP C CA 1
ATOM 8805 C C . ASP C 1 432 ? -45.660 -4.488 22.457 1.00 52.80 740 ASP C C 1
ATOM 8806 O O . ASP C 1 432 ? -45.579 -5.655 22.837 1.00 53.00 740 ASP C O 1
ATOM 8811 N N . VAL C 1 433 ? -44.607 -3.676 22.408 1.00 47.26 741 VAL C N 1
ATOM 8812 C CA . VAL C 1 433 ? -43.304 -4.105 22.910 1.00 42.61 741 VAL C CA 1
ATOM 8813 C C . VAL C 1 433 ? -43.338 -4.215 24.432 1.00 43.10 741 VAL C C 1
ATOM 8814 O O . VAL C 1 433 ? -43.688 -3.260 25.128 1.00 42.33 741 VAL C O 1
ATOM 8818 N N . LYS C 1 434 ? -42.979 -5.387 24.942 1.00 42.78 742 LYS C N 1
ATOM 8819 C CA . LYS C 1 434 ? -43.021 -5.649 26.374 1.00 46.27 742 LYS C CA 1
ATOM 8820 C C . LYS C 1 434 ? -41.633 -5.491 26.982 1.00 45.17 742 LYS C C 1
ATOM 8821 O O . LYS C 1 434 ? -40.631 -5.827 26.354 1.00 42.97 742 LYS C O 1
ATOM 8827 N N . ILE C 1 435 ? -41.570 -4.975 28.204 1.00 45.15 743 ILE C N 1
ATOM 8828 C CA . ILE C 1 435 ? -40.292 -4.846 28.892 1.00 45.03 743 ILE C CA 1
ATOM 8829 C C . ILE C 1 435 ? -40.216 -5.818 30.065 1.00 46.21 743 ILE C C 1
ATOM 8830 O O . ILE C 1 435 ? -41.046 -5.776 30.974 1.00 46.88 743 ILE C O 1
ATOM 8835 N N . VAL C 1 436 ? -39.226 -6.704 30.035 1.00 45.16 744 VAL C N 1
ATOM 8836 C CA . VAL C 1 436 ? -39.078 -7.714 31.080 1.00 47.02 744 VAL C CA 1
ATOM 8837 C C . VAL C 1 436 ? -38.012 -7.325 32.103 1.00 48.85 744 VAL C C 1
ATOM 8838 O O . VAL C 1 436 ? -36.854 -7.101 31.751 1.00 49.50 744 VAL C O 1
ATOM 8842 N N . ASN C 1 455 ? -33.204 -5.141 32.229 1.00 58.33 763 ASN C N 1
ATOM 8843 C CA . ASN C 1 455 ? -34.315 -4.811 31.344 1.00 56.42 763 ASN C CA 1
ATOM 8844 C C . ASN C 1 455 ? -34.112 -5.335 29.928 1.00 48.99 763 ASN C C 1
ATOM 8845 O O . ASN C 1 455 ? -33.205 -4.902 29.214 1.00 50.11 763 ASN C O 1
ATOM 8850 N N . MET C 1 456 ? -34.969 -6.266 29.527 1.00 41.15 764 MET C N 1
ATOM 8851 C CA . MET C 1 456 ? -34.908 -6.853 28.197 1.00 34.81 764 MET C CA 1
ATOM 8852 C C . MET C 1 456 ? -36.233 -6.654 27.471 1.00 31.70 764 MET C C 1
ATOM 8853 O O . MET C 1 456 ? -37.263 -7.181 27.895 1.00 33.15 764 MET C O 1
ATOM 8858 N N . PRO C 1 457 ? -36.214 -5.873 26.380 1.00 27.40 765 PRO C N 1
ATOM 8859 C CA . PRO C 1 457 ? -37.420 -5.658 25.575 1.00 27.43 765 PRO C CA 1
ATOM 8860 C C . PRO C 1 457 ? -37.802 -6.910 24.799 1.00 29.18 765 PRO C C 1
ATOM 8861 O O . PRO C 1 457 ? -36.932 -7.602 24.256 1.00 26.37 765 PRO C O 1
ATOM 8865 N N . VAL C 1 458 ? -39.100 -7.190 24.747 1.00 30.82 766 VAL C N 1
ATOM 8866 C CA . VAL C 1 458 ? -39.608 -8.374 24.066 1.00 31.51 766 VAL C CA 1
ATOM 8867 C C . VAL C 1 458 ? -40.646 -7.995 23.015 1.00 33.92 766 VAL C C 1
ATOM 8868 O O . VAL C 1 458 ? -41.648 -7.350 23.325 1.00 35.45 766 VAL C O 1
ATOM 8872 N N . ILE C 1 459 ? -40.397 -8.397 21.773 1.00 33.23 767 ILE C N 1
ATOM 8873 C CA . ILE C 1 459 ? -41.337 -8.162 20.683 1.00 35.30 767 ILE C CA 1
ATOM 8874 C C . ILE C 1 459 ? -42.274 -9.356 20.531 1.00 40.23 767 ILE C C 1
ATOM 8875 O O . ILE C 1 459 ? -41.816 -10.487 20.371 1.00 39.66 767 ILE C O 1
ATOM 8880 N N . PRO C 1 460 ? -43.594 -9.107 20.582 1.00 44.67 768 PRO C N 1
ATOM 8881 C CA . PRO C 1 460 ? -44.598 -10.174 20.485 1.00 50.48 768 PRO C CA 1
ATOM 8882 C C . PRO C 1 460 ? -44.672 -10.782 19.087 1.00 54.37 768 PRO C C 1
ATOM 8883 O O . PRO C 1 460 ? -44.180 -10.190 18.127 1.00 53.05 768 PRO C O 1
ATOM 8887 N N . MET C 1 461 ? -45.287 -11.955 18.982 1.00 59.58 769 MET C N 1
ATOM 8888 C CA . MET C 1 461 ? -45.390 -12.658 17.708 1.00 62.91 769 MET C CA 1
ATOM 8889 C C . MET C 1 461 ? -46.456 -12.035 16.814 1.00 64.18 769 MET C C 1
ATOM 8890 O O . MET C 1 461 ? -47.630 -12.402 16.880 1.00 68.52 769 MET C O 1
ATOM 8895 N N . ASN C 1 462 ? -46.040 -11.090 15.979 1.00 61.49 770 ASN C N 1
ATOM 8896 C CA . ASN C 1 462 ? -46.954 -10.420 15.064 1.00 62.77 770 ASN C CA 1
ATOM 8897 C C . ASN C 1 462 ? -46.416 -10.385 13.637 1.00 63.02 770 ASN C C 1
ATOM 8898 O O . ASN C 1 462 ? -45.515 -11.149 13.288 1.00 62.20 770 ASN C O 1
ATOM 8903 N N . THR C 1 463 ? -46.975 -9.496 12.821 1.00 64.85 771 THR C N 1
ATOM 8904 C CA . THR C 1 463 ? -46.571 -9.358 11.424 1.00 66.84 771 THR C CA 1
ATOM 8905 C C . THR C 1 463 ? -45.085 -9.025 11.302 1.00 66.26 771 THR C C 1
ATOM 8906 O O . THR C 1 463 ? -44.388 -9.551 10.433 1.00 66.60 771 THR C O 1
ATOM 8910 N N . ILE C 1 464 ? -44.609 -8.155 12.187 1.00 65.91 772 ILE C N 1
ATOM 8911 C CA . ILE C 1 464 ? -43.203 -7.768 12.214 1.00 65.71 772 ILE C CA 1
ATOM 8912 C C . ILE C 1 464 ? -42.307 -8.969 12.518 1.00 67.34 772 ILE C C 1
ATOM 8913 O O . ILE C 1 464 ? -41.261 -9.149 11.896 1.00 68.38 772 ILE C O 1
ATOM 8918 N N . ALA C 1 465 ? -42.734 -9.797 13.466 1.00 47.48 773 ALA C N 1
ATOM 8919 C CA . ALA C 1 465 ? -41.950 -10.956 13.889 1.00 47.57 773 ALA C CA 1
ATOM 8920 C C . ALA C 1 465 ? -41.902 -12.057 12.830 1.00 47.43 773 ALA C C 1
ATOM 8921 O O . ALA C 1 465 ? -40.934 -12.811 12.754 1.00 47.53 773 ALA C O 1
ATOM 8923 N N . GLU C 1 466 ? -42.953 -12.152 12.022 1.00 47.67 774 GLU C N 1
ATOM 8924 C CA . GLU C 1 466 ? -43.026 -13.172 10.981 1.00 47.60 774 GLU C CA 1
ATOM 8925 C C . GLU C 1 466 ? -42.089 -12.840 9.826 1.00 44.19 774 GLU C C 1
ATOM 8926 O O . GLU C 1 466 ? -41.491 -13.731 9.219 1.00 41.62 774 GLU C O 1
ATOM 8932 N N . ALA C 1 467 ? -41.969 -11.550 9.530 1.00 42.99 775 ALA C N 1
ATOM 8933 C CA . ALA C 1 467 ? -41.111 -11.077 8.449 1.00 41.27 775 ALA C CA 1
ATOM 8934 C C . ALA C 1 467 ? -39.641 -11.350 8.744 1.00 38.52 775 ALA C C 1
ATOM 8935 O O . ALA C 1 467 ? -38.849 -11.594 7.835 1.00 36.43 775 ALA C O 1
ATOM 8937 N N . VAL C 1 468 ? -39.280 -11.313 10.022 1.00 40.22 776 VAL C N 1
ATOM 8938 C CA . VAL C 1 468 ? -37.909 -11.588 10.435 1.00 40.01 776 VAL C CA 1
ATOM 8939 C C . VAL C 1 468 ? -37.576 -13.072 10.281 1.00 41.22 776 VAL C C 1
ATOM 8940 O O . VAL C 1 468 ? -36.512 -13.427 9.771 1.00 39.74 776 VAL C O 1
ATOM 8944 N N . ILE C 1 469 ? -38.494 -13.935 10.707 1.00 41.56 777 ILE C N 1
ATOM 8945 C CA . ILE C 1 469 ? -38.299 -15.378 10.590 1.00 41.17 777 ILE C CA 1
ATOM 8946 C C . ILE C 1 469 ? -38.264 -15.812 9.125 1.00 40.46 777 ILE C C 1
ATOM 8947 O O . ILE C 1 469 ? -37.492 -16.693 8.743 1.00 40.59 777 ILE C O 1
ATOM 8952 N N . GLU C 1 470 ? -39.101 -15.181 8.309 1.00 41.46 778 GLU C N 1
ATOM 8953 C CA . GLU C 1 470 ? -39.146 -15.463 6.879 1.00 41.86 778 GLU C CA 1
ATOM 8954 C C . GLU C 1 470 ? -37.814 -15.136 6.202 1.00 36.32 778 GLU C C 1
ATOM 8955 O O . GLU C 1 470 ? -37.370 -15.855 5.304 1.00 35.21 778 GLU C O 1
ATOM 8961 N N . MET C 1 471 ? -37.182 -14.051 6.637 1.00 33.21 779 MET C N 1
ATOM 8962 C CA . MET C 1 471 ? -35.874 -13.667 6.111 1.00 29.84 779 MET C CA 1
ATOM 8963 C C . MET C 1 471 ? -34.848 -14.768 6.353 1.00 29.54 779 MET C C 1
ATOM 8964 O O . MET C 1 471 ? -34.125 -15.166 5.442 1.00 27.84 779 MET C O 1
ATOM 8969 N N . ILE C 1 472 ? -34.802 -15.256 7.588 1.00 32.87 780 ILE C N 1
ATOM 8970 C CA . ILE C 1 472 ? -33.842 -16.280 7.984 1.00 33.85 780 ILE C CA 1
ATOM 8971 C C . ILE C 1 472 ? -34.025 -17.577 7.198 1.00 35.65 780 ILE C C 1
ATOM 8972 O O . ILE C 1 472 ? -33.061 -18.135 6.674 1.00 35.87 780 ILE C O 1
ATOM 8977 N N . ASN C 1 473 ? -35.267 -18.044 7.110 1.00 38.05 781 ASN C N 1
ATOM 8978 C CA . ASN C 1 473 ? -35.573 -19.297 6.423 1.00 38.36 781 ASN C CA 1
ATOM 8979 C C . ASN C 1 473 ? -35.258 -19.271 4.929 1.00 38.60 781 ASN C C 1
ATOM 8980 O O . ASN C 1 473 ? -34.800 -20.265 4.363 1.00 36.98 781 ASN C O 1
ATOM 8985 N N . ARG C 1 474 ? -35.503 -18.129 4.294 1.00 37.40 782 ARG C N 1
ATOM 8986 C CA . ARG C 1 474 ? -35.273 -17.986 2.862 1.00 36.98 782 ARG C CA 1
ATOM 8987 C C . ARG C 1 474 ? -33.813 -17.669 2.565 1.00 36.47 782 ARG C C 1
ATOM 8988 O O . ARG C 1 474 ? -33.388 -17.654 1.408 1.00 35.89 782 ARG C O 1
ATOM 8996 N N . GLY C 1 475 ? -33.043 -17.421 3.619 1.00 35.29 783 GLY C N 1
ATOM 8997 C CA . GLY C 1 475 ? -31.645 -17.076 3.464 1.00 33.01 783 GLY C CA 1
ATOM 8998 C C . GLY C 1 475 ? -31.470 -15.689 2.878 1.00 32.13 783 GLY C C 1
ATOM 8999 O O . GLY C 1 475 ? -30.464 -15.407 2.226 1.00 33.76 783 GLY C O 1
ATOM 9000 N N . GLN C 1 476 ? -32.455 -14.823 3.106 1.00 30.51 784 GLN C N 1
ATOM 9001 C CA . GLN C 1 476 ? -32.374 -13.437 2.654 1.00 30.40 784 GLN C CA 1
ATOM 9002 C C . GLN C 1 476 ? -31.334 -12.676 3.470 1.00 26.90 784 GLN C C 1
ATOM 9003 O O . GLN C 1 476 ? -31.154 -12.932 4.660 1.00 25.37 784 GLN C O 1
ATOM 9009 N N . ILE C 1 477 ? -30.661 -11.733 2.818 1.00 24.29 785 ILE C N 1
ATOM 9010 C CA . ILE C 1 477 ? -29.574 -10.974 3.428 1.00 23.56 785 ILE C CA 1
ATOM 9011 C C . ILE C 1 477 ? -30.076 -9.914 4.406 1.00 22.03 785 ILE C C 1
ATOM 9012 O O . ILE C 1 477 ? -29.494 -9.711 5.478 1.00 20.21 785 ILE C O 1
ATOM 9017 N N . GLN C 1 478 ? -31.154 -9.236 4.033 1.00 20.79 786 GLN C N 1
ATOM 9018 C CA . GLN C 1 478 ? -31.639 -8.109 4.822 1.00 22.07 786 GLN C CA 1
ATOM 9019 C C . GLN C 1 478 ? -33.061 -7.729 4.433 1.00 24.13 786 GLN C C 1
ATOM 9020 O O . GLN C 1 478 ? -33.505 -8.007 3.320 1.00 25.28 786 GLN C O 1
ATOM 9026 N N . ILE C 1 479 ? -33.771 -7.098 5.362 1.00 22.85 787 ILE C N 1
ATOM 9027 C CA . ILE C 1 479 ? -35.084 -6.535 5.073 1.00 26.01 787 ILE C CA 1
ATOM 9028 C C . ILE C 1 479 ? -35.185 -5.145 5.684 1.00 24.81 787 ILE C C 1
ATOM 9029 O O . ILE C 1 479 ? -34.288 -4.702 6.402 1.00 24.37 787 ILE C O 1
ATOM 9034 N N . THR C 1 480 ? -36.277 -4.454 5.388 1.00 24.58 788 THR C N 1
ATOM 9035 C CA . THR C 1 480 ? -36.529 -3.148 5.974 1.00 25.34 788 THR C CA 1
ATOM 9036 C C . THR C 1 480 ? -37.841 -3.186 6.743 1.00 26.20 788 THR C C 1
ATOM 9037 O O . THR C 1 480 ? -38.852 -3.666 6.232 1.00 26.94 788 THR C O 1
ATOM 9041 N N . ILE C 1 481 ? -37.815 -2.700 7.980 1.00 25.20 789 ILE C N 1
ATOM 9042 C CA . ILE C 1 481 ? -39.024 -2.586 8.788 1.00 24.63 789 ILE C CA 1
ATOM 9043 C C . ILE C 1 481 ? -39.105 -1.195 9.407 1.00 25.71 789 ILE C C 1
ATOM 9044 O O . ILE C 1 481 ? -38.211 -0.793 10.150 1.00 23.26 789 ILE C O 1
ATOM 9049 N N . ASN C 1 482 ? -40.182 -0.475 9.103 1.00 27.02 790 ASN C N 1
ATOM 9050 C CA . ASN C 1 482 ? -40.361 0.904 9.554 1.00 28.14 790 ASN C CA 1
ATOM 9051 C C . ASN C 1 482 ? -39.158 1.789 9.230 1.00 26.71 790 ASN C C 1
ATOM 9052 O O . ASN C 1 482 ? -38.806 2.679 10.003 1.00 25.17 790 ASN C O 1
ATOM 9057 N N . GLY C 1 483 ? -38.529 1.529 8.088 1.00 26.35 791 GLY C N 1
ATOM 9058 C CA . GLY C 1 483 ? -37.405 2.329 7.639 1.00 26.09 791 GLY C CA 1
ATOM 9059 C C . GLY C 1 483 ? -36.075 1.895 8.229 1.00 23.53 791 GLY C C 1
ATOM 9060 O O . GLY C 1 483 ? -35.027 2.421 7.853 1.00 21.91 791 GLY C O 1
ATOM 9061 N N . PHE C 1 484 ? -36.115 0.939 9.155 1.00 23.64 792 PHE C N 1
ATOM 9062 C CA . PHE C 1 484 ? -34.895 0.434 9.788 1.00 22.39 792 PHE C CA 1
ATOM 9063 C C . PHE C 1 484 ? -34.301 -0.754 9.040 1.00 24.13 792 PHE C C 1
ATOM 9064 O O . PHE C 1 484 ? -35.025 -1.601 8.518 1.00 22.31 792 PHE C O 1
ATOM 9072 N N . SER C 1 485 ? -32.973 -0.814 9.011 1.00 24.87 793 SER C N 1
ATOM 9073 C CA . SER C 1 485 ? -32.257 -1.906 8.367 1.00 26.99 793 SER C CA 1
ATOM 9074 C C . SER C 1 485 ? -32.189 -3.122 9.285 1.00 25.33 793 SER C C 1
ATOM 9075 O O . SER C 1 485 ? -31.608 -3.055 10.368 1.00 26.05 793 SER C O 1
ATOM 9078 N N . ILE C 1 486 ? -32.779 -4.230 8.848 1.00 25.71 794 ILE C N 1
ATOM 9079 C CA . ILE C 1 486 ? -32.760 -5.475 9.614 1.00 24.85 794 ILE C CA 1
ATOM 9080 C C . ILE C 1 486 ? -31.944 -6.536 8.874 1.00 23.04 794 ILE C C 1
ATOM 9081 O O . ILE C 1 486 ? -32.377 -7.039 7.842 1.00 25.25 794 ILE C O 1
ATOM 9086 N N . SER C 1 487 ? -30.773 -6.881 9.407 1.00 20.83 795 SER C N 1
ATOM 9087 C CA . SER C 1 487 ? -29.821 -7.738 8.695 1.00 18.40 795 SER C CA 1
ATOM 9088 C C . SER C 1 487 ? -29.819 -9.178 9.196 1.00 17.92 795 SER C C 1
ATOM 9089 O O . SER C 1 487 ? -29.962 -9.425 10.390 1.00 18.30 795 SER C O 1
ATOM 9092 N N . ASN C 1 488 ? -29.643 -10.120 8.274 1.00 17.11 796 ASN C N 1
ATOM 9093 C CA . ASN C 1 488 ? -29.422 -11.518 8.626 1.00 17.79 796 ASN C CA 1
ATOM 9094 C C . ASN C 1 488 ? -28.029 -11.681 9.223 1.00 17.52 796 ASN C C 1
ATOM 9095 O O . ASN C 1 488 ? -27.033 -11.404 8.562 1.00 19.20 796 ASN C O 1
ATOM 9100 N N . GLY C 1 489 ? -27.964 -12.143 10.468 1.00 17.51 797 GLY C N 1
ATOM 9101 C CA . GLY C 1 489 ? -26.696 -12.351 11.148 1.00 15.81 797 GLY C CA 1
ATOM 9102 C C . GLY C 1 489 ? -25.710 -13.275 10.441 1.00 16.05 797 GLY C C 1
ATOM 9103 O O . GLY C 1 489 ? -24.518 -13.239 10.730 1.00 14.46 797 GLY C O 1
ATOM 9104 N N . LEU C 1 490 ? -26.202 -14.099 9.519 1.00 15.45 798 LEU C N 1
ATOM 9105 C CA . LEU C 1 490 ? -25.342 -15.005 8.754 1.00 17.41 798 LEU C CA 1
ATOM 9106 C C . LEU C 1 490 ? -24.715 -14.337 7.530 1.00 18.17 798 LEU C C 1
ATOM 9107 O O . LEU C 1 490 ? -23.876 -14.930 6.849 1.00 17.96 798 LEU C O 1
ATOM 9112 N N . ALA C 1 491 ? -25.123 -13.106 7.246 1.00 20.30 799 ALA C N 1
ATOM 9113 C CA . ALA C 1 491 ? -24.742 -12.474 5.989 1.00 18.24 799 ALA C CA 1
ATOM 9114 C C . ALA C 1 491 ? -23.922 -11.197 6.142 1.00 17.81 799 ALA C C 1
ATOM 9115 O O . ALA C 1 491 ? -23.907 -10.368 5.231 1.00 18.04 799 ALA C O 1
ATOM 9117 N N . THR C 1 492 ? -23.230 -11.046 7.268 1.00 17.60 800 THR C N 1
ATOM 9118 C CA . THR C 1 492 ? -22.503 -9.806 7.549 1.00 20.47 800 THR C CA 1
ATOM 9119 C C . THR C 1 492 ? -21.412 -9.459 6.530 1.00 21.22 800 THR C C 1
ATOM 9120 O O . THR C 1 492 ? -21.166 -8.278 6.265 1.00 20.97 800 THR C O 1
ATOM 9124 N N . THR C 1 493 ? -20.758 -10.470 5.960 1.00 17.40 801 THR C N 1
ATOM 9125 C CA . THR C 1 493 ? -19.681 -10.194 5.003 1.00 18.25 801 THR C CA 1
ATOM 9126 C C . THR C 1 493 ? -20.224 -9.609 3.702 1.00 20.39 801 THR C C 1
ATOM 9127 O O . THR C 1 493 ? -19.495 -8.942 2.963 1.00 20.10 801 THR C O 1
ATOM 9131 N N . GLN C 1 494 ? -21.501 -9.864 3.429 1.00 17.84 802 GLN C N 1
ATOM 9132 C CA . GLN C 1 494 ? -22.158 -9.337 2.236 1.00 20.94 802 GLN C CA 1
ATOM 9133 C C . GLN C 1 494 ? -22.700 -7.923 2.456 1.00 22.44 802 GLN C C 1
ATOM 9134 O O . GLN C 1 494 ? -22.996 -7.203 1.501 1.00 23.26 802 GLN C O 1
ATOM 9140 N N . ILE C 1 495 ? -22.831 -7.533 3.717 1.00 20.63 803 ILE C N 1
ATOM 9141 C CA . ILE C 1 495 ? -23.398 -6.232 4.060 1.00 20.15 803 ILE C CA 1
ATOM 9142 C C . ILE C 1 495 ? -22.304 -5.213 4.341 1.00 19.08 803 ILE C C 1
ATOM 9143 O O . ILE C 1 495 ? -22.281 -4.133 3.753 1.00 22.53 803 ILE C O 1
ATOM 9148 N N . ASN C 1 496 ? -21.391 -5.569 5.237 1.00 17.46 804 ASN C N 1
ATOM 9149 C CA . ASN C 1 496 ? -20.242 -4.728 5.548 1.00 17.94 804 ASN C CA 1
ATOM 9150 C C . ASN C 1 496 ? -19.103 -5.603 6.051 1.00 16.61 804 ASN C C 1
ATOM 9151 O O . ASN C 1 496 ? -19.093 -6.003 7.209 1.00 16.37 804 ASN C O 1
ATOM 9156 N N . ASN C 1 497 ? -18.136 -5.890 5.186 1.00 18.20 805 ASN C N 1
ATOM 9157 C CA . ASN C 1 497 ? -17.058 -6.801 5.563 1.00 20.45 805 ASN C CA 1
ATOM 9158 C C . ASN C 1 497 ? -16.199 -6.293 6.722 1.00 19.66 805 ASN C C 1
ATOM 9159 O O . ASN C 1 497 ? -15.669 -7.086 7.503 1.00 19.67 805 ASN C O 1
ATOM 9164 N N . LYS C 1 498 ? -16.064 -4.974 6.838 1.00 16.48 806 LYS C N 1
ATOM 9165 C CA . LYS C 1 498 ? -15.313 -4.392 7.950 1.00 16.85 806 LYS C CA 1
ATOM 9166 C C . LYS C 1 498 ? -16.045 -4.534 9.282 1.00 15.23 806 LYS C C 1
ATOM 9167 O O . LYS C 1 498 ? -15.419 -4.634 10.340 1.00 16.66 806 LYS C O 1
ATOM 9173 N N . ALA C 1 499 ? -17.370 -4.549 9.231 1.00 12.97 807 ALA C N 1
ATOM 9174 C CA . ALA C 1 499 ? -18.155 -4.807 10.427 1.00 16.10 807 ALA C CA 1
ATOM 9175 C C . ALA C 1 499 ? -18.025 -6.278 10.823 1.00 15.80 807 ALA C C 1
ATOM 9176 O O . ALA C 1 499 ? -17.993 -6.614 12.004 1.00 17.27 807 ALA C O 1
ATOM 9178 N N . ALA C 1 500 ? -17.942 -7.152 9.830 1.00 15.63 808 ALA C N 1
ATOM 9179 C CA . ALA C 1 500 ? -17.821 -8.588 10.096 1.00 15.46 808 ALA C CA 1
ATOM 9180 C C . ALA C 1 500 ? -16.509 -8.928 10.813 1.00 16.36 808 ALA C C 1
ATOM 9181 O O . ALA C 1 500 ? -16.473 -9.799 11.683 1.00 17.99 808 ALA C O 1
ATOM 9183 N N . THR C 1 501 ? -15.438 -8.227 10.458 1.00 17.51 809 THR C N 1
ATOM 9184 C CA . THR C 1 501 ? -14.118 -8.502 11.023 1.00 17.47 809 THR C CA 1
ATOM 9185 C C . THR C 1 501 ? -13.876 -7.775 12.340 1.00 16.63 809 THR C C 1
ATOM 9186 O O . THR C 1 501 ? -12.871 -8.015 13.010 1.00 17.55 809 THR C O 1
ATOM 9190 N N . GLY C 1 502 ? -14.781 -6.872 12.702 1.00 15.62 810 GLY C N 1
ATOM 9191 C CA . GLY C 1 502 ? -14.624 -6.090 13.914 1.00 14.30 810 GLY C CA 1
ATOM 9192 C C . GLY C 1 502 ? -13.881 -4.778 13.703 1.00 15.92 810 GLY C C 1
ATOM 9193 O O . GLY C 1 502 ? -13.619 -4.046 14.659 1.00 16.19 810 GLY C O 1
ATOM 9194 N N . GLU C 1 503 ? -13.547 -4.472 12.454 1.00 14.70 811 GLU C N 1
ATOM 9195 C CA . GLU C 1 503 ? -12.860 -3.213 12.135 1.00 16.07 811 GLU C CA 1
ATOM 9196 C C . GLU C 1 503 ? -13.767 -1.988 12.226 1.00 16.88 811 GLU C C 1
ATOM 9197 O O . GLU C 1 503 ? -13.288 -0.867 12.400 1.00 18.27 811 GLU C O 1
ATOM 9203 N N . GLU C 1 504 ? -15.067 -2.210 12.063 1.00 16.26 812 GLU C N 1
ATOM 9204 C CA . GLU C 1 504 ? -16.074 -1.160 12.178 1.00 16.49 812 GLU C CA 1
ATOM 9205 C C . GLU C 1 504 ? -17.228 -1.682 13.016 1.00 16.96 812 GLU C C 1
ATOM 9206 O O . GLU C 1 504 ? -17.496 -2.877 13.027 1.00 15.66 812 GLU C O 1
ATOM 9212 N N . VAL C 1 505 ? -17.913 -0.785 13.714 1.00 16.53 813 VAL C N 1
ATOM 9213 C CA . VAL C 1 505 ? -19.133 -1.160 14.417 1.00 16.63 813 VAL C CA 1
ATOM 9214 C C . VAL C 1 505 ? -20.248 -1.265 13.380 1.00 17.21 813 VAL C C 1
ATOM 9215 O O . VAL C 1 505 ? -20.364 -0.397 12.515 1.00 16.94 813 VAL C O 1
ATOM 9219 N N . PRO C 1 506 ? -21.044 -2.345 13.429 1.00 16.56 814 PRO C N 1
ATOM 9220 C CA . PRO C 1 506 ? -22.164 -2.480 12.489 1.00 16.90 814 PRO C CA 1
ATOM 9221 C C . PRO C 1 506 ? -23.124 -1.299 12.600 1.00 17.76 814 PRO C C 1
ATOM 9222 O O . PRO C 1 506 ? -23.358 -0.797 13.703 1.00 18.11 814 PRO C O 1
ATOM 9226 N N . ARG C 1 507 ? -23.674 -0.867 11.472 1.00 18.74 815 ARG C N 1
ATOM 9227 C CA . ARG C 1 507 ? -24.587 0.269 11.464 1.00 20.89 815 ARG C CA 1
ATOM 9228 C C . ARG C 1 507 ? -26.024 -0.155 11.179 1.00 20.82 815 ARG C C 1
ATOM 9229 O O . ARG C 1 507 ? -26.904 0.687 11.007 1.00 20.10 815 ARG C O 1
ATOM 9237 N N . THR C 1 508 ? -26.259 -1.464 11.143 1.00 17.40 816 THR C N 1
ATOM 9238 C CA . THR C 1 508 ? -27.615 -1.978 10.993 1.00 19.11 816 THR C CA 1
ATOM 9239 C C . THR C 1 508 ? -28.012 -2.786 12.221 1.00 19.36 816 THR C C 1
ATOM 9240 O O . THR C 1 508 ? -27.176 -3.105 13.064 1.00 20.39 816 THR C O 1
ATOM 9244 N N . ILE C 1 509 ? -29.297 -3.100 12.318 1.00 18.16 817 ILE C N 1
ATOM 9245 C CA . ILE C 1 509 ? -29.799 -3.987 13.359 1.00 17.97 817 ILE C CA 1
ATOM 9246 C C . ILE C 1 509 ? -29.671 -5.420 12.864 1.00 19.19 817 ILE C C 1
ATOM 9247 O O . ILE C 1 509 ? -30.100 -5.738 11.758 1.00 22.57 817 ILE C O 1
ATOM 9252 N N . ILE C 1 510 ? -29.075 -6.278 13.684 1.00 16.85 818 ILE C N 1
ATOM 9253 C CA . ILE C 1 510 ? -28.745 -7.635 13.267 1.00 15.68 818 ILE C CA 1
ATOM 9254 C C . ILE C 1 510 ? -29.604 -8.647 14.019 1.00 17.47 818 ILE C C 1
ATOM 9255 O O . ILE C 1 510 ? -29.864 -8.474 15.208 1.00 17.86 818 ILE C O 1
ATOM 9260 N N . VAL C 1 511 ? -30.049 -9.687 13.313 1.00 17.34 819 VAL C N 1
ATOM 9261 C CA . VAL C 1 511 ? -30.856 -10.757 13.896 1.00 19.32 819 VAL C CA 1
ATOM 9262 C C . VAL C 1 511 ? -30.016 -12.015 14.066 1.00 17.47 819 VAL C C 1
ATOM 9263 O O . VAL C 1 511 ? -29.314 -12.430 13.144 1.00 15.47 819 VAL C O 1
ATOM 9267 N N . THR C 1 512 ? -30.104 -12.627 15.242 1.00 18.66 820 THR C N 1
ATOM 9268 C CA . THR C 1 512 ? -29.351 -13.839 15.537 1.00 18.70 820 THR C CA 1
ATOM 9269 C C . THR C 1 512 ? -30.305 -14.850 16.141 1.00 18.87 820 THR C C 1
ATOM 9270 O O . THR C 1 512 ? -31.015 -14.537 17.091 1.00 18.47 820 THR C O 1
ATOM 9274 N N . THR C 1 513 ? -30.350 -16.053 15.572 1.00 20.53 821 THR C N 1
ATOM 9275 C CA . THR C 1 513 ? -31.325 -17.050 16.004 1.00 19.00 821 THR C CA 1
ATOM 9276 C C . THR C 1 513 ? -30.720 -18.444 16.105 1.00 17.98 821 THR C C 1
ATOM 9277 O O . THR C 1 513 ? -29.751 -18.763 15.421 1.00 15.52 821 THR C O 1
ATOM 9281 N N . ARG C 1 514 ? -31.311 -19.282 16.951 1.00 18.26 822 ARG C N 1
ATOM 9282 C CA . ARG C 1 514 ? -30.864 -20.667 17.059 1.00 17.29 822 ARG C CA 1
ATOM 9283 C C . ARG C 1 514 ? -31.051 -21.426 15.742 1.00 18.25 822 ARG C C 1
ATOM 9284 O O . ARG C 1 514 ? -30.246 -22.296 15.397 1.00 19.62 822 ARG C O 1
ATOM 9292 N N . SER C 1 515 ? -32.098 -21.075 14.998 1.00 18.31 823 SER C N 1
ATOM 9293 C CA . SER C 1 515 ? -32.378 -21.721 13.719 1.00 21.02 823 SER C CA 1
ATOM 9294 C C . SER C 1 515 ? -31.266 -21.499 12.688 1.00 22.63 823 SER C C 1
ATOM 9295 O O . SER C 1 515 ? -31.064 -22.332 11.806 1.00 25.26 823 SER C O 1
ATOM 9298 N N . GLN C 1 516 ? -30.547 -20.384 12.804 1.00 22.21 824 GLN C N 1
ATOM 9299 C CA . GLN C 1 516 ? -29.421 -20.107 11.915 1.00 20.73 824 GLN C CA 1
ATOM 9300 C C . GLN C 1 516 ? -28.348 -21.191 12.010 1.00 20.12 824 GLN C C 1
ATOM 9301 O O . GLN C 1 516 ? -27.639 -21.456 11.045 1.00 21.43 824 GLN C O 1
ATOM 9307 N N . TYR C 1 517 ? -28.243 -21.819 13.177 1.00 20.33 825 TYR C N 1
ATOM 9308 C CA . TYR C 1 517 ? -27.145 -22.741 13.456 1.00 17.60 825 TYR C CA 1
ATOM 9309 C C . TYR C 1 517 ? -27.603 -24.165 13.741 1.00 19.17 825 TYR C C 1
ATOM 9310 O O . TYR C 1 517 ? -26.785 -25.037 14.028 1.00 19.40 825 TYR C O 1
ATOM 9319 N N . GLY C 1 518 ? -28.908 -24.394 13.666 1.00 18.69 826 GLY C N 1
ATOM 9320 C CA . GLY C 1 518 ? -29.454 -25.723 13.868 1.00 20.18 826 GLY C CA 1
ATOM 9321 C C . GLY C 1 518 ? -29.529 -26.115 15.331 1.00 22.56 826 GLY C C 1
ATOM 9322 O O . GLY C 1 518 ? -29.557 -27.301 15.663 1.00 23.40 826 GLY C O 1
ATOM 9323 N N . LEU C 1 519 ? -29.575 -25.118 16.208 1.00 20.28 827 LEU C N 1
ATOM 9324 C CA . LEU C 1 519 ? -29.681 -25.363 17.641 1.00 20.77 827 LEU C CA 1
ATOM 9325 C C . LEU C 1 519 ? -31.141 -25.556 18.045 1.00 22.61 827 LEU C C 1
ATOM 9326 O O . LEU C 1 519 ? -32.033 -24.904 17.502 1.00 20.44 827 LEU C O 1
ATOM 9331 N N . PRO C 1 520 ? -31.393 -26.455 19.006 1.00 23.98 828 PRO C N 1
ATOM 9332 C CA . PRO C 1 520 ? -32.777 -26.743 19.397 1.00 25.41 828 PRO C CA 1
ATOM 9333 C C . PRO C 1 520 ? -33.439 -25.564 20.104 1.00 25.09 828 PRO C C 1
ATOM 9334 O O . PRO C 1 520 ? -32.808 -24.917 20.936 1.00 22.91 828 PRO C O 1
ATOM 9338 N N . GLU C 1 521 ? -34.702 -25.308 19.770 1.00 28.93 829 GLU C N 1
ATOM 9339 C CA . GLU C 1 521 ? -35.485 -24.229 20.366 1.00 32.13 829 GLU C CA 1
ATOM 9340 C C . GLU C 1 521 ? -35.964 -24.572 21.773 1.00 34.95 829 GLU C C 1
ATOM 9341 O O . GLU C 1 521 ? -36.437 -23.702 22.506 1.00 35.84 829 GLU C O 1
ATOM 9347 N N . ASP C 1 522 ? -35.870 -25.843 22.141 1.00 34.24 830 ASP C N 1
ATOM 9348 C CA . ASP C 1 522 ? -36.459 -26.301 23.391 1.00 37.62 830 ASP C CA 1
ATOM 9349 C C . ASP C 1 522 ? -35.481 -27.099 24.238 1.00 37.89 830 ASP C C 1
ATOM 9350 O O . ASP C 1 522 ? -35.861 -28.099 24.852 1.00 39.74 830 ASP C O 1
ATOM 9355 N N . ALA C 1 523 ? -34.228 -26.659 24.276 1.00 33.26 831 ALA C N 1
ATOM 9356 C CA . ALA C 1 523 ? -33.206 -27.368 25.037 1.00 31.64 831 ALA C CA 1
ATOM 9357 C C . ALA C 1 523 ? -32.058 -26.465 25.487 1.00 24.95 831 ALA C C 1
ATOM 9358 O O . ALA C 1 523 ? -31.886 -25.359 24.985 1.00 24.20 831 ALA C O 1
ATOM 9360 N N . ILE C 1 524 ? -31.293 -26.950 26.459 1.00 23.14 832 ILE C N 1
ATOM 9361 C CA . ILE C 1 524 ? -30.142 -26.232 26.988 1.00 19.10 832 ILE C CA 1
ATOM 9362 C C . ILE C 1 524 ? -28.966 -26.336 26.020 1.00 20.38 832 ILE C C 1
ATOM 9363 O O . ILE C 1 524 ? -28.657 -27.420 25.530 1.00 20.44 832 ILE C O 1
ATOM 9368 N N . VAL C 1 525 ? -28.325 -25.206 25.734 1.00 17.22 833 VAL C N 1
ATOM 9369 C CA . VAL C 1 525 ? -27.166 -25.182 24.839 1.00 19.31 833 VAL C CA 1
ATOM 9370 C C . VAL C 1 525 ? -25.889 -24.895 25.617 1.00 18.12 833 VAL C C 1
ATOM 9371 O O . VAL C 1 525 ? -25.713 -23.798 26.141 1.00 20.13 833 VAL C O 1
ATOM 9375 N N . TYR C 1 526 ? -25.024 -25.901 25.727 1.00 15.58 834 TYR C N 1
ATOM 9376 C CA . TYR C 1 526 ? -23.671 -25.702 26.245 1.00 13.30 834 TYR C CA 1
ATOM 9377 C C . TYR C 1 526 ? -22.752 -25.454 25.057 1.00 16.56 834 TYR C C 1
ATOM 9378 O O . TYR C 1 526 ? -22.785 -26.198 24.079 1.00 19.26 834 TYR C O 1
ATOM 9387 N N . CYS C 1 527 ? -21.927 -24.419 25.136 1.00 16.24 835 CYS C N 1
ATOM 9388 C CA . CYS C 1 527 ? -21.014 -24.132 24.030 1.00 14.91 835 CYS C CA 1
ATOM 9389 C C . CYS C 1 527 ? -19.549 -24.161 24.434 1.00 16.08 835 CYS C C 1
ATOM 9390 O O . CYS C 1 527 ? -19.207 -24.063 25.610 1.00 19.48 835 CYS C O 1
ATOM 9393 N N . ASN C 1 528 ? -18.690 -24.306 23.430 1.00 13.96 836 ASN C N 1
ATOM 9394 C CA . ASN C 1 528 ? -17.273 -24.024 23.569 1.00 15.26 836 ASN C CA 1
ATOM 9395 C C . ASN C 1 528 ? -16.758 -23.674 22.186 1.00 14.71 836 ASN C C 1
ATOM 9396 O O . ASN C 1 528 ? -16.822 -24.496 21.270 1.00 14.69 836 ASN C O 1
ATOM 9401 N N . PHE C 1 529 ? -16.267 -22.451 22.030 1.00 13.03 837 PHE C N 1
ATOM 9402 C CA . PHE C 1 529 ? -15.855 -21.979 20.709 1.00 13.31 837 PHE C CA 1
ATOM 9403 C C . PHE C 1 529 ? -14.346 -21.961 20.484 1.00 15.59 837 PHE C C 1
ATOM 9404 O O . PHE C 1 529 ? -13.852 -21.230 19.626 1.00 15.04 837 PHE C O 1
ATOM 9412 N N . ASN C 1 530 ? -13.609 -22.754 21.251 1.00 13.60 838 ASN C N 1
ATOM 9413 C CA . ASN C 1 530 ? -12.167 -22.830 21.061 1.00 15.40 838 ASN C CA 1
ATOM 9414 C C . ASN C 1 530 ? -11.754 -23.746 19.919 1.00 14.61 838 ASN C C 1
ATOM 9415 O O . ASN C 1 530 ? -12.521 -24.608 19.487 1.00 14.80 838 ASN C O 1
ATOM 9420 N N . GLN C 1 531 ? -10.530 -23.553 19.440 1.00 11.56 839 GLN C N 1
ATOM 9421 C CA . GLN C 1 531 ? -9.908 -24.544 18.573 1.00 11.42 839 GLN C CA 1
ATOM 9422 C C . GLN C 1 531 ? -9.964 -25.879 19.292 1.00 14.25 839 GLN C C 1
ATOM 9423 O O . GLN C 1 531 ? -9.788 -25.941 20.510 1.00 16.21 839 GLN C O 1
ATOM 9429 N N . LEU C 1 532 ? -10.207 -26.940 18.535 1.00 13.20 840 LEU C N 1
ATOM 9430 C CA . LEU C 1 532 ? -10.455 -28.254 19.118 1.00 14.14 840 LEU C CA 1
ATOM 9431 C C . LEU C 1 532 ? -9.237 -28.849 19.822 1.00 15.43 840 LEU C C 1
ATOM 9432 O O . LEU C 1 532 ? -9.375 -29.789 20.604 1.00 15.12 840 LEU C O 1
ATOM 9437 N N . TYR C 1 533 ? -8.051 -28.303 19.553 1.00 14.58 841 TYR C N 1
ATOM 9438 C CA . TYR C 1 533 ? -6.830 -28.831 20.161 1.00 14.25 841 TYR C CA 1
ATOM 9439 C C . TYR C 1 533 ? -6.849 -28.772 21.695 1.00 14.40 841 TYR C C 1
ATOM 9440 O O . TYR C 1 533 ? -6.149 -29.535 22.363 1.00 14.68 841 TYR C O 1
ATOM 9449 N N . LYS C 1 534 ? -7.655 -27.871 22.251 1.00 12.50 842 LYS C N 1
ATOM 9450 C CA . LYS C 1 534 ? -7.717 -27.696 23.698 1.00 14.71 842 LYS C CA 1
ATOM 9451 C C . LYS C 1 534 ? -8.530 -28.774 24.408 1.00 16.79 842 LYS C C 1
ATOM 9452 O O . LYS C 1 534 ? -8.549 -28.830 25.637 1.00 16.08 842 LYS C O 1
ATOM 9458 N N . ILE C 1 535 ? -9.216 -29.612 23.639 1.00 16.28 843 ILE C N 1
ATOM 9459 C CA . ILE C 1 535 ? -9.994 -30.702 24.223 1.00 16.01 843 ILE C CA 1
ATOM 9460 C C . ILE C 1 535 ? -9.131 -31.954 24.357 1.00 18.21 843 ILE C C 1
ATOM 9461 O O . ILE C 1 535 ? -8.317 -32.259 23.477 1.00 16.77 843 ILE C O 1
ATOM 9466 N N . ASP C 1 536 ? -9.298 -32.668 25.468 1.00 17.29 844 ASP C N 1
ATOM 9467 C CA . ASP C 1 536 ? -8.617 -33.939 25.678 1.00 17.36 844 ASP C CA 1
ATOM 9468 C C . ASP C 1 536 ? -9.662 -34.996 26.082 1.00 15.60 844 ASP C C 1
ATOM 9469 O O . ASP C 1 536 ? -10.824 -34.645 26.298 1.00 16.13 844 ASP C O 1
ATOM 9474 N N . PRO C 1 537 ? -9.276 -36.282 26.139 1.00 15.79 845 PRO C N 1
ATOM 9475 C CA . PRO C 1 537 ? -10.275 -37.305 26.491 1.00 17.25 845 PRO C CA 1
ATOM 9476 C C . PRO C 1 537 ? -11.016 -37.057 27.815 1.00 19.37 845 PRO C C 1
ATOM 9477 O O . PRO C 1 537 ? -12.227 -37.287 27.896 1.00 21.10 845 PRO C O 1
ATOM 9481 N N . SER C 1 538 ? -10.296 -36.598 28.834 1.00 19.30 846 SER C N 1
ATOM 9482 C CA A SER C 1 538 ? -10.902 -36.355 30.141 0.48 21.05 846 SER C CA 1
ATOM 9483 C CA B SER C 1 538 ? -10.882 -36.337 30.146 0.52 21.27 846 SER C CA 1
ATOM 9484 C C . SER C 1 538 ? -11.933 -35.230 30.083 1.00 20.17 846 SER C C 1
ATOM 9485 O O . SER C 1 538 ? -12.952 -35.273 30.782 1.00 18.96 846 SER C O 1
ATOM 9490 N N . THR C 1 539 ? -11.681 -34.235 29.239 1.00 17.40 847 THR C N 1
ATOM 9491 C CA . THR C 1 539 ? -12.600 -33.115 29.090 1.00 17.83 847 THR C CA 1
ATOM 9492 C C . THR C 1 539 ? -13.860 -33.547 28.359 1.00 16.65 847 THR C C 1
ATOM 9493 O O . THR C 1 539 ? -14.963 -33.190 28.760 1.00 15.31 847 THR C O 1
ATOM 9497 N N . LEU C 1 540 ? -13.707 -34.315 27.284 1.00 15.35 848 LEU C N 1
ATOM 9498 C CA . LEU C 1 540 ? -14.887 -34.755 26.549 1.00 16.17 848 LEU C CA 1
ATOM 9499 C C . LEU C 1 540 ? -15.739 -35.680 27.422 1.00 16.02 848 LEU C C 1
ATOM 9500 O O . LEU C 1 540 ? -16.973 -35.632 27.371 1.00 16.63 848 LEU C O 1
ATOM 9505 N N . GLN C 1 541 ? -15.082 -36.498 28.239 1.00 15.95 849 GLN C N 1
ATOM 9506 C CA . GLN C 1 541 ? -15.802 -37.395 29.142 1.00 16.73 849 GLN C CA 1
ATOM 9507 C C . GLN C 1 541 ? -16.612 -36.590 30.155 1.00 18.76 849 GLN C C 1
ATOM 9508 O O . GLN C 1 541 ? -17.754 -36.930 30.458 1.00 21.87 849 GLN C O 1
ATOM 9514 N N . MET C 1 542 ? -16.012 -35.523 30.676 1.00 18.71 850 MET C N 1
ATOM 9515 C CA A MET C 1 542 ? -16.701 -34.625 31.601 0.53 18.50 850 MET C CA 1
ATOM 9516 C CA B MET C 1 542 ? -16.698 -34.632 31.604 0.47 18.55 850 MET C CA 1
ATOM 9517 C C . MET C 1 542 ? -17.939 -34.024 30.949 1.00 17.58 850 MET C C 1
ATOM 9518 O O . MET C 1 542 ? -19.011 -33.964 31.555 1.00 17.60 850 MET C O 1
ATOM 9527 N N . TRP C 1 543 ? -17.782 -33.573 29.709 1.00 16.48 851 TRP C N 1
ATOM 9528 C CA . TRP C 1 543 ? -18.882 -32.971 28.968 1.00 16.98 851 TRP C CA 1
ATOM 9529 C C . TRP C 1 543 ? -19.968 -33.995 28.684 1.00 18.81 851 TRP C C 1
ATOM 9530 O O . TRP C 1 543 ? -21.160 -33.682 28.737 1.00 18.55 851 TRP C O 1
ATOM 9541 N N . ALA C 1 544 ? -19.552 -35.223 28.385 1.00 17.77 852 ALA C N 1
ATOM 9542 C CA . ALA C 1 544 ? -20.495 -36.312 28.161 1.00 19.38 852 ALA C CA 1
ATOM 9543 C C . ALA C 1 544 ? -21.320 -36.578 29.415 1.00 21.77 852 ALA C C 1
ATOM 9544 O O . ALA C 1 544 ? -22.530 -36.804 29.336 1.00 21.81 852 ALA C O 1
ATOM 9546 N N . ASN C 1 545 ? -20.659 -36.550 30.570 1.00 20.74 853 ASN C N 1
ATOM 9547 C CA . ASN C 1 545 ? -21.328 -36.780 31.846 1.00 21.37 853 ASN C CA 1
ATOM 9548 C C . ASN C 1 545 ? -22.395 -35.731 32.111 1.00 19.73 853 ASN C C 1
ATOM 9549 O O . ASN C 1 545 ? -23.455 -36.031 32.670 1.00 20.99 853 ASN C O 1
ATOM 9554 N N . ILE C 1 546 ? -22.102 -34.499 31.704 1.00 16.45 854 ILE C N 1
ATOM 9555 C CA . ILE C 1 546 ? -23.033 -33.389 31.853 1.00 19.96 854 ILE C CA 1
ATOM 9556 C C . ILE C 1 546 ? -24.240 -33.565 30.937 1.00 19.39 854 ILE C C 1
ATOM 9557 O O . ILE C 1 546 ? -25.381 -33.471 31.386 1.00 17.99 854 ILE C O 1
ATOM 9562 N N . LEU C 1 547 ? -23.983 -33.844 29.661 1.00 16.13 855 LEU C N 1
ATOM 9563 C CA . LEU C 1 547 ? -25.055 -34.044 28.687 1.00 19.31 855 LEU C CA 1
ATOM 9564 C C . LEU C 1 547 ? -26.002 -35.174 29.094 1.00 20.24 855 LEU C C 1
ATOM 9565 O O . LEU C 1 547 ? -27.219 -35.052 28.953 1.00 21.43 855 LEU C O 1
ATOM 9570 N N . LYS C 1 548 ? -25.436 -36.272 29.588 1.00 20.37 856 LYS C N 1
ATOM 9571 C CA . LYS C 1 548 ? -26.233 -37.411 30.028 1.00 23.15 856 LYS C CA 1
ATOM 9572 C C . LYS C 1 548 ? -27.167 -37.045 31.178 1.00 24.00 856 LYS C C 1
ATOM 9573 O O . LYS C 1 548 ? -28.268 -37.587 31.294 1.00 26.84 856 LYS C O 1
ATOM 9579 N N . ARG C 1 549 ? -26.716 -36.132 32.031 1.00 21.78 857 ARG C N 1
ATOM 9580 C CA . ARG C 1 549 ? -27.494 -35.724 33.200 1.00 22.58 857 ARG C CA 1
ATOM 9581 C C . ARG C 1 549 ? -28.564 -34.681 32.887 1.00 23.41 857 ARG C C 1
ATOM 9582 O O . ARG C 1 549 ? -29.464 -34.455 33.692 1.00 24.72 857 ARG C O 1
ATOM 9590 N N . VAL C 1 550 ? -28.464 -34.051 31.720 1.00 18.90 858 VAL C N 1
ATOM 9591 C CA . VAL C 1 550 ? -29.388 -32.986 31.337 1.00 21.03 858 VAL C CA 1
ATOM 9592 C C . VAL C 1 550 ? -30.029 -33.348 30.005 1.00 23.48 858 VAL C C 1
ATOM 9593 O O . VAL C 1 550 ? -29.544 -32.936 28.946 1.00 23.51 858 VAL C O 1
ATOM 9597 N N . PRO C 1 551 ? -31.112 -34.143 30.057 1.00 29.27 859 PRO C N 1
ATOM 9598 C CA . PRO C 1 551 ? -31.811 -34.717 28.901 1.00 31.73 859 PRO C CA 1
ATOM 9599 C C . PRO C 1 551 ? -31.994 -33.716 27.776 1.00 30.69 859 PRO C C 1
ATOM 9600 O O . PRO C 1 551 ? -31.649 -33.986 26.625 1.00 31.33 859 PRO C O 1
ATOM 9604 N N . ASN C 1 552 ? -32.521 -32.552 28.117 1.00 29.55 860 ASN C N 1
ATOM 9605 C CA . ASN C 1 552 ? -32.772 -31.543 27.119 1.00 37.44 860 ASN C CA 1
ATOM 9606 C C . ASN C 1 552 ? -31.541 -30.668 26.975 1.00 36.06 860 ASN C C 1
ATOM 9607 O O . ASN C 1 552 ? -31.547 -29.524 27.437 1.00 38.21 860 ASN C O 1
ATOM 9612 N N . SER C 1 553 ? -30.481 -31.209 26.362 1.00 28.12 861 SER C N 1
ATOM 9613 C CA . SER C 1 553 ? -29.272 -30.412 26.125 1.00 22.26 861 SER C CA 1
ATOM 9614 C C . SER C 1 553 ? -28.395 -30.867 24.963 1.00 20.72 861 SER C C 1
ATOM 9615 O O . SER C 1 553 ? -28.344 -32.052 24.610 1.00 19.27 861 SER C O 1
ATOM 9618 N N . VAL C 1 554 ? -27.686 -29.900 24.392 1.00 17.94 862 VAL C N 1
ATOM 9619 C CA . VAL C 1 554 ? -26.708 -30.175 23.352 1.00 17.55 862 VAL C CA 1
ATOM 9620 C C . VAL C 1 554 ? -25.389 -29.468 23.655 1.00 18.76 862 VAL C C 1
ATOM 9621 O O . VAL C 1 554 ? -25.334 -28.523 24.451 1.00 17.92 862 VAL C O 1
ATOM 9625 N N . LEU C 1 555 ? -24.325 -29.938 23.016 1.00 17.52 863 LEU C N 1
ATOM 9626 C CA . LEU C 1 555 ? -23.033 -29.291 23.110 1.00 16.94 863 LEU C CA 1
ATOM 9627 C C . LEU C 1 555 ? -22.767 -28.656 21.756 1.00 16.80 863 LEU C C 1
ATOM 9628 O O . LEU C 1 555 ? -22.935 -29.301 20.720 1.00 18.70 863 LEU C O 1
ATOM 9633 N N . TRP C 1 556 ? -22.360 -27.391 21.772 1.00 14.04 864 TRP C N 1
ATOM 9634 C CA . TRP C 1 556 ? -22.161 -26.618 20.552 1.00 13.92 864 TRP C CA 1
ATOM 9635 C C . TRP C 1 556 ? -20.663 -26.382 20.357 1.00 14.03 864 TRP C C 1
ATOM 9636 O O . TRP C 1 556 ? -20.034 -25.683 21.156 1.00 14.17 864 TRP C O 1
ATOM 9647 N N . LEU C 1 557 ? -20.093 -26.991 19.314 1.00 14.45 865 LEU C N 1
ATOM 9648 C CA . LEU C 1 557 ? -18.658 -26.874 19.021 1.00 14.59 865 LEU C CA 1
ATOM 9649 C C . LEU C 1 557 ? -18.422 -26.329 17.619 1.00 14.72 865 LEU C C 1
ATOM 9650 O O . LEU C 1 557 ? -19.355 -26.223 16.822 1.00 15.98 865 LEU C O 1
ATOM 9655 N N . LEU C 1 558 ? -17.168 -26.004 17.312 1.00 14.35 866 LEU C N 1
ATOM 9656 C CA . LEU C 1 558 ? -16.824 -25.444 16.009 1.00 11.49 866 LEU C CA 1
ATOM 9657 C C . LEU C 1 558 ? -15.978 -26.402 15.169 1.00 13.14 866 LEU C C 1
ATOM 9658 O O . LEU C 1 558 ? -15.217 -27.201 15.707 1.00 13.75 866 LEU C O 1
ATOM 9663 N N . ARG C 1 559 ? -16.105 -26.300 13.849 1.00 14.30 867 ARG C N 1
ATOM 9664 C CA . ARG C 1 559 ? -15.225 -27.032 12.940 1.00 15.85 867 ARG C CA 1
ATOM 9665 C C . ARG C 1 559 ? -13.873 -26.325 12.878 1.00 13.51 867 ARG C C 1
ATOM 9666 O O . ARG C 1 559 ? -13.591 -25.567 11.944 1.00 13.88 867 ARG C O 1
ATOM 9674 N N . PHE C 1 560 ? -13.031 -26.595 13.873 1.00 13.44 868 PHE C N 1
ATOM 9675 C CA . PHE C 1 560 ? -11.843 -25.781 14.120 1.00 12.86 868 PHE C CA 1
ATOM 9676 C C . PHE C 1 560 ? -10.650 -26.669 14.470 1.00 14.07 868 PHE C C 1
ATOM 9677 O O . PHE C 1 560 ? -10.127 -26.574 15.577 1.00 14.23 868 PHE C O 1
ATOM 9685 N N . PRO C 1 561 ? -10.184 -27.509 13.523 1.00 15.21 869 PRO C N 1
ATOM 9686 C CA . PRO C 1 561 ? -10.604 -27.626 12.118 1.00 17.50 869 PRO C CA 1
ATOM 9687 C C . PRO C 1 561 ? -11.708 -28.655 11.911 1.00 18.06 869 PRO C C 1
ATOM 9688 O O . PRO C 1 561 ? -11.946 -29.493 12.790 1.00 18.06 869 PRO C O 1
ATOM 9692 N N . ALA C 1 562 ? -12.356 -28.592 10.748 1.00 15.05 870 ALA C N 1
ATOM 9693 C CA . ALA C 1 562 ? -13.418 -29.538 10.390 1.00 16.66 870 ALA C CA 1
ATOM 9694 C C . ALA C 1 562 ? -13.008 -30.999 10.535 1.00 19.14 870 ALA C C 1
ATOM 9695 O O . ALA C 1 562 ? -13.816 -31.838 10.948 1.00 18.05 870 ALA C O 1
ATOM 9697 N N . VAL C 1 563 ? -11.759 -31.312 10.195 1.00 18.42 871 VAL C N 1
ATOM 9698 C CA . VAL C 1 563 ? -11.294 -32.699 10.264 1.00 20.93 871 VAL C CA 1
ATOM 9699 C C . VAL C 1 563 ? -11.294 -33.277 11.683 1.00 21.81 871 VAL C C 1
ATOM 9700 O O . VAL C 1 563 ? -11.149 -34.485 11.865 1.00 23.18 871 VAL C O 1
ATOM 9704 N N . GLY C 1 564 ? -11.476 -32.419 12.682 1.00 18.64 872 GLY C N 1
ATOM 9705 C CA . GLY C 1 564 ? -11.594 -32.876 14.054 1.00 20.91 872 GLY C CA 1
ATOM 9706 C C . GLY C 1 564 ? -13.004 -33.317 14.412 1.00 20.91 872 GLY C C 1
ATOM 9707 O O . GLY C 1 564 ? -13.202 -34.060 15.374 1.00 19.06 872 GLY C O 1
ATOM 9708 N N . GLU C 1 565 ? -13.985 -32.862 13.637 1.00 20.24 873 GLU C N 1
ATOM 9709 C CA . GLU C 1 565 ? -15.385 -33.211 13.886 1.00 21.07 873 GLU C CA 1
ATOM 9710 C C . GLU C 1 565 ? -15.676 -34.722 13.928 1.00 21.62 873 GLU C C 1
ATOM 9711 O O . GLU C 1 565 ? -16.303 -35.198 14.877 1.00 23.14 873 GLU C O 1
ATOM 9717 N N . PRO C 1 566 ? -15.219 -35.488 12.918 1.00 22.31 874 PRO C N 1
ATOM 9718 C CA . PRO C 1 566 ? -15.532 -36.921 13.004 1.00 23.96 874 PRO C CA 1
ATOM 9719 C C . PRO C 1 566 ? -14.851 -37.637 14.177 1.00 22.52 874 PRO C C 1
ATOM 9720 O O . PRO C 1 566 ? -15.395 -38.627 14.672 1.00 22.93 874 PRO C O 1
ATOM 9724 N N . ASN C 1 567 ? -13.689 -37.154 14.614 1.00 18.49 875 ASN C N 1
ATOM 9725 C CA . ASN C 1 567 ? -13.019 -37.749 15.771 1.00 19.76 875 ASN C CA 1
ATOM 9726 C C . ASN C 1 567 ? -13.790 -37.506 17.062 1.00 20.44 875 ASN C C 1
ATOM 9727 O O . ASN C 1 567 ? -13.996 -38.422 17.860 1.00 22.18 875 ASN C O 1
ATOM 9732 N N . ILE C 1 568 ? -14.213 -36.264 17.264 1.00 19.40 876 ILE C N 1
ATOM 9733 C CA . ILE C 1 568 ? -15.041 -35.919 18.415 1.00 18.07 876 ILE C CA 1
ATOM 9734 C C . ILE C 1 568 ? -16.332 -36.733 18.428 1.00 20.61 876 ILE C C 1
ATOM 9735 O O . ILE C 1 568 ? -16.720 -37.289 19.461 1.00 21.46 876 ILE C O 1
ATOM 9740 N N . GLN C 1 569 ? -16.993 -36.813 17.280 1.00 21.88 877 GLN C N 1
ATOM 9741 C CA . GLN C 1 569 ? -18.244 -37.564 17.187 1.00 25.61 877 GLN C CA 1
ATOM 9742 C C . GLN C 1 569 ? -18.057 -39.053 17.482 1.00 26.48 877 GLN C C 1
ATOM 9743 O O . GLN C 1 569 ? -18.902 -39.674 18.128 1.00 24.82 877 GLN C O 1
ATOM 9749 N N . GLN C 1 570 ? -16.951 -39.627 17.018 1.00 26.50 878 GLN C N 1
ATOM 9750 C CA . GLN C 1 570 ? -16.685 -41.037 17.284 1.00 27.34 878 GLN C CA 1
ATOM 9751 C C . GLN C 1 570 ? -16.501 -41.297 18.777 1.00 25.83 878 GLN C C 1
ATOM 9752 O O . GLN C 1 570 ? -17.090 -42.227 19.335 1.00 25.17 878 GLN C O 1
ATOM 9758 N N . TYR C 1 571 ? -15.681 -40.473 19.420 1.00 21.71 879 TYR C N 1
ATOM 9759 C CA . TYR C 1 571 ? -15.426 -40.619 20.848 1.00 24.39 879 TYR C CA 1
ATOM 9760 C C . TYR C 1 571 ? -16.688 -40.359 21.666 1.00 25.64 879 TYR C C 1
ATOM 9761 O O . TYR C 1 571 ? -16.922 -41.015 22.681 1.00 26.12 879 TYR C O 1
ATOM 9770 N N . ALA C 1 572 ? -17.494 -39.404 21.213 1.00 24.15 880 ALA C N 1
ATOM 9771 C CA . ALA C 1 572 ? -18.771 -39.108 21.851 1.00 27.14 880 ALA C CA 1
ATOM 9772 C C . ALA C 1 572 ? -19.701 -40.312 21.771 1.00 28.50 880 ALA C C 1
ATOM 9773 O O . ALA C 1 572 ? -20.319 -40.700 22.768 1.00 30.05 880 ALA C O 1
ATOM 9775 N N . GLN C 1 573 ? -19.797 -40.898 20.580 1.00 30.14 881 GLN C N 1
ATOM 9776 C CA . GLN C 1 573 ? -20.602 -42.100 20.372 1.00 35.13 881 GLN C CA 1
ATOM 9777 C C . GLN C 1 573 ? -20.104 -43.251 21.243 1.00 33.98 881 GLN C C 1
ATOM 9778 O O . GLN C 1 573 ? -20.900 -44.045 21.754 1.00 34.74 881 GLN C O 1
ATOM 9784 N N . ASN C 1 574 ? -18.788 -43.335 21.417 1.00 31.22 882 ASN C N 1
ATOM 9785 C CA . ASN C 1 574 ? -18.205 -44.347 22.292 1.00 34.20 882 ASN C CA 1
ATOM 9786 C C . ASN C 1 574 ? -18.603 -44.119 23.747 1.00 35.62 882 ASN C C 1
ATOM 9787 O O . ASN C 1 574 ? -18.681 -45.061 24.535 1.00 37.04 882 ASN C O 1
ATOM 9792 N N . MET C 1 575 ? -18.853 -42.860 24.095 1.00 34.87 883 MET C N 1
ATOM 9793 C CA . MET C 1 575 ? -19.234 -42.501 25.457 1.00 36.23 883 MET C CA 1
ATOM 9794 C C . MET C 1 575 ? -20.736 -42.631 25.689 1.00 39.06 883 MET C C 1
ATOM 9795 O O . MET C 1 575 ? -21.209 -42.437 26.805 1.00 40.66 883 MET C O 1
ATOM 9800 N N . GLY C 1 576 ? -21.481 -42.954 24.637 1.00 39.37 884 GLY C N 1
ATOM 9801 C CA . GLY C 1 576 ? -22.910 -43.185 24.763 1.00 40.73 884 GLY C CA 1
ATOM 9802 C C . GLY C 1 576 ? -23.783 -42.032 24.300 1.00 41.53 884 GLY C C 1
ATOM 9803 O O . GLY C 1 576 ? -24.996 -42.047 24.508 1.00 43.05 884 GLY C O 1
ATOM 9804 N N . LEU C 1 577 ? -23.168 -41.036 23.669 1.00 38.02 885 LEU C N 1
ATOM 9805 C CA . LEU C 1 577 ? -23.897 -39.875 23.165 1.00 39.23 885 LEU C CA 1
ATOM 9806 C C . LEU C 1 577 ? -24.218 -40.019 21.684 1.00 40.96 885 LEU C C 1
ATOM 9807 O O . LEU C 1 577 ? -23.311 -40.163 20.865 1.00 43.55 885 LEU C O 1
ATOM 9812 N N . PRO C 1 578 ? -25.510 -39.979 21.332 1.00 38.83 886 PRO C N 1
ATOM 9813 C CA . PRO C 1 578 ? -25.887 -39.976 19.915 1.00 38.41 886 PRO C CA 1
ATOM 9814 C C . PRO C 1 578 ? -25.406 -38.721 19.190 1.00 37.07 886 PRO C C 1
ATOM 9815 O O . PRO C 1 578 ? -25.144 -37.693 19.825 1.00 32.77 886 PRO C O 1
ATOM 9819 N N . GLN C 1 579 ? -25.296 -38.816 17.868 1.00 39.12 887 GLN C N 1
ATOM 9820 C CA . GLN C 1 579 ? -24.749 -37.738 17.046 1.00 39.26 887 GLN C CA 1
ATOM 9821 C C . GLN C 1 579 ? -25.494 -36.419 17.239 1.00 37.05 887 GLN C C 1
ATOM 9822 O O . GLN C 1 579 ? -24.906 -35.340 17.130 1.00 36.48 887 GLN C O 1
ATOM 9828 N N . ASN C 1 580 ? -26.785 -36.509 17.541 1.00 36.27 888 ASN C N 1
ATOM 9829 C CA . ASN C 1 580 ? -27.614 -35.316 17.689 1.00 35.95 888 ASN C CA 1
ATOM 9830 C C . ASN C 1 580 ? -27.382 -34.542 18.987 1.00 30.76 888 ASN C C 1
ATOM 9831 O O . ASN C 1 580 ? -28.017 -33.516 19.218 1.00 32.83 888 ASN C O 1
ATOM 9836 N N . ARG C 1 581 ? -26.487 -35.033 19.839 1.00 27.29 889 ARG C N 1
ATOM 9837 C CA . ARG C 1 581 ? -26.207 -34.354 21.103 1.00 24.17 889 ARG C CA 1
ATOM 9838 C C . ARG C 1 581 ? -25.120 -33.300 20.935 1.00 21.50 889 ARG C C 1
ATOM 9839 O O . ARG C 1 581 ? -24.971 -32.421 21.779 1.00 19.55 889 ARG C O 1
ATOM 9847 N N . ILE C 1 582 ? -24.358 -33.396 19.846 1.00 21.47 890 ILE C N 1
ATOM 9848 C CA . ILE C 1 582 ? -23.314 -32.416 19.555 1.00 22.28 890 ILE C CA 1
ATOM 9849 C C . ILE C 1 582 ? -23.563 -31.731 18.215 1.00 21.80 890 ILE C C 1
ATOM 9850 O O . ILE C 1 582 ? -23.728 -32.385 17.191 1.00 21.96 890 ILE C O 1
ATOM 9855 N N . ILE C 1 583 ? -23.598 -30.404 18.231 1.00 20.20 891 ILE C N 1
ATOM 9856 C CA . ILE C 1 583 ? -23.855 -29.633 17.025 1.00 20.05 891 ILE C CA 1
ATOM 9857 C C . ILE C 1 583 ? -22.608 -28.840 16.647 1.00 18.97 891 ILE C C 1
ATOM 9858 O O . ILE C 1 583 ? -22.044 -28.141 17.482 1.00 18.37 891 ILE C O 1
ATOM 9863 N N . PHE C 1 584 ? -22.168 -28.973 15.397 1.00 18.01 892 PHE C N 1
ATOM 9864 C CA . PHE C 1 584 ? -21.004 -28.240 14.915 1.00 17.21 892 PHE C CA 1
ATOM 9865 C C . PHE C 1 584 ? -21.397 -27.072 14.014 1.00 17.11 892 PHE C C 1
ATOM 9866 O O . PHE C 1 584 ? -22.349 -27.163 13.235 1.00 18.89 892 PHE C O 1
ATOM 9874 N N . SER C 1 585 ? -20.661 -25.973 14.138 1.00 14.73 893 SER C N 1
ATOM 9875 C CA . SER C 1 585 ? -20.832 -24.816 13.271 1.00 13.63 893 SER C CA 1
ATOM 9876 C C . SER C 1 585 ? -19.493 -24.482 12.634 1.00 15.95 893 SER C C 1
ATOM 9877 O O . SER C 1 585 ? -18.441 -24.816 13.189 1.00 14.57 893 SER C O 1
ATOM 9880 N N . PRO C 1 586 ? -19.523 -23.808 11.473 1.00 14.61 894 PRO C N 1
ATOM 9881 C CA . PRO C 1 586 ? -18.269 -23.314 10.898 1.00 16.51 894 PRO C CA 1
ATOM 9882 C C . PRO C 1 586 ? -17.708 -22.198 11.766 1.00 17.17 894 PRO C C 1
ATOM 9883 O O . PRO C 1 586 ? -18.468 -21.523 12.477 1.00 13.15 894 PRO C O 1
ATOM 9887 N N . VAL C 1 587 ? -16.392 -22.026 11.720 1.00 16.33 895 VAL C N 1
ATOM 9888 C CA . VAL C 1 587 ? -15.743 -20.831 12.246 1.00 15.60 895 VAL C CA 1
ATOM 9889 C C . VAL C 1 587 ? -16.378 -19.623 11.559 1.00 14.91 895 VAL C C 1
ATOM 9890 O O . VAL C 1 587 ? -16.659 -19.660 10.361 1.00 16.56 895 VAL C O 1
ATOM 9894 N N . ALA C 1 588 ? -16.617 -18.558 12.313 1.00 13.23 896 ALA C N 1
ATOM 9895 C CA . ALA C 1 588 ? -17.320 -17.398 11.781 1.00 13.76 896 ALA C CA 1
ATOM 9896 C C . ALA C 1 588 ? -16.423 -16.166 11.770 1.00 13.10 896 ALA C C 1
ATOM 9897 O O . ALA C 1 588 ? -15.417 -16.129 12.470 1.00 12.32 896 ALA C O 1
ATOM 9899 N N . PRO C 1 589 ? -16.792 -15.142 10.981 1.00 15.11 897 PRO C N 1
ATOM 9900 C CA . PRO C 1 589 ? -16.131 -13.842 11.134 1.00 15.52 897 PRO C CA 1
ATOM 9901 C C . PRO C 1 589 ? -16.229 -13.367 12.581 1.00 16.36 897 PRO C C 1
ATOM 9902 O O . PRO C 1 589 ? -17.176 -13.743 13.276 1.00 14.74 897 PRO C O 1
ATOM 9906 N N . LYS C 1 590 ? -15.260 -12.560 13.009 1.00 13.65 898 LYS C N 1
ATOM 9907 C CA . LYS C 1 590 ? -15.116 -12.115 14.399 1.00 13.10 898 LYS C CA 1
ATOM 9908 C C . LYS C 1 590 ? -16.414 -11.635 15.068 1.00 13.72 898 LYS C C 1
ATOM 9909 O O . LYS C 1 590 ? -16.773 -12.108 16.154 1.00 12.85 898 LYS C O 1
ATOM 9915 N N . GLU C 1 591 ? -17.118 -10.712 14.418 1.00 14.37 899 GLU C N 1
ATOM 9916 C CA . GLU C 1 591 ? -18.337 -10.130 14.984 1.00 15.22 899 GLU C CA 1
ATOM 9917 C C . GLU C 1 591 ? -19.442 -11.168 15.138 1.00 15.70 899 GLU C C 1
ATOM 9918 O O . GLU C 1 591 ? -20.149 -11.180 16.148 1.00 15.91 899 GLU C O 1
ATOM 9924 N N . GLU C 1 592 ? -19.592 -12.034 14.140 1.00 16.03 900 GLU C N 1
ATOM 9925 C CA . GLU C 1 592 ? -20.618 -13.079 14.199 1.00 18.16 900 GLU C CA 1
ATOM 9926 C C . GLU C 1 592 ? -20.320 -14.081 15.314 1.00 17.13 900 GLU C C 1
ATOM 9927 O O . GLU C 1 592 ? -21.225 -14.542 16.015 1.00 13.38 900 GLU C O 1
ATOM 9933 N N . HIS C 1 593 ? -19.042 -14.418 15.462 1.00 16.10 901 HIS C N 1
ATOM 9934 C CA . HIS C 1 593 ? -18.578 -15.302 16.530 1.00 13.73 901 HIS C CA 1
ATOM 9935 C C . HIS C 1 593 ? -18.933 -14.787 17.930 1.00 12.93 901 HIS C C 1
ATOM 9936 O O . HIS C 1 593 ? -19.446 -15.533 18.767 1.00 12.53 901 HIS C O 1
ATOM 9943 N N . VAL C 1 594 ? -18.666 -13.512 18.191 1.00 12.34 902 VAL C N 1
ATOM 9944 C CA . VAL C 1 594 ? -19.012 -12.929 19.485 1.00 11.28 902 VAL C CA 1
ATOM 9945 C C . VAL C 1 594 ? -20.529 -12.831 19.639 1.00 13.49 902 VAL C C 1
ATOM 9946 O O . VAL C 1 594 ? -21.091 -13.250 20.660 1.00 13.08 902 VAL C O 1
ATOM 9950 N N . ARG C 1 595 ? -21.194 -12.322 18.606 1.00 11.94 903 ARG C N 1
ATOM 9951 C CA . ARG C 1 595 ? -22.650 -12.153 18.639 1.00 14.40 903 ARG C CA 1
ATOM 9952 C C . ARG C 1 595 ? -23.421 -13.461 18.865 1.00 14.45 903 ARG C C 1
ATOM 9953 O O . ARG C 1 595 ? -24.398 -13.490 19.614 1.00 14.88 903 ARG C O 1
ATOM 9961 N N . ARG C 1 596 ? -22.982 -14.549 18.238 1.00 13.59 904 ARG C N 1
ATOM 9962 C CA . ARG C 1 596 ? -23.740 -15.796 18.341 1.00 14.92 904 ARG C CA 1
ATOM 9963 C C . ARG C 1 596 ? -23.596 -16.479 19.700 1.00 14.62 904 ARG C C 1
ATOM 9964 O O . ARG C 1 596 ? -24.363 -17.378 20.025 1.00 14.42 904 ARG C O 1
ATOM 9972 N N . GLY C 1 597 ? -22.631 -16.041 20.502 1.00 13.94 905 GLY C N 1
ATOM 9973 C CA . GLY C 1 597 ? -22.495 -16.557 21.853 1.00 13.95 905 GLY C CA 1
ATOM 9974 C C . GLY C 1 597 ? -23.731 -16.264 22.684 1.00 13.08 905 GLY C C 1
ATOM 9975 O O . GLY C 1 597 ? -23.994 -16.942 23.678 1.00 14.72 905 GLY C O 1
ATOM 9976 N N . GLN C 1 598 ? -24.500 -15.254 22.272 1.00 12.42 906 GLN C N 1
ATOM 9977 C CA . GLN C 1 598 ? -25.755 -14.910 22.946 1.00 12.76 906 GLN C CA 1
ATOM 9978 C C . GLN C 1 598 ? -26.793 -16.038 22.900 1.00 16.29 906 GLN C C 1
ATOM 9979 O O . GLN C 1 598 ? -27.730 -16.056 23.702 1.00 17.24 906 GLN C O 1
ATOM 9985 N N . LEU C 1 599 ? -26.635 -16.963 21.956 1.00 16.03 907 LEU C N 1
ATOM 9986 C CA . LEU C 1 599 ? -27.606 -18.048 21.762 1.00 16.16 907 LEU C CA 1
ATOM 9987 C C . LEU C 1 599 ? -27.405 -19.216 22.720 1.00 18.08 907 LEU C C 1
ATOM 9988 O O . LEU C 1 599 ? -28.301 -20.050 22.892 1.00 17.53 907 LEU C O 1
ATOM 9993 N N . ALA C 1 600 ? -26.229 -19.298 23.335 1.00 15.74 908 ALA C N 1
ATOM 9994 C CA . ALA C 1 600 ? -25.965 -20.394 24.267 1.00 16.24 908 ALA C CA 1
ATOM 9995 C C . ALA C 1 600 ? -26.500 -20.076 25.656 1.00 17.20 908 ALA C C 1
ATOM 9996 O O . ALA C 1 600 ? -26.693 -18.907 26.012 1.00 16.37 908 ALA C O 1
ATOM 9998 N N . ASP C 1 601 ? -26.734 -21.122 26.444 1.00 15.66 909 ASP C N 1
ATOM 9999 C CA . ASP C 1 601 ? -27.096 -20.940 27.835 1.00 15.01 909 ASP C CA 1
ATOM 10000 C C . ASP C 1 601 ? -25.848 -20.821 28.699 1.00 14.93 909 ASP C C 1
ATOM 10001 O O . ASP C 1 601 ? -25.776 -19.977 29.589 1.00 15.30 909 ASP C O 1
ATOM 10006 N N . VAL C 1 602 ? -24.874 -21.683 28.428 1.00 14.90 910 VAL C N 1
ATOM 10007 C CA . VAL C 1 602 ? -23.694 -21.843 29.278 1.00 16.32 910 VAL C CA 1
ATOM 10008 C C . VAL C 1 602 ? -22.486 -22.204 28.417 1.00 16.58 910 VAL C C 1
ATOM 10009 O O . VAL C 1 602 ? -22.622 -22.946 27.446 1.00 15.49 910 VAL C O 1
ATOM 10013 N N . CYS C 1 603 ? -21.313 -21.673 28.761 1.00 14.24 911 CYS C N 1
ATOM 10014 C CA . CYS C 1 603 ? -20.063 -22.091 28.122 1.00 13.09 911 CYS C CA 1
ATOM 10015 C C . CYS C 1 603 ? -19.309 -23.051 29.035 1.00 14.29 911 CYS C C 1
ATOM 10016 O O . CYS C 1 603 ? -19.124 -22.768 30.224 1.00 14.71 911 CYS C O 1
ATOM 10019 N N . LEU C 1 604 ? -18.898 -24.195 28.492 1.00 14.92 912 LEU C N 1
ATOM 10020 C CA . LEU C 1 604 ? -18.089 -25.143 29.250 1.00 16.33 912 LEU C CA 1
ATOM 10021 C C . LEU C 1 604 ? -16.618 -24.979 28.875 1.00 15.54 912 LEU C C 1
ATOM 10022 O O . LEU C 1 604 ? -16.194 -25.390 27.795 1.00 15.04 912 LEU C O 1
ATOM 10027 N N . ASP C 1 605 ? -15.846 -24.362 29.762 1.00 16.15 913 ASP C N 1
ATOM 10028 C CA . ASP C 1 605 ? -14.457 -24.040 29.450 1.00 16.96 913 ASP C CA 1
ATOM 10029 C C . ASP C 1 605 ? -13.565 -25.279 29.451 1.00 14.22 913 ASP C C 1
ATOM 10030 O O . ASP C 1 605 ? -13.784 -26.216 30.217 1.00 15.55 913 ASP C O 1
ATOM 10035 N N . THR C 1 606 ? -12.552 -25.263 28.594 1.00 15.71 914 THR C N 1
ATOM 10036 C CA . THR C 1 606 ? -11.590 -26.357 28.479 1.00 16.55 914 THR C CA 1
ATOM 10037 C C . THR C 1 606 ? -10.514 -26.288 29.569 1.00 17.05 914 THR C C 1
ATOM 10038 O O . THR C 1 606 ? -9.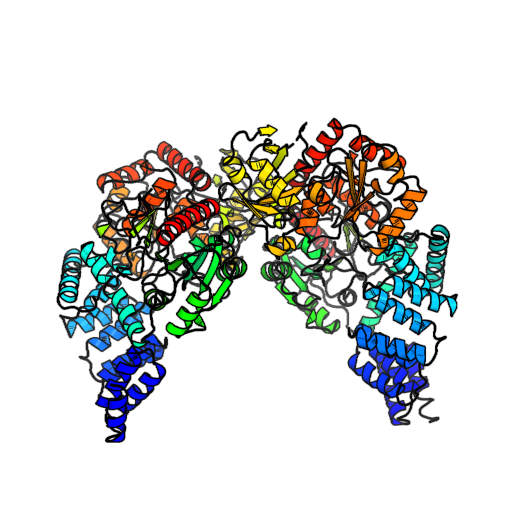708 -25.366 29.577 1.00 16.73 914 THR C O 1
ATOM 10042 N N . PRO C 1 607 ? -10.489 -27.276 30.484 1.00 15.09 915 PRO C N 1
ATOM 10043 C CA . PRO C 1 607 ? -9.546 -27.274 31.610 1.00 16.92 915 PRO C CA 1
ATOM 10044 C C . PRO C 1 607 ? -8.073 -27.414 31.214 1.00 18.03 915 PRO C C 1
ATOM 10045 O O . PRO C 1 607 ? -7.219 -26.858 31.908 1.00 19.33 915 PRO C O 1
ATOM 10049 N N . LEU C 1 608 ? -7.784 -28.146 30.139 1.00 16.84 916 LEU C N 1
ATOM 10050 C CA . LEU C 1 608 ? -6.404 -28.367 29.702 1.00 16.30 916 LEU C CA 1
ATOM 10051 C C . LEU C 1 608 ? -5.712 -27.050 29.370 1.00 17.04 916 LEU C C 1
ATOM 10052 O O . LEU C 1 608 ? -4.598 -26.770 29.816 1.00 16.99 916 LEU C O 1
ATOM 10057 N N . CYS C 1 609 ? -6.390 -26.259 28.558 1.00 15.66 917 CYS C N 1
ATOM 10058 C CA . CYS C 1 609 ? -5.943 -24.930 28.192 1.00 15.85 917 CYS C CA 1
ATOM 10059 C C . CYS C 1 609 ? -7.225 -24.144 28.024 1.00 16.52 917 CYS C C 1
ATOM 10060 O O . CYS C 1 609 ? -8.043 -24.473 27.164 1.00 16.58 917 CYS C O 1
ATOM 10063 N N . ASN C 1 610 ? -7.427 -23.133 28.865 1.00 16.23 918 ASN C N 1
ATOM 10064 C CA . ASN C 1 610 ? -8.686 -22.401 28.862 1.00 16.99 918 ASN C CA 1
ATOM 10065 C C . ASN C 1 610 ? -8.891 -21.599 27.589 1.00 17.73 918 ASN C C 1
ATOM 10066 O O . ASN C 1 610 ? -7.953 -21.368 26.818 1.00 17.12 918 ASN C O 1
ATOM 10071 N N . GLY C 1 611 ? -10.125 -21.155 27.389 1.00 16.94 919 GLY C N 1
ATOM 10072 C CA . GLY C 1 611 ? -10.381 -20.065 26.471 1.00 16.91 919 GLY C CA 1
ATOM 10073 C C . GLY C 1 611 ? -9.767 -18.815 27.067 1.00 16.32 919 GLY C C 1
ATOM 10074 O O . GLY C 1 611 ? -9.921 -18.554 28.260 1.00 15.87 919 GLY C O 1
ATOM 10075 N N . HIS C 1 612 ? -9.055 -18.041 26.252 1.00 15.74 920 HIS C N 1
ATOM 10076 C CA . HIS C 1 612 ? -8.459 -16.803 26.739 1.00 15.62 920 HIS C CA 1
ATOM 10077 C C . HIS C 1 612 ? -9.176 -15.629 26.077 1.00 15.94 920 HIS C C 1
ATOM 10078 O O . HIS C 1 612 ? -10.081 -15.034 26.674 1.00 15.17 920 HIS C O 1
ATOM 10085 N N . THR C 1 613 ? -8.797 -15.321 24.841 1.00 15.50 921 THR C N 1
ATOM 10086 C CA . THR C 1 613 ? -9.555 -14.381 24.019 1.00 14.46 921 THR C CA 1
ATOM 10087 C C . THR C 1 613 ? -10.985 -14.887 23.911 1.00 13.72 921 THR C C 1
ATOM 10088 O O . THR C 1 613 ? -11.942 -14.130 24.030 1.00 13.80 921 THR C O 1
ATOM 10092 N N . THR C 1 614 ? -11.113 -16.188 23.699 1.00 10.84 922 THR C N 1
ATOM 10093 C CA A THR C 1 614 ? -12.395 -16.867 23.540 0.43 12.67 922 THR C CA 1
ATOM 10094 C CA B THR C 1 614 ? -12.433 -16.768 23.512 0.57 12.49 922 THR C CA 1
ATOM 10095 C C . THR C 1 614 ? -13.249 -16.749 24.807 1.00 14.31 922 THR C C 1
ATOM 10096 O O . THR C 1 614 ? -14.480 -16.741 24.760 1.00 16.44 922 THR C O 1
ATOM 10103 N N . GLY C 1 615 ? -12.575 -16.696 25.950 1.00 12.31 923 GLY C N 1
ATOM 10104 C CA . GLY C 1 615 ? -13.262 -16.562 27.224 1.00 12.66 923 GLY C CA 1
ATOM 10105 C C . GLY C 1 615 ? -13.855 -15.165 27.345 1.00 15.07 923 GLY C C 1
ATOM 10106 O O . GLY C 1 615 ? -15.009 -15.002 27.752 1.00 15.43 923 GLY C O 1
ATOM 10107 N N . MET C 1 616 ? -13.065 -14.154 26.992 1.00 13.87 924 MET C N 1
ATOM 10108 C CA . MET C 1 616 ? -13.570 -12.781 26.946 1.00 15.14 924 MET C CA 1
ATOM 10109 C C . MET C 1 616 ? -14.741 -12.670 25.969 1.00 14.35 924 MET C C 1
ATOM 10110 O O . MET C 1 616 ? -15.735 -12.003 26.257 1.00 13.95 924 MET C O 1
ATOM 10115 N N . ASP C 1 617 ? -14.615 -13.331 24.820 1.00 11.90 925 ASP C N 1
ATOM 10116 C CA . ASP C 1 617 ? -15.652 -13.297 23.787 1.00 12.30 925 ASP C CA 1
ATOM 10117 C C . ASP C 1 617 ? -17.000 -13.792 24.323 1.00 11.50 925 ASP C C 1
ATOM 10118 O O . ASP C 1 617 ? -18.048 -13.174 24.096 1.00 14.43 925 ASP C O 1
ATOM 10123 N N . VAL C 1 618 ? -16.977 -14.919 25.024 1.00 11.16 926 VAL C N 1
ATOM 10124 C CA . VAL C 1 618 ? -18.221 -15.522 25.486 1.00 12.50 926 VAL C CA 1
ATOM 10125 C C . VAL C 1 618 ? -18.874 -14.708 26.610 1.00 14.61 926 VAL C C 1
ATOM 10126 O O . VAL C 1 618 ? -20.097 -14.587 26.662 1.00 14.55 926 VAL C O 1
ATOM 10130 N N . LEU C 1 619 ? -18.056 -14.114 27.476 1.00 13.89 927 LEU C N 1
ATOM 10131 C CA . LEU C 1 619 ? -18.571 -13.318 28.588 1.00 13.52 927 LEU C CA 1
ATOM 10132 C C . LEU C 1 619 ? -19.175 -11.994 28.131 1.00 15.82 927 LEU C C 1
ATOM 10133 O O . LEU C 1 619 ? -20.074 -11.462 28.781 1.00 15.61 927 LEU C O 1
ATOM 10138 N N . TRP C 1 620 ? -18.672 -11.451 27.025 1.00 12.61 928 TRP C N 1
ATOM 10139 C CA . TRP C 1 620 ? -19.218 -10.204 26.497 1.00 14.52 928 TRP C CA 1
ATOM 10140 C C . TRP C 1 620 ? -20.640 -10.402 25.984 1.00 15.28 928 TRP C C 1
ATOM 10141 O O . TRP C 1 620 ? -21.442 -9.462 25.973 1.00 15.29 928 TRP C O 1
ATOM 10152 N N . ALA C 1 621 ? -20.960 -11.633 25.588 1.00 16.56 929 ALA C N 1
ATOM 10153 C CA . ALA C 1 621 ? -22.313 -11.966 25.143 1.00 16.62 929 ALA C CA 1
ATOM 10154 C C . ALA C 1 621 ? -23.242 -12.278 26.313 1.00 16.54 929 ALA C C 1
ATOM 10155 O O . ALA C 1 621 ? -24.437 -12.508 26.123 1.00 17.83 929 ALA C O 1
ATOM 10157 N N . GLY C 1 622 ? -22.691 -12.284 27.522 1.00 14.54 930 GLY C N 1
ATOM 10158 C CA . GLY C 1 622 ? -23.492 -12.485 28.716 1.00 16.41 930 GLY C CA 1
ATOM 10159 C C . GLY C 1 622 ? -23.646 -13.948 29.084 1.00 17.24 930 GLY C C 1
ATOM 10160 O O . GLY C 1 622 ? -24.500 -14.316 29.887 1.00 18.71 930 GLY C O 1
ATOM 10161 N N . THR C 1 623 ? -22.802 -14.786 28.500 1.00 16.47 931 THR C N 1
ATOM 10162 C CA . THR C 1 623 ? -22.887 -16.226 28.709 1.00 16.49 931 THR C CA 1
ATOM 10163 C C . THR C 1 623 ? -22.001 -16.686 29.859 1.00 16.08 931 THR C C 1
ATOM 10164 O O . THR C 1 623 ? -20.780 -16.546 29.800 1.00 16.21 931 THR C O 1
ATOM 10168 N N . PRO C 1 624 ? -22.611 -17.257 30.905 1.00 17.23 932 PRO C N 1
ATOM 10169 C CA . PRO C 1 624 ? -21.821 -17.807 32.009 1.00 18.46 932 PRO C CA 1
ATOM 10170 C C . PRO C 1 624 ? -20.870 -18.891 31.513 1.00 18.92 932 PRO C C 1
ATOM 10171 O O . PRO C 1 624 ? -21.230 -19.682 30.643 1.00 18.74 932 PRO C O 1
ATOM 10175 N N . MET C 1 625 ? -19.668 -18.916 32.071 1.00 17.86 933 MET C N 1
ATOM 10176 C CA . MET C 1 625 ? -18.660 -19.888 31.689 1.00 17.27 933 MET C CA 1
ATOM 10177 C C . MET C 1 625 ? -18.248 -20.695 32.915 1.00 18.42 933 MET C C 1
ATOM 10178 O O . MET C 1 625 ? -17.888 -20.127 33.946 1.00 19.53 933 MET C O 1
ATOM 10183 N N . VAL C 1 626 ? -18.327 -22.018 32.810 1.00 18.50 934 VAL C N 1
ATOM 10184 C CA . VAL C 1 626 ? -17.897 -22.896 33.891 1.00 18.22 934 VAL C CA 1
ATOM 10185 C C . VAL C 1 626 ? -16.455 -23.324 33.649 1.00 19.79 934 VAL C C 1
ATOM 10186 O O . VAL C 1 626 ? -16.132 -23.842 32.579 1.00 17.89 934 VAL C O 1
ATOM 10190 N N . THR C 1 627 ? -15.591 -23.120 34.639 1.00 17.58 935 THR C N 1
ATOM 10191 C CA . THR C 1 627 ? -14.183 -23.461 34.472 1.00 18.28 935 THR C CA 1
ATOM 10192 C C . THR C 1 627 ? -13.624 -24.258 35.646 1.00 20.00 935 THR C C 1
ATOM 10193 O O . THR C 1 627 ? -14.141 -24.198 36.762 1.00 20.85 935 THR C O 1
ATOM 10197 N N . MET C 1 628 ? -12.567 -25.016 35.375 1.00 20.94 936 MET C N 1
ATOM 10198 C CA . MET C 1 628 ? -11.833 -25.731 36.411 1.00 21.21 936 MET C CA 1
ATOM 10199 C C . MET C 1 628 ? -10.361 -25.373 36.279 1.00 21.73 936 MET C C 1
ATOM 10200 O O . MET C 1 628 ? -9.654 -25.950 35.449 1.00 20.57 936 MET C O 1
ATOM 10205 N N . PRO C 1 629 ? -9.895 -24.405 37.083 1.00 21.83 937 PRO C N 1
ATOM 10206 C CA . PRO C 1 629 ? -8.509 -23.932 36.982 1.00 23.16 937 PRO C CA 1
ATOM 10207 C C . PRO C 1 629 ? -7.500 -25.021 37.333 1.00 24.89 937 PRO C C 1
ATOM 10208 O O . PRO C 1 629 ? -7.685 -25.753 38.306 1.00 25.47 937 PRO C O 1
ATOM 10212 N N . GLY C 1 630 ? -6.451 -25.131 36.524 1.00 22.42 938 GLY C N 1
ATOM 10213 C CA . GLY C 1 630 ? -5.405 -26.110 36.750 1.00 21.39 938 GLY C CA 1
ATOM 10214 C C . GLY C 1 630 ? -4.230 -25.487 37.472 1.00 23.82 938 GLY C C 1
ATOM 10215 O O . GLY C 1 630 ? -4.412 -24.709 38.407 1.00 25.39 938 GLY C O 1
ATOM 10216 N N . GLU C 1 631 ? -3.019 -25.829 37.046 1.00 22.67 939 GLU C N 1
ATOM 10217 C CA . GLU C 1 631 ? -1.825 -25.262 37.658 1.00 26.14 939 GLU C CA 1
ATOM 10218 C C . GLU C 1 631 ? -1.078 -24.324 36.715 1.00 26.52 939 GLU C C 1
ATOM 10219 O O . GLU C 1 631 ? -0.525 -23.313 37.148 1.00 29.61 939 GLU C O 1
ATOM 10225 N N . THR C 1 632 ? -1.061 -24.658 35.428 1.00 22.66 940 THR C N 1
ATOM 10226 C CA . THR C 1 632 ? -0.383 -23.818 34.450 1.00 20.98 940 THR C CA 1
ATOM 10227 C C . THR C 1 632 ? -1.157 -22.529 34.251 1.00 20.08 940 THR C C 1
ATOM 10228 O O . THR C 1 632 ? -2.372 -22.486 34.462 1.00 20.89 940 THR C O 1
ATOM 10232 N N . LEU C 1 633 ? -0.447 -21.485 33.833 1.00 18.50 941 LEU C N 1
ATOM 10233 C CA . LEU C 1 633 ? -1.066 -20.206 33.510 1.00 17.20 941 LEU C CA 1
ATOM 10234 C C . LEU C 1 633 ? -2.240 -20.393 32.553 1.00 18.69 941 LEU C C 1
ATOM 10235 O O . LEU C 1 633 ? -3.333 -19.876 32.794 1.00 19.91 941 LEU C O 1
ATOM 10240 N N . ALA C 1 634 ? -2.003 -21.124 31.466 1.00 16.85 942 ALA C N 1
ATOM 10241 C CA . ALA C 1 634 ? -3.000 -21.292 30.411 1.00 16.87 942 ALA C CA 1
ATOM 10242 C C . ALA C 1 634 ? -4.278 -21.983 30.908 1.00 16.11 942 ALA C C 1
ATOM 10243 O O . ALA C 1 634 ? -5.347 -21.831 30.315 1.00 16.78 942 ALA C O 1
ATOM 10245 N N . SER C 1 635 ? -4.162 -22.740 31.992 1.00 15.54 943 SER C N 1
ATOM 10246 C CA . SER C 1 635 ? -5.301 -23.464 32.540 1.00 14.02 943 SER C CA 1
ATOM 10247 C C . SER C 1 635 ? -6.015 -22.681 33.639 1.00 17.24 943 SER C C 1
ATOM 10248 O O . SER C 1 635 ? -6.966 -23.181 34.236 1.00 17.37 943 SER C O 1
ATOM 10251 N N . ARG C 1 636 ? -5.569 -21.457 33.901 1.00 17.19 944 ARG C N 1
ATOM 10252 C CA . ARG C 1 636 ? -6.130 -20.674 35.006 1.00 17.16 944 ARG C CA 1
ATOM 10253 C C . ARG C 1 636 ? -6.687 -19.316 34.587 1.00 17.99 944 ARG C C 1
ATOM 10254 O O . ARG C 1 636 ? -7.223 -18.583 35.421 1.00 16.15 944 ARG C O 1
ATOM 10262 N N . VAL C 1 637 ? -6.554 -18.977 33.307 1.00 17.09 945 VAL C N 1
ATOM 10263 C CA . VAL C 1 637 ? -6.977 -17.663 32.822 1.00 16.67 945 VAL C CA 1
ATOM 10264 C C . VAL C 1 637 ? -8.485 -17.437 32.956 1.00 16.59 945 VAL C C 1
ATOM 10265 O O . VAL C 1 637 ? -8.925 -16.372 33.393 1.00 13.90 945 VAL C O 1
ATOM 10269 N N . ALA C 1 638 ? -9.273 -18.443 32.588 1.00 18.15 946 ALA C N 1
ATOM 10270 C CA . ALA C 1 638 ? -10.727 -18.335 32.670 1.00 18.78 946 ALA C CA 1
ATOM 10271 C C . ALA C 1 638 ? -11.214 -18.049 34.096 1.00 18.16 946 ALA C C 1
ATOM 10272 O O . ALA C 1 638 ? -12.111 -17.228 34.295 1.00 16.43 946 ALA C O 1
ATOM 10274 N N . ALA C 1 639 ? -10.622 -18.714 35.086 1.00 16.60 947 ALA C N 1
ATOM 10275 C CA . ALA C 1 639 ? -11.014 -18.485 36.479 1.00 18.01 947 ALA C CA 1
ATOM 10276 C C . ALA C 1 639 ? -10.621 -17.078 36.925 1.00 19.39 947 ALA C C 1
ATOM 10277 O O . ALA C 1 639 ? -11.304 -16.460 37.738 1.00 18.53 947 ALA C O 1
ATOM 10279 N N . SER C 1 640 ? -9.518 -16.572 36.385 1.00 18.91 948 SER C N 1
ATOM 10280 C CA . SER C 1 640 ? -9.099 -15.206 36.679 1.00 18.63 948 SER C CA 1
ATOM 10281 C C . SER C 1 640 ? -10.127 -14.223 36.131 1.00 16.28 948 SER C C 1
ATOM 10282 O O . SER C 1 640 ? -10.472 -13.239 36.790 1.00 17.60 948 SER C O 1
ATOM 10285 N N . GLN C 1 641 ? -10.616 -14.498 34.924 1.00 14.64 949 GLN C N 1
ATOM 10286 C CA . GLN C 1 641 ? -11.620 -13.645 34.297 1.00 17.75 949 GLN C CA 1
ATOM 10287 C C . GLN C 1 641 ? -12.905 -13.630 35.117 1.00 18.10 949 GLN C C 1
ATOM 10288 O O . GLN C 1 641 ? -13.478 -12.573 35.373 1.00 16.82 949 GLN C O 1
ATOM 10294 N N . LEU C 1 642 ? -13.349 -14.813 35.532 1.00 16.57 950 LEU C N 1
ATOM 10295 C CA . LEU C 1 642 ? -14.584 -14.941 36.299 1.00 16.07 950 LEU C CA 1
ATOM 10296 C C . LEU C 1 642 ? -14.472 -14.331 37.694 1.00 18.44 950 LEU C C 1
ATOM 10297 O O . LEU C 1 642 ? -15.449 -13.799 38.226 1.00 20.53 950 LEU C O 1
ATOM 10302 N N . THR C 1 643 ? -13.287 -14.414 38.290 1.00 18.94 951 THR C N 1
ATOM 10303 C CA . THR C 1 643 ? -13.060 -13.797 39.595 1.00 20.97 951 THR C CA 1
ATOM 10304 C C . THR C 1 643 ? -13.150 -12.271 39.496 1.00 20.76 951 THR C C 1
ATOM 10305 O O . THR C 1 643 ? -13.710 -11.608 40.379 1.00 18.58 951 THR C O 1
ATOM 10309 N N . CYS C 1 644 ? -12.605 -11.714 38.418 1.00 21.85 952 CYS C N 1
ATOM 10310 C CA . CYS C 1 644 ? -12.706 -10.275 38.181 1.00 21.59 952 CYS C CA 1
ATOM 10311 C C . CYS C 1 644 ? -14.149 -9.887 37.891 1.00 20.69 952 CYS C C 1
ATOM 10312 O O . CYS C 1 644 ? -14.645 -8.874 38.383 1.00 19.79 952 CYS C O 1
ATOM 10315 N N . LEU C 1 645 ? -14.812 -10.700 37.078 1.00 19.95 953 LEU C N 1
ATOM 10316 C CA . LEU C 1 645 ? -16.210 -10.485 36.735 1.00 21.44 953 LEU C CA 1
ATOM 10317 C C . LEU C 1 645 ? -17.089 -10.502 37.985 1.00 24.20 953 LEU C C 1
ATOM 10318 O O . LEU C 1 645 ? -18.072 -9.763 38.075 1.00 22.85 953 LEU C O 1
ATOM 10323 N N . GLY C 1 646 ? -16.728 -11.352 38.944 1.00 25.48 954 GLY C N 1
ATOM 10324 C CA . GLY C 1 646 ? -17.462 -11.467 40.191 1.00 27.52 954 GLY C CA 1
ATOM 10325 C C . GLY C 1 646 ? -18.352 -12.692 40.244 1.00 31.00 954 GLY C C 1
ATOM 10326 O O . GLY C 1 646 ? -19.387 -12.681 40.907 1.00 34.71 954 GLY C O 1
ATOM 10327 N N . CYS C 1 647 ? -17.951 -13.754 39.553 1.00 28.95 955 CYS C N 1
ATOM 10328 C CA . CYS C 1 647 ? -18.742 -14.981 39.516 1.00 27.89 955 CYS C CA 1
ATOM 10329 C C . CYS C 1 647 ? -17.968 -16.183 40.054 1.00 27.74 955 CYS C C 1
ATOM 10330 O O . CYS C 1 647 ? -17.633 -17.099 39.304 1.00 26.98 955 CYS C O 1
ATOM 10333 N N . LEU C 1 648 ? -17.703 -16.186 41.358 1.00 27.24 956 LEU C N 1
ATOM 10334 C CA . LEU C 1 648 ? -16.912 -17.249 41.973 1.00 27.89 956 LEU C CA 1
ATOM 10335 C C . LEU C 1 648 ? -17.630 -18.593 41.924 1.00 26.41 956 LEU C C 1
ATOM 10336 O O . LEU C 1 648 ? -16.993 -19.649 41.970 1.00 26.76 956 LEU C O 1
ATOM 10341 N N . GLU C 1 649 ? -18.955 -18.547 41.818 1.00 25.27 957 GLU C N 1
ATOM 10342 C CA . GLU C 1 649 ? -19.779 -19.755 41.833 1.00 26.84 957 GLU C CA 1
ATOM 10343 C C . GLU C 1 649 ? -19.626 -20.598 40.562 1.00 24.73 957 GLU C C 1
ATOM 10344 O O . GLU C 1 649 ? -20.140 -21.719 40.476 1.00 25.20 957 GLU C O 1
ATOM 10350 N N . LEU C 1 650 ? -18.913 -20.057 39.582 1.00 21.56 958 LEU C N 1
ATOM 10351 C CA . LEU C 1 650 ? -18.708 -20.741 38.304 1.00 20.90 958 LEU C CA 1
ATOM 10352 C C . LEU C 1 650 ? -17.339 -21.402 38.218 1.00 20.56 958 LEU C C 1
ATOM 10353 O O . LEU C 1 650 ? -16.983 -21.977 37.188 1.00 19.83 958 LEU C O 1
ATOM 10358 N N . ILE C 1 651 ? -16.573 -21.316 39.300 1.00 18.41 959 ILE C N 1
ATOM 10359 C CA . ILE C 1 651 ? -15.221 -21.867 39.337 1.00 18.67 959 ILE C CA 1
ATOM 10360 C C . ILE C 1 651 ? -15.171 -23.160 40.152 1.00 20.01 959 ILE C C 1
ATOM 10361 O O . ILE C 1 651 ? -15.468 -23.163 41.344 1.00 22.81 959 ILE C O 1
ATOM 10366 N N . ALA C 1 652 ? -14.785 -24.250 39.494 1.00 19.77 960 ALA C N 1
ATOM 10367 C CA . ALA C 1 652 ? -14.804 -25.585 40.090 1.00 20.43 960 ALA C CA 1
ATOM 10368 C C . ALA C 1 652 ? -13.438 -26.024 40.625 1.00 19.81 960 ALA C C 1
ATOM 10369 O O . ALA C 1 652 ? -12.416 -25.805 39.985 1.00 22.35 960 ALA C O 1
ATOM 10371 N N . LYS C 1 653 ? -13.431 -26.673 41.786 1.00 22.27 961 LYS C N 1
ATOM 10372 C CA . LYS C 1 653 ? -12.185 -27.132 42.396 1.00 26.60 961 LYS C CA 1
ATOM 10373 C C . LYS C 1 653 ? -11.768 -28.513 41.897 1.00 26.54 961 LYS C C 1
ATOM 10374 O O . LYS C 1 653 ? -10.609 -28.904 42.032 1.00 28.70 961 LYS C O 1
ATOM 10380 N N . ASN C 1 654 ? -12.720 -29.245 41.329 1.00 24.99 962 ASN C N 1
ATOM 10381 C CA . ASN C 1 654 ? -12.467 -30.584 40.799 1.00 25.93 962 ASN C CA 1
ATOM 10382 C C . ASN C 1 654 ? -13.485 -30.937 39.721 1.00 24.52 962 ASN C C 1
ATOM 10383 O O . ASN C 1 654 ? -14.419 -30.179 39.476 1.00 24.07 962 ASN C O 1
ATOM 10388 N N . ARG C 1 655 ? -13.320 -32.098 39.097 1.00 25.34 963 ARG C N 1
ATOM 10389 C CA . ARG C 1 655 ? -14.184 -32.495 37.990 1.00 24.86 963 ARG C CA 1
ATOM 10390 C C . ARG C 1 655 ? -15.637 -32.710 38.407 1.00 25.22 963 ARG C C 1
ATOM 10391 O O . ARG C 1 655 ? -16.562 -32.376 37.660 1.00 24.90 963 ARG C O 1
ATOM 10399 N N . GLN C 1 656 ? -15.838 -33.274 39.593 1.00 23.50 964 GLN C N 1
ATOM 10400 C CA . GLN C 1 656 ? -17.188 -33.503 40.084 1.00 26.72 964 GLN C CA 1
ATOM 10401 C C . GLN C 1 656 ? -17.934 -32.185 40.267 1.00 25.05 964 GLN C C 1
ATOM 10402 O O . GLN C 1 656 ? -19.118 -32.090 39.956 1.00 24.85 964 GLN C O 1
ATOM 10408 N N . GLU C 1 657 ? -17.237 -31.166 40.761 1.00 25.30 965 GLU C N 1
ATOM 10409 C CA . GLU C 1 657 ? -17.866 -29.865 40.956 1.00 26.79 965 GLU C CA 1
ATOM 10410 C C . GLU C 1 657 ? -18.165 -29.178 39.622 1.00 21.81 965 GLU C C 1
ATOM 10411 O O . GLU C 1 657 ? -19.180 -28.501 39.484 1.00 20.58 965 GLU C O 1
ATOM 10417 N N . TYR C 1 658 ? -17.282 -29.363 38.643 1.00 22.12 966 TYR C N 1
ATOM 10418 C CA . TYR C 1 658 ? -17.473 -28.801 37.305 1.00 19.95 966 TYR C CA 1
ATOM 10419 C C . TYR C 1 658 ? -18.750 -29.380 36.708 1.00 19.36 966 TYR C C 1
ATOM 10420 O O . TYR C 1 658 ? -19.581 -28.655 36.158 1.00 19.65 966 TYR C O 1
ATOM 10429 N N . GLU C 1 659 ? -18.907 -30.693 36.832 1.00 17.80 967 GLU C N 1
ATOM 10430 C CA . GLU C 1 659 ? -20.104 -31.360 36.343 1.00 19.15 967 GLU C CA 1
ATOM 10431 C C . GLU C 1 659 ? -21.330 -30.863 37.102 1.00 17.45 967 GLU C C 1
ATOM 10432 O O . GLU C 1 659 ? -22.347 -30.527 36.497 1.00 20.35 967 GLU C O 1
ATOM 10438 N N . ASP C 1 660 ? -21.223 -30.803 38.427 1.00 19.74 968 ASP C N 1
ATOM 10439 C CA . ASP C 1 660 ? -22.345 -30.393 39.269 1.00 19.18 968 ASP C CA 1
ATOM 10440 C C . ASP C 1 660 ? -22.807 -28.965 38.973 1.00 20.86 968 ASP C C 1
ATOM 10441 O O . ASP C 1 660 ? -24.003 -28.666 39.006 1.00 20.11 968 ASP C O 1
ATOM 10446 N N . ILE C 1 661 ? -21.859 -28.080 38.689 1.00 20.39 969 ILE C N 1
ATOM 10447 C CA . ILE C 1 661 ? -22.194 -26.695 38.370 1.00 19.68 969 ILE C CA 1
ATOM 10448 C C . ILE C 1 661 ? -22.910 -26.604 37.022 1.00 17.37 969 ILE C C 1
ATOM 10449 O O . ILE C 1 661 ? -23.968 -25.985 36.906 1.00 17.07 969 ILE C O 1
ATOM 10454 N N . ALA C 1 662 ? -22.325 -27.232 36.009 1.00 16.20 970 ALA C N 1
ATOM 10455 C CA . ALA C 1 662 ? -22.906 -27.247 34.673 1.00 19.36 970 ALA C CA 1
ATOM 10456 C C . ALA C 1 662 ? -24.318 -27.821 34.677 1.00 16.83 970 ALA C C 1
ATOM 10457 O O . ALA C 1 662 ? -25.212 -27.293 34.017 1.00 17.52 970 ALA C O 1
ATOM 10459 N N . VAL C 1 663 ? -24.514 -28.911 35.408 1.00 17.81 971 VAL C N 1
ATOM 10460 C CA . VAL C 1 663 ? -25.824 -29.549 35.468 1.00 17.32 971 VAL C CA 1
ATOM 10461 C C . VAL C 1 663 ? -26.830 -28.675 36.212 1.00 18.29 971 VAL C C 1
ATOM 10462 O O . VAL C 1 663 ? -27.981 -28.554 35.794 1.00 21.72 971 VAL C O 1
ATOM 10466 N N . LYS C 1 664 ? -26.384 -28.043 37.293 1.00 18.20 972 LYS C N 1
ATOM 10467 C CA . LYS C 1 664 ? -27.241 -27.111 38.029 1.00 19.76 972 LYS C CA 1
ATOM 10468 C C . LYS C 1 664 ? -27.726 -25.984 37.119 1.00 19.26 972 LYS C C 1
ATOM 10469 O O . LYS C 1 664 ? -28.913 -25.670 37.079 1.00 20.14 972 LYS C O 1
ATOM 10475 N N . LEU C 1 665 ? -26.805 -25.396 36.365 1.00 17.83 973 LEU C N 1
ATOM 10476 C CA . LEU C 1 665 ? -27.162 -24.342 35.424 1.00 16.71 973 LEU C CA 1
ATOM 10477 C C . LEU C 1 665 ? -28.140 -24.821 34.352 1.00 17.33 973 LEU C C 1
ATOM 10478 O O . LEU C 1 665 ? -29.001 -24.068 33.908 1.00 19.69 973 LEU C O 1
ATOM 10483 N N . GLY C 1 666 ? -28.012 -26.077 33.936 1.00 15.97 974 GLY C N 1
ATOM 10484 C CA . GLY C 1 666 ? -28.854 -26.588 32.874 1.00 15.89 974 GLY C CA 1
ATOM 10485 C C . GLY C 1 666 ? -30.194 -27.135 33.344 1.00 19.62 974 GLY C C 1
ATOM 10486 O O . GLY C 1 666 ? -31.057 -27.447 32.522 1.00 20.12 974 GLY C O 1
ATOM 10487 N N . THR C 1 667 ? -30.375 -27.256 34.655 1.00 19.09 975 THR C N 1
ATOM 10488 C CA . THR C 1 667 ? -31.605 -27.850 35.185 1.00 18.96 975 THR C CA 1
ATOM 10489 C C . THR C 1 667 ? -32.361 -26.937 36.153 1.00 20.19 975 THR C C 1
ATOM 10490 O O . THR C 1 667 ? -33.585 -26.995 36.238 1.00 20.93 975 THR C O 1
ATOM 10494 N N . ASP C 1 668 ? -31.632 -26.110 36.892 1.00 19.98 976 ASP C N 1
ATOM 10495 C CA . ASP C 1 668 ? -32.256 -25.156 37.805 1.00 20.12 976 ASP C CA 1
ATOM 10496 C C . ASP C 1 668 ? -32.440 -23.856 37.028 1.00 21.16 976 ASP C C 1
ATOM 10497 O O . ASP C 1 668 ? -31.557 -22.993 37.029 1.00 18.56 976 ASP C O 1
ATOM 10502 N N . LEU C 1 669 ? -33.580 -23.719 36.356 1.00 20.30 977 LEU C N 1
ATOM 10503 C CA . LEU C 1 669 ? -33.757 -22.625 35.392 1.00 22.32 977 LEU C CA 1
ATOM 10504 C C . LEU C 1 669 ? -33.815 -21.229 36.023 1.00 22.31 977 LEU C C 1
ATOM 10505 O O . LEU C 1 669 ? -33.436 -20.240 35.385 1.00 20.86 977 LEU C O 1
ATOM 10510 N N . GLU C 1 670 ? -34.288 -21.142 37.264 1.00 22.51 978 GLU C N 1
ATOM 10511 C CA . GLU C 1 670 ? -34.267 -19.869 37.984 1.00 23.12 978 GLU C CA 1
ATOM 10512 C C . GLU C 1 670 ? -32.838 -19.472 38.343 1.00 23.03 978 GLU C C 1
ATOM 10513 O O . GLU C 1 670 ? -32.491 -18.290 38.329 1.00 20.88 978 GLU C O 1
ATOM 10519 N N . TYR C 1 671 ? -32.018 -20.465 38.676 1.00 23.77 979 TYR C N 1
ATOM 10520 C CA . TYR C 1 671 ? -30.625 -20.212 39.009 1.00 22.46 979 TYR C CA 1
ATOM 10521 C C . TYR C 1 671 ? -29.892 -19.757 37.755 1.00 19.72 979 TYR C C 1
ATOM 10522 O O . TYR C 1 671 ? -29.119 -18.801 37.798 1.00 21.23 979 TYR C O 1
ATOM 10531 N N . LEU C 1 672 ? -30.163 -20.432 36.640 1.00 17.67 980 LEU C N 1
ATOM 10532 C CA . LEU C 1 672 ? -29.603 -20.045 35.341 1.00 20.18 980 LEU C CA 1
ATOM 10533 C C . LEU C 1 672 ? -29.913 -18.586 35.014 1.00 18.52 980 LEU C C 1
ATOM 10534 O O . LEU C 1 672 ? -29.038 -17.834 34.586 1.00 18.34 980 LEU C O 1
ATOM 10539 N N . LYS C 1 673 ? -31.162 -18.189 35.215 1.00 19.37 981 LYS C N 1
ATOM 10540 C CA . LYS C 1 673 ? -31.558 -16.808 34.964 1.00 22.39 981 LYS C CA 1
ATOM 10541 C C . LYS C 1 673 ? -30.778 -15.830 35.839 1.00 21.05 981 LYS C C 1
ATOM 10542 O O . LYS C 1 673 ? -30.331 -14.778 35.364 1.00 20.82 981 LYS C O 1
ATOM 10548 N N . LYS C 1 674 ? -30.625 -16.183 37.112 1.00 19.99 982 LYS C N 1
ATOM 10549 C CA . LYS C 1 674 ? -29.884 -15.365 38.064 1.00 23.38 982 LYS C CA 1
ATOM 10550 C C . LYS C 1 674 ? -28.441 -15.178 37.612 1.00 23.42 982 LYS C C 1
ATOM 10551 O O . LYS C 1 674 ? -27.949 -14.051 37.521 1.00 21.03 982 LYS C O 1
ATOM 10557 N N . VAL C 1 675 ? -27.773 -16.290 37.321 1.00 22.06 983 VAL C N 1
ATOM 10558 C CA . VAL C 1 675 ? -26.380 -16.261 36.894 1.00 20.35 983 VAL C CA 1
ATOM 10559 C C . VAL C 1 675 ? -26.189 -15.547 35.547 1.00 20.34 983 VAL C C 1
ATOM 10560 O O . VAL C 1 675 ? -25.273 -14.739 35.399 1.00 21.60 983 VAL C O 1
ATOM 10564 N N . ARG C 1 676 ? -27.051 -15.833 34.574 1.00 17.77 984 ARG C N 1
ATOM 10565 C CA . ARG C 1 676 ? -26.994 -15.125 33.296 1.00 16.48 984 ARG C CA 1
ATOM 10566 C C . ARG C 1 676 ? -27.182 -13.622 33.471 1.00 20.57 984 ARG C C 1
ATOM 10567 O O . ARG C 1 676 ? -26.502 -12.827 32.814 1.00 20.20 984 ARG C O 1
ATOM 10575 N N . GLY C 1 677 ? -28.097 -13.235 34.358 1.00 19.57 985 GLY C N 1
ATOM 10576 C CA . GLY C 1 677 ? -28.339 -11.826 34.630 1.00 19.79 985 GLY C CA 1
ATOM 10577 C C . GLY C 1 677 ? -27.124 -11.177 35.271 1.00 18.40 985 GLY C C 1
ATOM 10578 O O . GLY C 1 677 ? -26.790 -10.025 34.986 1.00 18.53 985 GLY C O 1
ATOM 10579 N N . LYS C 1 678 ? -26.466 -11.935 36.141 1.00 17.69 986 LYS C N 1
ATOM 10580 C CA . LYS C 1 678 ? -25.267 -11.485 36.833 1.00 22.98 986 LYS C CA 1
ATOM 10581 C C . LYS C 1 678 ? -24.129 -11.216 35.847 1.00 22.70 986 LYS C C 1
ATOM 10582 O O . LYS C 1 678 ? -23.482 -10.169 35.901 1.00 20.16 986 LYS C O 1
ATOM 10588 N N . VAL C 1 679 ? -23.892 -12.164 34.945 1.00 19.43 987 VAL C N 1
ATOM 10589 C CA . VAL C 1 679 ? -22.871 -11.993 33.918 1.00 18.65 987 VAL C CA 1
ATOM 10590 C C . VAL C 1 679 ? -23.195 -10.802 33.016 1.00 18.44 987 VAL C C 1
ATOM 10591 O O . VAL C 1 679 ? -22.325 -9.983 32.727 1.00 19.55 987 VAL C O 1
ATOM 10595 N N . TRP C 1 680 ? -24.455 -10.700 32.600 1.00 19.76 988 TRP C N 1
ATOM 10596 C CA . TRP C 1 680 ? -24.914 -9.620 31.722 1.00 18.89 988 TRP C CA 1
ATOM 10597 C C . TRP C 1 680 ? -24.646 -8.235 32.320 1.00 17.69 988 TRP C C 1
ATOM 10598 O O . TRP C 1 680 ? -24.182 -7.327 31.622 1.00 16.79 988 TRP C O 1
ATOM 10609 N N . LYS C 1 681 ? -24.917 -8.083 33.613 1.00 18.85 989 LYS C N 1
ATOM 10610 C CA . LYS C 1 681 ? -24.688 -6.812 34.299 1.00 20.51 989 LYS C CA 1
ATOM 10611 C C . LYS C 1 681 ? -23.208 -6.583 34.592 1.00 18.89 989 LYS C C 1
ATOM 10612 O O . LYS C 1 681 ? -22.677 -5.495 34.352 1.00 18.93 989 LYS C O 1
ATOM 10618 N N . GLN C 1 682 ? -22.544 -7.618 35.103 1.00 18.38 990 GLN C N 1
ATOM 10619 C CA . GLN C 1 682 ? -21.153 -7.498 35.550 1.00 19.43 990 GLN C CA 1
ATOM 10620 C C . GLN C 1 682 ? -20.123 -7.272 34.441 1.00 19.48 990 GLN C C 1
ATOM 10621 O O . GLN C 1 682 ? -19.037 -6.760 34.700 1.00 18.93 990 GLN C O 1
ATOM 10627 N N . ARG C 1 683 ? -20.444 -7.626 33.204 1.00 20.02 991 ARG C N 1
ATOM 10628 C CA . ARG C 1 683 ? -19.480 -7.380 32.134 1.00 23.14 991 ARG C CA 1
ATOM 10629 C C . ARG C 1 683 ? -19.289 -5.871 31.945 1.00 22.49 991 ARG C C 1
ATOM 10630 O O . ARG C 1 683 ? -18.279 -5.424 31.402 1.00 22.82 991 ARG C O 1
ATOM 10638 N N . ILE C 1 684 ? -20.255 -5.093 32.434 1.00 18.04 992 ILE C N 1
ATOM 10639 C CA . ILE C 1 684 ? -20.182 -3.631 32.389 1.00 19.74 992 ILE C CA 1
ATOM 10640 C C . ILE C 1 684 ? -19.713 -3.032 33.717 1.00 22.09 992 ILE C C 1
ATOM 10641 O O . ILE C 1 684 ? -18.879 -2.127 33.734 1.00 24.36 992 ILE C O 1
ATOM 10646 N N . SER C 1 685 ? -20.248 -3.535 34.827 1.00 22.13 993 SER C N 1
ATOM 10647 C CA . SER C 1 685 ? -19.975 -2.944 36.138 1.00 23.87 993 SER C CA 1
ATOM 10648 C C . SER C 1 685 ? -18.659 -3.401 36.779 1.00 22.10 993 SER C C 1
ATOM 10649 O O . SER C 1 685 ? -18.111 -2.707 37.635 1.00 22.82 993 SER C O 1
ATOM 10652 N N . SER C 1 686 ? -18.157 -4.563 36.366 1.00 18.47 994 SER C N 1
ATOM 10653 C CA . SER C 1 686 ? -16.882 -5.076 36.870 1.00 18.26 994 SER C CA 1
ATOM 10654 C C . SER C 1 686 ? -15.731 -4.442 36.081 1.00 17.14 994 SER C C 1
ATOM 10655 O O . SER C 1 686 ? -15.972 -3.751 35.091 1.00 18.48 994 SER C O 1
ATOM 10658 N N . PRO C 1 687 ? -14.476 -4.658 36.517 1.00 17.32 995 PRO C N 1
ATOM 10659 C CA . PRO C 1 687 ? -13.355 -4.111 35.741 1.00 16.66 995 PRO C CA 1
ATOM 10660 C C . PRO C 1 687 ? -13.007 -4.897 34.474 1.00 17.92 995 PRO C C 1
ATOM 10661 O O . PRO C 1 687 ? -12.132 -4.443 33.734 1.00 15.91 995 PRO C O 1
ATOM 10665 N N . LEU C 1 688 ? -13.663 -6.032 34.225 1.00 18.39 996 LEU C N 1
ATOM 10666 C CA . LEU C 1 688 ? -13.190 -6.980 33.199 1.00 16.81 996 LEU C CA 1
ATOM 10667 C C . LEU C 1 688 ? -12.950 -6.373 31.811 1.00 17.39 996 LEU C C 1
ATOM 10668 O O . LEU C 1 688 ? -11.908 -6.619 31.194 1.00 15.80 996 LEU C O 1
ATOM 10673 N N . PHE C 1 689 ? -13.906 -5.580 31.331 1.00 14.88 997 PHE C N 1
ATOM 10674 C CA . PHE C 1 689 ? -13.816 -4.986 29.998 1.00 14.49 997 PHE C CA 1
ATOM 10675 C C . PHE C 1 689 ? -13.558 -3.480 30.050 1.00 13.90 997 PHE C C 1
ATOM 10676 O O . PHE C 1 689 ? -13.749 -2.785 29.056 1.00 17.64 997 PHE C O 1
ATOM 10684 N N . ASN C 1 690 ? -13.146 -2.983 31.213 1.00 14.97 998 ASN C N 1
ATOM 10685 C CA . ASN C 1 690 ? -12.909 -1.550 31.407 1.00 14.53 998 ASN C CA 1
ATOM 10686 C C . ASN C 1 690 ? -11.471 -1.204 31.047 1.00 15.43 998 ASN C C 1
ATOM 10687 O O . ASN C 1 690 ? -10.578 -1.269 31.890 1.00 15.12 998 ASN C O 1
ATOM 10692 N N . THR C 1 691 ? -11.252 -0.842 29.789 1.00 16.65 999 THR C N 1
ATOM 10693 C CA . THR C 1 691 ? -9.895 -0.625 29.290 1.00 18.17 999 THR C CA 1
ATOM 10694 C C . THR C 1 691 ? -9.198 0.596 29.892 1.00 18.34 999 THR C C 1
ATOM 10695 O O . THR C 1 691 ? -7.974 0.597 30.048 1.00 19.10 999 THR C O 1
ATOM 10699 N N . LYS C 1 692 ? -9.967 1.627 30.241 1.00 15.10 1000 LYS C N 1
ATOM 10700 C CA . LYS C 1 692 ? -9.397 2.781 30.931 1.00 17.40 1000 LYS C CA 1
ATOM 10701 C C . LYS C 1 692 ? -8.894 2.395 32.316 1.00 15.20 1000 LYS C C 1
ATOM 10702 O O . LYS C 1 692 ? -7.770 2.730 32.680 1.00 13.61 1000 LYS C O 1
ATOM 10708 N N . GLN C 1 693 ? -9.720 1.686 33.086 1.00 15.32 1001 GLN C N 1
ATOM 10709 C CA . GLN C 1 693 ? -9.283 1.206 34.395 1.00 18.31 1001 GLN C CA 1
ATOM 10710 C C . GLN C 1 693 ? -8.052 0.313 34.274 1.00 18.16 1001 GLN C C 1
ATOM 10711 O O . GLN C 1 693 ? -7.104 0.435 35.054 1.00 19.11 1001 GLN C O 1
ATOM 10717 N N . TYR C 1 694 ? -8.066 -0.576 33.286 1.00 16.56 1002 TYR C N 1
ATOM 10718 C CA . TYR C 1 694 ? -6.949 -1.486 33.075 1.00 18.99 1002 TYR C CA 1
ATOM 10719 C C . TYR C 1 694 ? -5.667 -0.704 32.799 1.00 16.19 1002 TYR C C 1
ATOM 10720 O O . TYR C 1 694 ? -4.627 -0.973 33.403 1.00 16.41 1002 TYR C O 1
ATOM 10729 N N . THR C 1 695 ? -5.747 0.267 31.897 1.00 17.59 1003 THR C N 1
ATOM 10730 C CA . THR C 1 695 ? -4.582 1.072 31.547 1.00 19.59 1003 THR C CA 1
ATOM 10731 C C . THR C 1 695 ? -4.021 1.787 32.776 1.00 20.65 1003 THR C C 1
ATOM 10732 O O . THR C 1 695 ? -2.807 1.814 32.993 1.00 20.01 1003 THR C O 1
ATOM 10736 N N . MET C 1 696 ? -4.910 2.334 33.598 1.00 17.70 1004 MET C N 1
ATOM 10737 C CA . MET C 1 696 ? -4.483 3.037 34.803 1.00 17.51 1004 MET C CA 1
ATOM 10738 C C . MET C 1 696 ? -3.795 2.127 35.822 1.00 20.21 1004 MET C C 1
ATOM 10739 O O . MET C 1 696 ? -2.849 2.544 36.499 1.00 18.63 1004 MET C O 1
ATOM 10744 N N . GLU C 1 697 ? -4.252 0.883 35.924 1.00 21.19 1005 GLU C N 1
ATOM 10745 C CA . GLU C 1 697 ? -3.620 -0.066 36.840 1.00 22.00 1005 GLU C CA 1
ATOM 10746 C C . GLU C 1 697 ? -2.283 -0.551 36.292 1.00 20.23 1005 GLU C C 1
ATOM 10747 O O . GLU C 1 697 ? -1.324 -0.747 37.039 1.00 21.07 1005 GLU C O 1
ATOM 10753 N N . LEU C 1 698 ? -2.229 -0.741 34.979 1.00 19.72 1006 LEU C N 1
ATOM 10754 C CA . LEU C 1 698 ? -0.983 -1.057 34.294 1.00 21.76 1006 LEU C CA 1
ATOM 10755 C C . LEU C 1 698 ? 0.041 0.057 34.533 1.00 21.15 1006 LEU C C 1
ATOM 10756 O O . LEU C 1 698 ? 1.224 -0.203 34.775 1.00 21.36 1006 LEU C O 1
ATOM 10761 N N . GLU C 1 699 ? -0.423 1.301 34.478 1.00 20.66 1007 GLU C N 1
ATOM 10762 C CA . GLU C 1 699 ? 0.441 2.450 34.727 1.00 21.88 1007 GLU C CA 1
ATOM 10763 C C . GLU C 1 699 ? 0.968 2.461 36.158 1.00 23.76 1007 GLU C C 1
ATOM 10764 O O . GLU C 1 699 ? 2.131 2.791 36.400 1.00 24.00 1007 GLU C O 1
ATOM 10770 N N . ARG C 1 700 ? 0.111 2.085 37.099 1.00 24.94 1008 ARG C N 1
ATOM 10771 C CA . ARG C 1 700 ? 0.508 1.981 38.496 1.00 26.50 1008 ARG C CA 1
ATOM 10772 C C . ARG C 1 700 ? 1.587 0.916 38.659 1.00 25.85 1008 ARG C C 1
ATOM 10773 O O . ARG C 1 700 ? 2.552 1.102 39.400 1.00 26.74 1008 ARG C O 1
ATOM 10781 N N . LEU C 1 701 ? 1.419 -0.199 37.957 1.00 23.38 1009 LEU C N 1
ATOM 10782 C CA . LEU C 1 701 ? 2.364 -1.308 38.039 1.00 23.40 1009 LEU C CA 1
ATOM 10783 C C . LEU C 1 701 ? 3.714 -0.910 37.449 1.00 23.69 1009 LEU C C 1
ATOM 10784 O O . LEU C 1 701 ? 4.763 -1.220 38.013 1.00 24.47 1009 LEU C O 1
ATOM 10789 N N . TYR C 1 702 ? 3.673 -0.219 36.312 1.00 23.19 1010 TYR C N 1
ATOM 10790 C CA . TYR C 1 702 ? 4.879 0.273 35.650 1.00 23.85 1010 TYR C CA 1
ATOM 10791 C C . TYR C 1 702 ? 5.719 1.156 36.563 1.00 26.84 1010 TYR C C 1
ATOM 10792 O O . TYR C 1 702 ? 6.942 1.021 36.619 1.00 28.48 1010 TYR C O 1
ATOM 10801 N N . LEU C 1 703 ? 5.058 2.078 37.257 1.00 25.96 1011 LEU C N 1
ATOM 10802 C CA . LEU C 1 703 ? 5.743 2.989 38.165 1.00 26.48 1011 LEU C CA 1
ATOM 10803 C C . LEU C 1 703 ? 6.331 2.248 39.362 1.00 28.19 1011 LEU C C 1
ATOM 10804 O O . LEU C 1 703 ? 7.367 2.644 39.893 1.00 29.93 1011 LEU C O 1
ATOM 10809 N N . GLN C 1 704 ? 5.673 1.172 39.781 1.00 28.13 1012 GLN C N 1
ATOM 10810 C CA . GLN C 1 704 ? 6.212 0.327 40.843 1.00 31.21 1012 GLN C CA 1
ATOM 10811 C C . GLN C 1 704 ? 7.508 -0.333 40.382 1.00 29.59 1012 GLN C C 1
ATOM 10812 O O . GLN C 1 704 ? 8.500 -0.349 41.111 1.00 30.64 1012 GLN C O 1
ATOM 10818 N N . MET C 1 705 ? 7.487 -0.880 39.169 1.00 26.59 1013 MET C N 1
ATOM 10819 C CA . MET C 1 705 ? 8.673 -1.493 38.585 1.00 27.22 1013 MET C CA 1
ATOM 10820 C C . MET C 1 705 ? 9.795 -0.471 38.502 1.00 27.87 1013 MET C C 1
ATOM 10821 O O . MET C 1 705 ? 10.940 -0.759 38.857 1.00 27.26 1013 MET C O 1
ATOM 10826 N N . TRP C 1 706 ? 9.461 0.729 38.039 1.00 27.73 1014 TRP C N 1
ATOM 10827 C CA . TRP C 1 706 ? 10.476 1.756 37.833 1.00 28.58 1014 TRP C CA 1
ATOM 10828 C C . TRP C 1 706 ? 11.136 2.229 39.125 1.00 30.58 1014 TRP C C 1
ATOM 10829 O O . TRP C 1 706 ? 12.361 2.279 39.217 1.00 31.12 1014 TRP C O 1
ATOM 10840 N N . GLU C 1 707 ? 10.327 2.581 40.118 1.00 32.13 1015 GLU C N 1
ATOM 10841 C CA . GLU C 1 707 ? 10.864 3.115 41.365 1.00 36.74 1015 GLU C CA 1
ATOM 10842 C C . GLU C 1 707 ? 11.698 2.073 42.104 1.00 36.21 1015 GLU C C 1
ATOM 10843 O O . GLU C 1 707 ? 12.618 2.409 42.847 1.00 37.57 1015 GLU C O 1
ATOM 10849 N N . HIS C 1 708 ? 11.380 0.804 41.877 1.00 33.86 1016 HIS C N 1
ATOM 10850 C CA . HIS C 1 708 ? 12.173 -0.292 42.415 1.00 34.55 1016 HIS C CA 1
ATOM 10851 C C . HIS C 1 708 ? 13.547 -0.308 41.751 1.00 33.80 1016 HIS C C 1
ATOM 10852 O O . HIS C 1 708 ? 14.571 -0.414 42.422 1.00 33.35 1016 HIS C O 1
ATOM 10859 N N . TYR C 1 709 ? 13.559 -0.194 40.426 1.00 33.18 1017 TYR C N 1
ATOM 10860 C CA . TYR C 1 709 ? 14.806 -0.155 39.671 1.00 34.70 1017 TYR C CA 1
ATOM 10861 C C . TYR C 1 709 ? 15.615 1.101 39.979 1.00 34.77 1017 TYR C C 1
ATOM 10862 O O . TYR C 1 709 ? 16.832 1.038 40.158 1.00 34.83 1017 TYR C O 1
ATOM 10871 N N . ALA C 1 710 ? 14.928 2.239 40.035 1.00 34.44 1018 ALA C N 1
ATOM 10872 C CA . ALA C 1 710 ? 15.578 3.528 40.261 1.00 36.01 1018 ALA C CA 1
ATOM 10873 C C . ALA C 1 710 ? 16.263 3.592 41.622 1.00 36.54 1018 ALA C C 1
ATOM 10874 O O . ALA C 1 710 ? 17.243 4.317 41.800 1.00 36.34 1018 ALA C O 1
ATOM 10876 N N . ALA C 1 711 ? 15.744 2.827 42.577 1.00 37.44 1019 ALA C N 1
ATOM 10877 C CA . ALA C 1 711 ? 16.321 2.772 43.914 1.00 40.02 1019 ALA C CA 1
ATOM 10878 C C . ALA C 1 711 ? 17.528 1.837 43.958 1.00 42.20 1019 ALA C C 1
ATOM 10879 O O . ALA C 1 711 ? 18.123 1.629 45.014 1.00 44.55 1019 ALA C O 1
ATOM 10881 N N . GLY C 1 712 ? 17.880 1.272 42.807 1.00 41.50 1020 GLY C N 1
ATOM 10882 C CA . GLY C 1 712 ? 19.061 0.436 42.689 1.00 42.51 1020 GLY C CA 1
ATOM 10883 C C . GLY C 1 712 ? 18.822 -1.027 43.009 1.00 42.39 1020 GLY C C 1
ATOM 10884 O O . GLY C 1 712 ? 19.759 -1.768 43.304 1.00 42.48 1020 GLY C O 1
ATOM 10885 N N . ASN C 1 713 ? 17.565 -1.451 42.948 1.00 42.27 1021 ASN C N 1
ATOM 10886 C CA . ASN C 1 713 ? 17.219 -2.832 43.256 1.00 43.45 1021 ASN C CA 1
ATOM 10887 C C . ASN C 1 713 ? 17.023 -3.685 42.008 1.00 41.05 1021 ASN C C 1
ATOM 10888 O O . ASN C 1 713 ? 16.500 -3.216 40.998 1.00 39.98 1021 ASN C O 1
ATOM 10893 N N . LYS C 1 714 ? 17.455 -4.939 42.085 1.00 40.79 1022 LYS C N 1
ATOM 10894 C CA . LYS C 1 714 ? 17.174 -5.911 41.037 1.00 40.13 1022 LYS C CA 1
ATOM 10895 C C . LYS C 1 714 ? 15.703 -6.305 41.138 1.00 36.14 1022 LYS C C 1
ATOM 10896 O O . LYS C 1 714 ? 15.106 -6.172 42.207 1.00 34.33 1022 LYS C O 1
ATOM 10902 N N . PRO C 1 715 ? 15.110 -6.778 40.027 1.00 36.49 1023 PRO C N 1
ATOM 10903 C CA . PRO C 1 715 ? 13.688 -7.145 40.014 1.00 34.90 1023 PRO C CA 1
ATOM 10904 C C . PRO C 1 715 ? 13.285 -8.102 41.136 1.00 35.88 1023 PRO C C 1
ATOM 10905 O O . PRO C 1 715 ? 14.020 -9.037 41.456 1.00 37.62 1023 PRO C O 1
ATOM 10909 N N . ASP C 1 716 ? 12.126 -7.846 41.732 1.00 35.66 1024 ASP C N 1
ATOM 10910 C CA . ASP C 1 716 ? 11.546 -8.739 42.725 1.00 37.14 1024 ASP C CA 1
ATOM 10911 C C . ASP C 1 716 ? 10.048 -8.797 42.466 1.00 33.82 1024 ASP C C 1
ATOM 10912 O O . ASP C 1 716 ? 9.523 -7.988 41.700 1.00 31.74 1024 ASP C O 1
ATOM 10917 N N . HIS C 1 717 ? 9.363 -9.749 43.095 1.00 32.81 1025 HIS C N 1
ATOM 10918 C CA . HIS C 1 717 ? 7.917 -9.881 42.930 1.00 33.94 1025 HIS C CA 1
ATOM 10919 C C . HIS C 1 717 ? 7.186 -8.598 43.313 1.00 35.52 1025 HIS C C 1
ATOM 10920 O O . HIS C 1 717 ? 7.507 -7.967 44.320 1.00 35.81 1025 HIS C O 1
ATOM 10927 N N . MET C 1 718 ? 6.211 -8.217 42.493 1.00 37.25 1026 MET C N 1
ATOM 10928 C CA . MET C 1 718 ? 5.353 -7.072 42.775 1.00 39.97 1026 MET C CA 1
ATOM 10929 C C . MET C 1 718 ? 3.938 -7.583 43.005 1.00 41.72 1026 MET C C 1
ATOM 10930 O O . MET C 1 718 ? 3.084 -7.485 42.124 1.00 39.47 1026 MET C O 1
ATOM 10935 N N . ILE C 1 719 ? 3.695 -8.128 44.193 1.00 47.09 1027 ILE C N 1
ATOM 10936 C CA . ILE C 1 719 ? 2.468 -8.875 44.449 1.00 52.35 1027 ILE C CA 1
ATOM 10937 C C . ILE C 1 719 ? 1.536 -8.224 45.468 1.00 59.49 1027 ILE C C 1
ATOM 10938 O O . ILE C 1 719 ? 0.717 -8.904 46.088 1.00 60.42 1027 ILE C O 1
ATOM 10943 N N . LYS C 1 720 ? 1.653 -6.912 45.635 1.00 65.87 1028 LYS C N 1
ATOM 10944 C CA . LYS C 1 720 ? 0.780 -6.193 46.556 1.00 72.12 1028 LYS C CA 1
ATOM 10945 C C . LYS C 1 720 ? 0.504 -4.774 46.073 1.00 72.99 1028 LYS C C 1
ATOM 10946 O O . LYS C 1 720 ? -0.617 -4.280 46.176 1.00 73.86 1028 LYS C O 1
ATOM 10952 N N . TYR D 2 1 ? -12.122 -18.069 8.989 1.00 18.50 13 TYR D N 1
ATOM 10953 C CA . TYR D 2 1 ? -13.438 -18.587 8.624 1.00 19.50 13 TYR D CA 1
ATOM 10954 C C . TYR D 2 1 ? -13.457 -18.959 7.146 1.00 22.90 13 TYR D C 1
ATOM 10955 O O . TYR D 2 1 ? -12.725 -18.367 6.346 1.00 23.86 13 TYR D O 1
ATOM 10964 N N . PRO D 2 2 ? -14.278 -19.956 6.778 1.00 23.83 14 PRO D N 1
ATOM 10965 C CA . PRO D 2 2 ? -14.350 -20.373 5.375 1.00 25.84 14 PRO D CA 1
ATOM 10966 C C . PRO D 2 2 ? -14.767 -19.223 4.466 1.00 28.94 14 PRO D C 1
ATOM 10967 O O . PRO D 2 2 ? -15.863 -18.685 4.609 1.00 30.85 14 PRO D O 1
ATOM 10971 N N . GLY D 2 3 ? -13.884 -18.851 3.547 1.00 28.13 15 GLY D N 1
ATOM 10972 C CA . GLY D 2 3 ? -14.127 -17.735 2.653 1.00 30.53 15 GLY D CA 1
ATOM 10973 C C . GLY D 2 3 ? -13.336 -16.509 3.066 1.00 29.35 15 GLY D C 1
ATOM 10974 O O . GLY D 2 3 ? -13.341 -15.491 2.374 1.00 32.21 15 GLY D O 1
ATOM 10975 N N . GLY D 2 4 ? -12.655 -16.611 4.203 1.00 23.58 16 GLY D N 1
ATOM 10976 C CA . GLY D 2 4 ? -11.855 -15.520 4.721 1.00 23.53 16 GLY D CA 1
ATOM 10977 C C . GLY D 2 4 ? -10.711 -16.036 5.566 1.00 23.93 16 GLY D C 1
ATOM 10978 O O . GLY D 2 4 ? -10.116 -17.073 5.258 1.00 25.32 16 GLY D O 1
ATOM 10979 N N . SER D 2 5 ? -10.398 -15.316 6.636 1.00 22.78 17 SER D N 1
ATOM 10980 C CA . SER D 2 5 ? -9.347 -15.748 7.546 1.00 24.85 17 SER D CA 1
ATOM 10981 C C . SER D 2 5 ? -9.676 -15.431 9.001 1.00 21.71 17 SER D C 1
ATOM 10982 O O . SER D 2 5 ? -10.247 -14.387 9.318 1.00 20.90 17 SER D O 1
ATOM 10985 N N . THR D 2 6 ? -9.313 -16.353 9.882 1.00 17.50 18 THR D N 1
ATOM 10986 C CA . THR D 2 6 ? -9.442 -16.136 11.312 1.00 17.08 18 THR D CA 1
ATOM 10987 C C . THR D 2 6 ? -8.073 -16.321 11.952 1.00 16.15 18 THR D C 1
ATOM 10988 O O . THR D 2 6 ? -7.619 -17.455 12.155 1.00 16.04 18 THR D O 1
ATOM 10992 N N . PRO D 2 7 ? -7.396 -15.204 12.243 1.00 15.11 19 PRO D N 1
ATOM 10993 C CA . PRO D 2 7 ? -6.065 -15.242 12.853 1.00 16.64 19 PRO D CA 1
ATOM 10994 C C . PRO D 2 7 ? -6.129 -15.793 14.266 1.00 16.87 19 PRO D C 1
ATOM 10995 O O . PRO D 2 7 ? -7.083 -15.512 14.999 1.00 14.19 19 PRO D O 1
ATOM 10999 N N . VAL D 2 8 ? -5.131 -16.593 14.629 1.00 14.54 20 VAL D N 1
ATOM 11000 C CA . VAL D 2 8 ? -5.061 -17.201 15.948 1.00 13.33 20 VAL D CA 1
ATOM 11001 C C . VAL D 2 8 ? -3.640 -17.066 16.473 1.00 13.82 20 VAL D C 1
ATOM 11002 O O . VAL D 2 8 ? -2.734 -16.685 15.731 1.00 17.08 20 VAL D O 1
ATOM 11006 N N . SER D 2 9 ? -3.444 -17.359 17.751 1.00 14.93 21 SER D N 1
ATOM 11007 C CA . SER D 2 9 ? -2.098 -17.403 18.300 1.00 14.36 21 SER D CA 1
ATOM 11008 C C . SER D 2 9 ? -1.389 -18.584 17.645 1.00 18.25 21 SER D C 1
ATOM 11009 O O . SER D 2 9 ? -1.960 -19.668 17.547 1.00 19.43 21 SER D O 1
ATOM 11011 N N . SER D 2 10 ? -0.159 -18.367 17.187 1.00 14.92 22 SER D N 1
ATOM 11012 C CA . SER D 2 10 ? 0.600 -19.400 16.482 1.00 19.36 22 SER D CA 1
ATOM 11013 C C . SER D 2 10 ? 2.011 -19.491 17.046 1.00 17.79 22 SER D C 1
ATOM 11014 O O . SER D 2 10 ? 2.640 -18.473 17.307 1.00 16.53 22 SER D O 1
ATOM 11017 N N . ALA D 2 11 ? 2.515 -20.708 17.215 1.00 16.26 23 ALA D N 1
ATOM 11018 C CA . ALA D 2 11 ? 3.886 -20.891 17.667 1.00 17.22 23 ALA D CA 1
ATOM 11019 C C . ALA D 2 11 ? 4.838 -20.395 16.586 1.00 16.81 23 ALA D C 1
ATOM 11020 O O . ALA D 2 11 ? 4.532 -20.489 15.396 1.00 21.43 23 ALA D O 1
ATOM 11022 N N . ASN D 2 12 ? 5.993 -19.873 16.984 1.00 18.79 24 ASN D N 1
ATOM 11023 C CA . ASN D 2 12 ? 6.984 -19.490 15.984 1.00 21.75 24 ASN D CA 1
ATOM 11024 C C . ASN D 2 12 ? 7.746 -20.712 15.472 1.00 23.64 24 ASN D C 1
ATOM 11025 O O . ASN D 2 12 ? 7.687 -21.787 16.075 1.00 22.04 24 ASN D O 1
ATOM 11030 N N . MET D 2 13 ? 8.435 -20.557 14.347 1.00 24.75 25 MET D N 1
ATOM 11031 C CA . MET D 2 13 ? 9.166 -21.677 13.755 1.00 30.29 25 MET D CA 1
ATOM 11032 C C . MET D 2 13 ? 10.396 -22.036 14.582 1.00 33.00 25 MET D C 1
ATOM 11033 O O . MET D 2 13 ? 11.029 -21.167 15.176 1.00 34.73 25 MET D O 1
ATOM 11038 N N . MET D 2 14 ? 10.729 -23.322 14.626 1.00 36.36 26 MET D N 1
ATOM 11039 C CA . MET D 2 14 ? 11.943 -23.765 15.301 1.00 39.28 26 MET D CA 1
ATOM 11040 C C . MET D 2 14 ? 12.590 -24.917 14.541 1.00 42.21 26 MET D C 1
ATOM 11041 O O . MET D 2 14 ? 12.271 -25.153 13.376 1.00 42.86 26 MET D O 1
#

InterPro domains:
  IPR011990 Tetratricopeptide-like helical domain superfamily [G3DSA:1.25.40.10] (24-410)
  IPR011990 Tetratricopeptide-like helical domain superfamily [G3DSA:1.25.40.10] (429-539)
  IPR011990 Tetratricopeptide-like helical domain superfamily [SSF48452] (33-325)
  IPR011990 Tetratricopeptide-like helical domain superfamily [SSF48452] (370-916)
  IPR019734 Tetratricopeptide repeat [PF00515] (191-224)
  IPR019734 Tetratricopeptide repeat [PF00515] (259-292)
  IPR019734 Tetratricopeptide repeat [PF13181] (163-189)
  IPR019734 Tetratricopeptide repeat [PF13181] (226-258)
  IPR019734 Tetratricopeptide repeat [PS50005] (89-122)
  IPR019734 Tetratricopeptide repeat [PS50005] (123-156)
  IPR019734 Tetratricopeptide repeat [PS50005] (157-190)
  IPR019734 Tetratricopeptide repeat [PS50005] (191-224)
  IPR019734 Tetratricopeptide repeat [PS50005] (225-258)
  IPR019734 Tetratricopeptide repeat [PS50005] (259-292)
  IPR019734 Tetratricopeptide repeat [PS50005] (293-326)
  IPR019734 Tetratricopeptide repeat [PS50005] (327-360)
  IPR019734 Tetratricopeptide repeat [PS50005] (361-394)
  IPR019734 Tetratricopeptide repeat [PS50005] (395-428)
  IPR019734 Tetratricopeptide repeat [PS50005] (429-462)
  IPR019734 Tetratricopeptide repeat [SM00028] (21-54)

B-factor: mean 29.0, std 13.84, range [8.7, 132.16]

Radius of gyration: 37.22 Å; Cα contacts (8 Å, |Δi|>4): 2746; chains: 4; bounding box: 89×103×93 Å

GO terms:
  GO:0045727 positive regulation of translation (P, IDA)
  GO:0097363 protein O-acetylglucosaminyltransferase activity (F, IMP)
  GO:0097363 protein O-acetylglucosaminyltransferase activity (F, IDA)
  GO:0005547 phosphatidylinositol-3,4,5-trisphosphate binding (F, IDA)
  GO:0035020 regulation of Rac protein signal transduction (P, IDA)
  GO:0005634 nucleus (C, IDA)
  GO:0005829 cytosol (C, IDA)
  GO:0005886 plasma membrane (C, IDA)
  GO:0045862 positive regulation of proteolysis (P, IDA)
  GO:0045944 positive regulation of transcription by RNA polymerase II (P, IDA)
  GO:0000123 histone acetyltransferase complex (C, IDA)
  GO:0017122 protein N-acetylglucosaminyltransferase complex (C, IDA)
  GO:1904263 positive regulation of TORC1 signaling (P, IDA)
  GO:0160076 negative regulation of non-canonical inflammasome complex assembly (P, IDA)
  GO:0032868 response to insulin (P, IDA)
  GO:0046626 regulation of insulin receptor signaling pathway (P, IDA)
  GO:0006110 regulation of glycolytic process (P, IDA)
  GO:0006493 protein O-linked glycosylation (P, IDA)
  GO:0006915 apoptotic process (P, IDA)
  GO:0071333 cellular response to glucose stimulus (P, IDA)

Nearest PDB structures (foldseek):
  4gyw-assembly2_A  TM=1.000E+00  e=0.000E+00  Homo sapiens
  6e37-assembly1_A  TM=9.902E-01  e=0.000E+00  Homo sapiens
  4gyw-assembly1_C  TM=9.997E-01  e=0.000E+00  Homo sapiens
  6tka-assembly1_AAA  TM=9.731E-01  e=0.000E+00  Homo sapiens
  5lwv-assembly1_A  TM=9.740E-01  e=0.000E+00  Homo sapiens